Protein AF-A0A2D6LHQ9-F1 (afdb_monomer_lite)

Sequence (1174 aa):
MADHRLTQYIHVNLEKGIPKEHIFQALKRSGYSEREIYKAISSTHTLKVPERSKRDLTLAILIILTALILLVGLTMIIFLFDEPSDTPQITPPKEPEILEETPKVLTKSPSIKIDKPTKSELTNQFMFSATTDKSSNCEFIVVAEQRITRKDMNTQNGLSHNVPFLPAPSTDYDIVISCIDSAGNEGEELIQFSSPPEQVSVSQNPTDTENKENIPTPIEIPNLEKNELTKILDNRPPVDIKLPDESQLSPEQPEQSKRIDILGIGTDAYFEITSDEIVIIWENPAEGQYSLILKEESHKDWNIYYGGHPIGKAPVNFQKYNLDGSEKLIGQLWHYAADRHFLAYLPEFMIDLETKTATPLIEEQEPIEKTIEEPIEKLVETFSITNSGIGAVYEKTSDKIVIKWSNPEEGSYSLSLKLAGDAGWAIYYGRHPREQAPVVFSEKNMIGNETLIGRFTQYAEDLSFVQYFPEFQIALNESIEEPDVPDDKNETKPPPKEIPKEPDPITERWTNPTAPNEYVKFLAGDFTDTDGDGMTDIAELKYDFDPNNAASFPEEPEVILPEQFIIEDSGIGAYFEVGRDSIELKWTNPEDGSYYLSLKKEGDREWDIYYGGHYPESAAVELDKFGLSETDVLKGRFTKYGLDLNFIQYYSEFNIDLSSVDFPDNSEIGKPTNKISYTFSDDFPSEAEKSYRKFLKRVWPILQDRLGPPAESFNVFIKNMGEDTSFFMITNNGRTFLTDTDFIPRLIAHEFVHAWKGQYSITTGDAWQYQPDLSGFEEGMAEGLAFDIIHEYVRSYPNDEATIKLLNWRPYQYWSSRTTYYDSIKNTRWSGAGKFWTDASGQRNRYSIAATTVQMMLLEQPTFTKDFSAAYYSKIREEPEWRTNREDILNMWENIVPEVNDLPLRTYLNSLPVFNGHNLDEGLYVLSTIRPYGTQGNQQFALGYAIRGDICFDNDGMVWWGICDKDLDEIPSWLNTMKTDDNFTYIDTQGSAFTVDVRDAKNNKVLTNDYKTRWDRREDGGPSGFGWVLLPDLAFENFEQGLYKETVTFSEFTEYDSGASESFYFIGLNGFSQDRSNEYVVMIGVDGVAEGTVDFILNGESFTEPIVKGLAIAKSITLPFDTQESFDIKITDKDGVSHTYRRTLLEAGTVRNFFQHQFIIVDTNFNGIEDQFE

Foldseek 3Di:
DVLVVLLVQQVVCVVVVNDPVVSQVVVVVVVDDPVSNVSSVVVNPDDDDDPVVVVVVVVVVVVVVVVVVVVVVVVVVVVVPDDDDDDDDDDDDDDDDDDDDDDDDDDDDDDDDDDDDDDDDDDDADDDDDDDDDDDPWDKGKDKDDDDDDDDDDDDDDDDDDDDDDDDDDDFIKIKIWTQDPVGDIDIDIDGDDDDDDDDDDDDDDDDDDDDDDDDDDDDDDDDDDDDDPDDDDDDDDDDDDDDDDDDDDDDDDDPFDWAFQPDQPWGWTWGDDQFKIKIFTDQDPFFFKWKFKDWPVDPDRPQDTDTDRRRMDIGTCVVRVHPQQTKMKMKIWTAGPVGHTADITFIWIQGRNVRHIDTPPPDPDDPPDDDDDDDPPPFDKAFFPQQQQRWIWTDDQFKIKIFGDADPFWFKWKFKDFVVDPDSPQDTHTDPHRIDMRGQVVRVHNQQTKMKMWMWTAGNVRHTDDITDITIDGRNDDDDDDDDDDDDDDDDDDDDDDPPDPDPPPDFQFDPQQPDDLCRQFDDHQPQPCPLQFRPVVCVVLVFDSNDSVSAFDAPDADDFDWAFQPQQVQRWTWGAAQQKIKIFGDQDPFWFKAKQKDWPPDDHSPQDDDDAPRTIDIRGQVVRVHDLQIKMKMWIWTAGPVRHTDDIGDITIDGSVVDDRDALVQFQDQPADEHEDEDPPQDPVLVVLVSVLCSRLVSLCCQQQPHARHHHYAYEYAPEPPPPDFAQDDQLRYTYDHSDDQQLSVQLSVLSSSHRLNALQADQVSDGHQLQCLVRLLLSNLVSLVSVVVVCSGRVPDPLNVVCSVQPCPRNAQQCLQVLQQQQQAQQLLASHLVLDPQSNSVSNNNSSSLNNQQCQQPVRQNNQLSVVSSVVCNVPVSDHDALVNSLVSNCVRRQDGQPHGVSLVLVLGSSSNSHARDFAKAWDKDQDPPDPQAGIKTFMFGFFADPFPPPSGNRSDFFGAPVCVVRDPPLFDWDQFPVRGIGGDQFQQKKWKFKAFLVRDTDDIDIDTQHCDADPRRDHPDRSMDHDSCNHLQVDDFGKMKMKMASPSCCVPGVNNIDIGIDGRQHVNDDDLSFKAKEKEAERQAQWFWKWKAFPNDIDIFIRHRRMTMDIDRHRRLQGWDWMKIWTAHPVGDIEITIDTDGNGDHSVSHNYHYHYAQDNPPPRDHPSSD

Secondary structure (DSSP, 8-state):
-HHHHHHHHHHHHHHTT--HHHHHHHHHHTT--HHHHHHHHHTT-SS---HHHHHHHHHHHHHHHHHHHHHHHHHHHHHTS---------PPPPPPPP------------PPPPPPPP------PPP------S-----EEEEE---PPP----------------PPPPPP-PEEEEEE-TT--EEEEEE-------------------------PPPP----------S----------PPP------PPPP-----EE-TTSSS-EEEEE-SSEEEEEEPPPTTEEEEEEEEETT-SS--SEEE--TTSEEEEETTTTT--S--EEEEEEEEEETT--EEEEPPPEEEETTTTEEEE---------------------EEE-TT-SS--EEEE-SSEEEEE-PPPSSSEEEEEEEETT-SS--SEEEE-SSSEEEEETGGGT--S-PEEEEEEEEE-TT--EEEEPPPEEEETT---PPPPPPP----PPPPPP----PPPP--S----TT-SSTTTTTS-S----SS-SSS-HHHHHHTT--TT-TTS---PPPP-PPPEEE-TT-SS--EEEE-SSEEEEE-PPPTTEEEEEEEEETT-SS--SEES-S-SSEEEEETGGGT--TT-EEEEEEEEEETT--EEEEEEEEEEEGGGS----GGGTT-TT--EEEEE-TTS-HHHHHHHHHHHHHHHHHHHHHH-S-SS-EEEEEEE--TT---EEEETTTTEEEE-S---HHHHHHHHHHHHTTT--SSB-TTS-B-GGGHHHHHHHHHHHHHHHHHHHHHH-TTSHHHHHHHHSHHHHTS-TTGGGHHHHTT-GGGG-SSGGG-TTTHHHHHHHHHHHHHHHHHH-TTHHHHHHHHHHHHHHH-TT----HHHHHHHHHHH--EETTEEHHHHHHH-GGGS-SPPPSEEEEEEEE-TT-SS-SEEEEEEEEB-SS-TTS-TTB-S--B-GGGGGGS-TTS-EEE-TTS-EEE--TT-EEEEEEEETT--EEEEEEEE----B-TTS-B-SS--EE-GGG-GGGSBSEEEEEEEE-TTTTTT-GGGEEEEEEEE-BT----TTT-EEEEEEEES-SEEEEEEEETTEEEEEEEETTEEEEEESSS-TT--EEEEEEEEETTS-EEEEEEEE-S---TTS-EEEEEEEE-TT-SSS-TT--

pLDDT: mean 78.13, std 23.18, range [22.62, 98.5]

Structure (mmCIF, N/CA/C/O backbone):
data_AF-A0A2D6LHQ9-F1
#
_entry.id   AF-A0A2D6LHQ9-F1
#
loop_
_atom_site.group_PDB
_atom_site.id
_atom_site.type_symbol
_atom_site.label_atom_id
_atom_site.label_alt_id
_atom_site.label_comp_id
_atom_site.label_asym_id
_atom_site.label_entity_id
_atom_site.label_seq_id
_atom_site.pdbx_PDB_ins_code
_atom_site.Cartn_x
_atom_site.Cartn_y
_atom_site.Cartn_z
_atom_site.occupancy
_atom_site.B_iso_or_equiv
_atom_site.auth_seq_id
_atom_site.auth_comp_id
_atom_site.auth_asym_id
_atom_site.auth_atom_id
_atom_site.pdbx_PDB_model_num
ATOM 1 N N . MET A 1 1 ? -14.854 -22.222 -26.441 1.00 36.78 1 MET A N 1
ATOM 2 C CA . MET A 1 1 ? -15.286 -23.597 -26.810 1.00 36.78 1 MET A CA 1
ATOM 3 C C . MET A 1 1 ? -14.680 -24.123 -28.119 1.00 36.78 1 MET A C 1
ATOM 5 O O . MET A 1 1 ? -14.328 -25.297 -28.147 1.00 36.78 1 MET A O 1
ATOM 9 N N . ALA A 1 2 ? -14.533 -23.320 -29.186 1.00 37.12 2 ALA A N 1
ATOM 10 C CA . ALA A 1 2 ? -13.958 -23.783 -30.463 1.00 37.12 2 ALA A CA 1
ATOM 11 C C . ALA A 1 2 ? -12.479 -24.232 -30.364 1.00 37.12 2 ALA A C 1
ATOM 13 O O . ALA A 1 2 ? -12.134 -25.275 -30.913 1.00 37.12 2 ALA A O 1
ATOM 14 N N . ASP A 1 3 ? -11.651 -23.516 -29.587 1.00 60.25 3 ASP A N 1
ATOM 15 C CA . ASP A 1 3 ? -10.221 -23.837 -29.383 1.00 60.25 3 ASP A CA 1
ATOM 16 C C . ASP A 1 3 ? -10.037 -25.211 -28.691 1.00 60.25 3 ASP A C 1
ATOM 18 O O . ASP A 1 3 ? -9.265 -26.050 -29.140 1.00 60.25 3 ASP A O 1
ATOM 22 N N . HIS A 1 4 ? -10.848 -25.525 -27.669 1.00 61.38 4 HIS A N 1
ATOM 23 C CA . HIS A 1 4 ? -10.736 -26.783 -26.913 1.00 61.38 4 HIS A CA 1
ATOM 24 C C . HIS A 1 4 ? -11.119 -28.031 -27.731 1.00 61.38 4 HIS A C 1
ATOM 26 O O . HIS A 1 4 ? -10.448 -29.061 -27.651 1.00 61.38 4 HIS A O 1
ATOM 32 N N . ARG A 1 5 ? -12.167 -27.946 -28.567 1.00 67.38 5 ARG A N 1
ATOM 33 C CA . ARG A 1 5 ? -12.573 -29.056 -29.454 1.00 67.38 5 ARG A CA 1
ATOM 34 C C . ARG A 1 5 ? -11.528 -29.325 -30.540 1.00 67.38 5 ARG A C 1
ATOM 36 O O . ARG A 1 5 ? -11.308 -30.482 -30.897 1.00 67.38 5 ARG A O 1
ATOM 43 N N . LEU A 1 6 ? -10.870 -28.275 -31.038 1.00 82.19 6 LEU A N 1
ATOM 44 C CA . LEU A 1 6 ? -9.795 -28.381 -32.024 1.00 82.19 6 LEU A CA 1
ATOM 45 C C . LEU A 1 6 ? -8.549 -29.043 -31.415 1.00 82.19 6 LEU A C 1
ATOM 47 O O . LEU A 1 6 ? -8.027 -30.003 -31.987 1.00 82.19 6 LEU A O 1
ATOM 51 N N . THR A 1 7 ? -8.140 -28.612 -30.219 1.00 78.19 7 THR A N 1
ATOM 52 C CA . THR A 1 7 ? -7.034 -29.214 -29.457 1.00 78.19 7 THR A CA 1
ATOM 53 C C . THR A 1 7 ? -7.309 -30.686 -29.122 1.00 78.19 7 THR A C 1
ATOM 55 O O . THR A 1 7 ? -6.449 -31.535 -29.365 1.00 78.19 7 THR A O 1
ATOM 58 N N . GLN A 1 8 ? -8.523 -31.040 -28.674 1.00 76.06 8 GLN A N 1
ATOM 59 C CA . GLN A 1 8 ? -8.917 -32.440 -28.440 1.00 76.06 8 GLN A CA 1
ATOM 60 C C . GLN A 1 8 ? -8.899 -33.284 -29.723 1.00 76.06 8 GLN A C 1
ATOM 62 O O . GLN A 1 8 ? -8.423 -34.421 -29.708 1.00 76.06 8 GLN A O 1
ATOM 67 N N . TYR A 1 9 ? -9.383 -32.750 -30.848 1.00 84.12 9 TYR A N 1
ATOM 68 C CA . TYR A 1 9 ? -9.350 -33.461 -32.127 1.00 84.12 9 TYR A CA 1
ATOM 69 C C . TYR A 1 9 ? -7.912 -33.745 -32.579 1.00 84.12 9 TYR A C 1
ATOM 71 O O . TYR A 1 9 ? -7.610 -34.859 -33.015 1.00 84.12 9 TYR A O 1
ATOM 79 N N . ILE A 1 10 ? -7.015 -32.763 -32.460 1.00 88.25 10 ILE A N 1
ATOM 80 C CA . ILE A 1 10 ? -5.591 -32.932 -32.778 1.00 88.25 10 ILE A CA 1
ATOM 81 C C . ILE A 1 10 ? -4.980 -33.999 -31.866 1.00 88.25 10 ILE A C 1
ATOM 83 O O . ILE A 1 10 ? -4.341 -34.927 -32.361 1.00 88.25 10 ILE A O 1
ATOM 87 N N . HIS A 1 11 ? -5.250 -33.928 -30.564 1.00 84.50 11 HIS A N 1
ATOM 88 C CA . HIS A 1 11 ? -4.747 -34.872 -29.571 1.00 84.50 11 HIS A CA 1
ATOM 89 C C . HIS A 1 11 ? -5.174 -36.323 -29.856 1.00 84.50 11 HIS A C 1
ATOM 91 O O . HIS A 1 11 ? -4.322 -37.190 -30.051 1.00 84.50 11 HIS A O 1
ATOM 97 N N . VAL A 1 12 ? -6.479 -36.585 -30.005 1.00 84.25 12 VAL A N 1
ATOM 98 C CA . VAL A 1 12 ? -7.021 -37.939 -30.247 1.00 84.25 12 VAL A CA 1
ATOM 99 C C . VAL A 1 12 ? -6.463 -38.564 -31.530 1.00 84.25 12 VAL A C 1
ATOM 101 O O . VAL A 1 12 ? -6.263 -39.778 -31.610 1.00 84.25 12 VAL A O 1
ATOM 104 N N . ASN A 1 13 ? -6.225 -37.762 -32.570 1.00 86.88 13 ASN A N 1
ATOM 105 C CA . ASN A 1 13 ? -5.679 -38.274 -33.826 1.00 86.88 13 ASN A CA 1
ATOM 106 C C . ASN A 1 13 ? -4.161 -38.508 -33.754 1.00 86.88 13 ASN A C 1
ATOM 108 O O . ASN A 1 13 ? -3.674 -39.461 -34.370 1.00 86.88 13 ASN A O 1
ATOM 112 N N . LEU A 1 14 ? -3.428 -37.716 -32.964 1.00 84.88 14 LEU A N 1
ATOM 113 C CA . LEU A 1 14 ? -2.015 -37.972 -32.674 1.00 84.88 14 LEU A CA 1
ATOM 114 C C . LEU A 1 14 ? -1.828 -39.255 -31.852 1.00 84.88 14 LEU A C 1
ATOM 116 O O . LEU A 1 14 ? -0.960 -40.059 -32.191 1.00 84.88 14 LEU A O 1
ATOM 120 N N . GLU A 1 15 ? -2.682 -39.517 -30.858 1.00 77.94 15 GLU A N 1
ATOM 121 C CA . GLU A 1 15 ? -2.660 -40.774 -30.089 1.00 77.94 15 GLU A CA 1
ATOM 122 C C . GLU A 1 15 ? -2.945 -42.009 -30.957 1.00 77.94 15 GLU A C 1
ATOM 124 O O . GLU A 1 15 ? -2.366 -43.078 -30.757 1.00 77.94 15 GLU A O 1
ATOM 129 N N . LYS A 1 16 ? -3.788 -41.859 -31.986 1.00 79.19 16 LYS A N 1
ATOM 130 C CA . LYS A 1 16 ? -4.054 -42.908 -32.986 1.00 79.19 16 LYS A CA 1
ATOM 131 C C . LYS A 1 16 ? -2.910 -43.103 -33.991 1.00 79.19 16 LYS A C 1
ATOM 133 O O . LYS A 1 16 ? -3.033 -43.934 -34.891 1.00 79.19 16 LYS A O 1
ATOM 138 N N . GLY A 1 17 ? -1.807 -42.361 -33.856 1.00 83.50 17 GLY A N 1
ATOM 139 C CA . GLY A 1 17 ? -0.632 -42.453 -34.722 1.00 83.50 17 GLY A CA 1
ATOM 140 C C . GLY A 1 17 ? -0.837 -41.850 -36.113 1.00 83.50 17 GLY A C 1
ATOM 141 O O . GLY A 1 17 ? -0.107 -42.204 -37.042 1.00 83.50 17 GLY A O 1
ATOM 142 N N . ILE A 1 18 ? -1.830 -40.971 -36.290 1.00 83.94 18 ILE A N 1
ATOM 143 C CA . ILE A 1 18 ? -2.040 -40.279 -37.563 1.00 83.94 18 ILE A CA 1
ATOM 144 C C . ILE A 1 18 ? -0.944 -39.211 -37.721 1.00 83.94 18 ILE A C 1
ATOM 146 O O . ILE A 1 18 ? -0.764 -38.393 -36.817 1.00 83.94 18 ILE A O 1
ATOM 150 N N . PRO A 1 19 ? -0.206 -39.181 -38.849 1.00 85.25 19 PRO A N 1
ATOM 151 C CA . PRO A 1 19 ? 0.834 -38.179 -39.073 1.00 85.25 19 PRO A CA 1
ATOM 152 C C . PRO A 1 19 ? 0.296 -36.747 -38.964 1.00 85.25 19 PRO A C 1
ATOM 154 O O . PRO A 1 19 ? -0.788 -36.459 -39.479 1.00 85.25 19 PRO A O 1
ATOM 157 N N . LYS A 1 20 ? 1.077 -35.842 -38.355 1.00 80.62 20 LYS A N 1
ATOM 158 C CA . LYS A 1 20 ? 0.734 -34.415 -38.179 1.00 80.62 20 LYS A CA 1
ATOM 159 C C . LYS A 1 20 ? 0.263 -33.769 -39.488 1.00 80.62 20 LYS A C 1
ATOM 161 O O . LYS A 1 20 ? -0.802 -33.162 -39.498 1.00 80.62 20 LYS A O 1
ATOM 166 N N . GLU A 1 21 ? 0.954 -34.018 -40.601 1.00 78.62 21 GLU A N 1
ATOM 167 C CA . GLU A 1 21 ? 0.554 -33.579 -41.946 1.00 78.62 21 GLU A CA 1
ATOM 168 C C . GLU A 1 21 ? -0.882 -33.960 -42.327 1.00 78.62 21 GLU A C 1
ATOM 170 O O . GLU A 1 21 ? -1.594 -33.174 -42.945 1.00 78.62 21 GLU A O 1
ATOM 175 N N . HIS A 1 22 ? -1.339 -35.163 -41.974 1.00 82.75 22 HIS A N 1
ATOM 176 C CA . HIS A 1 22 ? -2.682 -35.622 -42.332 1.00 82.75 22 HIS A CA 1
ATOM 177 C C . HIS A 1 22 ? -3.758 -34.962 -41.466 1.00 82.75 22 HIS A C 1
ATOM 179 O O . HIS A 1 22 ? -4.830 -34.640 -41.976 1.00 82.75 22 HIS A O 1
ATOM 185 N N . ILE A 1 23 ? -3.468 -34.725 -40.184 1.00 89.38 23 ILE A N 1
ATOM 186 C CA . ILE A 1 23 ? -4.353 -33.988 -39.271 1.00 89.38 23 ILE A CA 1
ATOM 187 C C . ILE A 1 23 ? -4.455 -32.531 -39.729 1.00 89.38 23 ILE A C 1
ATOM 189 O O . ILE A 1 23 ? -5.557 -32.010 -39.879 1.00 89.38 23 ILE A O 1
ATOM 193 N N . PHE A 1 24 ? -3.316 -31.915 -40.051 1.00 89.19 24 PHE A N 1
ATOM 194 C CA . PHE A 1 24 ? -3.227 -30.550 -40.560 1.00 89.19 24 PHE A CA 1
ATOM 195 C C . PHE A 1 24 ? -4.035 -30.377 -41.855 1.00 89.19 24 PHE A C 1
ATOM 197 O O . PHE A 1 24 ? -4.878 -29.490 -41.960 1.00 89.19 24 PHE A O 1
ATOM 204 N N . GLN A 1 25 ? -3.865 -31.285 -42.824 1.00 81.31 25 GLN A N 1
ATOM 205 C CA . GLN A 1 25 ? -4.625 -31.264 -44.079 1.00 81.31 25 GLN A CA 1
ATOM 206 C C . GLN A 1 25 ? -6.125 -31.529 -43.876 1.00 81.31 25 GLN A C 1
ATOM 208 O O . GLN A 1 25 ? -6.947 -30.957 -44.592 1.00 81.31 25 GLN A O 1
ATOM 213 N N . ALA A 1 26 ? -6.510 -32.375 -42.914 1.00 82.19 26 ALA A N 1
ATOM 214 C CA . ALA A 1 26 ? -7.915 -32.627 -42.591 1.00 82.19 26 ALA A CA 1
ATOM 215 C C . ALA A 1 26 ? -8.594 -31.402 -41.955 1.00 82.19 26 ALA A C 1
ATOM 217 O O . ALA A 1 26 ? -9.727 -31.076 -42.311 1.00 82.19 26 ALA A O 1
ATOM 218 N N . LEU A 1 27 ? -7.893 -30.693 -41.069 1.00 88.94 27 LEU A N 1
ATOM 219 C CA . LEU A 1 27 ? -8.392 -29.476 -40.427 1.00 88.94 27 LEU A CA 1
ATOM 220 C C . LEU A 1 27 ? -8.481 -28.308 -41.409 1.00 88.94 27 LEU A C 1
ATOM 222 O O . LEU A 1 27 ? -9.510 -27.638 -41.461 1.00 88.94 27 LEU A O 1
ATOM 226 N N . LYS A 1 28 ? -7.483 -28.152 -42.286 1.00 86.38 28 LYS A N 1
ATOM 227 C CA . LYS A 1 28 ? -7.514 -27.149 -43.360 1.00 86.38 28 LYS A CA 1
ATOM 228 C C . LYS A 1 28 ? -8.675 -27.386 -44.336 1.00 86.38 28 LYS A C 1
ATOM 230 O O . LYS A 1 28 ? -9.343 -26.446 -44.751 1.00 86.38 28 LYS A O 1
ATOM 235 N N . ARG A 1 29 ? -8.989 -28.652 -44.657 1.00 83.88 29 ARG A N 1
ATOM 236 C CA . ARG A 1 29 ? -10.186 -29.019 -45.448 1.00 83.88 29 ARG A CA 1
ATOM 237 C C . ARG A 1 29 ? -11.507 -28.762 -44.723 1.00 83.88 29 ARG A C 1
ATOM 239 O O . ARG A 1 29 ? -12.531 -28.660 -45.388 1.00 83.88 29 ARG A O 1
ATOM 246 N N . SER A 1 30 ? -11.476 -28.674 -43.396 1.00 79.25 30 SER A N 1
ATOM 247 C CA . SER A 1 30 ? -12.646 -28.415 -42.549 1.00 79.25 30 SER A CA 1
ATOM 248 C C . SER A 1 30 ? -12.846 -26.922 -42.253 1.00 79.25 30 SER A C 1
ATOM 250 O O . SER A 1 30 ? -13.712 -26.580 -41.459 1.00 79.25 30 SER A O 1
ATOM 252 N N . GLY A 1 31 ? -12.070 -26.038 -42.897 1.00 84.69 31 GLY A N 1
ATOM 253 C CA . GLY A 1 31 ? -12.241 -24.585 -42.825 1.00 84.69 31 GLY A CA 1
ATOM 254 C C . GLY A 1 31 ? -11.437 -23.878 -41.732 1.00 84.69 31 GLY A C 1
ATOM 255 O O . GLY A 1 31 ? -11.527 -22.660 -41.640 1.00 84.69 31 GLY A O 1
ATOM 256 N N . TYR A 1 32 ? -10.633 -24.598 -40.942 1.00 81.62 32 TYR A N 1
ATOM 257 C CA . TYR A 1 32 ? -9.767 -23.980 -39.934 1.00 81.62 32 TYR A CA 1
ATOM 258 C C . TYR A 1 32 ? -8.574 -23.275 -40.588 1.00 81.62 32 TYR A C 1
ATOM 260 O O . TYR A 1 32 ? -7.911 -23.838 -41.468 1.00 81.62 32 TYR A O 1
ATOM 268 N N . SER A 1 33 ? -8.287 -22.051 -40.142 1.00 85.25 33 SER A N 1
ATOM 269 C CA . SER A 1 33 ? -7.108 -21.300 -40.570 1.00 85.25 33 SER A CA 1
ATOM 270 C C . SER A 1 33 ? -5.828 -21.928 -40.016 1.00 85.25 33 SER A C 1
ATOM 272 O O . SER A 1 33 ? -5.827 -22.578 -38.969 1.00 85.25 33 SER A O 1
ATOM 274 N N . GLU A 1 34 ? -4.699 -21.720 -40.696 1.00 76.88 34 GLU A N 1
ATOM 275 C CA . GLU A 1 34 ? -3.414 -22.252 -40.223 1.00 76.88 34 GLU A CA 1
ATOM 276 C C . GLU A 1 34 ? -3.048 -21.701 -38.842 1.00 76.88 34 GLU A C 1
ATOM 278 O O . GLU A 1 34 ? -2.552 -22.453 -38.010 1.00 76.88 34 GLU A O 1
ATOM 283 N N . ARG A 1 35 ? -3.386 -20.438 -38.546 1.00 72.00 35 ARG A N 1
ATOM 284 C CA . ARG A 1 35 ? -3.176 -19.822 -37.227 1.00 72.00 35 ARG A CA 1
ATOM 285 C C . ARG A 1 35 ? -3.930 -20.559 -36.117 1.00 72.00 35 ARG A C 1
ATOM 287 O O . ARG A 1 35 ? -3.348 -20.808 -35.066 1.00 72.00 35 ARG A O 1
ATOM 294 N N . GLU A 1 36 ? -5.188 -20.938 -36.344 1.00 80.31 36 GLU A N 1
ATOM 295 C CA . GLU A 1 36 ? -5.985 -21.712 -35.377 1.00 80.31 36 GLU A CA 1
ATOM 296 C C . GLU A 1 36 ? -5.417 -23.120 -35.182 1.00 80.31 36 GLU A C 1
ATOM 298 O O . GLU A 1 36 ? -5.299 -23.592 -34.054 1.00 80.31 36 GLU A O 1
ATOM 303 N N . ILE A 1 37 ? -4.988 -23.771 -36.268 1.00 83.69 37 ILE A N 1
ATOM 304 C CA . ILE A 1 37 ? -4.369 -25.099 -36.202 1.00 83.69 37 ILE A CA 1
ATOM 305 C C . ILE A 1 37 ? -3.035 -25.032 -35.443 1.00 83.69 37 ILE A C 1
ATOM 307 O O . ILE A 1 37 ? -2.789 -25.871 -34.580 1.00 83.69 37 ILE A O 1
ATOM 311 N N . TYR A 1 38 ? -2.184 -24.036 -35.708 1.00 78.56 38 TYR A N 1
ATOM 312 C CA . TYR A 1 38 ? -0.900 -23.877 -35.021 1.00 78.56 38 TYR A CA 1
ATOM 313 C C . TYR A 1 38 ? -1.065 -23.524 -33.544 1.00 78.56 38 TYR A C 1
ATOM 315 O O . TYR A 1 38 ? -0.378 -24.120 -32.719 1.00 78.56 38 TYR A O 1
ATOM 323 N N . LYS A 1 39 ? -2.010 -22.643 -33.199 1.00 73.44 39 LYS A N 1
ATOM 324 C CA . LYS A 1 39 ? -2.354 -22.310 -31.808 1.00 73.44 39 LYS A CA 1
ATOM 325 C C . LYS A 1 39 ? -2.892 -23.532 -31.041 1.00 73.44 39 LYS A C 1
ATOM 327 O O . LYS A 1 39 ? -2.562 -23.752 -29.873 1.00 73.44 39 LYS A O 1
ATOM 332 N N . ALA A 1 40 ? -3.667 -24.382 -31.712 1.00 74.94 40 ALA A N 1
ATOM 333 C CA . ALA A 1 40 ? -4.150 -25.637 -31.143 1.00 74.94 40 ALA A CA 1
ATOM 334 C C . ALA A 1 40 ? -3.046 -26.714 -31.045 1.00 74.94 40 ALA A C 1
ATOM 336 O O . ALA A 1 40 ? -3.034 -27.506 -30.109 1.00 74.94 40 ALA A O 1
ATOM 337 N N . ILE A 1 41 ? -2.072 -26.744 -31.964 1.00 73.69 41 ILE A N 1
ATOM 338 C CA . ILE A 1 41 ? -0.905 -27.644 -31.883 1.00 73.69 41 ILE A CA 1
ATOM 339 C C . ILE A 1 41 ? 0.067 -27.194 -30.783 1.00 73.69 41 ILE A C 1
ATOM 341 O O . ILE A 1 41 ? 0.566 -28.040 -30.037 1.00 73.69 41 ILE A O 1
ATOM 345 N N . SER A 1 42 ? 0.337 -25.894 -30.643 1.00 62.81 42 SER A N 1
ATOM 346 C CA . SER A 1 42 ? 1.244 -25.368 -29.614 1.00 62.81 42 SER A CA 1
ATOM 347 C C . SER A 1 42 ? 0.703 -25.608 -28.204 1.00 62.81 42 SER A C 1
ATOM 349 O O . SER A 1 42 ? 1.471 -25.921 -27.300 1.00 62.81 42 SER A O 1
ATOM 351 N N . SER A 1 43 ? -0.622 -25.596 -28.035 1.00 61.66 43 SER A N 1
ATOM 352 C CA . SER A 1 43 ? -1.286 -25.961 -26.776 1.00 61.66 43 SER A CA 1
ATOM 353 C C . SER A 1 43 ? -1.288 -27.468 -26.463 1.00 61.66 43 SER A C 1
ATOM 355 O O . SER A 1 43 ? -1.644 -27.845 -25.353 1.00 61.66 43 SER A O 1
ATOM 357 N N . THR A 1 44 ? -0.839 -28.346 -27.377 1.00 63.53 44 THR A N 1
ATOM 358 C CA . THR A 1 44 ? -0.673 -29.798 -27.109 1.00 63.53 44 THR A CA 1
ATOM 359 C C . THR A 1 44 ? 0.735 -30.208 -26.647 1.00 63.53 44 THR A C 1
ATOM 361 O O . THR A 1 44 ? 0.982 -31.398 -26.459 1.00 63.53 44 THR A O 1
ATOM 364 N N . HIS A 1 45 ? 1.685 -29.275 -26.484 1.00 48.03 45 HIS A N 1
ATOM 365 C CA . HIS A 1 45 ? 3.107 -29.604 -26.250 1.00 48.03 45 HIS A CA 1
ATOM 366 C C . HIS A 1 45 ? 3.519 -29.910 -24.800 1.00 48.03 45 HIS A C 1
ATOM 368 O O . HIS A 1 45 ? 4.700 -30.125 -24.534 1.00 48.03 45 HIS A O 1
ATOM 374 N N . THR A 1 46 ? 2.575 -30.071 -23.879 1.00 42.50 46 THR A N 1
ATOM 375 C CA . THR A 1 46 ? 2.837 -30.609 -22.539 1.00 42.50 46 THR A CA 1
ATOM 376 C C . THR A 1 46 ? 2.258 -32.023 -22.403 1.00 42.50 46 THR A C 1
ATOM 378 O O . THR A 1 46 ? 1.138 -32.189 -21.943 1.00 42.50 46 THR A O 1
ATOM 381 N N . LEU A 1 47 ? 3.029 -33.053 -22.810 1.00 41.16 47 LEU A N 1
ATOM 382 C CA . LEU A 1 47 ? 3.290 -34.315 -22.066 1.00 41.16 47 LEU A CA 1
ATOM 383 C C . LEU A 1 47 ? 3.593 -35.577 -22.920 1.00 41.16 47 LEU A C 1
ATOM 385 O O . LEU A 1 47 ? 2.930 -35.906 -23.896 1.00 41.16 47 LEU A O 1
ATOM 389 N N . LYS A 1 48 ? 4.596 -36.307 -22.394 1.00 41.09 48 LYS A N 1
ATOM 390 C CA . LYS A 1 48 ? 5.020 -37.728 -22.482 1.00 41.09 48 LYS A CA 1
ATOM 391 C C . LYS A 1 48 ? 5.229 -38.424 -23.842 1.00 41.09 48 LYS A C 1
ATOM 393 O O . LYS A 1 48 ? 4.319 -38.826 -24.556 1.00 41.09 48 LYS A O 1
ATOM 398 N N . VAL A 1 49 ? 6.503 -38.768 -24.059 1.00 40.03 49 VAL A N 1
ATOM 399 C CA . VAL A 1 49 ? 6.994 -39.720 -25.064 1.00 40.03 49 VAL A CA 1
ATOM 400 C C . VAL A 1 49 ? 6.433 -41.136 -24.799 1.00 40.03 49 VAL A C 1
ATOM 402 O O . VAL A 1 49 ? 6.511 -41.608 -23.658 1.00 40.03 49 VAL A O 1
ATOM 405 N N . PRO A 1 50 ? 5.907 -41.856 -25.811 1.00 41.97 50 PRO A N 1
ATOM 406 C CA . PRO A 1 50 ? 5.332 -43.193 -25.633 1.00 41.97 50 PRO A CA 1
ATOM 407 C C . PRO A 1 50 ? 6.358 -44.215 -25.112 1.00 41.97 50 PRO A C 1
ATOM 409 O O . PRO A 1 50 ? 7.515 -44.208 -25.538 1.00 41.97 50 PRO A O 1
ATOM 412 N N . GLU A 1 51 ? 5.930 -45.145 -24.244 1.00 42.56 51 GLU A N 1
ATOM 413 C CA . GLU A 1 51 ? 6.760 -46.175 -23.571 1.00 42.56 51 GLU A CA 1
ATOM 414 C C . GLU A 1 51 ? 7.694 -46.972 -24.497 1.00 42.56 51 GLU A C 1
ATOM 416 O O . GLU A 1 51 ? 8.739 -47.466 -24.069 1.00 42.56 51 GLU A O 1
ATOM 421 N N . ARG A 1 52 ? 7.354 -47.081 -25.785 1.00 41.69 52 ARG A N 1
ATOM 422 C CA . ARG A 1 52 ? 8.181 -47.767 -26.783 1.00 41.69 52 ARG A CA 1
ATOM 423 C C . ARG A 1 52 ? 9.529 -47.066 -27.008 1.00 41.69 52 ARG A C 1
ATOM 425 O O . ARG A 1 52 ? 10.538 -47.744 -27.145 1.00 41.69 52 ARG A O 1
ATOM 432 N N . SER A 1 53 ? 9.555 -45.733 -26.930 1.00 47.78 53 SER A N 1
ATOM 433 C CA . SER A 1 53 ? 10.776 -44.918 -27.042 1.00 47.78 53 SER A CA 1
ATOM 434 C C . SER A 1 53 ? 11.701 -45.046 -25.828 1.00 47.78 53 SER A C 1
ATOM 436 O O . SER A 1 53 ? 12.916 -44.978 -25.979 1.00 47.78 53 SER A O 1
ATOM 438 N N . LYS A 1 54 ? 11.149 -45.290 -24.627 1.00 43.44 54 LYS A N 1
ATOM 439 C CA . LYS A 1 54 ? 11.945 -45.479 -23.407 1.00 43.44 54 LYS A CA 1
ATOM 440 C C . LYS A 1 54 ? 12.771 -46.755 -23.496 1.00 43.44 54 LYS A C 1
ATOM 442 O O . LYS A 1 54 ? 13.935 -46.739 -23.128 1.00 43.44 54 LYS A O 1
ATOM 447 N N . ARG A 1 55 ? 12.219 -47.836 -24.061 1.00 54.94 55 ARG A N 1
ATOM 448 C CA . ARG A 1 55 ? 12.979 -49.076 -24.302 1.00 54.94 55 ARG A CA 1
ATOM 449 C C . ARG A 1 55 ? 14.117 -48.890 -25.304 1.00 54.94 55 ARG A C 1
ATOM 451 O O . ARG A 1 55 ? 15.211 -49.388 -25.050 1.00 54.94 55 ARG A O 1
ATOM 458 N N . ASP A 1 56 ? 13.878 -48.160 -26.389 1.00 59.06 56 ASP A N 1
ATOM 459 C CA . ASP A 1 56 ? 14.898 -47.919 -27.414 1.00 59.06 56 ASP A CA 1
ATOM 460 C C . ASP A 1 56 ? 15.987 -46.949 -26.916 1.00 59.06 56 ASP A C 1
ATOM 462 O O . ASP A 1 56 ? 17.169 -47.164 -27.180 1.00 59.06 56 ASP A O 1
ATOM 466 N N . LEU A 1 57 ? 15.620 -45.950 -26.102 1.00 53.94 57 LEU A N 1
ATOM 467 C CA . LEU A 1 57 ? 16.559 -45.029 -25.458 1.00 53.94 57 LEU A CA 1
ATOM 468 C C . LEU A 1 57 ? 17.381 -45.718 -24.358 1.00 53.94 57 LEU A C 1
ATOM 470 O O . LEU A 1 57 ? 18.593 -45.537 -24.305 1.00 53.94 57 LEU A O 1
ATOM 474 N N . THR A 1 58 ? 16.771 -46.566 -23.522 1.00 62.69 58 THR A N 1
ATOM 475 C CA . THR A 1 58 ? 17.506 -47.373 -22.532 1.00 62.69 58 THR A CA 1
ATOM 476 C C . THR A 1 58 ? 18.474 -48.338 -23.215 1.00 62.69 58 THR A C 1
ATOM 478 O O . THR A 1 58 ? 19.597 -48.505 -22.743 1.00 62.69 58 THR A O 1
ATOM 481 N N . LEU A 1 59 ? 18.092 -48.937 -24.348 1.00 65.56 59 LEU A N 1
ATOM 482 C CA . LEU A 1 59 ? 18.984 -49.800 -25.123 1.00 65.56 59 LEU A CA 1
ATOM 483 C C . LEU A 1 59 ? 20.137 -49.004 -25.760 1.00 65.56 59 LEU A C 1
ATOM 485 O O . LEU A 1 59 ? 21.278 -49.458 -25.715 1.00 65.56 59 LEU A O 1
ATOM 489 N N . ALA A 1 60 ? 19.868 -47.810 -26.297 1.00 67.62 60 ALA A N 1
ATOM 490 C CA . ALA A 1 60 ? 20.896 -46.926 -26.846 1.00 67.62 60 ALA A CA 1
ATOM 491 C C . ALA A 1 60 ? 21.883 -46.450 -25.766 1.00 67.62 60 ALA A C 1
ATOM 493 O O . ALA A 1 60 ? 23.093 -46.526 -25.971 1.00 67.62 60 ALA A O 1
ATOM 494 N N . ILE A 1 61 ? 21.387 -46.055 -24.589 1.00 67.38 61 ILE A N 1
ATOM 495 C CA . ILE A 1 61 ? 22.211 -45.669 -23.434 1.00 67.38 61 ILE A CA 1
ATOM 496 C C . ILE A 1 61 ? 23.065 -46.852 -22.960 1.00 67.38 61 ILE A C 1
ATOM 498 O O . ILE A 1 61 ? 24.254 -46.679 -22.705 1.00 67.38 61 ILE A O 1
ATOM 502 N N . LEU A 1 62 ? 22.509 -48.068 -22.915 1.00 73.31 62 LEU A N 1
ATOM 503 C CA . LEU A 1 62 ? 23.260 -49.269 -22.539 1.00 73.31 62 LEU A CA 1
ATOM 504 C C . LEU A 1 62 ? 24.372 -49.594 -23.553 1.00 73.31 62 LEU A C 1
ATOM 506 O O . LEU A 1 62 ? 25.476 -49.969 -23.157 1.00 73.31 62 LEU A O 1
ATOM 510 N N . ILE A 1 63 ? 24.115 -49.415 -24.854 1.00 79.62 63 ILE A N 1
ATOM 511 C CA . ILE A 1 63 ? 25.117 -49.597 -25.917 1.00 79.62 63 ILE A CA 1
ATOM 512 C C . ILE A 1 63 ? 26.226 -48.542 -25.803 1.00 79.62 63 ILE A C 1
ATOM 514 O O . ILE A 1 63 ? 27.402 -48.896 -25.894 1.00 79.62 63 ILE A O 1
ATOM 518 N N . ILE A 1 64 ? 25.876 -47.277 -25.550 1.00 72.94 64 ILE A N 1
ATOM 519 C CA . ILE A 1 64 ? 26.840 -46.179 -25.382 1.00 72.94 64 ILE A CA 1
ATOM 520 C C . ILE A 1 64 ? 27.696 -46.393 -24.129 1.00 72.94 64 ILE A C 1
ATOM 522 O O . ILE A 1 64 ? 28.917 -46.307 -24.220 1.00 72.94 64 ILE A O 1
ATOM 526 N N . LEU A 1 65 ? 27.100 -46.761 -22.990 1.00 68.31 65 LEU A N 1
ATOM 527 C CA . LEU A 1 65 ? 27.833 -47.093 -21.760 1.00 68.31 65 LEU A CA 1
ATOM 528 C C . LEU A 1 65 ? 28.772 -48.286 -21.959 1.00 68.31 65 LEU A C 1
ATOM 530 O O . LEU A 1 65 ? 29.917 -48.248 -21.518 1.00 68.31 65 LEU A O 1
ATOM 534 N N . THR A 1 66 ? 28.332 -49.321 -22.678 1.00 77.69 66 THR A N 1
ATOM 535 C CA . THR A 1 66 ? 29.183 -50.482 -22.987 1.00 77.69 66 THR A CA 1
ATOM 536 C C . THR A 1 66 ? 30.350 -50.091 -23.900 1.00 77.69 66 THR A C 1
ATOM 538 O O . THR A 1 66 ? 31.477 -50.539 -23.687 1.00 77.69 66 THR A O 1
ATOM 541 N N . ALA A 1 67 ? 30.111 -49.221 -24.887 1.00 74.69 67 ALA A N 1
ATOM 542 C CA . ALA A 1 67 ? 31.155 -48.683 -25.753 1.00 74.69 67 ALA A CA 1
ATOM 543 C C . ALA A 1 67 ? 32.138 -47.786 -24.983 1.00 74.69 67 ALA A C 1
ATOM 545 O O . ALA A 1 67 ? 33.339 -47.889 -25.214 1.00 74.69 67 ALA A O 1
ATOM 546 N N . LEU A 1 68 ? 31.661 -46.976 -24.031 1.00 66.94 68 LEU A N 1
ATOM 547 C CA . LEU A 1 68 ? 32.504 -46.131 -23.181 1.00 66.94 68 LEU A CA 1
ATOM 548 C C . LEU A 1 68 ? 33.376 -46.964 -22.237 1.00 66.94 68 LEU A C 1
ATOM 550 O O . LEU A 1 68 ? 34.565 -46.692 -22.114 1.00 66.94 68 LEU A O 1
ATOM 554 N N . ILE A 1 69 ? 32.825 -48.015 -21.623 1.00 76.00 69 ILE A N 1
ATOM 555 C CA . ILE A 1 69 ? 33.584 -48.934 -20.760 1.00 76.00 69 ILE A CA 1
ATOM 556 C C . ILE A 1 69 ? 34.664 -49.665 -21.570 1.00 76.00 69 ILE A C 1
ATOM 558 O O . ILE A 1 69 ? 35.797 -49.801 -21.108 1.00 76.00 69 ILE A O 1
ATOM 562 N N . LEU A 1 70 ? 34.348 -50.093 -22.797 1.00 72.62 70 LEU A N 1
ATOM 563 C CA . LEU A 1 70 ? 35.334 -50.681 -23.708 1.00 72.62 70 LEU A CA 1
ATOM 564 C C . LEU A 1 70 ? 36.397 -49.667 -24.142 1.00 72.62 70 LEU A C 1
ATOM 566 O O . LEU A 1 70 ? 37.567 -50.033 -24.232 1.00 72.62 70 LEU A O 1
ATOM 570 N N . LEU A 1 71 ? 36.014 -48.408 -24.376 1.00 67.12 71 LEU A N 1
ATOM 571 C CA . LEU A 1 71 ? 36.939 -47.341 -24.743 1.00 67.12 71 LEU A CA 1
ATOM 572 C C . LEU A 1 71 ? 37.898 -47.039 -23.589 1.00 67.12 71 LEU A C 1
ATOM 574 O O . LEU A 1 71 ? 39.098 -47.060 -23.818 1.00 67.12 71 LEU A O 1
ATOM 578 N N . VAL A 1 72 ? 37.388 -46.872 -22.361 1.00 68.19 72 VAL A N 1
ATOM 579 C CA . VAL A 1 72 ? 38.177 -46.642 -21.134 1.00 68.19 72 VAL A CA 1
ATOM 580 C C . VAL A 1 72 ? 39.090 -47.829 -20.822 1.00 68.19 72 VAL A C 1
ATOM 582 O O . VAL A 1 72 ? 40.252 -47.638 -20.465 1.00 68.19 72 VAL A O 1
ATOM 585 N N . GLY A 1 73 ? 38.611 -49.062 -21.018 1.00 73.75 73 GLY A N 1
ATOM 586 C CA . GLY A 1 73 ? 39.443 -50.261 -20.908 1.00 73.75 73 GLY A CA 1
ATOM 587 C C . GLY A 1 73 ? 40.573 -50.290 -21.942 1.00 73.75 73 GLY A C 1
ATOM 588 O O . GLY A 1 73 ? 41.696 -50.675 -21.619 1.00 73.75 73 GLY A O 1
ATOM 589 N N . LEU A 1 74 ? 40.310 -49.830 -23.169 1.00 63.38 74 LEU A N 1
ATOM 590 C CA . LEU A 1 74 ? 41.317 -49.736 -24.225 1.00 63.38 74 LEU A CA 1
ATOM 591 C C . LEU A 1 74 ? 42.328 -48.611 -23.948 1.00 63.38 74 LEU A C 1
ATOM 593 O O . LEU A 1 74 ? 43.523 -48.831 -24.133 1.00 63.38 74 LEU A O 1
ATOM 597 N N . THR A 1 75 ? 41.899 -47.449 -23.438 1.00 58.59 75 THR A N 1
ATOM 598 C CA . THR A 1 75 ? 42.813 -46.369 -23.026 1.00 58.59 75 THR A CA 1
ATOM 599 C C . THR A 1 75 ? 43.665 -46.772 -21.827 1.00 58.59 75 THR A C 1
ATOM 601 O O . THR A 1 75 ? 44.859 -46.490 -21.834 1.00 58.59 75 THR A O 1
ATOM 604 N N . MET A 1 76 ? 43.127 -47.503 -20.844 1.00 55.41 76 MET A N 1
ATOM 605 C CA . MET A 1 76 ? 43.933 -48.027 -19.729 1.00 55.41 76 MET A CA 1
ATOM 606 C C . MET A 1 76 ? 44.977 -49.062 -20.174 1.00 55.41 76 MET A C 1
ATOM 608 O O . MET A 1 76 ? 46.077 -49.087 -19.628 1.00 55.41 76 MET A O 1
ATOM 612 N N . ILE A 1 77 ? 44.682 -49.885 -21.186 1.00 60.22 77 ILE A N 1
ATOM 613 C CA . ILE A 1 77 ? 45.664 -50.820 -21.764 1.00 60.22 77 ILE A CA 1
ATOM 614 C C . ILE A 1 77 ? 46.755 -50.070 -22.544 1.00 60.22 77 ILE A C 1
ATOM 616 O O . ILE A 1 77 ? 47.913 -50.483 -22.520 1.00 60.22 77 ILE A O 1
ATOM 620 N N . ILE A 1 78 ? 46.409 -48.957 -23.196 1.00 59.84 78 ILE A N 1
ATOM 621 C CA . ILE A 1 78 ? 47.364 -48.108 -23.923 1.00 59.84 78 ILE A CA 1
ATOM 622 C C . ILE A 1 78 ? 48.268 -47.325 -22.950 1.00 59.84 78 ILE A C 1
ATOM 624 O O . ILE A 1 78 ? 49.453 -47.176 -23.223 1.00 59.84 78 ILE A O 1
ATOM 628 N N . PHE A 1 79 ? 47.766 -46.922 -21.777 1.00 48.62 79 PHE A N 1
ATOM 629 C CA . PHE A 1 79 ? 48.559 -46.242 -20.739 1.00 48.62 79 PHE A CA 1
ATOM 630 C C . PHE A 1 79 ? 49.475 -47.165 -19.910 1.00 48.62 79 PHE A C 1
ATOM 632 O O . PHE A 1 79 ? 50.335 -46.673 -19.186 1.00 48.62 79 PHE A O 1
ATOM 639 N N . LEU A 1 80 ? 49.351 -48.494 -20.026 1.00 46.69 80 LEU A N 1
ATOM 640 C CA . LEU A 1 80 ? 50.256 -49.453 -19.369 1.00 46.69 80 LEU A CA 1
ATOM 641 C C . LEU A 1 80 ? 51.566 -49.709 -20.142 1.00 46.69 80 LEU A C 1
ATOM 643 O O . LEU A 1 80 ? 52.401 -50.485 -19.681 1.00 46.69 80 LEU A O 1
ATOM 647 N N . PHE A 1 81 ? 51.769 -49.057 -21.290 1.00 45.00 81 PHE A N 1
ATOM 648 C CA . PHE A 1 81 ? 52.982 -49.174 -22.101 1.00 45.00 81 PHE A CA 1
ATOM 649 C C . PHE A 1 81 ? 53.520 -47.802 -22.526 1.00 45.00 81 PHE A C 1
ATOM 651 O O . PHE A 1 81 ? 53.638 -47.536 -23.715 1.00 45.00 81 PHE A O 1
ATOM 658 N N . ASP A 1 82 ? 53.869 -46.941 -21.571 1.00 36.97 82 ASP A N 1
ATOM 659 C CA . ASP A 1 82 ? 54.883 -45.905 -21.812 1.00 36.97 82 ASP A CA 1
ATOM 660 C C . ASP A 1 82 ? 55.454 -45.377 -20.481 1.00 36.97 82 ASP A C 1
ATOM 662 O O . ASP A 1 82 ? 54.760 -44.758 -19.679 1.00 36.97 82 ASP A O 1
ATOM 666 N N . GLU A 1 83 ? 56.738 -45.644 -20.242 1.00 42.34 83 GLU A N 1
ATOM 667 C CA . GLU A 1 83 ? 57.599 -44.921 -19.292 1.00 42.34 83 GLU A CA 1
ATOM 668 C C . GLU A 1 83 ? 58.509 -44.008 -20.136 1.00 42.34 83 GLU A C 1
ATOM 670 O O . GLU A 1 83 ? 58.980 -44.481 -21.178 1.00 42.34 83 GLU A O 1
ATOM 675 N N . PRO A 1 84 ? 58.840 -42.757 -19.725 1.00 45.34 84 PRO A N 1
ATOM 676 C CA . PRO A 1 84 ? 59.717 -42.579 -18.558 1.00 45.34 84 PRO A CA 1
ATOM 677 C C . PRO A 1 84 ? 59.628 -41.261 -17.737 1.00 45.34 84 PRO A C 1
ATOM 679 O O . PRO A 1 84 ? 59.243 -40.200 -18.213 1.00 45.34 84 PRO A O 1
ATOM 682 N N . SER A 1 85 ? 60.121 -41.399 -16.497 1.00 36.50 85 SER A N 1
ATOM 683 C CA . SER A 1 85 ? 60.946 -40.507 -15.647 1.00 36.50 85 SER A CA 1
ATOM 684 C C . SER A 1 85 ? 60.600 -39.026 -15.372 1.00 36.50 85 SER A C 1
ATOM 686 O O . SER A 1 85 ? 60.713 -38.167 -16.241 1.00 36.50 85 SER A O 1
ATOM 688 N N . ASP A 1 86 ? 60.475 -38.781 -14.058 1.00 37.06 86 ASP A N 1
ATOM 689 C CA . ASP A 1 86 ? 60.964 -37.655 -13.235 1.00 37.06 86 ASP A CA 1
ATOM 690 C C . ASP A 1 86 ? 59.990 -36.563 -12.726 1.00 37.06 86 ASP A C 1
ATOM 692 O O . ASP A 1 86 ? 59.493 -35.716 -13.461 1.00 37.06 86 ASP A O 1
ATOM 696 N N . THR A 1 87 ? 59.921 -36.516 -11.377 1.00 32.66 87 THR A N 1
ATOM 697 C CA . THR A 1 87 ? 59.492 -35.456 -10.418 1.00 32.66 87 THR A CA 1
ATOM 698 C C . THR A 1 87 ? 57.991 -35.180 -10.168 1.00 32.66 87 THR A C 1
ATOM 700 O O . THR A 1 87 ? 57.176 -35.363 -11.059 1.00 32.66 87 THR A O 1
ATOM 703 N N . PRO A 1 88 ? 57.602 -34.625 -8.990 1.00 38.31 88 PRO A N 1
ATOM 704 C CA . PRO A 1 88 ? 57.830 -35.066 -7.604 1.00 38.31 88 PRO A CA 1
ATOM 705 C C . PRO A 1 88 ? 56.503 -35.260 -6.810 1.00 38.31 88 PRO A C 1
ATOM 707 O O . PRO A 1 88 ? 55.444 -34.773 -7.189 1.00 38.31 88 PRO A O 1
ATOM 710 N N . GLN A 1 89 ? 56.567 -35.984 -5.686 1.00 35.06 89 GLN A N 1
ATOM 711 C CA . GLN A 1 89 ? 55.414 -36.441 -4.889 1.00 35.06 89 GLN A CA 1
ATOM 712 C C . GLN A 1 89 ? 54.601 -35.324 -4.204 1.00 35.06 89 GLN A C 1
ATOM 714 O O . GLN A 1 89 ? 55.151 -34.535 -3.437 1.00 35.06 89 GLN A O 1
ATOM 719 N N . ILE A 1 90 ? 53.273 -35.380 -4.366 1.00 33.62 90 ILE A N 1
ATOM 720 C CA . ILE A 1 90 ? 52.272 -34.748 -3.492 1.00 33.62 90 ILE A CA 1
ATOM 721 C C . ILE A 1 90 ? 51.349 -35.859 -2.965 1.00 33.62 90 ILE A C 1
ATOM 723 O O . ILE A 1 90 ? 50.783 -36.629 -3.738 1.00 33.62 90 ILE A O 1
ATOM 727 N N . THR A 1 91 ? 51.242 -35.979 -1.642 1.00 38.16 91 THR A N 1
ATOM 728 C CA . THR A 1 91 ? 50.367 -36.936 -0.939 1.00 38.16 91 THR A CA 1
ATOM 729 C C . THR A 1 91 ? 48.906 -36.466 -0.938 1.00 38.16 91 THR A C 1
ATOM 731 O O . THR A 1 91 ? 48.673 -35.310 -0.584 1.00 38.16 91 THR A O 1
ATOM 734 N N . PRO A 1 92 ? 47.920 -37.333 -1.244 1.00 38.00 92 PRO A N 1
ATOM 735 C CA . PRO A 1 92 ? 46.502 -36.983 -1.176 1.00 38.00 92 PRO A CA 1
ATOM 736 C C . PRO A 1 92 ? 45.888 -37.218 0.225 1.00 38.00 92 PRO A C 1
ATOM 738 O O . PRO A 1 92 ? 46.413 -38.022 1.005 1.00 38.00 92 PRO A O 1
ATOM 741 N N . PRO A 1 93 ? 44.778 -36.526 0.554 1.00 34.81 93 PRO A N 1
ATOM 742 C CA . PRO A 1 93 ? 44.066 -36.663 1.822 1.00 34.81 93 PRO A CA 1
ATOM 743 C C . PRO A 1 93 ? 43.218 -37.947 1.892 1.00 34.81 93 PRO A C 1
ATOM 745 O O . PRO A 1 93 ? 42.831 -38.525 0.881 1.00 34.81 93 PRO A O 1
ATOM 748 N N . LYS A 1 94 ? 42.961 -38.389 3.128 1.00 36.62 94 LYS A N 1
ATOM 749 C CA . LYS A 1 94 ? 42.215 -39.601 3.507 1.00 36.62 94 LYS A CA 1
ATOM 750 C C . LYS A 1 94 ? 40.711 -39.486 3.210 1.00 36.62 94 LYS A C 1
ATOM 752 O O . LYS A 1 94 ? 40.094 -38.501 3.603 1.00 36.62 94 LYS A O 1
ATOM 757 N N . GLU A 1 95 ? 40.144 -40.542 2.627 1.00 35.88 95 GLU A N 1
ATOM 758 C CA . GLU A 1 95 ? 38.697 -40.785 2.492 1.00 35.88 95 GLU A CA 1
ATOM 759 C C . GLU A 1 95 ? 38.003 -41.018 3.852 1.00 35.88 95 GLU A C 1
ATOM 761 O O . GLU A 1 95 ? 38.625 -41.583 4.762 1.00 35.88 95 GLU A O 1
ATOM 766 N N . PRO A 1 96 ? 36.714 -40.646 3.995 1.00 38.03 96 PRO A N 1
ATOM 767 C CA . PRO A 1 96 ? 35.889 -41.024 5.136 1.00 38.03 96 PRO A CA 1
ATOM 768 C C . PRO A 1 96 ? 35.198 -42.388 4.935 1.00 38.03 96 PRO A C 1
ATOM 770 O O . PRO A 1 96 ? 34.666 -42.696 3.870 1.00 38.03 96 PRO A O 1
ATOM 773 N N . GLU A 1 97 ? 35.198 -43.194 6.001 1.00 37.06 97 GLU A N 1
ATOM 774 C CA . GLU A 1 97 ? 34.489 -44.473 6.131 1.00 37.06 97 GLU A CA 1
ATOM 775 C C . GLU A 1 97 ? 32.962 -44.286 6.146 1.00 37.06 97 GLU A C 1
ATOM 777 O O . GLU A 1 97 ? 32.429 -43.472 6.900 1.00 37.06 97 GLU A O 1
ATOM 782 N N . ILE A 1 98 ? 32.261 -45.108 5.361 1.00 33.28 98 ILE A N 1
ATOM 783 C CA . ILE A 1 98 ? 30.805 -45.293 5.398 1.00 33.28 98 ILE A CA 1
ATOM 784 C C . ILE A 1 98 ? 30.493 -46.416 6.396 1.00 33.28 98 ILE A C 1
ATOM 786 O O . ILE A 1 98 ? 31.020 -47.521 6.262 1.00 33.28 98 ILE A O 1
ATOM 790 N N . LEU A 1 99 ? 29.608 -46.158 7.363 1.00 30.73 99 LEU A N 1
ATOM 791 C CA . LEU A 1 99 ? 29.011 -47.176 8.232 1.00 30.73 99 LEU A CA 1
ATOM 792 C C . LEU A 1 99 ? 27.486 -47.168 8.066 1.00 30.73 99 LEU A C 1
ATOM 794 O O . LEU A 1 99 ? 26.824 -46.166 8.323 1.00 30.73 99 LEU A O 1
ATOM 798 N N . GLU A 1 100 ? 26.959 -48.307 7.617 1.00 38.03 100 GLU A N 1
ATOM 799 C CA . GLU A 1 100 ? 25.537 -48.653 7.582 1.00 38.03 100 GLU A CA 1
ATOM 800 C C . GLU A 1 100 ? 25.002 -48.906 9.000 1.00 38.03 100 GLU A C 1
ATOM 802 O O . GLU A 1 100 ? 25.607 -49.691 9.727 1.00 38.03 100 GLU A O 1
ATOM 807 N N . GLU A 1 101 ? 23.817 -48.388 9.354 1.00 30.30 101 GLU A N 1
ATOM 808 C CA . GLU A 1 101 ? 22.977 -49.011 10.390 1.00 30.30 101 GLU A CA 1
ATOM 809 C C . GLU A 1 101 ? 21.469 -48.957 10.064 1.00 30.30 101 GLU A C 1
ATOM 811 O O . GLU A 1 101 ? 20.870 -47.914 9.816 1.00 30.30 101 GLU A O 1
ATOM 816 N N . THR A 1 102 ? 20.860 -50.144 10.097 1.00 32.12 102 THR A N 1
ATOM 817 C CA . THR A 1 102 ? 19.417 -50.459 10.078 1.00 32.12 102 THR A CA 1
ATOM 818 C C . THR A 1 102 ? 18.648 -49.959 11.315 1.00 32.12 102 THR A C 1
ATOM 820 O O . THR A 1 102 ? 19.200 -49.988 12.416 1.00 32.12 102 THR A O 1
ATOM 823 N N . PRO A 1 103 ? 17.333 -49.658 11.217 1.00 34.81 103 PRO A N 1
ATOM 824 C CA . PRO A 1 103 ? 16.570 -49.102 12.330 1.00 34.81 103 PRO A CA 1
ATOM 825 C C . PRO A 1 103 ? 15.973 -50.178 13.254 1.00 34.81 103 PRO A C 1
ATOM 827 O O . PRO A 1 103 ? 15.316 -51.127 12.817 1.00 34.81 103 PRO A O 1
ATOM 830 N N . LYS A 1 104 ? 16.137 -49.980 14.569 1.00 28.36 104 LYS A N 1
ATOM 831 C CA . LYS A 1 104 ? 15.349 -50.632 15.626 1.00 28.36 104 LYS A CA 1
ATOM 832 C C . LYS A 1 104 ? 14.686 -49.584 16.518 1.00 28.36 104 LYS A C 1
ATOM 834 O O . LYS A 1 104 ? 15.338 -48.710 17.074 1.00 28.36 104 LYS A O 1
ATOM 839 N N . VAL A 1 105 ? 13.381 -49.756 16.685 1.00 36.19 105 VAL A N 1
ATOM 840 C CA . VAL A 1 105 ? 12.482 -49.026 17.584 1.00 36.19 105 VAL A CA 1
ATOM 841 C C . VAL A 1 105 ? 12.821 -49.311 19.055 1.00 36.19 105 VAL A C 1
ATOM 843 O O . VAL A 1 105 ? 12.853 -50.482 19.432 1.00 36.19 105 VAL A O 1
ATOM 846 N N . LEU A 1 106 ? 12.994 -48.270 19.888 1.00 28.56 106 LEU A N 1
ATOM 847 C CA . LEU A 1 106 ? 12.388 -48.157 21.233 1.00 28.56 106 LEU A CA 1
ATOM 848 C C . LEU A 1 106 ? 12.730 -46.842 21.966 1.00 28.56 106 LEU A C 1
ATOM 850 O O . LEU A 1 106 ? 13.879 -46.456 22.137 1.00 28.56 106 LEU A O 1
ATOM 854 N N . THR A 1 107 ? 11.653 -46.250 22.476 1.00 37.69 107 THR A N 1
ATOM 855 C CA . THR A 1 107 ? 11.473 -45.236 23.525 1.00 37.69 107 THR A CA 1
ATOM 856 C C . THR A 1 107 ? 12.584 -45.093 24.583 1.00 37.69 107 THR A C 1
ATOM 858 O O . THR A 1 107 ? 12.818 -46.033 25.350 1.00 37.69 107 THR A O 1
ATOM 861 N N . LYS A 1 108 ? 13.149 -43.881 24.719 1.00 29.39 108 LYS A N 1
ATOM 862 C CA . LYS A 1 108 ? 13.446 -43.155 25.982 1.00 29.39 108 LYS A CA 1
ATOM 863 C C . LYS A 1 108 ? 14.271 -41.888 25.703 1.00 29.39 108 LYS A C 1
ATOM 865 O O . LYS A 1 108 ? 15.302 -41.961 25.047 1.00 29.39 108 LYS A O 1
ATOM 870 N N . SER A 1 109 ? 13.840 -40.758 26.264 1.00 32.59 109 SER A N 1
ATOM 871 C CA . SER A 1 109 ? 14.545 -39.469 26.243 1.00 32.59 109 SER A CA 1
ATOM 872 C C . SER A 1 109 ? 15.921 -39.541 26.924 1.00 32.59 109 SER A C 1
ATOM 874 O O . SER A 1 109 ? 15.997 -40.062 28.043 1.00 32.59 109 SER A O 1
ATOM 876 N N . PRO A 1 110 ? 16.985 -38.963 26.334 1.00 29.28 110 PRO A N 1
ATOM 877 C CA . PRO A 1 110 ? 18.224 -38.705 27.045 1.00 29.28 110 PRO A CA 1
ATOM 878 C C . PRO A 1 110 ? 18.456 -37.206 27.283 1.00 29.28 110 PRO A C 1
ATOM 880 O O . PRO A 1 110 ? 18.389 -36.369 26.389 1.00 29.28 110 PRO A O 1
ATOM 883 N N . SER A 1 111 ? 18.800 -36.906 28.530 1.00 28.06 111 SER A N 1
ATOM 884 C CA . SER A 1 111 ? 19.514 -35.712 28.973 1.00 28.06 111 SER A CA 1
ATOM 885 C C . SER A 1 111 ? 20.855 -35.563 28.242 1.00 28.06 111 SER A C 1
ATOM 887 O O . SER A 1 111 ? 21.682 -36.479 28.299 1.00 28.06 111 SER A O 1
ATOM 889 N N . ILE A 1 112 ? 21.098 -34.406 27.626 1.00 26.86 112 ILE A N 1
ATOM 890 C CA . ILE A 1 112 ? 22.365 -34.068 26.968 1.00 26.86 112 ILE A CA 1
ATOM 891 C C . ILE A 1 112 ? 23.356 -33.508 28.001 1.00 26.86 112 ILE A C 1
ATOM 893 O O . ILE A 1 112 ? 23.060 -32.562 28.730 1.00 26.86 112 ILE A O 1
ATOM 897 N N . LYS A 1 113 ? 24.549 -34.112 28.057 1.00 27.31 113 LYS A N 1
ATOM 898 C CA . LYS A 1 113 ? 25.765 -33.518 28.626 1.00 27.31 113 LYS A CA 1
ATOM 899 C C . LYS A 1 113 ? 26.466 -32.746 27.511 1.00 27.31 113 LYS A C 1
ATOM 901 O O . LYS A 1 113 ? 26.742 -33.332 26.471 1.00 27.31 113 LYS A O 1
ATOM 906 N N . ILE A 1 114 ? 26.773 -31.476 27.751 1.00 28.28 114 ILE A N 1
ATOM 907 C CA . ILE A 1 114 ? 27.594 -30.657 26.855 1.00 28.28 114 ILE A CA 1
ATOM 908 C C . ILE A 1 114 ? 29.054 -30.775 27.306 1.00 28.28 114 ILE A C 1
ATOM 910 O O . ILE A 1 114 ? 29.381 -30.477 28.459 1.00 28.28 114 ILE A O 1
ATOM 914 N N . ASP A 1 115 ? 29.913 -31.233 26.397 1.00 28.50 115 ASP A N 1
ATOM 915 C CA . ASP A 1 115 ? 31.367 -31.175 26.530 1.00 28.50 115 ASP A CA 1
ATOM 916 C C . ASP A 1 115 ? 31.886 -29.758 26.231 1.00 28.50 115 ASP A C 1
ATOM 918 O O . ASP A 1 115 ? 31.326 -29.009 25.434 1.00 28.50 115 ASP A O 1
ATOM 922 N N . LYS A 1 116 ? 32.965 -29.378 26.922 1.00 28.28 116 LYS A N 1
ATOM 923 C CA . LYS A 1 116 ? 33.581 -28.043 26.877 1.00 28.28 116 LYS A CA 1
ATOM 924 C C . LYS A 1 116 ? 34.206 -27.738 25.503 1.00 28.28 116 LYS A C 1
ATOM 926 O O . LYS A 1 116 ? 35.012 -28.552 25.051 1.00 28.28 116 LYS A O 1
ATOM 931 N N . PRO A 1 117 ? 33.990 -26.544 24.918 1.00 29.56 117 PRO A N 1
ATOM 932 C CA . PRO A 1 117 ? 34.779 -26.075 23.789 1.00 29.56 117 PRO A CA 1
ATOM 933 C C . PRO A 1 117 ? 36.129 -25.494 24.236 1.00 29.56 117 PRO A C 1
ATOM 935 O O . PRO A 1 117 ? 36.275 -24.892 25.305 1.00 29.56 117 PRO A O 1
ATOM 938 N N . THR A 1 118 ? 37.131 -25.716 23.391 1.00 27.77 118 THR A N 1
ATOM 939 C CA . THR A 1 118 ? 38.495 -25.184 23.457 1.00 27.77 118 THR A CA 1
ATOM 940 C C . THR A 1 118 ? 38.547 -23.677 23.199 1.00 27.77 118 THR A C 1
ATOM 942 O O . THR A 1 118 ? 37.765 -23.124 22.436 1.00 27.77 118 THR A O 1
ATOM 945 N N . LYS A 1 119 ? 39.501 -23.030 23.869 1.00 28.28 119 LYS A N 1
ATOM 946 C CA . LYS A 1 119 ? 39.687 -21.583 23.993 1.00 28.28 119 LYS A CA 1
ATOM 947 C C . LYS A 1 119 ? 40.418 -21.006 22.764 1.00 28.28 119 LYS A C 1
ATOM 949 O O . LYS A 1 119 ? 41.622 -21.212 22.645 1.00 28.28 119 LYS A O 1
ATOM 954 N N . SER A 1 120 ? 39.712 -20.269 21.907 1.00 24.92 120 SER A N 1
ATOM 955 C CA . SER A 1 120 ? 40.274 -19.216 21.040 1.00 24.92 120 SER A CA 1
ATOM 956 C C . SER A 1 120 ? 39.230 -18.106 20.838 1.00 24.92 120 SER A C 1
ATOM 958 O O . SER A 1 120 ? 38.409 -18.150 19.932 1.00 24.92 120 SER A O 1
ATOM 960 N N . GLU A 1 121 ? 39.222 -17.215 21.827 1.00 27.19 121 GLU A N 1
ATOM 961 C CA . GLU A 1 121 ? 38.899 -15.777 21.848 1.00 27.19 121 GLU A CA 1
ATOM 962 C C . GLU A 1 121 ? 38.053 -15.167 20.706 1.00 27.19 121 GLU A C 1
ATOM 964 O O . GLU A 1 121 ? 38.565 -14.781 19.661 1.00 27.19 121 GLU A O 1
ATOM 969 N N . LEU A 1 122 ? 36.763 -14.968 21.006 1.00 23.80 122 LEU A N 1
ATOM 970 C CA . LEU A 1 122 ? 35.942 -13.832 20.571 1.00 23.80 122 LEU A CA 1
ATOM 971 C C . LEU A 1 122 ? 35.813 -12.907 21.791 1.00 23.80 122 LEU A C 1
ATOM 973 O O . LEU A 1 122 ? 35.273 -13.322 22.818 1.00 23.80 122 LEU A O 1
ATOM 977 N N . THR A 1 123 ? 36.335 -11.687 21.700 1.00 24.94 123 THR A N 1
ATOM 978 C CA . THR A 1 123 ? 36.121 -10.636 22.703 1.00 24.94 123 THR A CA 1
ATOM 979 C C . THR A 1 123 ? 35.149 -9.634 22.095 1.00 24.94 123 THR A C 1
ATOM 981 O O . THR A 1 123 ? 35.502 -8.955 21.136 1.00 24.94 123 THR A O 1
ATOM 984 N N . ASN A 1 124 ? 33.932 -9.550 22.633 1.00 24.75 124 ASN A N 1
ATOM 985 C CA . ASN A 1 124 ? 32.987 -8.491 22.281 1.00 24.75 124 ASN A CA 1
ATOM 986 C C . ASN A 1 124 ? 33.520 -7.166 22.840 1.00 24.75 124 ASN A C 1
ATOM 988 O O . ASN A 1 124 ? 33.615 -7.002 24.057 1.00 24.75 124 ASN A O 1
ATOM 992 N N . GLN A 1 125 ? 33.898 -6.246 21.955 1.00 25.73 125 GLN A N 1
ATOM 993 C CA . GLN A 1 125 ? 34.237 -4.867 22.296 1.00 25.73 125 GLN A CA 1
ATOM 994 C C . GLN A 1 125 ? 33.020 -3.984 22.016 1.00 25.73 125 GLN A C 1
ATOM 996 O O . GLN A 1 125 ? 32.492 -3.993 20.909 1.00 25.73 125 GLN A O 1
ATOM 1001 N N . PHE A 1 126 ? 32.594 -3.211 23.012 1.00 27.28 126 PHE A N 1
ATOM 1002 C CA . PHE A 1 126 ? 31.685 -2.085 22.815 1.00 27.28 126 PHE A CA 1
ATOM 1003 C C . PHE A 1 126 ? 32.541 -0.826 22.644 1.00 27.28 126 PHE A C 1
ATOM 1005 O O . PHE A 1 126 ? 33.308 -0.484 23.545 1.00 27.28 126 PHE A O 1
ATOM 1012 N N . MET A 1 127 ? 32.446 -0.155 21.495 1.00 24.94 127 MET A N 1
ATOM 1013 C CA . MET A 1 127 ? 33.078 1.149 21.280 1.00 24.94 127 MET A CA 1
ATOM 1014 C C . MET A 1 127 ? 32.069 2.264 21.551 1.00 24.94 127 MET A C 1
ATOM 1016 O O . MET A 1 127 ? 31.013 2.308 20.931 1.00 24.94 127 MET A O 1
ATOM 1020 N N . PHE A 1 128 ? 32.421 3.192 22.438 1.00 27.62 128 PHE A N 1
ATOM 1021 C CA . PHE A 1 128 ? 31.761 4.491 22.552 1.00 27.62 128 PHE A CA 1
ATOM 1022 C C . PHE A 1 128 ? 32.683 5.550 21.942 1.00 27.62 128 PHE A C 1
ATOM 1024 O O . PHE A 1 128 ? 33.847 5.642 22.335 1.00 27.62 128 PHE A O 1
ATOM 1031 N N . SER A 1 129 ? 32.189 6.371 21.011 1.00 25.41 129 SER A N 1
ATOM 1032 C CA . SER A 1 129 ? 32.926 7.554 20.553 1.00 25.41 129 SER A CA 1
ATOM 1033 C C . SER A 1 129 ? 32.578 8.753 21.434 1.00 25.41 129 SER A C 1
ATOM 1035 O O . SER A 1 129 ? 31.420 9.160 21.490 1.00 25.41 129 SER A O 1
ATOM 1037 N N . ALA A 1 130 ? 33.574 9.354 22.080 1.00 27.69 130 ALA A N 1
ATOM 1038 C CA . ALA A 1 130 ? 33.447 10.667 22.702 1.00 27.69 130 ALA A CA 1
ATOM 1039 C C . ALA A 1 130 ? 34.320 11.667 21.931 1.00 27.69 130 ALA A C 1
ATOM 1041 O O . ALA A 1 130 ? 35.540 11.520 21.863 1.00 27.69 130 ALA A O 1
ATOM 1042 N N . THR A 1 131 ? 33.710 12.694 21.342 1.00 26.58 131 THR A N 1
ATOM 1043 C CA . THR A 1 131 ? 34.432 13.810 20.719 1.00 26.58 131 THR A CA 1
ATOM 1044 C C . THR A 1 131 ? 35.055 14.696 21.792 1.00 26.58 131 THR A C 1
ATOM 1046 O O . THR A 1 131 ? 34.339 15.282 22.603 1.00 26.58 131 THR A O 1
ATOM 1049 N N . THR A 1 132 ? 36.381 14.849 21.772 1.00 30.23 132 THR A N 1
ATOM 1050 C CA . THR A 1 132 ? 37.067 15.932 22.490 1.00 30.23 132 THR A CA 1
ATOM 1051 C C . THR A 1 132 ? 38.019 16.687 21.568 1.00 30.23 132 THR A C 1
ATOM 1053 O O . THR A 1 132 ? 38.467 16.185 20.537 1.00 30.23 132 THR A O 1
ATOM 1056 N N . ASP A 1 133 ? 38.222 17.952 21.924 1.00 31.33 133 ASP A N 1
ATOM 1057 C CA . ASP A 1 133 ? 38.796 19.008 21.102 1.00 31.33 133 ASP A CA 1
ATOM 1058 C C . ASP A 1 133 ? 40.265 18.760 20.704 1.00 31.33 133 ASP A C 1
ATOM 1060 O O . ASP A 1 133 ? 41.033 18.071 21.378 1.00 31.33 133 ASP A O 1
ATOM 1064 N N . LYS A 1 134 ? 40.652 19.342 19.568 1.00 41.41 134 LYS A N 1
ATOM 1065 C CA . LYS A 1 134 ? 41.895 19.092 18.826 1.00 41.41 134 LYS A CA 1
ATOM 1066 C C . LYS A 1 134 ? 43.169 19.404 19.632 1.00 41.41 134 LYS A C 1
ATOM 1068 O O . LYS A 1 134 ? 43.709 20.493 19.471 1.00 41.41 134 LYS A O 1
ATOM 1073 N N . SER A 1 135 ? 43.724 18.444 20.386 1.00 36.50 135 SER A N 1
ATOM 1074 C CA . SER A 1 135 ? 45.188 18.294 20.591 1.00 36.50 135 SER A CA 1
ATOM 1075 C C . SER A 1 135 ? 45.598 17.122 21.510 1.00 36.50 135 SER A C 1
ATOM 1077 O O . SER A 1 135 ? 46.114 17.362 22.598 1.00 36.50 135 SER A O 1
ATOM 1079 N N . SER A 1 136 ? 45.467 15.860 21.085 1.00 37.97 136 SER A N 1
ATOM 1080 C CA . SER A 1 136 ? 46.310 14.752 21.592 1.00 37.97 136 SER A CA 1
ATOM 1081 C C . SER A 1 136 ? 46.064 13.458 20.812 1.00 37.97 136 SER A C 1
ATOM 1083 O O . SER A 1 136 ? 44.934 12.988 20.757 1.00 37.97 136 SER A O 1
ATOM 1085 N N . ASN A 1 137 ? 47.119 12.861 20.247 1.00 41.50 137 ASN A N 1
ATOM 1086 C CA . ASN A 1 137 ? 47.073 11.521 19.654 1.00 41.50 137 ASN A CA 1
ATOM 1087 C C . ASN A 1 137 ? 47.198 10.467 20.768 1.00 41.50 137 ASN A C 1
ATOM 1089 O O . ASN A 1 137 ? 48.314 10.051 21.079 1.00 41.50 137 ASN A O 1
ATOM 1093 N N . CYS A 1 138 ? 46.074 10.065 21.360 1.00 35.50 138 CYS A N 1
ATOM 1094 C CA . CYS A 1 138 ? 45.941 8.841 22.155 1.00 35.50 138 CYS A CA 1
ATOM 1095 C C . CYS A 1 138 ? 44.573 8.212 21.853 1.00 35.50 138 CYS A C 1
ATOM 1097 O O . CYS A 1 138 ? 43.559 8.902 21.930 1.00 35.50 138 CYS A O 1
ATOM 1099 N N . GLU A 1 139 ? 44.550 6.919 21.528 1.00 37.56 139 GLU A N 1
ATOM 1100 C CA . GLU A 1 139 ? 43.332 6.101 21.545 1.00 37.56 139 GLU A CA 1
ATOM 1101 C C . GLU A 1 139 ? 43.103 5.595 22.975 1.00 37.56 139 GLU A C 1
ATOM 1103 O O . GLU A 1 139 ? 44.041 5.141 23.633 1.00 37.56 139 GLU A O 1
ATOM 1108 N N . PHE A 1 140 ? 41.868 5.685 23.465 1.00 39.00 140 PHE A N 1
ATOM 1109 C CA . PHE A 1 140 ? 41.481 5.179 24.782 1.00 39.00 140 PHE A CA 1
ATOM 1110 C C . PHE A 1 140 ? 40.650 3.908 24.620 1.00 39.00 140 PHE A C 1
ATOM 1112 O O . PHE A 1 140 ? 39.752 3.860 23.782 1.00 39.00 140 PHE A O 1
ATOM 1119 N N . ILE A 1 141 ? 40.907 2.907 25.463 1.00 41.03 141 ILE A N 1
ATOM 1120 C CA . ILE A 1 141 ? 40.054 1.723 25.604 1.00 41.03 141 ILE A CA 1
ATOM 1121 C C . ILE A 1 141 ? 39.414 1.794 26.992 1.00 41.03 141 ILE A C 1
ATOM 1123 O O . ILE A 1 141 ? 40.116 1.878 28.000 1.00 41.03 141 ILE A O 1
ATOM 1127 N N . VAL A 1 142 ? 38.082 1.779 27.047 1.00 37.41 142 VAL A N 1
ATOM 1128 C CA . VAL A 1 142 ? 37.315 1.786 28.301 1.00 37.41 142 VAL A CA 1
ATOM 1129 C C . VAL A 1 142 ? 36.745 0.391 28.531 1.00 37.41 142 VAL A C 1
ATOM 1131 O O . VAL A 1 142 ? 36.044 -0.137 27.671 1.00 37.41 142 VAL A O 1
ATOM 1134 N N . VAL A 1 143 ? 37.027 -0.207 29.692 1.00 38.16 143 VAL A N 1
ATOM 1135 C CA . VAL A 1 143 ? 36.509 -1.531 30.072 1.00 38.16 143 VAL A CA 1
ATOM 1136 C C . VAL A 1 143 ? 35.728 -1.408 31.380 1.00 38.16 143 VAL A C 1
ATOM 1138 O O . VAL A 1 143 ? 36.268 -0.973 32.396 1.00 38.16 143 VAL A O 1
ATOM 1141 N N . ALA A 1 144 ? 34.452 -1.800 31.362 1.00 35.84 144 ALA A N 1
ATOM 1142 C CA . ALA A 1 144 ? 33.617 -1.901 32.558 1.00 35.84 144 ALA A CA 1
ATOM 1143 C C . ALA A 1 144 ? 33.500 -3.375 32.982 1.00 35.84 144 ALA A C 1
ATOM 1145 O O . ALA A 1 144 ? 33.007 -4.205 32.219 1.00 35.84 144 ALA A O 1
ATOM 1146 N N . GLU A 1 145 ? 33.941 -3.716 34.196 1.00 36.19 145 GLU A N 1
ATOM 1147 C CA . GLU A 1 145 ? 33.808 -5.071 34.749 1.00 36.19 145 GLU A CA 1
ATOM 1148 C C . GLU A 1 145 ? 32.725 -5.129 35.836 1.00 36.19 145 GLU A C 1
ATOM 1150 O O . GLU A 1 145 ? 32.786 -4.422 36.840 1.00 36.19 145 GLU A O 1
ATOM 1155 N N . GLN A 1 146 ? 31.763 -6.047 35.697 1.00 32.50 146 GLN A N 1
ATOM 1156 C CA . GLN A 1 146 ? 30.786 -6.355 36.744 1.00 32.50 146 GLN A CA 1
ATOM 1157 C C . GLN A 1 146 ? 31.246 -7.586 37.547 1.00 32.50 146 GLN A C 1
ATOM 1159 O O . GLN A 1 146 ? 31.336 -8.695 37.017 1.00 32.50 146 GLN A O 1
ATOM 1164 N N . ARG A 1 147 ? 31.521 -7.435 38.850 1.00 30.98 147 ARG A N 1
ATOM 1165 C CA . ARG A 1 147 ? 31.874 -8.566 39.734 1.00 30.98 147 ARG A CA 1
ATOM 1166 C C . ARG A 1 147 ? 30.675 -9.060 40.543 1.00 30.98 147 ARG A C 1
ATOM 1168 O O . ARG A 1 147 ? 30.338 -8.487 41.574 1.00 30.98 147 ARG A O 1
ATOM 1175 N N . ILE A 1 148 ? 30.107 -10.204 40.158 1.00 30.67 148 ILE A N 1
ATOM 1176 C CA . ILE A 1 148 ? 29.122 -10.937 40.973 1.00 30.67 148 ILE A CA 1
ATOM 1177 C C . ILE A 1 148 ? 29.838 -12.041 41.765 1.00 30.67 148 ILE A C 1
ATOM 1179 O O . ILE A 1 148 ? 30.435 -12.952 41.190 1.00 30.67 148 ILE A O 1
ATOM 1183 N N . THR A 1 149 ? 29.765 -12.003 43.099 1.00 29.36 149 THR A N 1
ATOM 1184 C CA . THR A 1 149 ? 30.246 -13.100 43.958 1.00 29.36 149 THR A CA 1
ATOM 1185 C C . THR A 1 149 ? 29.103 -14.045 44.330 1.00 29.36 149 THR A C 1
ATOM 1187 O O . THR A 1 149 ? 28.095 -13.649 44.905 1.00 29.36 149 THR A O 1
ATOM 1190 N N . ARG A 1 150 ? 29.266 -15.331 43.997 1.00 27.16 150 ARG A N 1
ATOM 1191 C CA . ARG A 1 150 ? 28.289 -16.406 44.229 1.00 27.16 150 ARG A CA 1
ATOM 1192 C C . ARG A 1 150 ? 28.515 -17.028 45.612 1.00 27.16 150 ARG A C 1
ATOM 1194 O O . ARG A 1 150 ? 29.606 -17.538 45.869 1.00 27.16 150 ARG A O 1
ATOM 1201 N N . LYS A 1 151 ? 27.499 -17.047 46.482 1.00 27.31 151 LYS A N 1
ATOM 1202 C CA . LYS A 1 151 ? 27.504 -17.866 47.707 1.00 27.31 151 LYS A CA 1
ATOM 1203 C C . LYS A 1 151 ? 26.152 -18.562 47.907 1.00 27.31 151 LYS A C 1
ATOM 1205 O O . LYS A 1 151 ? 25.145 -17.897 48.089 1.00 27.31 151 LYS A O 1
ATOM 1210 N N . ASP A 1 152 ? 26.204 -19.891 47.802 1.00 30.53 152 ASP A N 1
ATOM 1211 C CA . ASP A 1 152 ? 25.311 -20.966 48.272 1.00 30.53 152 ASP A CA 1
ATOM 1212 C C . ASP A 1 152 ? 23.814 -20.688 48.525 1.00 30.53 152 ASP A C 1
ATOM 1214 O O . ASP A 1 152 ? 23.468 -19.948 49.439 1.00 30.53 152 ASP A O 1
ATOM 1218 N N . MET A 1 153 ? 22.927 -21.469 47.882 1.00 25.81 153 MET A N 1
ATOM 1219 C CA . MET A 1 153 ? 22.200 -22.570 48.551 1.00 25.81 153 MET A CA 1
ATOM 1220 C C . MET A 1 153 ? 21.242 -23.337 47.616 1.00 25.81 153 MET A C 1
ATOM 1222 O O . MET A 1 153 ? 20.488 -22.768 46.837 1.00 25.81 153 MET A O 1
ATOM 1226 N N . ASN A 1 154 ? 21.256 -24.662 47.774 1.00 30.97 154 ASN A N 1
ATOM 1227 C CA . ASN A 1 154 ? 20.246 -25.635 47.347 1.00 30.97 154 ASN A CA 1
ATOM 1228 C C . ASN A 1 154 ? 19.340 -25.941 48.561 1.00 30.97 154 ASN A C 1
ATOM 1230 O O . ASN A 1 154 ? 19.909 -26.218 49.616 1.00 30.97 154 ASN A O 1
ATOM 1234 N N . THR A 1 155 ? 18.000 -25.975 48.430 1.00 30.75 155 THR A N 1
ATOM 1235 C CA . THR A 1 155 ? 17.073 -27.048 48.918 1.00 30.75 155 THR A CA 1
ATOM 1236 C C . THR A 1 155 ? 15.565 -26.684 48.868 1.00 30.75 155 THR A C 1
ATOM 1238 O O . THR A 1 155 ? 15.125 -25.728 49.486 1.00 30.75 155 THR A O 1
ATOM 1241 N N . GLN A 1 156 ? 14.808 -27.532 48.149 1.00 29.23 156 GLN A N 1
ATOM 1242 C CA . GLN A 1 156 ? 13.466 -28.136 48.372 1.00 29.23 156 GLN A CA 1
ATOM 1243 C C . GLN A 1 156 ? 12.213 -27.385 48.914 1.00 29.23 156 GLN A C 1
ATOM 1245 O O . GLN A 1 156 ? 12.175 -26.940 50.051 1.00 29.23 156 GLN A O 1
ATOM 1250 N N . ASN A 1 157 ? 11.126 -27.550 48.129 1.00 30.45 157 ASN A N 1
ATOM 1251 C CA . ASN A 1 157 ? 9.719 -27.923 48.430 1.00 30.45 157 ASN A CA 1
ATOM 1252 C C . ASN A 1 157 ? 8.895 -27.235 49.548 1.00 30.45 157 ASN A C 1
ATOM 1254 O O . ASN A 1 157 ? 9.153 -27.449 50.728 1.00 30.45 157 ASN A O 1
ATOM 1258 N N . GLY A 1 158 ? 7.717 -26.701 49.168 1.00 25.92 158 GLY A N 1
ATOM 1259 C CA . GLY A 1 158 ? 6.483 -26.777 49.979 1.00 25.92 158 GLY A CA 1
ATOM 1260 C C . GLY A 1 158 ? 5.626 -25.500 50.105 1.00 25.92 158 GLY A C 1
ATOM 1261 O O . GLY A 1 158 ? 6.105 -24.471 50.550 1.00 25.92 158 GLY A O 1
ATOM 1262 N N . LEU A 1 159 ? 4.341 -25.640 49.753 1.00 31.86 159 LEU A N 1
ATOM 1263 C CA . LEU A 1 159 ? 3.136 -24.808 49.983 1.00 31.86 159 LEU A CA 1
ATOM 1264 C C . LEU A 1 159 ? 3.129 -23.650 51.028 1.00 31.86 159 LEU A C 1
ATOM 1266 O O . LEU A 1 159 ? 3.476 -23.830 52.191 1.00 31.86 159 LEU A O 1
ATOM 1270 N N . SER A 1 160 ? 2.392 -22.593 50.634 1.00 28.12 160 SER A N 1
ATOM 1271 C CA . SER A 1 160 ? 1.517 -21.667 51.407 1.00 28.12 160 SER A CA 1
ATOM 1272 C C . SER A 1 160 ? 2.045 -20.327 51.980 1.00 28.12 160 SER A C 1
ATOM 1274 O O . SER A 1 160 ? 3.079 -20.256 52.625 1.00 28.12 160 SER A O 1
ATOM 1276 N N . HIS A 1 161 ? 1.219 -19.298 51.708 1.00 33.25 161 HIS A N 1
ATOM 1277 C CA . HIS A 1 161 ? 1.028 -17.918 52.204 1.00 33.25 161 HIS A CA 1
ATOM 1278 C C . HIS A 1 161 ? 2.054 -17.148 53.071 1.00 33.25 161 HIS A C 1
ATOM 1280 O O . HIS A 1 161 ? 2.443 -17.585 54.146 1.00 33.25 161 HIS A O 1
ATOM 1286 N N . ASN A 1 162 ? 2.205 -15.872 52.660 1.00 34.62 162 ASN A N 1
ATOM 1287 C CA . ASN A 1 162 ? 2.504 -14.628 53.396 1.00 34.62 162 ASN A CA 1
ATOM 1288 C C . ASN A 1 162 ? 3.799 -14.534 54.222 1.00 34.62 162 ASN A C 1
ATOM 1290 O O . ASN A 1 162 ? 3.929 -15.227 55.223 1.00 34.62 162 ASN A O 1
ATOM 1294 N N . VAL A 1 163 ? 4.656 -13.553 53.874 1.00 27.62 163 VAL A N 1
ATOM 1295 C CA . VAL A 1 163 ? 5.427 -12.600 54.730 1.00 27.62 163 VAL A CA 1
ATOM 1296 C C . VAL A 1 163 ? 6.331 -11.722 53.806 1.00 27.62 163 VAL A C 1
ATOM 1298 O O . VAL A 1 163 ? 6.624 -12.160 52.696 1.00 27.62 163 VAL A O 1
ATOM 1301 N N . PRO A 1 164 ? 6.690 -10.467 54.174 1.00 36.06 164 PRO A N 1
ATOM 1302 C CA . PRO A 1 164 ? 6.824 -9.332 53.249 1.00 36.06 164 PRO A CA 1
ATOM 1303 C C . PRO A 1 164 ? 8.265 -8.911 52.881 1.00 36.06 164 PRO A C 1
ATOM 1305 O O . PRO A 1 164 ? 9.223 -9.306 53.537 1.00 36.06 164 PRO A O 1
ATOM 1308 N N . PHE A 1 165 ? 8.342 -8.054 51.850 1.00 34.28 165 PHE A N 1
ATOM 1309 C CA . PHE A 1 165 ? 9.384 -7.091 51.436 1.00 34.28 165 PHE A CA 1
ATOM 1310 C C . PHE A 1 165 ? 10.830 -7.230 51.963 1.00 34.28 165 PHE A C 1
ATOM 1312 O O . PHE A 1 165 ? 11.106 -7.037 53.147 1.00 34.28 165 PHE A O 1
ATOM 1319 N N . LEU A 1 166 ? 11.773 -7.324 51.014 1.00 26.19 166 LEU A N 1
ATOM 1320 C CA . LEU A 1 166 ? 13.148 -6.817 51.126 1.00 26.19 166 LEU A CA 1
ATOM 1321 C C . LEU A 1 166 ? 13.499 -6.009 49.856 1.00 26.19 166 LEU A C 1
ATOM 1323 O O . LEU A 1 166 ? 13.091 -6.420 48.770 1.00 26.19 166 LEU A O 1
ATOM 1327 N N . PRO A 1 167 ? 14.224 -4.877 49.965 1.00 29.77 167 PRO A N 1
ATOM 1328 C CA . PRO A 1 167 ? 14.612 -4.056 48.819 1.00 29.77 167 PRO A CA 1
ATOM 1329 C C . PRO A 1 167 ? 15.797 -4.672 48.057 1.00 29.77 167 PRO A C 1
ATOM 1331 O O . PRO A 1 167 ? 16.662 -5.318 48.654 1.00 29.77 167 PRO A O 1
ATOM 1334 N N . ALA A 1 168 ? 15.840 -4.450 46.742 1.00 30.91 168 ALA A N 1
ATOM 1335 C CA . ALA A 1 168 ? 16.951 -4.837 45.874 1.00 30.91 168 ALA A CA 1
ATOM 1336 C C . ALA A 1 168 ? 18.251 -4.068 46.225 1.00 30.91 168 ALA A C 1
ATOM 1338 O O . ALA A 1 168 ? 18.176 -2.922 46.676 1.00 30.91 168 ALA A O 1
ATOM 1339 N N . PRO A 1 169 ? 19.442 -4.674 46.047 1.00 30.33 169 PRO A N 1
ATOM 1340 C CA . PRO A 1 169 ? 20.720 -4.024 46.327 1.00 30.33 169 PRO A CA 1
ATOM 1341 C C . PRO A 1 169 ? 21.113 -3.039 45.214 1.00 30.33 169 PRO A C 1
ATOM 1343 O O . PRO A 1 169 ? 20.930 -3.323 44.034 1.00 30.33 169 PRO A O 1
ATOM 1346 N N . SER A 1 170 ? 21.705 -1.904 45.595 1.00 32.25 170 SER A N 1
ATOM 1347 C CA . SER A 1 170 ? 22.378 -0.972 44.684 1.00 32.25 170 SER A CA 1
ATOM 1348 C C . SER A 1 170 ? 23.666 -1.592 44.129 1.00 32.25 170 SER A C 1
ATOM 1350 O O . SER A 1 170 ? 24.472 -2.124 44.896 1.00 32.25 170 SER A O 1
ATOM 1352 N N . THR A 1 171 ? 23.881 -1.505 42.819 1.00 34.12 171 THR A N 1
ATOM 1353 C CA . THR A 1 171 ? 25.138 -1.885 42.155 1.00 34.12 171 THR A CA 1
ATOM 1354 C C . THR A 1 171 ? 25.969 -0.644 41.835 1.00 34.12 171 THR A C 1
ATOM 1356 O O . THR A 1 171 ? 25.502 0.214 41.091 1.00 34.12 171 THR A O 1
ATOM 1359 N N . ASP A 1 172 ? 27.194 -0.585 42.360 1.00 34.44 172 ASP A N 1
ATOM 1360 C CA . ASP A 1 172 ? 28.228 0.381 41.965 1.00 34.44 172 ASP A CA 1
ATOM 1361 C C . ASP A 1 172 ? 29.102 -0.224 40.847 1.00 34.44 172 ASP A C 1
ATOM 1363 O O . ASP A 1 172 ? 29.407 -1.421 40.880 1.00 34.44 172 ASP A O 1
ATOM 1367 N N . TYR A 1 173 ? 29.514 0.592 39.871 1.00 38.34 173 TYR A N 1
ATOM 1368 C CA . TYR A 1 173 ? 30.446 0.216 38.798 1.00 38.34 173 TYR A CA 1
ATOM 1369 C C . TYR A 1 173 ? 31.792 0.928 39.003 1.00 38.34 173 TYR A C 1
ATOM 1371 O O . TYR A 1 173 ? 31.816 2.140 39.214 1.00 38.34 173 TYR A O 1
ATOM 1379 N N . ASP A 1 174 ? 32.903 0.195 38.894 1.00 38.84 174 ASP A N 1
ATOM 1380 C CA . ASP A 1 174 ? 34.244 0.776 38.767 1.00 38.84 174 ASP A CA 1
ATOM 1381 C C . ASP A 1 174 ? 34.607 0.829 37.269 1.00 38.84 174 ASP A C 1
ATOM 1383 O O . ASP A 1 174 ? 34.500 -0.183 36.571 1.00 38.84 174 ASP A O 1
ATOM 1387 N N . ILE A 1 175 ? 35.035 1.992 36.766 1.00 42.72 175 ILE A N 1
ATOM 1388 C CA . ILE A 1 175 ? 35.542 2.146 35.393 1.00 42.72 175 ILE A CA 1
ATOM 1389 C C . ILE A 1 175 ? 37.065 2.248 35.458 1.00 42.72 175 ILE A C 1
ATOM 1391 O O . ILE A 1 175 ? 37.612 3.108 36.156 1.00 42.72 175 ILE A O 1
ATOM 1395 N N . VAL A 1 176 ? 37.748 1.374 34.719 1.00 42.75 176 VAL A N 1
ATOM 1396 C CA . VAL A 1 176 ? 39.204 1.413 34.554 1.00 42.75 176 VAL A CA 1
ATOM 1397 C C . VAL A 1 176 ? 39.509 1.976 33.174 1.00 42.75 176 VAL A C 1
ATOM 1399 O O . VAL A 1 176 ? 38.993 1.479 32.170 1.00 42.75 176 VAL A O 1
ATOM 1402 N N . ILE A 1 177 ? 40.330 3.025 33.128 1.00 44.31 177 ILE A N 1
ATOM 1403 C CA . ILE A 1 177 ? 40.808 3.609 31.875 1.00 44.31 177 ILE A CA 1
ATOM 1404 C C . ILE A 1 177 ? 42.281 3.244 31.731 1.00 44.31 177 ILE A C 1
ATOM 1406 O O . ILE A 1 177 ? 43.101 3.557 32.599 1.00 44.31 177 ILE A O 1
ATOM 1410 N N . SER A 1 178 ? 42.603 2.587 30.622 1.00 42.91 178 SER A N 1
ATOM 1411 C CA . SER A 1 178 ? 43.965 2.192 30.277 1.00 42.91 178 SER A CA 1
ATOM 1412 C C . SER A 1 178 ? 44.436 3.013 29.081 1.00 42.91 178 SER A C 1
ATOM 1414 O O . SER A 1 178 ? 43.730 3.120 28.076 1.00 42.91 178 SER A O 1
ATOM 1416 N N . CYS A 1 179 ? 45.639 3.577 29.176 1.00 45.53 179 CYS A N 1
ATOM 1417 C CA . CYS A 1 179 ? 46.273 4.319 28.087 1.00 45.53 179 CYS A CA 1
ATOM 1418 C C . CYS A 1 179 ? 47.556 3.622 27.646 1.00 45.53 179 CYS A C 1
ATOM 1420 O O . CYS A 1 179 ? 48.365 3.222 28.488 1.00 45.53 179 CYS A O 1
ATOM 1422 N N . ILE A 1 180 ? 47.769 3.559 26.332 1.00 43.03 180 ILE A N 1
ATOM 1423 C CA . ILE A 1 180 ? 49.029 3.124 25.727 1.00 43.03 180 ILE A CA 1
ATOM 1424 C C . ILE A 1 180 ? 49.610 4.311 24.967 1.00 43.03 180 ILE A C 1
ATOM 1426 O O . ILE A 1 180 ? 48.972 4.858 24.068 1.00 43.03 180 ILE A O 1
ATOM 1430 N N . ASP A 1 181 ? 50.816 4.736 25.340 1.00 52.06 181 ASP A N 1
ATOM 1431 C CA . ASP A 1 181 ? 51.507 5.782 24.592 1.00 52.06 181 ASP A CA 1
ATOM 1432 C C . ASP A 1 181 ? 52.127 5.239 23.291 1.00 52.06 181 ASP A C 1
ATOM 1434 O O . ASP A 1 181 ? 52.297 4.037 23.089 1.00 52.06 181 ASP A O 1
ATOM 1438 N N . SER A 1 182 ? 52.528 6.143 22.395 1.00 41.62 182 SER A N 1
ATOM 1439 C CA . SER A 1 182 ? 53.199 5.789 21.129 1.00 41.62 182 SER A CA 1
ATOM 1440 C C . SER A 1 182 ? 54.530 5.021 21.284 1.00 41.62 182 SER A C 1
ATOM 1442 O O . SER A 1 182 ? 55.113 4.610 20.280 1.00 41.62 182 SER A O 1
ATOM 1444 N N . ALA A 1 183 ? 55.019 4.813 22.513 1.00 46.41 183 ALA A N 1
ATOM 1445 C CA . ALA A 1 183 ? 56.189 4.001 22.833 1.00 46.41 183 ALA A CA 1
ATOM 1446 C C . ALA A 1 183 ? 55.834 2.620 23.430 1.00 46.41 183 ALA A C 1
ATOM 1448 O O . ALA A 1 183 ? 56.747 1.844 23.719 1.00 46.41 183 ALA A O 1
ATOM 1449 N N . GLY A 1 184 ? 54.546 2.289 23.569 1.00 43.22 184 GLY A N 1
ATOM 1450 C CA . GLY A 1 184 ? 54.064 0.995 24.054 1.00 43.22 184 GLY A CA 1
ATOM 1451 C C . GLY A 1 184 ? 54.092 0.839 25.575 1.00 43.22 184 GLY A C 1
ATOM 1452 O O . GLY A 1 184 ? 54.136 -0.292 26.057 1.00 43.22 184 GLY A O 1
ATOM 1453 N N . ASN A 1 185 ? 54.107 1.937 26.339 1.00 47.59 185 ASN A N 1
ATOM 1454 C CA . ASN A 1 185 ? 54.018 1.871 27.799 1.00 47.59 185 ASN A CA 1
ATOM 1455 C C . ASN A 1 185 ? 52.556 1.962 28.253 1.00 47.59 185 ASN A C 1
ATOM 1457 O O . ASN A 1 185 ? 51.853 2.903 27.886 1.00 47.59 185 ASN A O 1
ATOM 1461 N N . GLU A 1 186 ? 52.131 1.011 29.084 1.00 44.91 186 GLU A N 1
ATOM 1462 C CA . GLU A 1 186 ? 50.793 0.967 29.682 1.00 44.91 186 GLU A CA 1
ATOM 1463 C C . GLU A 1 186 ? 50.753 1.704 31.029 1.00 44.91 186 GLU A C 1
ATOM 1465 O O . GLU A 1 186 ? 51.616 1.506 31.892 1.00 44.91 186 GLU A O 1
ATOM 1470 N N . GLY A 1 187 ? 49.727 2.536 31.220 1.00 45.75 187 GLY A N 1
ATOM 1471 C CA . GLY A 1 187 ? 49.358 3.116 32.513 1.00 45.75 187 GLY A CA 1
ATOM 1472 C C . GLY A 1 187 ? 47.855 2.982 32.768 1.00 45.75 187 GLY A C 1
ATOM 1473 O O . GLY A 1 187 ? 47.059 3.207 31.858 1.00 45.75 187 GLY A O 1
ATOM 1474 N N . GLU A 1 188 ? 47.480 2.625 34.000 1.00 47.97 188 GLU A N 1
ATOM 1475 C CA . GLU A 1 188 ? 46.086 2.470 34.446 1.00 47.97 188 GLU A CA 1
ATOM 1476 C C . GLU A 1 188 ? 45.723 3.539 35.484 1.00 47.97 188 GLU A C 1
ATOM 1478 O O . GLU A 1 188 ? 46.485 3.784 36.426 1.00 47.97 188 GLU A O 1
ATOM 1483 N N . GLU A 1 189 ? 44.536 4.133 35.348 1.00 42.97 189 GLU A N 1
ATOM 1484 C CA . GLU A 1 189 ? 43.947 5.017 36.356 1.00 42.97 189 GLU A CA 1
ATOM 1485 C C . GLU A 1 189 ? 42.512 4.569 36.686 1.00 42.97 189 GLU A C 1
ATOM 1487 O O . GLU A 1 189 ? 41.733 4.204 35.803 1.00 42.97 189 GLU A O 1
ATOM 1492 N N . LEU A 1 190 ? 42.177 4.557 37.982 1.00 37.81 190 LEU A N 1
ATOM 1493 C CA . LEU A 1 190 ? 40.897 4.074 38.504 1.00 37.81 190 LEU A CA 1
ATOM 1494 C C . LEU A 1 190 ? 40.057 5.263 38.975 1.00 37.81 190 LEU A C 1
ATOM 1496 O O . LEU A 1 190 ? 40.484 5.996 39.872 1.00 37.81 190 LEU A O 1
ATOM 1500 N N . ILE A 1 191 ? 38.867 5.447 38.401 1.00 38.84 191 ILE A N 1
ATOM 1501 C CA . ILE A 1 191 ? 37.969 6.555 38.751 1.00 38.84 191 ILE A CA 1
ATOM 1502 C C . ILE A 1 191 ? 36.681 5.986 39.348 1.00 38.84 191 ILE A C 1
ATOM 1504 O O . ILE A 1 191 ? 35.979 5.206 38.710 1.00 38.84 191 ILE A O 1
ATOM 1508 N N . GLN A 1 192 ? 36.362 6.404 40.576 1.00 34.00 192 GLN A N 1
ATOM 1509 C CA . GLN A 1 192 ? 35.112 6.063 41.259 1.00 34.00 192 GLN A CA 1
ATOM 1510 C C . GLN A 1 192 ? 34.162 7.261 41.252 1.00 34.00 192 GLN A C 1
ATOM 1512 O O . GLN A 1 192 ? 34.557 8.364 41.635 1.00 34.00 192 GLN A O 1
ATOM 1517 N N . PHE A 1 193 ? 32.901 7.044 40.873 1.00 34.31 193 PHE A N 1
ATOM 1518 C CA . PHE A 1 193 ? 31.851 8.060 40.949 1.00 34.31 193 PHE A CA 1
ATOM 1519 C C . PHE A 1 193 ? 30.894 7.772 42.106 1.00 34.31 193 PHE A C 1
ATOM 1521 O O . PHE A 1 193 ? 30.460 6.643 42.304 1.00 34.31 193 PHE A O 1
ATOM 1528 N N . SER A 1 194 ? 30.519 8.816 42.847 1.00 30.55 194 SER A N 1
ATOM 1529 C CA . SER A 1 194 ? 29.497 8.745 43.893 1.00 30.55 194 SER A CA 1
ATOM 1530 C C . SER A 1 194 ? 28.487 9.892 43.753 1.00 30.55 194 SER A C 1
ATOM 1532 O O . SER A 1 194 ? 28.800 11.002 44.170 1.00 30.55 194 SER A O 1
ATOM 1534 N N . SER A 1 195 ? 27.281 9.583 43.249 1.00 31.86 195 SER A N 1
ATOM 1535 C CA . SER A 1 195 ? 25.997 10.323 43.401 1.00 31.86 195 SER A CA 1
ATOM 1536 C C . SER A 1 195 ? 25.918 11.812 42.947 1.00 31.86 195 SER A C 1
ATOM 1538 O O . SER A 1 195 ? 26.937 12.470 42.769 1.00 31.86 195 SER A O 1
ATOM 1540 N N . PRO A 1 196 ? 24.705 12.359 42.684 1.00 37.72 196 PRO A N 1
ATOM 1541 C CA . PRO A 1 196 ? 24.475 13.301 41.579 1.00 37.72 196 PRO A CA 1
ATOM 1542 C C . PRO A 1 196 ? 24.455 14.781 42.000 1.00 37.72 196 PRO A C 1
ATOM 1544 O O . PRO A 1 196 ? 24.233 15.081 43.177 1.00 37.72 196 PRO A O 1
ATOM 1547 N N . PRO A 1 197 ? 24.549 15.714 41.031 1.00 29.36 197 PRO A N 1
ATOM 1548 C CA . PRO A 1 197 ? 23.932 17.024 41.207 1.00 29.36 197 PRO A CA 1
ATOM 1549 C C . PRO A 1 197 ? 23.091 17.515 40.013 1.00 29.36 197 PRO A C 1
ATOM 1551 O O . PRO A 1 197 ? 23.487 17.446 38.856 1.00 29.36 197 PRO A O 1
ATOM 1554 N N . GLU A 1 198 ? 21.915 18.012 40.399 1.00 27.16 198 GLU A N 1
ATOM 1555 C CA . GLU A 1 198 ? 21.177 19.218 39.992 1.00 27.16 198 GLU A CA 1
ATOM 1556 C C . GLU A 1 198 ? 21.348 19.883 38.610 1.00 27.16 198 GLU A C 1
ATOM 1558 O O . GLU A 1 198 ? 22.431 20.156 38.102 1.00 27.16 198 GLU A O 1
ATOM 1563 N N . GLN A 1 199 ? 20.169 20.285 38.118 1.00 32.53 199 GLN A N 1
ATOM 1564 C CA . GLN A 1 199 ? 19.864 21.175 37.001 1.00 32.53 199 GLN A CA 1
ATOM 1565 C C . GLN A 1 199 ? 20.716 22.453 36.947 1.00 32.53 199 GLN A C 1
ATOM 1567 O O . GLN A 1 199 ? 20.792 23.205 37.919 1.00 32.53 199 GLN A O 1
ATOM 1572 N N . VAL A 1 200 ? 21.195 22.792 35.744 1.00 22.64 200 VAL A N 1
ATOM 1573 C CA . VAL A 1 200 ? 21.519 24.171 35.350 1.00 22.64 200 VAL A CA 1
ATOM 1574 C C . VAL A 1 200 ? 21.034 24.415 33.918 1.00 22.64 200 VAL A C 1
ATOM 1576 O O . VAL A 1 200 ? 21.497 23.791 32.971 1.00 22.64 200 VAL A O 1
ATOM 1579 N N . SER A 1 201 ? 20.100 25.354 33.773 1.00 30.92 201 SER A N 1
ATOM 1580 C CA . SER A 1 201 ? 19.645 25.949 32.513 1.00 30.92 201 SER A CA 1
ATOM 1581 C C . SER A 1 201 ? 20.613 27.036 32.034 1.00 30.92 201 SER A C 1
ATOM 1583 O O . SER A 1 201 ? 20.948 27.918 32.830 1.00 30.92 201 SER A O 1
ATOM 1585 N N . VAL A 1 202 ? 20.968 27.068 30.744 1.00 22.62 202 VAL A N 1
ATOM 1586 C CA . VAL A 1 202 ? 21.580 28.248 30.102 1.00 22.62 202 VAL A CA 1
ATOM 1587 C C . VAL A 1 202 ? 21.051 28.422 28.674 1.00 22.62 202 VAL A C 1
ATOM 1589 O O . VAL A 1 202 ? 21.206 27.552 27.827 1.00 22.62 202 VAL A O 1
ATOM 1592 N N . SER A 1 203 ? 20.444 29.587 28.431 1.00 27.55 203 SER A N 1
ATOM 1593 C CA . SER A 1 203 ? 20.176 30.179 27.116 1.00 27.55 203 SER A CA 1
ATOM 1594 C C . SER A 1 203 ? 21.468 30.635 26.434 1.00 27.55 203 SER A C 1
ATOM 1596 O O . SER A 1 203 ? 22.330 31.135 27.156 1.00 27.55 203 SER A O 1
ATOM 1598 N N . GLN A 1 204 ? 21.523 30.685 25.097 1.00 25.25 204 GLN A N 1
ATOM 1599 C CA . GLN A 1 204 ? 21.984 31.872 24.347 1.00 25.25 204 GLN A CA 1
ATOM 1600 C C . GLN A 1 204 ? 21.927 31.677 22.820 1.00 25.25 204 GLN A C 1
ATOM 1602 O O . GLN A 1 204 ? 22.331 30.644 22.302 1.00 25.25 204 GLN A O 1
ATOM 1607 N N . ASN A 1 205 ? 21.475 32.734 22.131 1.00 33.38 205 ASN A N 1
ATOM 1608 C CA . ASN A 1 205 ? 21.738 33.037 20.716 1.00 33.38 205 ASN A CA 1
ATOM 1609 C C . ASN A 1 205 ? 23.240 32.945 20.382 1.00 33.38 205 ASN A C 1
ATOM 1611 O O . ASN A 1 205 ? 24.071 33.155 21.271 1.00 33.38 205 ASN A O 1
ATOM 1615 N N . PRO A 1 206 ? 23.597 32.866 19.087 1.00 33.19 206 PRO A N 1
ATOM 1616 C CA . PRO A 1 206 ? 24.302 34.030 18.550 1.00 33.19 206 PRO A CA 1
ATOM 1617 C C . PRO A 1 206 ? 23.993 34.428 17.094 1.00 33.19 206 PRO A C 1
ATOM 1619 O O . PRO A 1 206 ? 23.712 33.633 16.208 1.00 33.19 206 PRO A O 1
ATOM 1622 N N . THR A 1 207 ? 24.133 35.741 16.948 1.00 27.81 207 THR A N 1
ATOM 1623 C CA . THR A 1 207 ? 24.409 36.645 15.824 1.00 27.81 207 THR A CA 1
ATOM 1624 C C . THR A 1 207 ? 25.247 36.163 14.633 1.00 27.81 207 THR A C 1
ATOM 1626 O O . THR A 1 207 ? 26.288 35.535 14.810 1.00 27.81 207 THR A O 1
ATOM 1629 N N . ASP A 1 208 ? 24.841 36.675 13.465 1.00 33.66 208 ASP A N 1
ATOM 1630 C CA . ASP A 1 208 ? 25.600 37.293 12.361 1.00 33.66 208 ASP A CA 1
ATOM 1631 C C . ASP A 1 208 ? 27.130 37.162 12.323 1.00 33.66 208 ASP A C 1
ATOM 1633 O O . ASP A 1 208 ? 27.850 37.589 13.229 1.00 33.66 208 ASP A O 1
ATOM 1637 N N . THR A 1 209 ? 27.642 36.783 11.147 1.00 28.62 209 THR A N 1
ATOM 1638 C CA . THR A 1 209 ? 28.853 37.403 10.583 1.00 28.62 209 THR A CA 1
ATOM 1639 C C . THR A 1 209 ? 28.865 37.345 9.054 1.00 28.62 209 THR A C 1
ATOM 1641 O O . THR A 1 209 ? 28.729 36.289 8.445 1.00 28.62 209 THR A O 1
ATOM 1644 N N . GLU A 1 210 ? 29.062 38.519 8.449 1.00 32.53 210 GLU A N 1
ATOM 1645 C CA . GLU A 1 210 ? 29.378 38.742 7.037 1.00 32.53 210 GLU A CA 1
ATOM 1646 C C . GLU A 1 210 ? 30.680 38.036 6.619 1.00 32.53 210 GLU A C 1
ATOM 1648 O O . GLU A 1 210 ? 31.664 38.058 7.362 1.00 32.53 210 GLU A O 1
ATOM 1653 N N . ASN A 1 211 ? 30.755 37.565 5.367 1.00 29.80 211 ASN A N 1
ATOM 1654 C CA . ASN A 1 211 ? 31.956 37.773 4.555 1.00 29.80 211 ASN A CA 1
ATOM 1655 C C . ASN A 1 211 ? 31.690 37.709 3.044 1.00 29.80 211 ASN A C 1
ATOM 1657 O O . ASN A 1 211 ? 30.866 36.948 2.550 1.00 29.80 211 ASN A O 1
ATOM 1661 N N . LYS A 1 212 ? 32.416 38.584 2.348 1.00 28.83 212 LYS A N 1
ATOM 1662 C CA . LYS A 1 212 ? 32.288 39.002 0.950 1.00 28.83 212 LYS A CA 1
ATOM 1663 C C . LYS A 1 212 ? 33.037 38.117 -0.053 1.00 28.83 212 LYS A C 1
ATOM 1665 O O . LYS A 1 212 ? 34.108 37.608 0.250 1.00 28.83 212 LYS A O 1
ATOM 1670 N N . GLU A 1 213 ? 32.504 38.156 -1.279 1.00 30.11 213 GLU A N 1
ATOM 1671 C CA . GLU A 1 213 ? 33.170 38.196 -2.597 1.00 30.11 213 GLU A CA 1
ATOM 1672 C C . GLU A 1 213 ? 34.134 37.063 -3.003 1.00 30.11 213 GLU A C 1
ATOM 1674 O O . GLU A 1 213 ? 35.276 36.994 -2.559 1.00 30.11 213 GLU A O 1
ATOM 1679 N N . ASN A 1 214 ? 33.733 36.310 -4.037 1.00 28.95 214 ASN A N 1
ATOM 1680 C CA . ASN A 1 214 ? 34.506 36.217 -5.283 1.00 28.95 214 ASN A CA 1
ATOM 1681 C C . ASN A 1 214 ? 33.619 35.778 -6.461 1.00 28.95 214 ASN A C 1
ATOM 1683 O O . ASN A 1 214 ? 33.032 34.701 -6.459 1.00 28.95 214 ASN A O 1
ATOM 1687 N N . ILE A 1 215 ? 33.553 36.645 -7.471 1.00 32.06 215 ILE A N 1
ATOM 1688 C CA . ILE A 1 215 ? 32.852 36.478 -8.750 1.00 32.06 215 ILE A CA 1
ATOM 1689 C C . ILE A 1 215 ? 33.836 35.900 -9.779 1.00 32.06 215 ILE A C 1
ATOM 1691 O O . ILE A 1 215 ? 34.942 36.437 -9.899 1.00 32.06 215 ILE A O 1
ATOM 1695 N N . PRO A 1 216 ? 33.424 34.934 -10.618 1.00 29.67 216 PRO A N 1
ATOM 1696 C CA . PRO A 1 216 ? 33.951 34.807 -11.970 1.00 29.67 216 PRO A CA 1
ATOM 1697 C C . PRO A 1 216 ? 32.916 35.254 -13.012 1.00 29.67 216 PRO A C 1
ATOM 1699 O O . PRO A 1 216 ? 31.732 34.942 -12.951 1.00 29.67 216 PRO A O 1
ATOM 1702 N N . THR A 1 217 ? 33.422 36.023 -13.966 1.00 30.50 217 THR A N 1
ATOM 1703 C CA . THR A 1 217 ? 32.778 36.641 -15.129 1.00 30.50 217 THR A CA 1
ATOM 1704 C C . THR A 1 217 ? 32.101 35.617 -16.066 1.00 30.50 217 THR A C 1
ATOM 1706 O O . THR A 1 217 ? 32.593 34.492 -16.164 1.00 30.50 217 THR A O 1
ATOM 1709 N N . PRO A 1 218 ? 31.045 35.992 -16.822 1.00 30.23 218 PRO A N 1
ATOM 1710 C CA . PRO A 1 218 ? 30.318 35.072 -17.698 1.00 30.23 218 PRO A CA 1
ATOM 1711 C C . PRO A 1 218 ? 31.092 34.751 -18.982 1.00 30.23 218 PRO A C 1
ATOM 1713 O O . PRO A 1 218 ? 31.717 35.627 -19.583 1.00 30.23 218 PRO A O 1
ATOM 1716 N N . ILE A 1 219 ? 30.990 33.498 -19.423 1.00 28.08 219 ILE A N 1
ATOM 1717 C CA . ILE A 1 219 ? 31.409 33.035 -20.748 1.00 28.08 219 ILE A CA 1
ATOM 1718 C C . ILE A 1 219 ? 30.265 33.328 -21.730 1.00 28.08 219 ILE A C 1
ATOM 1720 O O . ILE A 1 219 ? 29.151 32.844 -21.552 1.00 28.08 219 ILE A O 1
ATOM 1724 N N . GLU A 1 220 ? 30.539 34.132 -22.759 1.00 29.94 220 GLU A N 1
ATOM 1725 C CA . GLU A 1 220 ? 29.649 34.334 -23.908 1.00 29.94 220 GLU A CA 1
ATOM 1726 C C . GLU A 1 220 ? 29.601 33.061 -24.772 1.00 29.94 220 GLU A C 1
ATOM 1728 O O . GLU A 1 220 ? 30.638 32.581 -25.234 1.00 29.94 220 GLU A O 1
ATOM 1733 N N . ILE A 1 221 ? 28.396 32.549 -25.040 1.00 29.47 221 ILE A N 1
ATOM 1734 C CA . ILE A 1 221 ? 28.131 31.515 -26.053 1.00 29.47 221 ILE A CA 1
ATOM 1735 C C . ILE A 1 221 ? 27.255 32.147 -27.153 1.00 29.47 221 ILE A C 1
ATOM 1737 O O . ILE A 1 221 ? 26.318 32.884 -26.834 1.00 29.47 221 ILE A O 1
ATOM 1741 N N . PRO A 1 222 ? 27.566 31.933 -28.446 1.00 30.22 222 PRO A N 1
ATOM 1742 C CA . PRO A 1 222 ? 26.967 32.685 -29.542 1.00 30.22 222 PRO A CA 1
ATOM 1743 C C . PRO A 1 222 ? 25.560 32.205 -29.919 1.00 30.22 222 PRO A C 1
ATOM 1745 O O . PRO A 1 222 ? 25.262 31.013 -29.929 1.00 30.22 222 PRO A O 1
ATOM 1748 N N . ASN A 1 223 ? 24.737 33.177 -30.325 1.00 31.75 223 ASN A N 1
ATOM 1749 C CA . ASN A 1 223 ? 23.460 33.006 -31.015 1.00 31.75 223 ASN A CA 1
ATOM 1750 C C . ASN A 1 223 ? 23.558 32.008 -32.181 1.00 31.75 223 ASN A C 1
ATOM 1752 O O . ASN A 1 223 ? 24.300 32.247 -33.137 1.00 31.75 223 ASN A O 1
ATOM 1756 N N . LEU A 1 224 ? 22.726 30.967 -32.149 1.00 29.67 224 LEU A N 1
ATOM 1757 C CA . LEU A 1 224 ? 22.375 30.163 -33.317 1.00 29.67 224 LEU A CA 1
ATOM 1758 C C . LEU A 1 224 ? 20.923 30.454 -33.702 1.00 29.67 224 LEU A C 1
ATOM 1760 O O . LEU A 1 224 ? 19.992 30.304 -32.913 1.00 29.67 224 LEU A O 1
ATOM 1764 N N . GLU A 1 225 ? 20.770 30.954 -34.925 1.00 30.83 225 GLU A N 1
ATOM 1765 C CA . GLU A 1 225 ? 19.510 31.358 -35.532 1.00 30.83 225 GLU A CA 1
ATOM 1766 C C . GLU A 1 225 ? 18.575 30.160 -35.752 1.00 30.83 225 GLU A C 1
ATOM 1768 O O . GLU A 1 225 ? 18.929 29.151 -36.359 1.00 30.83 225 GLU A O 1
ATOM 1773 N N . LYS A 1 226 ? 17.333 30.329 -35.296 1.00 34.31 226 LYS A N 1
ATOM 1774 C CA . LYS A 1 226 ? 16.168 29.499 -35.607 1.00 34.31 226 LYS A CA 1
ATOM 1775 C C . LYS A 1 226 ? 15.708 29.822 -37.034 1.00 34.31 226 LYS A C 1
ATOM 1777 O O . LYS A 1 226 ? 15.083 30.857 -37.243 1.00 34.31 226 LYS A O 1
ATOM 1782 N N . ASN A 1 227 ? 16.010 28.967 -38.008 1.00 35.62 227 ASN A N 1
ATOM 1783 C CA . ASN A 1 227 ? 15.277 28.876 -39.277 1.00 35.62 227 ASN A CA 1
ATOM 1784 C C . ASN A 1 227 ? 15.720 27.628 -40.045 1.00 35.62 227 ASN A C 1
ATOM 1786 O O . ASN A 1 227 ? 16.842 27.605 -40.529 1.00 35.62 227 ASN A O 1
ATOM 1790 N N . GLU A 1 228 ? 14.829 26.634 -40.138 1.00 34.31 228 GLU A N 1
ATOM 1791 C CA . GLU A 1 228 ? 14.662 25.640 -41.225 1.00 34.31 228 GLU A CA 1
ATOM 1792 C C . GLU A 1 228 ? 13.917 24.415 -40.658 1.00 34.31 228 GLU A C 1
ATOM 1794 O O . GLU A 1 228 ? 14.481 23.345 -40.479 1.00 34.31 228 GLU A O 1
ATOM 1799 N N . LEU A 1 229 ? 12.630 24.571 -40.326 1.00 28.33 229 LEU A N 1
ATOM 1800 C CA . LEU A 1 229 ? 11.732 23.439 -40.045 1.00 28.33 229 LEU A CA 1
ATOM 1801 C C . LEU A 1 229 ? 10.282 23.862 -40.301 1.00 28.33 229 LEU A C 1
ATOM 1803 O O . LEU A 1 229 ? 9.445 23.985 -39.415 1.00 28.33 229 LEU A O 1
ATOM 1807 N N . THR A 1 230 ? 10.001 24.184 -41.561 1.00 31.77 230 THR A N 1
ATOM 1808 C CA . THR A 1 230 ? 8.632 24.314 -42.081 1.00 31.77 230 THR A CA 1
ATOM 1809 C C . THR A 1 230 ? 8.692 24.171 -43.598 1.00 31.77 230 THR A C 1
ATOM 1811 O O . THR A 1 230 ? 8.704 25.168 -44.317 1.00 31.77 230 THR A O 1
ATOM 1814 N N . LYS A 1 231 ? 8.811 22.930 -44.106 1.00 33.12 231 LYS A N 1
ATOM 1815 C CA . LYS A 1 231 ? 8.582 22.646 -45.540 1.00 33.12 231 LYS A CA 1
ATOM 1816 C C . LYS A 1 231 ? 8.394 21.193 -45.979 1.00 33.12 231 LYS A C 1
ATOM 1818 O O . LYS A 1 231 ? 8.441 20.941 -47.180 1.00 33.12 231 LYS A O 1
ATOM 1823 N N . ILE A 1 232 ? 8.124 20.245 -45.086 1.00 35.31 232 ILE A N 1
ATOM 1824 C CA . ILE A 1 232 ? 7.776 18.882 -45.511 1.00 35.31 232 ILE A CA 1
ATOM 1825 C C . ILE A 1 232 ? 6.640 18.373 -44.636 1.00 35.31 232 ILE A C 1
ATOM 1827 O O . ILE A 1 232 ? 6.901 17.790 -43.600 1.00 35.31 232 ILE A O 1
ATOM 1831 N N . LEU A 1 233 ? 5.401 18.655 -45.040 1.00 30.06 233 LEU A N 1
ATOM 1832 C CA . LEU A 1 233 ? 4.184 17.919 -44.671 1.00 30.06 233 LEU A CA 1
ATOM 1833 C C . LEU A 1 233 ? 3.019 18.524 -45.466 1.00 30.06 233 LEU A C 1
ATOM 1835 O O . LEU A 1 233 ? 2.243 19.317 -44.953 1.00 30.06 233 LEU A O 1
ATOM 1839 N N . ASP A 1 234 ? 2.963 18.217 -46.761 1.00 35.44 234 ASP A N 1
ATOM 1840 C CA . ASP A 1 234 ? 1.699 18.205 -47.503 1.00 35.44 234 ASP A CA 1
ATOM 1841 C C . ASP A 1 234 ? 1.929 17.537 -48.858 1.00 35.44 234 ASP A C 1
ATOM 1843 O O . ASP A 1 234 ? 2.640 18.085 -49.700 1.00 35.44 234 ASP A O 1
ATOM 1847 N N . ASN A 1 235 ? 1.412 16.313 -49.019 1.00 30.77 235 ASN A N 1
ATOM 1848 C CA . ASN A 1 235 ? 0.982 15.700 -50.285 1.00 30.77 235 ASN A CA 1
ATOM 1849 C C . ASN A 1 235 ? 0.725 14.195 -50.087 1.00 30.77 235 ASN A C 1
ATOM 1851 O O . ASN A 1 235 ? 1.598 13.364 -50.345 1.00 30.77 235 ASN A O 1
ATOM 1855 N N . ARG A 1 236 ? -0.506 13.823 -49.719 1.00 31.14 236 ARG A N 1
ATOM 1856 C CA . ARG A 1 236 ? -1.081 12.522 -50.103 1.00 31.14 236 ARG A CA 1
ATOM 1857 C C . ARG A 1 236 ? -2.519 12.723 -50.610 1.00 31.14 236 ARG A C 1
ATOM 1859 O O . ARG A 1 236 ? -3.265 13.479 -49.994 1.00 31.14 236 ARG A O 1
ATOM 1866 N N . PRO A 1 237 ? -2.902 12.110 -51.745 1.00 30.92 237 PRO A N 1
ATOM 1867 C CA . PRO A 1 237 ? -4.244 12.227 -52.313 1.00 30.92 237 PRO A CA 1
ATOM 1868 C C . PRO A 1 237 ? -5.247 11.312 -51.583 1.00 30.92 237 PRO A C 1
ATOM 1870 O O . PRO A 1 237 ? -4.834 10.307 -51.001 1.00 30.92 237 PRO A O 1
ATOM 1873 N N . PRO A 1 238 ? -6.560 11.610 -51.636 1.00 30.22 238 PRO A N 1
ATOM 1874 C CA . PRO A 1 238 ? -7.580 10.794 -50.986 1.00 30.22 238 PRO A CA 1
ATOM 1875 C C . PRO A 1 238 ? -7.763 9.470 -51.738 1.00 30.22 238 PRO A C 1
ATOM 1877 O O . PRO A 1 238 ? -7.961 9.459 -52.956 1.00 30.22 238 PRO A O 1
ATOM 1880 N N . VAL A 1 239 ? -7.698 8.353 -51.011 1.00 29.20 239 VAL A N 1
ATOM 1881 C CA . VAL A 1 239 ? -8.013 7.019 -51.535 1.00 29.20 239 VAL A CA 1
ATOM 1882 C C . VAL A 1 239 ? -9.469 6.708 -51.213 1.00 29.20 239 VAL A C 1
ATOM 1884 O O . VAL A 1 239 ? -9.860 6.585 -50.057 1.00 29.20 239 VAL A O 1
ATOM 1887 N N . ASP A 1 240 ? -10.259 6.610 -52.274 1.00 31.77 240 ASP A N 1
ATOM 1888 C CA . ASP A 1 240 ? -11.678 6.277 -52.281 1.00 31.77 240 ASP A CA 1
ATOM 1889 C C . ASP A 1 240 ? -11.812 4.740 -52.276 1.00 31.77 240 ASP A C 1
ATOM 1891 O O . ASP A 1 240 ? -11.498 4.079 -53.272 1.00 31.77 240 ASP A O 1
ATOM 1895 N N . ILE A 1 241 ? -12.200 4.147 -51.141 1.00 30.16 241 ILE A N 1
ATOM 1896 C CA . ILE A 1 241 ? -12.350 2.690 -50.997 1.00 30.16 241 ILE A CA 1
ATOM 1897 C C . ILE A 1 241 ? -13.821 2.317 -51.200 1.00 30.16 241 ILE A C 1
ATOM 1899 O O . ILE A 1 241 ? -14.678 2.592 -50.364 1.00 30.16 241 ILE A O 1
ATOM 1903 N N . LYS A 1 242 ? -14.111 1.641 -52.316 1.00 30.61 242 LYS A N 1
ATOM 1904 C CA . LYS A 1 242 ? -15.377 0.930 -52.531 1.00 30.61 242 LYS A CA 1
ATOM 1905 C C . LYS A 1 242 ? -15.342 -0.418 -51.814 1.00 30.61 242 LYS A C 1
ATOM 1907 O O . LYS A 1 242 ? -14.499 -1.255 -52.130 1.00 30.61 242 LYS A O 1
ATOM 1912 N N . LEU A 1 243 ? -16.295 -0.631 -50.911 1.00 30.73 243 LEU A N 1
ATOM 1913 C CA . LEU A 1 243 ? -16.569 -1.928 -50.290 1.00 30.73 243 LEU A CA 1
ATOM 1914 C C . LEU A 1 243 ? -17.100 -2.933 -51.335 1.00 30.73 243 LEU A C 1
ATOM 1916 O O . LEU A 1 243 ? -17.908 -2.540 -52.185 1.00 30.73 243 LEU A O 1
ATOM 1920 N N . PRO A 1 244 ? -16.665 -4.206 -51.307 1.00 32.66 244 PRO A N 1
ATOM 1921 C CA . PRO A 1 244 ? -17.232 -5.250 -52.145 1.00 32.66 244 PRO A CA 1
ATOM 1922 C C . PRO A 1 244 ? -18.536 -5.819 -51.565 1.00 32.66 244 PRO A C 1
ATOM 1924 O O . PRO A 1 244 ? -18.768 -5.844 -50.363 1.00 32.66 244 PRO A O 1
ATOM 1927 N N . ASP A 1 245 ? -19.366 -6.258 -52.503 1.00 33.81 245 ASP A N 1
ATOM 1928 C CA . ASP A 1 245 ? -20.721 -6.789 -52.392 1.00 33.81 245 ASP A CA 1
ATOM 1929 C C . ASP A 1 245 ? -20.744 -8.147 -51.662 1.00 33.81 245 ASP A C 1
ATOM 1931 O O . ASP A 1 245 ? -20.256 -9.154 -52.184 1.00 33.81 245 ASP A O 1
ATOM 1935 N N . GLU A 1 246 ? -21.305 -8.179 -50.451 1.00 35.31 246 GLU A N 1
ATOM 1936 C CA . GLU A 1 246 ? -21.589 -9.409 -49.711 1.00 35.31 246 GLU A CA 1
ATOM 1937 C C . GLU A 1 246 ? -22.904 -10.024 -50.197 1.00 35.31 246 GLU A C 1
ATOM 1939 O O . GLU A 1 246 ? -23.984 -9.823 -49.641 1.00 35.31 246 GLU A O 1
ATOM 1944 N N . SER A 1 247 ? -22.816 -10.850 -51.234 1.00 32.03 247 SER A N 1
ATOM 1945 C CA . SER A 1 247 ? -23.797 -11.909 -51.419 1.00 32.03 247 SER A CA 1
ATOM 1946 C C . SER A 1 247 ? -23.105 -13.196 -51.845 1.00 32.03 247 SER A C 1
ATOM 1948 O O . SER A 1 247 ? -22.268 -13.202 -52.742 1.00 32.03 247 SER A O 1
ATOM 1950 N N . GLN A 1 248 ? -23.536 -14.286 -51.206 1.00 39.25 248 GLN A N 1
ATOM 1951 C CA . GLN A 1 248 ? -23.193 -15.698 -51.421 1.00 39.25 248 GLN A CA 1
ATOM 1952 C C . GLN A 1 248 ? -22.193 -16.302 -50.432 1.00 39.25 248 GLN A C 1
ATOM 1954 O O . GLN A 1 248 ? -21.002 -16.368 -50.700 1.00 39.25 248 GLN A O 1
ATOM 1959 N N . LEU A 1 249 ? -22.741 -16.861 -49.346 1.00 32.66 249 LEU A N 1
ATOM 1960 C CA . LEU A 1 249 ? -22.490 -18.224 -48.852 1.00 32.66 249 LEU A CA 1
ATOM 1961 C C . LEU A 1 249 ? -23.563 -18.550 -47.791 1.00 32.66 249 LEU A C 1
ATOM 1963 O O . LEU A 1 249 ? -23.741 -17.810 -46.832 1.00 32.66 249 LEU A O 1
ATOM 1967 N N . SER A 1 250 ? -24.321 -19.630 -47.996 1.00 36.91 250 SER A N 1
ATOM 1968 C CA . SER A 1 250 ? -25.353 -20.124 -47.072 1.00 36.91 250 SER A CA 1
ATOM 1969 C C . SER A 1 250 ? -24.829 -21.358 -46.335 1.00 36.91 250 SER A C 1
ATOM 1971 O O . SER A 1 250 ? -24.472 -22.331 -47.005 1.00 36.91 250 SER A O 1
ATOM 1973 N N . PRO A 1 251 ? -24.823 -21.356 -44.990 1.00 37.34 251 PRO A N 1
ATOM 1974 C CA . PRO A 1 251 ? -24.803 -22.562 -44.175 1.00 37.34 251 PRO A CA 1
ATOM 1975 C C . PRO A 1 251 ? -26.210 -22.885 -43.642 1.00 37.34 251 PRO A C 1
ATOM 1977 O O . PRO A 1 251 ? -27.088 -22.022 -43.579 1.00 37.34 251 PRO A O 1
ATOM 1980 N N . GLU A 1 252 ? -26.420 -24.156 -43.301 1.00 39.25 252 GLU A N 1
ATOM 1981 C CA . GLU A 1 252 ? -27.656 -24.713 -42.743 1.00 39.25 252 GLU A CA 1
ATOM 1982 C C . GLU A 1 252 ? -28.159 -23.898 -41.543 1.00 39.25 252 GLU A C 1
ATOM 1984 O O . GLU A 1 252 ? -27.403 -23.599 -40.620 1.00 39.25 252 GLU A O 1
ATOM 1989 N N . GLN A 1 253 ? -29.441 -23.519 -41.579 1.00 31.22 253 GLN A N 1
ATOM 1990 C CA . GLN A 1 253 ? -30.050 -22.685 -40.548 1.00 31.22 253 GLN A CA 1
ATOM 1991 C C . GLN A 1 253 ? -30.178 -23.470 -39.230 1.00 31.22 253 GLN A C 1
ATOM 1993 O O . GLN A 1 253 ? -30.874 -24.490 -39.222 1.00 31.22 253 GLN A O 1
ATOM 1998 N N . PRO A 1 254 ? -29.573 -23.009 -38.118 1.00 43.03 254 PRO A N 1
ATOM 1999 C CA . PRO A 1 254 ? -29.982 -23.457 -36.791 1.00 43.03 254 PRO A CA 1
ATOM 2000 C C . PRO A 1 254 ? -31.466 -23.121 -36.595 1.00 43.03 254 PRO A C 1
ATOM 2002 O O . PRO A 1 254 ? -31.957 -22.147 -37.175 1.00 43.03 254 PRO A O 1
ATOM 2005 N N . GLU A 1 255 ? -32.192 -23.938 -35.821 1.00 48.22 255 GLU A N 1
ATOM 2006 C CA . GLU A 1 255 ? -33.565 -23.615 -35.416 1.00 48.22 255 GLU A CA 1
ATOM 2007 C C . GLU A 1 255 ? -33.590 -22.168 -34.921 1.00 48.22 255 GLU A C 1
ATOM 2009 O O . GLU A 1 255 ? -32.907 -21.832 -33.956 1.00 48.22 255 GLU A O 1
ATOM 2014 N N . GLN A 1 256 ? -34.308 -21.295 -35.636 1.00 51.38 256 GLN A N 1
ATOM 2015 C CA . GLN A 1 256 ? -34.420 -19.891 -35.263 1.00 51.38 256 GLN A CA 1
ATOM 2016 C C . GLN A 1 256 ? -34.982 -19.828 -33.843 1.00 51.38 256 GLN A C 1
ATOM 2018 O O . GLN A 1 256 ? -36.137 -20.204 -33.614 1.00 51.38 256 GLN A O 1
ATOM 2023 N N . SER A 1 257 ? -34.159 -19.365 -32.901 1.00 66.56 257 SER A N 1
ATOM 2024 C CA . SER A 1 257 ? -34.604 -18.993 -31.567 1.00 66.56 257 SER A CA 1
ATOM 2025 C C . SER A 1 257 ? -35.762 -18.011 -31.724 1.00 66.56 257 SER A C 1
ATOM 2027 O O . SER A 1 257 ? -35.706 -17.026 -32.464 1.00 66.56 257 SER A O 1
ATOM 2029 N N . LYS A 1 258 ? -36.892 -18.332 -31.097 1.00 81.00 258 LYS A N 1
ATOM 2030 C CA . LYS A 1 258 ? -38.079 -17.485 -31.169 1.00 81.00 258 LYS A CA 1
ATOM 2031 C C . LYS A 1 258 ? -37.872 -16.308 -30.215 1.00 81.00 258 LYS A C 1
ATOM 2033 O O . LYS A 1 258 ? -37.926 -16.513 -29.007 1.00 81.00 258 LYS A O 1
ATOM 2038 N N . ARG A 1 259 ? -37.669 -15.102 -30.760 1.00 92.00 259 ARG A N 1
ATOM 2039 C CA . ARG A 1 259 ? -37.691 -13.835 -30.007 1.00 92.00 259 ARG A CA 1
ATOM 2040 C C . ARG A 1 259 ? -39.031 -13.676 -29.284 1.00 92.00 259 ARG A C 1
ATOM 2042 O O . ARG A 1 259 ? -40.088 -13.809 -29.908 1.00 92.00 259 ARG A O 1
ATOM 2049 N N . ILE A 1 260 ? -38.980 -13.395 -27.984 1.00 90.75 260 ILE A N 1
ATOM 2050 C CA . ILE A 1 260 ? -40.147 -13.116 -27.140 1.00 90.75 260 ILE A CA 1
ATOM 2051 C C . ILE A 1 260 ? -39.921 -11.772 -26.449 1.00 90.75 260 ILE A C 1
ATOM 2053 O O . ILE A 1 260 ? -39.000 -11.635 -25.647 1.00 90.75 260 ILE A O 1
ATOM 2057 N N . ASP A 1 261 ? -40.743 -10.779 -26.782 1.00 91.19 261 ASP A N 1
ATOM 2058 C CA . ASP A 1 261 ? -40.606 -9.422 -26.249 1.00 91.19 261 ASP A CA 1
ATOM 2059 C C . ASP A 1 261 ? -41.053 -9.343 -24.780 1.00 91.19 261 ASP A C 1
ATOM 2061 O O . ASP A 1 261 ? -42.078 -9.910 -24.390 1.00 91.19 261 ASP A O 1
ATOM 2065 N N . ILE A 1 262 ? -40.301 -8.595 -23.973 1.00 89.88 262 ILE A N 1
ATOM 2066 C CA . ILE A 1 262 ? -40.622 -8.272 -22.582 1.00 89.88 262 ILE A CA 1
ATOM 2067 C C . ILE A 1 262 ? -41.346 -6.926 -22.584 1.00 89.88 262 ILE A C 1
ATOM 2069 O O . ILE A 1 262 ? -40.749 -5.851 -22.553 1.00 89.88 262 ILE A O 1
ATOM 2073 N N . LEU A 1 263 ? -42.670 -6.981 -22.681 1.00 88.38 263 LEU A N 1
ATOM 2074 C CA . LEU A 1 263 ? -43.493 -5.783 -22.806 1.00 88.38 263 LEU A CA 1
ATOM 2075 C C . LEU A 1 263 ? -43.659 -5.066 -21.459 1.00 88.38 263 LEU A C 1
ATOM 2077 O O . LEU A 1 263 ? -43.756 -5.699 -20.413 1.00 88.38 263 LEU A O 1
ATOM 2081 N N . GLY A 1 264 ? -43.785 -3.736 -21.498 1.00 82.62 264 GLY A N 1
ATOM 2082 C CA . GLY A 1 264 ? -44.212 -2.936 -20.342 1.00 82.62 264 GLY A CA 1
ATOM 2083 C C . GLY A 1 264 ? -43.105 -2.463 -19.396 1.00 82.62 264 GLY A C 1
ATOM 2084 O O . GLY A 1 264 ? -43.428 -1.845 -18.388 1.00 82.62 264 GLY A O 1
ATOM 2085 N N . ILE A 1 265 ? -41.827 -2.684 -19.723 1.00 85.88 265 ILE A N 1
ATOM 2086 C CA . ILE A 1 265 ? -40.695 -2.300 -18.857 1.00 85.88 265 ILE A CA 1
ATOM 2087 C C . ILE A 1 265 ? -39.975 -1.008 -19.282 1.00 85.88 265 ILE A C 1
ATOM 2089 O O . ILE A 1 265 ? -39.000 -0.614 -18.656 1.00 85.88 265 ILE A O 1
ATOM 2093 N N . GLY A 1 266 ? -40.446 -0.325 -20.331 1.00 82.75 266 GLY A N 1
ATOM 2094 C CA . GLY A 1 266 ? -39.933 0.992 -20.738 1.00 82.75 266 GLY A CA 1
ATOM 2095 C C . GLY A 1 266 ? -38.655 0.997 -21.591 1.00 82.75 266 GLY A C 1
ATOM 2096 O O . GLY A 1 266 ? -38.157 2.077 -21.887 1.00 82.75 266 GLY A O 1
ATOM 2097 N N . THR A 1 267 ? -38.159 -0.165 -22.023 1.00 86.38 267 THR A N 1
ATOM 2098 C CA . THR A 1 267 ? -37.074 -0.320 -23.013 1.00 86.38 267 THR A CA 1
ATOM 2099 C C . THR A 1 267 ? -37.406 -1.461 -23.989 1.00 86.38 267 THR A C 1
ATOM 2101 O O . THR A 1 267 ? -38.268 -2.288 -23.672 1.00 86.38 267 THR A O 1
ATOM 2104 N N . ASP A 1 268 ? -36.777 -1.504 -25.173 1.00 89.25 268 ASP A N 1
ATOM 2105 C CA . ASP A 1 268 ? -36.880 -2.660 -26.077 1.00 89.25 268 ASP A CA 1
ATOM 2106 C C . ASP A 1 268 ? -36.025 -3.793 -25.505 1.00 89.25 268 ASP A C 1
ATOM 2108 O O . ASP A 1 268 ? -34.807 -3.844 -25.690 1.00 89.25 268 ASP A O 1
ATOM 2112 N N . ALA A 1 269 ? -36.676 -4.665 -24.740 1.00 91.31 269 ALA A N 1
ATOM 2113 C CA . ALA A 1 269 ? -36.082 -5.879 -24.218 1.00 91.31 269 ALA A CA 1
ATOM 2114 C C . ALA A 1 269 ? -36.841 -7.099 -24.725 1.00 91.31 269 ALA A C 1
ATOM 2116 O O . ALA A 1 269 ? -38.068 -7.112 -24.826 1.00 91.31 269 ALA A O 1
ATOM 2117 N N . TYR A 1 270 ? -36.099 -8.156 -25.008 1.00 94.62 270 TYR A N 1
ATOM 2118 C CA . TYR A 1 270 ? -36.629 -9.440 -25.426 1.00 94.62 270 TYR A CA 1
ATOM 2119 C C . TYR A 1 270 ? -35.739 -10.553 -24.899 1.00 94.62 270 TYR A C 1
ATOM 2121 O O . TYR A 1 270 ? -34.624 -10.317 -24.439 1.00 94.62 270 TYR A O 1
ATOM 2129 N N . PHE A 1 271 ? -36.216 -11.786 -24.968 1.00 94.00 271 PHE A N 1
ATOM 2130 C CA . PHE A 1 271 ? -35.374 -12.933 -24.693 1.00 94.00 271 PHE A CA 1
ATOM 2131 C C . PHE A 1 271 ? -35.503 -14.003 -25.769 1.00 94.00 271 PHE A C 1
ATOM 2133 O O . PHE A 1 271 ? -36.498 -14.100 -26.494 1.00 94.00 271 PHE A O 1
ATOM 2140 N N . GLU A 1 272 ? -34.460 -14.812 -25.855 1.00 94.50 272 GLU A N 1
ATOM 2141 C CA . GLU A 1 272 ? -34.365 -15.981 -26.709 1.00 94.50 272 GLU A CA 1
ATOM 2142 C C . GLU A 1 272 ? -34.067 -17.199 -25.835 1.00 94.50 272 GLU A C 1
ATOM 2144 O O . GLU A 1 272 ? -33.152 -17.167 -25.016 1.00 94.50 272 GLU A O 1
ATOM 2149 N N . ILE A 1 273 ? -34.845 -18.272 -25.990 1.00 90.81 273 ILE A N 1
ATOM 2150 C CA . ILE A 1 273 ? -34.627 -19.535 -25.270 1.00 90.81 273 ILE A CA 1
ATOM 2151 C C . ILE A 1 273 ? -34.063 -20.568 -26.239 1.00 90.81 273 ILE A C 1
ATOM 2153 O O . ILE A 1 273 ? -34.655 -20.829 -27.292 1.00 90.81 273 ILE A O 1
ATOM 2157 N N . THR A 1 274 ? -32.962 -21.193 -25.841 1.00 88.31 274 THR A N 1
ATOM 2158 C CA . THR A 1 274 ? -32.408 -22.404 -26.459 1.00 88.31 274 THR A CA 1
ATOM 2159 C C . THR A 1 274 ? -32.667 -23.617 -25.555 1.00 88.31 274 THR A C 1
ATOM 2161 O O . THR A 1 274 ? -33.387 -23.509 -24.564 1.00 88.31 274 THR A O 1
ATOM 2164 N N . SER A 1 275 ? -32.132 -24.795 -25.889 1.00 84.12 275 SER A N 1
ATOM 2165 C CA . SER A 1 275 ? -32.241 -25.963 -25.002 1.00 84.12 275 SER A CA 1
ATOM 2166 C C . SER A 1 275 ? -31.462 -25.805 -23.693 1.00 84.12 275 SER A C 1
ATOM 2168 O O . SER A 1 275 ? -31.824 -26.446 -22.711 1.00 84.12 275 SER A O 1
ATOM 2170 N N . ASP A 1 276 ? -30.427 -24.958 -23.677 1.00 87.81 276 ASP A N 1
ATOM 2171 C CA . ASP A 1 276 ? -29.412 -24.957 -22.615 1.00 87.81 276 ASP A CA 1
ATOM 2172 C C . ASP A 1 276 ? -29.300 -23.594 -21.900 1.00 87.81 276 ASP A C 1
ATOM 2174 O O . ASP A 1 276 ? -28.686 -23.486 -20.835 1.00 87.81 276 ASP A O 1
ATOM 2178 N N . GLU A 1 277 ? -29.878 -22.537 -22.474 1.00 91.56 277 GLU A N 1
ATOM 2179 C CA . GLU A 1 277 ? -29.827 -21.181 -21.925 1.00 91.56 277 GLU A CA 1
ATOM 2180 C C . GLU A 1 277 ? -31.025 -20.320 -22.339 1.00 91.56 277 GLU A C 1
ATOM 2182 O O . GLU A 1 277 ? -31.624 -20.511 -23.404 1.00 91.56 277 GLU A O 1
ATOM 2187 N N . ILE A 1 278 ? -31.301 -19.306 -21.518 1.00 92.31 278 ILE A N 1
ATOM 2188 C CA . ILE A 1 278 ? -32.080 -18.129 -21.893 1.00 92.31 278 ILE A CA 1
ATOM 2189 C C . ILE A 1 278 ? -31.145 -16.931 -22.048 1.00 92.31 278 ILE A C 1
ATOM 2191 O O . ILE A 1 278 ? -30.324 -16.643 -21.183 1.00 92.31 278 ILE A O 1
ATOM 2195 N N . VAL A 1 279 ? -31.281 -16.212 -23.153 1.00 92.38 279 VAL A N 1
ATOM 2196 C CA . VAL A 1 279 ? -30.534 -14.991 -23.430 1.00 92.38 279 VAL A CA 1
ATOM 2197 C C . VAL A 1 279 ? -31.496 -13.819 -23.383 1.00 92.38 279 VAL A C 1
ATOM 2199 O O . VAL A 1 279 ? -32.349 -13.697 -24.256 1.00 92.38 279 VAL A O 1
ATOM 2202 N N . ILE A 1 280 ? -31.349 -12.952 -22.385 1.00 92.81 280 ILE A N 1
ATOM 2203 C CA . ILE A 1 280 ? -32.142 -11.725 -22.258 1.00 92.81 280 ILE A CA 1
ATOM 2204 C C . ILE A 1 280 ? -31.343 -10.586 -22.885 1.00 92.81 280 ILE A C 1
ATOM 2206 O O . ILE A 1 280 ? -30.167 -10.415 -22.575 1.00 92.81 280 ILE A O 1
ATOM 2210 N N . ILE A 1 281 ? -31.959 -9.840 -23.793 1.00 92.88 281 ILE A N 1
ATOM 2211 C CA . ILE A 1 281 ? -31.340 -8.777 -24.586 1.00 92.88 281 ILE A CA 1
ATOM 2212 C C . ILE A 1 281 ? -32.149 -7.501 -24.379 1.00 92.88 281 ILE A C 1
ATOM 2214 O O . ILE A 1 281 ? -33.376 -7.548 -24.361 1.00 92.88 281 ILE A O 1
ATOM 2218 N N . TRP A 1 282 ? -31.471 -6.371 -24.220 1.00 93.56 282 TRP A N 1
ATOM 2219 C CA . TRP A 1 282 ? -32.071 -5.050 -24.089 1.00 93.56 282 TRP A CA 1
ATOM 2220 C C . TRP A 1 282 ? -31.215 -3.999 -24.796 1.00 93.56 282 TRP A C 1
ATOM 2222 O O . TRP A 1 282 ? -30.001 -4.148 -24.930 1.00 93.56 282 TRP A O 1
ATOM 2232 N N . GLU A 1 283 ? -31.836 -2.909 -25.228 1.00 89.44 283 GLU A N 1
ATOM 2233 C CA . GLU A 1 283 ? -31.105 -1.754 -25.743 1.00 89.44 283 GLU A CA 1
ATOM 2234 C C . GLU A 1 283 ? -30.668 -0.843 -24.584 1.00 89.44 283 GLU A C 1
ATOM 2236 O O . GLU A 1 283 ? -31.476 -0.466 -23.728 1.00 89.44 283 GLU A O 1
ATOM 2241 N N . ASN A 1 284 ? -29.373 -0.518 -24.528 1.00 84.25 284 ASN A N 1
ATOM 2242 C CA . ASN A 1 284 ? -28.855 0.470 -23.583 1.00 84.25 284 ASN A CA 1
ATOM 2243 C C . ASN A 1 284 ? -29.236 1.887 -24.055 1.00 84.25 284 ASN A C 1
ATOM 2245 O O . ASN A 1 284 ? -29.188 2.166 -25.255 1.00 84.25 284 ASN A O 1
ATOM 2249 N N . PRO A 1 285 ? -29.607 2.799 -23.143 1.00 81.75 285 PRO A N 1
ATOM 2250 C CA . PRO A 1 285 ? -29.935 4.171 -23.504 1.00 81.75 285 PRO A CA 1
ATOM 2251 C C . PRO A 1 285 ? -28.663 4.952 -23.861 1.00 81.75 285 PRO A C 1
ATOM 2253 O O . PRO A 1 285 ? -27.586 4.661 -23.353 1.00 81.75 285 PRO A O 1
ATOM 2256 N N . ALA A 1 286 ? -28.781 5.996 -24.686 1.00 76.56 286 ALA A N 1
ATOM 2257 C CA . ALA A 1 286 ? -27.628 6.807 -25.106 1.00 76.56 286 ALA A CA 1
ATOM 2258 C C . ALA A 1 286 ? -26.873 7.479 -23.937 1.00 76.56 286 ALA A C 1
ATOM 2260 O O . ALA A 1 286 ? -25.698 7.802 -24.072 1.00 76.56 286 ALA A O 1
ATOM 2261 N N . GLU A 1 287 ? -27.543 7.689 -22.802 1.00 77.62 287 GLU A N 1
ATOM 2262 C CA . GLU A 1 287 ? -27.001 8.360 -21.613 1.00 77.62 287 GLU A CA 1
ATOM 2263 C C . GLU A 1 287 ? -26.473 7.375 -20.547 1.00 77.62 287 GLU A C 1
ATOM 2265 O O . GLU A 1 287 ? -26.081 7.799 -19.457 1.00 77.62 287 GLU A O 1
ATOM 2270 N N . GLY A 1 288 ? -26.450 6.061 -20.821 1.00 85.69 288 GLY A N 1
ATOM 2271 C CA . GLY A 1 288 ? -26.078 5.083 -19.800 1.00 85.69 288 GLY A CA 1
ATOM 2272 C C . GLY A 1 288 ? -26.134 3.609 -20.204 1.00 85.69 288 GLY A C 1
ATOM 2273 O O . GLY A 1 288 ? -25.991 3.242 -21.364 1.00 85.69 288 GLY A O 1
ATOM 2274 N N . GLN A 1 289 ? -26.321 2.737 -19.215 1.00 88.25 289 GLN A N 1
ATOM 2275 C CA . GLN A 1 289 ? -26.441 1.288 -19.392 1.00 88.25 289 GLN A CA 1
ATOM 2276 C C . GLN A 1 289 ? -27.496 0.706 -18.449 1.00 88.25 289 GLN A C 1
ATOM 2278 O O . GLN A 1 289 ? -27.688 1.208 -17.342 1.00 88.25 289 GLN A O 1
ATOM 2283 N N . TYR A 1 290 ? -28.163 -0.377 -18.849 1.00 88.25 290 TYR A N 1
ATOM 2284 C CA . TYR A 1 290 ? -28.952 -1.179 -17.915 1.00 88.25 290 TYR A CA 1
ATOM 2285 C C . TYR A 1 290 ? -28.143 -2.372 -17.384 1.00 88.25 290 TYR A C 1
ATOM 2287 O O . TYR A 1 290 ? -27.327 -2.962 -18.091 1.00 88.25 290 TYR A O 1
ATOM 2295 N N . SER A 1 291 ? -28.397 -2.745 -16.132 1.00 87.44 291 SER A N 1
ATOM 2296 C CA . SER A 1 291 ? -27.947 -3.990 -15.505 1.00 87.44 291 SER A CA 1
ATOM 2297 C C . SER A 1 291 ? -29.147 -4.877 -15.224 1.00 87.44 291 SER A C 1
ATOM 2299 O O . SER A 1 291 ? -30.197 -4.372 -14.832 1.00 87.44 291 SER A O 1
ATOM 2301 N N . LEU A 1 292 ? -29.006 -6.186 -15.403 1.00 92.38 292 LEU A N 1
ATOM 2302 C CA . LEU A 1 292 ? -30.079 -7.135 -15.143 1.00 92.38 292 LEU A CA 1
ATOM 2303 C C . LEU A 1 292 ? -29.855 -7.836 -13.805 1.00 92.38 292 LEU A C 1
ATOM 2305 O O . LEU A 1 292 ? -28.759 -8.332 -13.526 1.00 92.38 292 LEU A O 1
ATOM 2309 N N . ILE A 1 293 ? -30.929 -7.946 -13.027 1.00 90.62 293 ILE A N 1
ATOM 2310 C CA . ILE A 1 293 ? -31.015 -8.874 -11.903 1.00 90.62 293 ILE A CA 1
ATOM 2311 C C . ILE A 1 293 ? -32.128 -9.897 -12.134 1.00 90.62 293 ILE A C 1
ATOM 2313 O O . ILE A 1 293 ? -33.170 -9.566 -12.703 1.00 90.62 293 ILE A O 1
ATOM 2317 N N . LEU A 1 294 ? -31.901 -11.145 -11.712 1.00 93.69 294 LEU A N 1
ATOM 2318 C CA . LEU A 1 294 ? -32.857 -12.251 -11.844 1.00 93.69 294 LEU A CA 1
ATOM 2319 C C . LEU A 1 294 ? -32.950 -13.086 -10.566 1.00 93.69 294 LEU A C 1
ATOM 2321 O O . LEU A 1 294 ? -31.941 -13.353 -9.906 1.00 93.69 294 LEU A O 1
ATOM 2325 N N . LYS A 1 295 ? -34.161 -13.563 -10.276 1.00 93.25 295 LYS A N 1
ATOM 2326 C CA . LYS A 1 295 ? -34.460 -14.573 -9.254 1.00 93.25 295 LYS A CA 1
ATOM 2327 C C . LYS A 1 295 ? -35.514 -15.555 -9.736 1.00 93.25 295 LYS A C 1
ATOM 2329 O O . LYS A 1 295 ? -36.255 -15.264 -10.669 1.00 93.25 295 LYS A O 1
ATOM 2334 N N . GLU A 1 296 ? -35.613 -16.691 -9.067 1.00 93.81 296 GLU A N 1
ATOM 2335 C CA . GLU A 1 296 ? -36.759 -17.588 -9.220 1.00 93.81 296 GLU A CA 1
ATOM 2336 C C . GLU A 1 296 ? -37.974 -17.008 -8.477 1.00 93.81 296 GLU A C 1
ATOM 2338 O O . GLU A 1 296 ? -37.810 -16.433 -7.402 1.00 93.81 296 GLU A O 1
ATOM 2343 N N . GLU A 1 297 ? -39.193 -17.176 -8.997 1.00 93.62 297 GLU A N 1
ATOM 2344 C CA . GLU A 1 297 ? -40.434 -16.733 -8.329 1.00 93.62 297 GLU A CA 1
ATOM 2345 C C . GLU A 1 297 ? -40.561 -17.307 -6.906 1.00 93.62 297 GLU A C 1
ATOM 2347 O O . GLU A 1 297 ? -41.042 -16.634 -5.993 1.00 93.62 297 GLU A O 1
ATOM 2352 N N . SER A 1 298 ? -40.098 -18.544 -6.702 1.00 87.19 298 SER A N 1
ATOM 2353 C CA . SER A 1 298 ? -40.135 -19.240 -5.413 1.00 87.19 298 SER A CA 1
ATOM 2354 C C . SER A 1 298 ? -39.102 -18.714 -4.399 1.00 87.19 298 SER A C 1
ATOM 2356 O O . SER A 1 298 ? -39.234 -18.960 -3.193 1.00 87.19 298 SER A O 1
ATOM 2358 N N . HIS A 1 299 ? -38.091 -17.970 -4.858 1.00 81.19 299 HIS A N 1
ATOM 2359 C CA . HIS A 1 299 ? -36.983 -17.474 -4.051 1.00 81.19 299 HIS A CA 1
ATOM 2360 C C . HIS A 1 299 ? -37.186 -16.012 -3.636 1.00 81.19 299 HIS A C 1
ATOM 2362 O O . HIS A 1 299 ? -37.660 -15.160 -4.388 1.00 81.19 299 HIS A O 1
ATOM 2368 N N . LYS A 1 300 ? -36.802 -15.699 -2.394 1.00 77.62 300 LYS A N 1
ATOM 2369 C CA . LYS A 1 300 ? -36.859 -14.323 -1.877 1.00 77.62 300 LYS A CA 1
ATOM 2370 C C . LYS A 1 300 ? -35.689 -13.463 -2.361 1.00 77.62 300 LYS A C 1
ATOM 2372 O O . LYS A 1 300 ? -35.867 -12.257 -2.512 1.00 77.62 300 LYS A O 1
ATOM 2377 N N . ASP A 1 301 ? -34.546 -14.087 -2.640 1.00 74.75 301 ASP A N 1
ATOM 2378 C CA . ASP A 1 301 ? -33.279 -13.415 -2.931 1.00 74.75 301 ASP A CA 1
ATOM 2379 C C . ASP A 1 301 ? -32.956 -13.392 -4.435 1.00 74.75 301 ASP A C 1
ATOM 2381 O O . ASP A 1 301 ? -33.306 -14.310 -5.174 1.00 74.75 301 ASP A O 1
ATOM 2385 N N . TRP A 1 302 ? -32.246 -12.350 -4.881 1.00 80.69 302 TRP A N 1
ATOM 2386 C CA . TRP A 1 302 ? -31.777 -12.162 -6.263 1.00 80.69 302 TRP A CA 1
ATOM 2387 C C . TRP A 1 302 ? -30.529 -12.997 -6.562 1.00 80.69 302 TRP A C 1
ATOM 2389 O O . TRP A 1 302 ? -29.414 -12.484 -6.603 1.00 80.69 302 TRP A O 1
ATOM 2399 N N . ASN A 1 303 ? -30.723 -14.310 -6.697 1.00 74.44 303 ASN A N 1
ATOM 2400 C CA . ASN A 1 303 ? -29.652 -15.309 -6.693 1.00 74.44 303 ASN A CA 1
ATOM 2401 C C . ASN A 1 303 ? -29.305 -15.922 -8.063 1.00 74.44 303 ASN A C 1
ATOM 2403 O O . ASN A 1 303 ? -28.307 -16.635 -8.151 1.00 74.44 303 ASN A O 1
ATOM 2407 N N . ILE A 1 304 ? -30.084 -15.666 -9.121 1.00 77.62 304 ILE A N 1
ATOM 2408 C CA . ILE A 1 304 ? -29.845 -16.275 -10.442 1.00 77.62 304 ILE A CA 1
ATOM 2409 C C . ILE A 1 304 ? -28.888 -15.427 -11.274 1.00 77.62 304 ILE A C 1
ATOM 2411 O O . ILE A 1 304 ? -27.978 -15.950 -11.905 1.00 77.62 304 ILE A O 1
ATOM 2415 N N . TYR A 1 305 ? -29.044 -14.108 -11.297 1.00 77.94 305 TYR A N 1
ATOM 2416 C CA . TYR A 1 305 ? -28.146 -13.264 -12.082 1.00 77.94 305 TYR A CA 1
ATOM 2417 C C . TYR A 1 305 ? -28.032 -11.879 -11.467 1.00 77.94 305 TYR A C 1
ATOM 2419 O O . TYR A 1 305 ? -29.036 -11.305 -11.051 1.00 77.94 305 TYR A O 1
ATOM 2427 N N . TYR A 1 306 ? -26.807 -11.358 -11.429 1.00 52.44 306 TYR A N 1
ATOM 2428 C CA . TYR A 1 306 ? -26.491 -9.991 -11.033 1.00 52.44 306 TYR A CA 1
ATOM 2429 C C . TYR A 1 306 ? -25.314 -9.523 -11.891 1.00 52.44 306 TYR A C 1
ATOM 2431 O O . TYR A 1 306 ? -24.176 -9.938 -11.664 1.00 52.44 306 TYR A O 1
ATOM 2439 N N . GLY A 1 307 ? -25.579 -8.721 -12.921 1.00 59.66 307 GLY A N 1
ATOM 2440 C CA . GLY A 1 307 ? -24.522 -8.296 -13.835 1.00 59.66 307 GLY A CA 1
ATOM 2441 C C . GLY A 1 307 ? -24.945 -7.186 -14.789 1.00 59.66 307 GLY A C 1
ATOM 2442 O O . GLY A 1 307 ? -25.911 -7.326 -15.539 1.00 59.66 307 GLY A O 1
ATOM 2443 N N . GLY A 1 308 ? -24.177 -6.094 -14.779 1.00 54.56 308 GLY A N 1
ATOM 2444 C CA . GLY A 1 308 ? -24.235 -5.053 -15.798 1.00 54.56 308 GLY A CA 1
ATOM 2445 C C . GLY A 1 308 ? -23.338 -5.459 -16.952 1.00 54.56 308 GLY A C 1
ATOM 2446 O O . GLY A 1 308 ? -22.123 -5.526 -16.783 1.00 54.56 308 GLY A O 1
ATOM 2447 N N . HIS A 1 309 ? -23.922 -5.763 -18.108 1.00 54.94 309 HIS A N 1
ATOM 2448 C CA . HIS A 1 309 ? -23.143 -5.988 -19.318 1.00 54.94 309 HIS A CA 1
ATOM 2449 C C . HIS A 1 309 ? -23.259 -4.735 -20.198 1.00 54.94 309 HIS A C 1
ATOM 2451 O O . HIS A 1 309 ? -24.376 -4.401 -20.603 1.00 54.94 309 HIS A O 1
ATOM 2457 N N . PRO A 1 310 ? -22.146 -4.071 -20.573 1.00 56.81 310 PRO A N 1
ATOM 2458 C CA . PRO A 1 310 ? -22.188 -2.886 -21.445 1.00 56.81 310 PRO A CA 1
ATOM 2459 C C . PRO A 1 310 ? -22.806 -3.159 -22.829 1.00 56.81 310 PRO A C 1
ATOM 2461 O O . PRO A 1 310 ? -23.121 -2.234 -23.570 1.00 56.81 310 PRO A O 1
ATOM 2464 N N . ILE A 1 311 ? -23.023 -4.432 -23.170 1.00 67.50 311 ILE A N 1
ATOM 2465 C CA . ILE A 1 311 ? -23.466 -4.911 -24.482 1.00 67.50 311 ILE A CA 1
ATOM 2466 C C . ILE A 1 311 ? -24.978 -5.196 -24.552 1.00 67.50 311 ILE A C 1
ATOM 2468 O O . ILE A 1 311 ? -25.444 -5.706 -25.567 1.00 67.50 311 ILE A O 1
ATOM 2472 N N . GLY A 1 312 ? -25.748 -4.919 -23.491 1.00 81.19 312 GLY A N 1
ATOM 2473 C CA . GLY A 1 312 ? -27.207 -5.066 -23.537 1.00 81.19 312 GLY A CA 1
ATOM 2474 C C . GLY A 1 312 ? -27.697 -6.516 -23.624 1.00 81.19 312 GLY A C 1
ATOM 2475 O O . GLY A 1 312 ? -28.695 -6.802 -24.277 1.00 81.19 312 GLY A O 1
ATOM 2476 N N . LYS A 1 313 ? -26.960 -7.472 -23.046 1.00 89.94 313 LYS A N 1
ATOM 2477 C CA . LYS A 1 313 ? -27.277 -8.904 -23.137 1.00 89.94 313 LYS A CA 1
ATOM 2478 C C . LYS A 1 313 ? -26.807 -9.672 -21.902 1.00 89.94 313 LYS A C 1
ATOM 2480 O O . LYS A 1 313 ? -25.676 -9.499 -21.459 1.00 89.94 313 LYS A O 1
ATOM 2485 N N . ALA A 1 314 ? -27.649 -10.578 -21.409 1.00 88.69 314 ALA A N 1
ATOM 2486 C CA . ALA A 1 314 ? -27.383 -11.477 -20.291 1.00 88.69 314 ALA A CA 1
ATOM 2487 C C . ALA A 1 314 ? -27.747 -12.930 -20.659 1.00 88.69 314 ALA A C 1
ATOM 2489 O O . ALA A 1 314 ? -28.933 -13.272 -20.708 1.00 88.69 314 ALA A O 1
ATOM 2490 N N . PRO A 1 315 ? -26.756 -13.797 -20.933 1.00 89.81 315 PRO A N 1
ATOM 2491 C CA . PRO A 1 315 ? -26.982 -15.231 -21.051 1.00 89.81 315 PRO A CA 1
ATOM 2492 C C . PRO A 1 315 ? -27.101 -15.875 -19.661 1.00 89.81 315 PRO A C 1
ATOM 2494 O O . PRO A 1 315 ? -26.243 -15.689 -18.795 1.00 89.81 315 PRO A O 1
ATOM 2497 N N . VAL A 1 316 ? -28.155 -16.660 -19.458 1.00 87.81 316 VAL A N 1
ATOM 2498 C CA . VAL A 1 316 ? -28.447 -17.407 -18.231 1.00 87.81 316 VAL A CA 1
ATOM 2499 C C . VAL A 1 316 ? -28.509 -18.885 -18.594 1.00 87.81 316 VAL A C 1
ATOM 2501 O O . VAL A 1 316 ? -29.455 -19.358 -19.223 1.00 87.81 316 VAL A O 1
ATOM 2504 N N . ASN A 1 317 ? -27.463 -19.612 -18.217 1.00 89.25 317 ASN A N 1
ATOM 2505 C CA . ASN A 1 317 ? -27.336 -21.036 -18.497 1.00 89.25 317 ASN A CA 1
ATOM 2506 C C . ASN A 1 317 ? -28.172 -21.858 -17.505 1.00 89.25 317 ASN A C 1
ATOM 2508 O O . ASN A 1 317 ? -28.011 -21.710 -16.294 1.00 89.25 317 ASN A O 1
ATOM 2512 N N . PHE A 1 318 ? -29.034 -22.738 -18.011 1.00 88.19 318 PHE A N 1
ATOM 2513 C CA . PHE A 1 318 ? -29.950 -23.510 -17.172 1.00 88.19 318 PHE A CA 1
ATOM 2514 C C . PHE A 1 318 ? -29.212 -24.448 -16.212 1.00 88.19 318 PHE A C 1
ATOM 2516 O O . PHE A 1 318 ? -29.502 -24.459 -15.019 1.00 88.19 318 PHE A O 1
ATOM 2523 N N . GLN A 1 319 ? -28.181 -25.149 -16.689 1.00 79.12 319 GLN A N 1
ATOM 2524 C CA . GLN A 1 319 ? -27.395 -26.070 -15.868 1.00 79.12 319 GLN A CA 1
ATOM 2525 C C . GLN A 1 319 ? -26.661 -25.347 -14.731 1.00 79.12 319 GLN A C 1
ATOM 2527 O O . GLN A 1 319 ? -26.678 -25.815 -13.594 1.00 79.12 319 GLN A O 1
ATOM 2532 N N . LYS A 1 320 ? -26.067 -24.182 -15.015 1.00 78.31 320 LYS A N 1
ATOM 2533 C CA . LYS A 1 320 ? -25.333 -23.378 -14.025 1.00 78.31 320 LYS A CA 1
ATOM 2534 C C . LYS A 1 320 ? -26.210 -22.952 -12.845 1.00 78.31 320 LYS A C 1
ATOM 2536 O O . LYS A 1 320 ? -25.727 -22.882 -11.718 1.00 78.31 320 LYS A O 1
ATOM 2541 N N . TYR A 1 321 ? -27.481 -22.655 -13.107 1.00 80.94 321 TYR A N 1
ATOM 2542 C CA . TYR A 1 321 ? -28.427 -22.166 -12.101 1.00 80.94 321 TYR A CA 1
ATOM 2543 C C . TYR A 1 321 ? -29.430 -23.227 -11.641 1.00 80.94 321 TYR A C 1
ATOM 2545 O O . TYR A 1 321 ? -30.365 -22.898 -10.919 1.00 80.94 321 TYR A O 1
ATOM 2553 N N . ASN A 1 322 ? -29.209 -24.493 -12.020 1.00 85.31 322 ASN A N 1
ATOM 2554 C CA . ASN A 1 322 ? -30.087 -25.622 -11.714 1.00 85.31 322 ASN A CA 1
ATOM 2555 C C . ASN A 1 322 ? -31.555 -25.366 -12.113 1.00 85.31 322 ASN A C 1
ATOM 2557 O O . ASN A 1 322 ? -32.470 -25.697 -11.364 1.00 85.31 322 ASN A O 1
ATOM 2561 N N . LEU A 1 323 ? -31.744 -24.760 -13.288 1.00 87.06 323 LEU A N 1
ATOM 2562 C CA . LEU A 1 323 ? -33.039 -24.559 -13.928 1.00 87.06 323 LEU A CA 1
ATOM 2563 C C . LEU A 1 323 ? -33.329 -25.760 -14.839 1.00 87.06 323 LEU A C 1
ATOM 2565 O O . LEU A 1 323 ? -32.458 -26.190 -15.597 1.00 87.06 323 LEU A O 1
ATOM 2569 N N . ASP A 1 324 ? -34.534 -26.309 -14.781 1.00 87.38 324 ASP A N 1
ATOM 2570 C CA . ASP A 1 324 ? -35.002 -27.405 -15.630 1.00 87.38 324 ASP A CA 1
ATOM 2571 C C . ASP A 1 324 ? -35.847 -26.927 -16.824 1.00 87.38 324 ASP A C 1
ATOM 2573 O O . ASP A 1 324 ? -36.232 -27.727 -17.684 1.00 87.38 324 ASP A O 1
ATOM 2577 N N . GLY A 1 325 ? -36.078 -25.613 -16.913 1.00 85.38 325 GLY A N 1
ATOM 2578 C CA . GLY A 1 325 ? -36.835 -24.969 -17.980 1.00 85.38 325 GLY A CA 1
ATOM 2579 C C . GLY A 1 325 ? -38.335 -24.889 -17.702 1.00 85.38 325 GLY A C 1
ATOM 2580 O O . GLY A 1 325 ? -39.077 -24.458 -18.586 1.00 85.38 325 GLY A O 1
ATOM 2581 N N . SER A 1 326 ? -38.791 -25.287 -16.509 1.00 89.75 326 SER A N 1
ATOM 2582 C CA . SER A 1 326 ? -40.170 -25.097 -16.043 1.00 89.75 326 SER A CA 1
ATOM 2583 C C . SER A 1 326 ? -40.341 -23.911 -15.086 1.00 89.75 326 SER A C 1
ATOM 2585 O O . SER A 1 326 ? -41.464 -23.565 -14.719 1.00 89.75 326 SER A O 1
ATOM 2587 N N . GLU A 1 327 ? -39.246 -23.256 -14.695 1.00 93.44 327 GLU A N 1
ATOM 2588 C CA . GLU A 1 327 ? -39.267 -22.177 -13.715 1.00 93.44 327 GLU A CA 1
ATOM 2589 C C . GLU A 1 327 ? -39.901 -20.889 -14.250 1.00 93.44 327 GLU A C 1
ATOM 2591 O O . GLU A 1 327 ? -39.909 -20.580 -15.448 1.00 93.44 327 GLU A O 1
ATOM 2596 N N . LYS A 1 328 ? -40.367 -20.074 -13.303 1.00 96.19 328 LYS A N 1
ATOM 2597 C CA . LYS A 1 328 ? -40.710 -18.674 -13.529 1.00 96.19 328 LYS A CA 1
ATOM 2598 C C . LYS A 1 328 ? -39.622 -17.799 -12.941 1.00 96.19 328 LYS A C 1
ATOM 2600 O O . LYS A 1 328 ? -39.342 -17.865 -11.745 1.00 96.19 328 LYS A O 1
ATOM 2605 N N . LEU A 1 329 ? -39.017 -16.974 -13.781 1.00 95.31 329 LEU A N 1
ATOM 2606 C CA . LEU A 1 329 ? -37.976 -16.037 -13.393 1.00 95.31 329 LEU A CA 1
ATOM 2607 C C . LEU A 1 329 ? -38.585 -14.651 -13.220 1.00 95.31 329 LEU A C 1
ATOM 2609 O O . LEU A 1 329 ? -39.291 -14.176 -14.105 1.00 95.31 329 LEU A O 1
ATOM 2613 N N . ILE A 1 330 ? -38.289 -13.987 -12.109 1.00 95.50 330 ILE A N 1
ATOM 2614 C CA . ILE A 1 330 ? -38.583 -12.567 -11.918 1.00 95.50 330 ILE A CA 1
ATOM 2615 C C . ILE A 1 330 ? -37.314 -11.791 -12.250 1.00 95.50 330 ILE A C 1
ATOM 2617 O O . ILE A 1 330 ? -36.247 -12.074 -11.701 1.00 95.50 330 ILE A O 1
ATOM 2621 N N . GLY A 1 331 ? -37.433 -10.833 -13.164 1.00 94.75 331 GLY A N 1
ATOM 2622 C CA . GLY A 1 331 ? -36.350 -9.971 -13.604 1.00 94.75 331 GLY A CA 1
ATOM 2623 C C . GLY A 1 331 ? -36.633 -8.498 -13.387 1.00 94.75 331 GLY A C 1
ATOM 2624 O O . GLY A 1 331 ? -37.781 -8.054 -13.409 1.00 94.75 331 GLY A O 1
ATOM 2625 N N . GLN A 1 332 ? -35.559 -7.739 -13.190 1.00 94.62 332 GLN A N 1
ATOM 2626 C CA . GLN A 1 332 ? -35.606 -6.287 -13.117 1.00 94.62 332 GLN A CA 1
ATOM 2627 C C . GLN A 1 332 ? -34.360 -5.686 -13.765 1.00 94.62 332 GLN A C 1
ATOM 2629 O O . GLN A 1 332 ? -33.243 -6.147 -13.529 1.00 94.62 332 GLN A O 1
ATOM 2634 N N . LEU A 1 333 ? -34.554 -4.644 -14.575 1.00 92.25 333 LEU A N 1
ATOM 2635 C CA . LEU A 1 333 ? -33.457 -3.860 -15.135 1.00 92.25 333 LEU A CA 1
ATOM 2636 C C . LEU A 1 333 ? -33.187 -2.630 -14.263 1.00 92.25 333 LEU A C 1
ATOM 2638 O O . LEU A 1 333 ? -34.105 -1.931 -13.834 1.00 92.25 333 LEU A O 1
ATOM 2642 N N . TRP A 1 334 ? -31.915 -2.370 -14.001 1.00 90.12 334 TRP A N 1
ATOM 2643 C CA . TRP A 1 334 ? -31.409 -1.244 -13.225 1.00 90.12 334 TRP A CA 1
ATOM 2644 C C . TRP A 1 334 ? -30.712 -0.282 -14.174 1.00 90.12 334 TRP A C 1
ATOM 2646 O O . TRP A 1 334 ? -29.765 -0.668 -14.849 1.00 90.12 334 TRP A O 1
ATOM 2656 N N . HIS A 1 335 ? -31.177 0.956 -14.253 1.00 86.25 335 HIS A N 1
ATOM 2657 C CA . HIS A 1 335 ? -30.591 1.987 -15.099 1.00 86.25 335 HIS A CA 1
ATOM 2658 C C . HIS A 1 335 ? -29.405 2.633 -14.389 1.00 86.25 335 HIS A C 1
ATOM 2660 O O . HIS A 1 335 ? -29.545 3.079 -13.253 1.00 86.25 335 HIS A O 1
ATOM 2666 N N . TYR A 1 336 ? -28.271 2.720 -15.070 1.00 76.94 336 TYR A N 1
ATOM 2667 C CA . TYR A 1 336 ? -27.074 3.437 -14.653 1.00 76.94 336 TYR A CA 1
ATOM 2668 C C . TYR A 1 336 ? -26.700 4.477 -15.704 1.00 76.94 336 TYR A C 1
ATOM 2670 O O . TYR A 1 336 ? -26.913 4.233 -16.887 1.00 76.94 336 TYR A O 1
ATOM 2678 N N . ALA A 1 337 ? -26.110 5.596 -15.298 1.00 72.31 337 ALA A N 1
ATOM 2679 C CA . ALA A 1 337 ? -25.516 6.561 -16.220 1.00 72.31 337 ALA A CA 1
ATOM 2680 C C . ALA A 1 337 ? -24.178 6.058 -16.800 1.00 72.31 337 ALA A C 1
ATOM 2682 O O . ALA A 1 337 ? -23.655 5.018 -16.386 1.00 72.31 337 ALA A O 1
ATOM 2683 N N . ALA A 1 338 ? -23.615 6.801 -17.759 1.00 67.50 338 ALA A N 1
ATOM 2684 C CA . ALA A 1 338 ? -22.353 6.465 -18.432 1.00 67.50 338 ALA A CA 1
ATOM 2685 C C . ALA A 1 338 ? -21.146 6.318 -17.477 1.00 67.50 338 ALA A C 1
ATOM 2687 O O . ALA A 1 338 ? -20.270 5.489 -17.705 1.00 67.50 338 ALA A O 1
ATOM 2688 N N . ASP A 1 339 ? -21.129 7.058 -16.371 1.00 64.12 339 ASP A N 1
ATOM 2689 C CA . ASP A 1 339 ? -20.125 6.990 -15.294 1.00 64.12 339 ASP A CA 1
ATOM 2690 C C . ASP A 1 339 ? -20.436 5.907 -14.230 1.00 64.12 339 ASP A C 1
ATOM 2692 O O . ASP A 1 339 ? -19.806 5.855 -13.174 1.00 64.12 339 ASP A O 1
ATOM 2696 N N . ARG A 1 340 ? -21.411 5.029 -14.505 1.00 62.84 340 ARG A N 1
ATOM 2697 C CA . ARG A 1 340 ? -21.855 3.910 -13.657 1.00 62.84 340 ARG A CA 1
ATOM 2698 C C . ARG A 1 340 ? -22.566 4.308 -12.349 1.00 62.84 340 ARG A C 1
ATOM 2700 O O . ARG A 1 340 ? -22.721 3.444 -11.482 1.00 62.84 340 ARG A O 1
ATOM 2707 N N . HIS A 1 341 ? -23.081 5.535 -12.193 1.00 62.84 341 HIS A N 1
ATOM 2708 C CA . HIS A 1 341 ? -23.985 5.846 -11.069 1.00 62.84 341 HIS A CA 1
ATOM 2709 C C . HIS A 1 341 ? -25.415 5.331 -11.312 1.00 62.84 341 HIS A C 1
ATOM 2711 O O . HIS A 1 341 ? -25.931 5.396 -12.424 1.00 62.84 341 HIS A O 1
ATOM 2717 N N . PHE A 1 342 ? -26.071 4.802 -10.273 1.00 77.06 342 PHE A N 1
ATOM 2718 C CA . PHE A 1 342 ? -27.432 4.252 -10.366 1.00 77.06 342 PHE A CA 1
ATOM 2719 C C . PHE A 1 342 ? -28.483 5.363 -10.542 1.00 77.06 342 PHE A C 1
ATOM 2721 O O . PHE A 1 342 ? -28.510 6.322 -9.770 1.00 77.06 342 PHE A O 1
ATOM 2728 N N . LEU A 1 343 ? -29.367 5.213 -11.531 1.00 68.88 343 LEU A N 1
ATOM 2729 C CA . LEU A 1 343 ? -30.413 6.173 -11.895 1.00 68.88 343 LEU A CA 1
ATOM 2730 C C . LEU A 1 343 ? -31.811 5.733 -11.439 1.00 68.88 343 LEU A C 1
ATOM 2732 O O . LEU A 1 343 ? -32.513 6.512 -10.795 1.00 68.88 343 LEU A O 1
ATOM 2736 N N . ALA A 1 344 ? -32.249 4.522 -11.796 1.00 85.44 344 ALA A N 1
ATOM 2737 C CA . ALA A 1 344 ? -33.614 4.062 -11.522 1.00 85.44 344 ALA A CA 1
ATOM 2738 C C . ALA A 1 344 ? -33.783 2.542 -11.657 1.00 85.44 344 ALA A C 1
ATOM 2740 O O . ALA A 1 344 ? -33.042 1.881 -12.382 1.00 85.44 344 ALA A O 1
ATOM 2741 N N . TYR A 1 345 ? -34.834 2.011 -11.030 1.00 87.81 345 TYR A N 1
ATOM 2742 C CA . TYR A 1 345 ? -35.353 0.668 -11.299 1.00 87.81 345 TYR A CA 1
ATOM 2743 C C . TYR A 1 345 ? -36.403 0.723 -12.416 1.00 87.81 345 TYR A C 1
ATOM 2745 O O . TYR A 1 345 ? -37.285 1.585 -12.389 1.00 87.81 345 TYR A O 1
ATOM 2753 N N . LEU A 1 346 ? -36.344 -0.202 -13.374 1.00 90.38 346 LEU A N 1
ATOM 2754 C CA . LEU A 1 346 ? -37.442 -0.450 -14.313 1.00 90.38 346 LEU A CA 1
ATOM 2755 C C . LEU A 1 346 ? -38.487 -1.403 -13.689 1.00 90.38 346 LEU A C 1
ATOM 2757 O O . LEU A 1 346 ? -38.169 -2.092 -12.712 1.00 90.38 346 LEU A O 1
ATOM 2761 N N . PRO A 1 347 ? -39.739 -1.438 -14.199 1.00 93.06 347 PRO A N 1
ATOM 2762 C CA . PRO A 1 347 ? -40.761 -2.367 -13.719 1.00 93.06 347 PRO A CA 1
ATOM 2763 C C . PRO A 1 347 ? -40.277 -3.818 -13.729 1.00 93.06 347 PRO A C 1
ATOM 2765 O O . PRO A 1 347 ? -39.585 -4.239 -14.660 1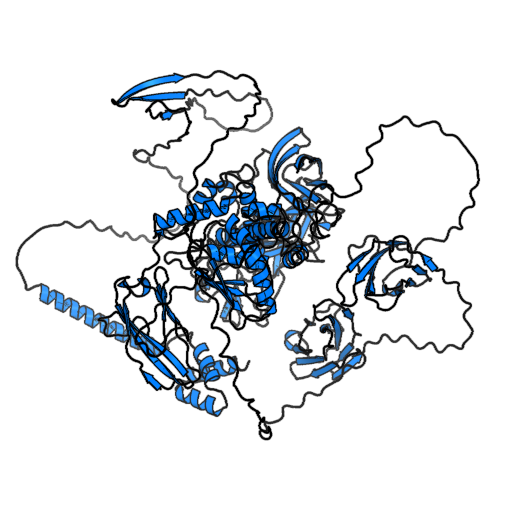.00 93.06 347 PRO A O 1
ATOM 2768 N N . GLU A 1 348 ? -40.655 -4.581 -12.703 1.00 94.94 348 GLU A N 1
ATOM 2769 C CA . GLU A 1 348 ? -40.382 -6.016 -12.676 1.00 94.94 348 GLU A CA 1
ATOM 2770 C C . GLU A 1 348 ? -41.158 -6.729 -13.788 1.00 94.94 348 GLU A C 1
ATOM 2772 O O . GLU A 1 348 ? -42.270 -6.349 -14.174 1.00 94.94 348 GLU A O 1
ATOM 2777 N N . PHE A 1 349 ? -40.573 -7.802 -14.296 1.00 95.62 349 PHE A N 1
ATOM 2778 C CA . PHE A 1 349 ? -41.195 -8.669 -15.280 1.00 95.62 349 PHE A CA 1
ATOM 2779 C C . PHE A 1 349 ? -40.988 -10.124 -14.895 1.00 95.62 349 PHE A C 1
ATOM 2781 O O . PHE A 1 349 ? -40.001 -10.488 -14.260 1.00 95.62 349 PHE A O 1
ATOM 2788 N N . MET A 1 350 ? -41.931 -10.964 -15.295 1.00 96.12 350 MET A N 1
ATOM 2789 C CA . MET A 1 350 ? -41.859 -12.403 -15.118 1.00 96.12 350 MET A CA 1
ATOM 2790 C C . MET A 1 350 ? -41.611 -13.058 -16.469 1.00 96.12 350 MET A C 1
ATOM 2792 O O . MET A 1 350 ? -42.335 -12.774 -17.422 1.00 96.12 350 MET A O 1
ATOM 2796 N N . ILE A 1 351 ? -40.613 -13.932 -16.543 1.00 95.88 351 ILE A N 1
ATOM 2797 C CA . ILE A 1 351 ? -40.374 -14.841 -17.661 1.00 95.88 351 ILE A CA 1
ATOM 2798 C C . ILE A 1 351 ? -40.810 -16.233 -17.221 1.00 95.88 351 ILE A C 1
ATOM 2800 O O . ILE A 1 351 ? -40.251 -16.793 -16.284 1.00 95.88 351 ILE A O 1
ATOM 2804 N N . ASP A 1 352 ? -41.786 -16.800 -17.911 1.00 95.12 352 ASP A N 1
ATOM 2805 C CA . ASP A 1 352 ? -42.237 -18.171 -17.705 1.00 95.12 352 ASP A CA 1
ATOM 2806 C C . ASP A 1 352 ? -41.553 -19.064 -18.754 1.00 95.12 352 ASP A C 1
ATOM 2808 O O . ASP A 1 352 ? -41.845 -18.967 -19.955 1.00 95.12 352 ASP A O 1
ATOM 2812 N N . LEU A 1 353 ? -40.581 -19.875 -18.311 1.00 92.12 353 LEU A N 1
ATOM 2813 C CA . LEU A 1 353 ? -39.751 -20.699 -19.197 1.00 92.12 353 LEU A CA 1
ATOM 2814 C C . LEU A 1 353 ? -40.557 -21.838 -19.843 1.00 92.12 353 LEU A C 1
ATOM 2816 O O . LEU A 1 353 ? -40.324 -22.158 -21.014 1.00 92.12 353 LEU A O 1
ATOM 2820 N N . GLU A 1 354 ? -41.556 -22.378 -19.134 1.00 91.38 354 GLU A N 1
ATOM 2821 C CA . GLU A 1 354 ? -42.409 -23.472 -19.613 1.00 91.38 354 GLU A CA 1
ATOM 2822 C C . GLU A 1 354 ? -43.292 -23.011 -20.783 1.00 91.38 354 GLU A C 1
ATOM 2824 O O . GLU A 1 354 ? -43.350 -23.635 -21.848 1.00 91.38 354 GLU A O 1
ATOM 2829 N N . THR A 1 355 ? -43.974 -21.881 -20.602 1.00 92.62 355 THR A N 1
ATOM 2830 C CA . THR A 1 355 ? -44.891 -21.312 -21.600 1.00 92.62 355 THR A CA 1
ATOM 2831 C C . THR A 1 355 ? -44.179 -20.449 -22.637 1.00 92.62 355 THR A C 1
ATOM 2833 O O . THR A 1 355 ? -44.766 -20.136 -23.679 1.00 92.62 355 THR A O 1
ATOM 2836 N N . LYS A 1 356 ? -42.915 -20.090 -22.381 1.00 93.06 356 LYS A N 1
ATOM 2837 C CA . LYS A 1 356 ? -42.105 -19.173 -23.189 1.00 93.06 356 LYS A CA 1
ATOM 2838 C C . LYS A 1 356 ? -42.811 -17.831 -23.377 1.00 93.06 356 LYS A C 1
ATOM 2840 O O . LYS A 1 356 ? -42.989 -17.354 -24.502 1.00 93.06 356 LYS A O 1
ATOM 2845 N N . THR A 1 357 ? -43.255 -17.248 -22.268 1.00 93.56 357 THR A N 1
ATOM 2846 C CA . THR A 1 357 ? -43.917 -15.939 -22.240 1.00 93.56 357 THR A CA 1
ATOM 2847 C C . THR A 1 357 ? -43.212 -14.995 -21.274 1.00 93.56 357 THR A C 1
ATOM 2849 O O . THR A 1 357 ? -42.577 -15.439 -20.321 1.00 93.56 357 THR A O 1
ATOM 2852 N N . ALA A 1 358 ? -43.306 -13.689 -21.535 1.00 93.19 358 ALA A N 1
ATOM 2853 C CA . ALA A 1 358 ? -42.985 -12.662 -20.553 1.00 93.19 358 ALA A CA 1
ATOM 2854 C C . ALA A 1 358 ? -44.217 -11.813 -20.267 1.00 93.19 358 ALA A C 1
ATOM 2856 O O . ALA A 1 358 ? -44.933 -11.407 -21.187 1.00 93.19 358 ALA A O 1
ATOM 2857 N N . THR A 1 359 ? -44.441 -11.521 -18.992 1.00 92.75 359 THR A N 1
ATOM 2858 C CA . THR A 1 359 ? -45.506 -10.628 -18.538 1.00 92.75 359 THR A CA 1
ATOM 2859 C C . THR A 1 359 ? -44.935 -9.602 -17.570 1.00 92.75 359 THR A C 1
ATOM 2861 O O . THR A 1 359 ? -44.231 -9.994 -16.637 1.00 92.75 359 THR A O 1
ATOM 2864 N N . PRO A 1 360 ? -45.231 -8.305 -17.739 1.00 89.25 360 PRO A N 1
ATOM 2865 C CA . PRO A 1 360 ? -44.853 -7.320 -16.741 1.00 89.25 360 PRO A CA 1
ATOM 2866 C C . PRO A 1 360 ? -45.601 -7.619 -15.439 1.00 89.25 360 PRO A C 1
ATOM 2868 O O . PRO A 1 360 ? -46.800 -7.909 -15.455 1.00 89.25 360 PRO A O 1
ATOM 2871 N N . LEU A 1 361 ? -44.900 -7.538 -14.312 1.00 89.62 361 LEU A N 1
ATOM 2872 C CA . LEU A 1 361 ? -45.506 -7.609 -12.987 1.00 89.62 361 LEU A CA 1
ATOM 2873 C C . LEU A 1 361 ? -46.016 -6.211 -12.642 1.00 89.62 361 LEU A C 1
ATOM 2875 O O . LEU A 1 361 ? -45.450 -5.489 -11.827 1.00 89.62 361 LEU A O 1
ATOM 2879 N N . ILE A 1 362 ? -47.064 -5.788 -13.350 1.00 71.75 362 ILE A N 1
ATOM 2880 C CA . ILE A 1 362 ? -47.781 -4.564 -13.010 1.00 71.75 362 ILE A CA 1
ATOM 2881 C C . ILE A 1 362 ? -48.663 -4.914 -11.821 1.00 71.75 362 ILE A C 1
ATOM 2883 O O . ILE A 1 362 ? -49.564 -5.743 -11.936 1.00 71.75 362 ILE A O 1
ATOM 2887 N N . GLU A 1 363 ? -48.401 -4.291 -10.681 1.00 55.78 363 GLU A N 1
ATOM 2888 C CA . GLU A 1 363 ? -49.317 -4.328 -9.551 1.00 55.78 363 GLU A CA 1
ATOM 2889 C C . GLU A 1 363 ? -50.636 -3.678 -10.014 1.00 55.78 363 GLU A C 1
ATOM 2891 O O . GLU A 1 363 ? -50.697 -2.469 -10.248 1.00 55.78 363 GLU A O 1
ATOM 2896 N N . GLU A 1 364 ? -51.673 -4.487 -10.272 1.00 42.50 364 GLU A N 1
ATOM 2897 C CA . GLU A 1 364 ? -52.999 -3.996 -10.661 1.00 42.50 364 GLU A CA 1
ATOM 2898 C C . GLU A 1 364 ? -53.555 -3.111 -9.535 1.00 42.50 364 GLU A C 1
ATOM 2900 O O . GLU A 1 364 ? -54.172 -3.585 -8.583 1.00 42.50 364 GLU A O 1
ATOM 2905 N N . GLN A 1 365 ? -53.376 -1.795 -9.648 1.00 42.09 365 GLN A N 1
ATOM 2906 C CA . GLN A 1 365 ? -54.254 -0.854 -8.965 1.00 42.09 365 GLN A CA 1
ATOM 2907 C C . GLN A 1 365 ? -55.614 -0.911 -9.670 1.00 42.09 365 GLN A C 1
ATOM 2909 O O . GLN A 1 365 ? -55.746 -0.461 -10.810 1.00 42.09 365 GLN A O 1
ATOM 2914 N N . GLU A 1 366 ? -56.618 -1.510 -9.017 1.00 34.03 366 GLU A N 1
ATOM 2915 C CA . GLU A 1 366 ? -57.973 -1.625 -9.570 1.00 34.03 366 GLU A CA 1
ATOM 2916 C C . GLU A 1 366 ? -58.516 -0.260 -10.051 1.00 34.03 366 GLU A C 1
ATOM 2918 O O . GLU A 1 366 ? -58.381 0.755 -9.355 1.00 34.03 366 GLU A O 1
ATOM 2923 N N . PRO A 1 367 ? -59.191 -0.208 -11.216 1.00 36.41 367 PRO A N 1
ATOM 2924 C CA . PRO A 1 367 ? -59.784 1.017 -11.721 1.00 36.41 367 PRO A CA 1
ATOM 2925 C C . PRO A 1 367 ? -61.010 1.382 -10.879 1.00 36.41 367 PRO A C 1
ATOM 2927 O O . PRO A 1 367 ? -62.048 0.722 -10.920 1.00 36.41 367 PRO A O 1
ATOM 2930 N N . ILE A 1 368 ? -60.912 2.480 -10.131 1.00 37.75 368 ILE A N 1
ATOM 2931 C CA . ILE A 1 368 ? -62.045 3.069 -9.415 1.00 37.75 368 ILE A CA 1
ATOM 2932 C C . ILE A 1 368 ? -63.002 3.699 -10.443 1.00 37.75 368 ILE A C 1
ATOM 2934 O O . ILE A 1 368 ? -62.935 4.890 -10.739 1.00 37.75 368 ILE A O 1
ATOM 2938 N N . GLU A 1 369 ? -63.944 2.914 -10.973 1.00 43.50 369 GLU A N 1
ATOM 2939 C CA . GLU A 1 369 ? -65.213 3.454 -11.467 1.00 43.50 369 GLU A CA 1
ATOM 2940 C C . GLU A 1 369 ? -66.077 3.821 -10.254 1.00 43.50 369 GLU A C 1
ATOM 2942 O O . GLU A 1 369 ? -66.799 2.997 -9.686 1.00 43.50 369 GLU A O 1
ATOM 2947 N N . LYS A 1 370 ? -66.014 5.088 -9.833 1.00 35.09 370 LYS A N 1
ATOM 2948 C CA . LYS A 1 370 ? -67.016 5.657 -8.931 1.00 35.09 370 LYS A CA 1
ATOM 2949 C C . LYS A 1 370 ? -67.415 7.051 -9.385 1.00 35.09 370 LYS A C 1
ATOM 2951 O O . LYS A 1 370 ? -66.601 7.958 -9.512 1.00 35.09 370 LYS A O 1
ATOM 2956 N N . THR A 1 371 ? -68.711 7.154 -9.641 1.00 35.78 371 THR A N 1
ATOM 2957 C CA . THR A 1 371 ? -69.522 8.342 -9.871 1.00 35.78 371 THR A CA 1
ATOM 2958 C C . THR A 1 371 ? -69.007 9.559 -9.109 1.00 35.78 371 THR A C 1
ATOM 2960 O O . THR A 1 371 ? -68.821 9.502 -7.895 1.00 35.78 371 THR A O 1
ATOM 2963 N N . ILE A 1 372 ? -68.826 10.656 -9.845 1.00 43.28 372 ILE A N 1
ATOM 2964 C CA . ILE A 1 372 ? -68.509 11.989 -9.335 1.00 43.28 372 ILE A CA 1
ATOM 2965 C C . ILE A 1 372 ? -69.612 12.417 -8.355 1.00 43.28 372 ILE A C 1
ATOM 2967 O O . ILE A 1 372 ? -70.681 12.865 -8.763 1.00 43.28 372 ILE A O 1
ATOM 2971 N N . GLU A 1 373 ? -69.335 12.282 -7.065 1.00 36.84 373 GLU A N 1
ATOM 2972 C CA . GLU A 1 373 ? -69.744 13.250 -6.053 1.00 36.84 373 GLU A CA 1
ATOM 2973 C C . GLU A 1 373 ? -68.443 13.837 -5.505 1.00 36.84 373 GLU A C 1
ATOM 2975 O O . GLU A 1 373 ? -67.570 13.094 -5.056 1.00 36.84 373 GLU A O 1
ATOM 2980 N N . GLU A 1 374 ? -68.279 15.154 -5.641 1.00 41.78 374 GLU A N 1
ATOM 2981 C CA . GLU A 1 374 ? -67.099 15.898 -5.196 1.00 41.78 374 GLU A CA 1
ATOM 2982 C C . GLU A 1 374 ? -66.736 15.515 -3.749 1.00 41.78 374 GLU A C 1
ATOM 2984 O O . GLU A 1 374 ? -67.537 15.755 -2.837 1.00 41.78 374 GLU A O 1
ATOM 2989 N N . PRO A 1 375 ? -65.551 14.927 -3.489 1.00 38.75 375 PRO A N 1
ATOM 2990 C CA . PRO A 1 375 ? -65.075 14.813 -2.130 1.00 38.75 375 PRO A CA 1
ATOM 2991 C C . PRO A 1 375 ? -64.701 16.223 -1.684 1.00 38.75 375 PRO A C 1
ATOM 2993 O O . PRO A 1 375 ? -63.813 16.859 -2.246 1.00 38.75 375 PRO A O 1
ATOM 2996 N N . ILE A 1 376 ? -65.434 16.695 -0.680 1.00 42.44 376 ILE A N 1
ATOM 2997 C CA . ILE A 1 376 ? -65.118 17.851 0.156 1.00 42.44 376 ILE A CA 1
ATOM 2998 C C . ILE A 1 376 ? -63.595 17.931 0.317 1.00 42.44 376 ILE A C 1
ATOM 3000 O O . ILE A 1 376 ? -63.005 16.988 0.851 1.00 42.44 376 ILE A O 1
ATOM 3004 N N . GLU A 1 377 ? -62.982 19.021 -0.161 1.00 41.41 377 GLU A N 1
ATOM 3005 C CA . GLU A 1 377 ? -61.570 19.347 0.058 1.00 41.41 377 GLU A CA 1
ATOM 3006 C C . GLU A 1 377 ? -61.260 19.174 1.547 1.00 41.41 377 GLU A C 1
ATOM 3008 O O . GLU A 1 377 ? -61.598 20.009 2.390 1.00 41.41 377 GLU A O 1
ATOM 3013 N N . LYS A 1 378 ? -60.649 18.043 1.898 1.00 53.97 378 LYS A N 1
ATOM 3014 C CA . LYS A 1 378 ? -60.006 17.889 3.194 1.00 53.97 378 LYS A CA 1
ATOM 3015 C C . LYS A 1 378 ? -58.800 18.814 3.116 1.00 53.97 378 LYS A C 1
ATOM 3017 O O . LYS A 1 378 ? -57.923 18.561 2.296 1.00 53.97 378 LYS A O 1
ATOM 3022 N N . LEU A 1 379 ? -58.812 19.897 3.895 1.00 50.50 379 LEU A N 1
ATOM 3023 C CA . LEU A 1 379 ? -57.685 20.817 4.056 1.00 50.50 379 LEU A CA 1
ATOM 3024 C C . LEU A 1 379 ? -56.401 19.995 4.234 1.00 50.50 379 LEU A C 1
ATOM 3026 O O . LEU A 1 379 ? -56.210 19.357 5.268 1.00 50.50 379 LEU A O 1
ATOM 3030 N N . VAL A 1 380 ? -55.576 19.946 3.189 1.00 70.69 380 VAL A N 1
ATOM 3031 C CA . VAL A 1 380 ? -54.230 19.388 3.260 1.00 70.69 380 VAL A CA 1
ATOM 3032 C C . VAL A 1 380 ? -53.379 20.497 3.847 1.00 70.69 380 VAL A C 1
ATOM 3034 O O . VAL A 1 380 ? -53.173 21.528 3.212 1.00 70.69 380 VAL A O 1
ATOM 3037 N N . GLU A 1 381 ? -52.962 20.326 5.092 1.00 79.50 381 GLU A N 1
ATOM 3038 C CA . GLU A 1 381 ? -52.072 21.284 5.731 1.00 79.50 381 GLU A CA 1
ATOM 3039 C C . GLU A 1 381 ? -50.662 21.130 5.150 1.00 79.50 381 GLU A C 1
ATOM 3041 O O . GLU A 1 381 ? -50.119 20.024 5.053 1.00 79.50 381 GLU A O 1
ATOM 3046 N N . THR A 1 382 ? -50.099 22.258 4.716 1.00 90.69 382 THR A N 1
ATOM 3047 C CA . THR A 1 382 ? -48.726 22.370 4.225 1.00 90.69 382 THR A CA 1
ATOM 3048 C C . THR A 1 382 ? -47.844 22.881 5.357 1.00 90.69 382 THR A C 1
ATOM 3050 O O . THR A 1 382 ? -48.108 23.938 5.928 1.00 90.69 382 THR A O 1
ATOM 3053 N N . PHE A 1 383 ? -46.773 22.155 5.651 1.00 92.75 383 PHE A N 1
ATOM 3054 C CA . PHE A 1 383 ? -45.832 22.451 6.724 1.00 92.75 383 PHE A CA 1
ATOM 3055 C C . PHE A 1 383 ? -44.457 22.776 6.143 1.00 92.75 383 PHE A C 1
ATOM 3057 O O . PHE A 1 383 ? -43.979 22.085 5.245 1.00 92.75 383 PHE A O 1
ATOM 3064 N N . SER A 1 384 ? -43.789 23.802 6.663 1.00 92.00 384 SER A N 1
ATOM 3065 C CA . SER A 1 384 ? -42.405 24.098 6.278 1.00 92.00 384 SER A CA 1
ATOM 3066 C C . SER A 1 384 ? -41.440 23.078 6.878 1.00 92.00 384 SER A C 1
ATOM 3068 O O . SER A 1 384 ? -41.552 22.729 8.051 1.00 92.00 384 SER A O 1
ATOM 3070 N N . ILE A 1 385 ? -40.451 22.643 6.096 1.00 94.12 385 ILE A N 1
ATOM 3071 C CA . ILE A 1 385 ? -39.338 21.829 6.589 1.00 94.12 385 ILE A CA 1
ATOM 3072 C C . ILE A 1 385 ? -38.220 22.770 7.031 1.00 94.12 385 ILE A C 1
ATOM 3074 O O . ILE A 1 385 ? -37.399 23.230 6.224 1.00 94.12 385 ILE A O 1
ATOM 3078 N N . THR A 1 386 ? -38.194 23.064 8.329 1.00 86.69 386 THR A N 1
ATOM 3079 C CA . THR A 1 386 ? -37.119 23.836 8.959 1.00 86.69 386 THR A CA 1
ATOM 3080 C C . THR A 1 386 ? -35.774 23.145 8.710 1.00 86.69 386 THR A C 1
ATOM 3082 O O . THR A 1 386 ? -35.680 21.923 8.781 1.00 86.69 386 THR A O 1
ATOM 3085 N N . ASN A 1 387 ? -34.738 23.928 8.400 1.00 86.25 387 ASN A N 1
ATOM 3086 C CA . ASN A 1 387 ? -33.377 23.467 8.079 1.00 86.25 387 ASN A CA 1
ATOM 3087 C C . ASN A 1 387 ? -33.202 22.685 6.767 1.00 86.25 387 ASN A C 1
ATOM 3089 O O . ASN A 1 387 ? -32.097 22.237 6.490 1.00 86.25 387 ASN A O 1
ATOM 3093 N N . SER A 1 388 ? -34.219 22.600 5.899 1.00 88.81 388 SER A N 1
ATOM 3094 C CA . SER A 1 388 ? -34.038 22.014 4.556 1.00 88.81 388 SER A CA 1
ATOM 3095 C C . SER A 1 388 ? -33.004 22.749 3.692 1.00 88.81 388 SER A C 1
ATOM 3097 O O . SER A 1 388 ? -32.514 22.192 2.715 1.00 88.81 388 SER A O 1
ATOM 3099 N N . GLY A 1 389 ? -32.723 24.020 4.001 1.00 86.50 389 GLY A N 1
ATOM 3100 C CA . GLY A 1 389 ? -31.790 24.883 3.270 1.00 86.50 389 GLY A CA 1
ATOM 3101 C C . GLY A 1 389 ? -32.248 25.299 1.864 1.00 86.50 389 GLY A C 1
ATOM 3102 O O . GLY A 1 389 ? -31.646 26.195 1.283 1.00 86.50 389 GLY A O 1
ATOM 3103 N N . ILE A 1 390 ? -33.342 24.718 1.357 1.00 90.44 390 ILE A N 1
ATOM 3104 C CA . ILE A 1 390 ? -33.904 24.987 0.020 1.00 90.44 390 ILE A CA 1
ATOM 3105 C C . ILE A 1 390 ? -35.373 25.440 0.054 1.00 90.44 390 ILE A C 1
ATOM 3107 O O . ILE A 1 390 ? -36.033 25.513 -0.977 1.00 90.44 390 ILE A O 1
ATOM 3111 N N . GLY A 1 391 ? -35.917 25.713 1.245 1.00 92.00 391 GLY A N 1
ATOM 3112 C CA . GLY A 1 391 ? -37.316 26.123 1.403 1.00 92.00 391 GLY A CA 1
ATOM 3113 C C . GLY A 1 391 ? -38.323 25.005 1.118 1.00 92.00 391 GLY A C 1
ATOM 3114 O O . GLY A 1 391 ? -39.438 25.285 0.681 1.00 92.00 391 GLY A O 1
ATOM 3115 N N . ALA A 1 392 ? -37.942 23.746 1.352 1.00 94.75 392 ALA A N 1
ATOM 3116 C CA . ALA A 1 392 ? -38.834 22.613 1.155 1.00 94.75 392 ALA A CA 1
ATOM 3117 C C . ALA A 1 392 ? -40.011 22.642 2.146 1.00 94.75 392 ALA A C 1
ATOM 3119 O O . ALA A 1 392 ? -39.889 23.086 3.293 1.00 94.75 392 ALA A O 1
ATOM 3120 N N . VAL A 1 393 ? -41.154 22.129 1.706 1.00 96.38 393 VAL A N 1
ATOM 3121 C CA . VAL A 1 393 ? -42.379 21.965 2.497 1.00 96.38 393 VAL A CA 1
ATOM 3122 C C . VAL A 1 393 ? -42.824 20.508 2.450 1.00 96.38 393 VAL A C 1
ATOM 3124 O O . VAL A 1 393 ? -42.367 19.744 1.605 1.00 96.38 393 VAL A O 1
ATOM 3127 N N . TYR A 1 394 ? -43.727 20.091 3.328 1.00 95.88 394 TYR A N 1
ATOM 3128 C CA . TYR A 1 394 ? -44.404 18.809 3.192 1.00 95.88 394 TYR A CA 1
ATOM 3129 C C . TYR A 1 394 ? -45.901 18.931 3.441 1.00 95.88 394 TYR A C 1
ATOM 3131 O O . TYR A 1 394 ? -46.368 19.751 4.226 1.00 95.88 394 TYR A O 1
ATOM 3139 N N . GLU A 1 395 ? -46.656 18.090 2.754 1.00 94.81 395 GLU A N 1
ATOM 3140 C CA . GLU A 1 395 ? -48.086 17.900 2.946 1.00 94.81 395 GLU A CA 1
ATOM 3141 C C . GLU A 1 395 ? -48.310 16.535 3.579 1.00 94.81 395 GLU A C 1
ATOM 3143 O O . GLU A 1 395 ? -47.761 15.536 3.111 1.00 94.81 395 GLU A O 1
ATOM 3148 N N . LYS A 1 396 ? -49.111 16.473 4.640 1.00 90.31 396 LYS A N 1
ATOM 3149 C CA . LYS A 1 396 ? -49.364 15.228 5.368 1.00 90.31 396 LYS A CA 1
ATOM 3150 C C . LYS A 1 396 ? -50.825 14.817 5.264 1.00 90.31 396 LYS A C 1
ATOM 3152 O O . LYS A 1 396 ? -51.738 15.622 5.415 1.00 90.31 396 LYS A O 1
ATOM 3157 N N . THR A 1 397 ? -51.034 13.526 5.053 1.00 88.88 397 THR A N 1
ATOM 3158 C CA . THR A 1 397 ? -52.340 12.862 5.108 1.00 88.88 397 THR A CA 1
ATOM 3159 C C . THR A 1 397 ? -52.260 11.662 6.054 1.00 88.88 397 THR A C 1
ATOM 3161 O O . THR A 1 397 ? -51.216 11.411 6.655 1.00 88.88 397 THR A O 1
ATOM 3164 N N . SER A 1 398 ? -53.363 10.934 6.242 1.00 84.56 398 SER A N 1
ATOM 3165 C CA . SER A 1 398 ? -53.406 9.784 7.159 1.00 84.56 398 SER A CA 1
ATOM 3166 C C . SER A 1 398 ? -52.512 8.613 6.739 1.00 84.56 398 SER A C 1
ATOM 3168 O O . SER A 1 398 ? -52.166 7.791 7.577 1.00 84.56 398 SER A O 1
ATOM 3170 N N . ASP A 1 399 ? -52.179 8.519 5.457 1.00 89.25 399 ASP A N 1
ATOM 3171 C CA . ASP A 1 399 ? -51.551 7.359 4.824 1.00 89.25 399 ASP A CA 1
ATOM 3172 C C . ASP A 1 399 ? -50.257 7.701 4.068 1.00 89.25 399 ASP A C 1
ATOM 3174 O O . ASP A 1 399 ? -49.546 6.796 3.634 1.00 89.25 399 ASP A O 1
ATOM 3178 N N . LYS A 1 400 ? -49.921 8.989 3.923 1.00 92.69 400 LYS A N 1
ATOM 3179 C CA . LYS A 1 400 ? -48.682 9.438 3.274 1.00 92.69 400 LYS A CA 1
ATOM 3180 C C . LYS A 1 400 ? -48.253 10.842 3.689 1.00 92.69 400 LYS A C 1
ATOM 3182 O O . LYS A 1 400 ? -49.085 11.661 4.098 1.00 92.69 400 LYS A O 1
ATOM 3187 N N . ILE A 1 401 ? -46.982 11.151 3.444 1.00 94.00 401 ILE A N 1
ATOM 3188 C CA . ILE A 1 401 ? -46.489 12.527 3.293 1.00 94.00 401 ILE A CA 1
ATOM 3189 C C . ILE A 1 401 ? -46.071 12.803 1.848 1.00 94.00 401 ILE A C 1
ATOM 3191 O O . ILE A 1 401 ? -45.693 11.892 1.118 1.00 94.00 401 ILE A O 1
ATOM 3195 N N . VAL A 1 402 ? -46.114 14.064 1.433 1.00 94.31 402 VAL A N 1
ATOM 3196 C CA . VAL A 1 402 ? -45.574 14.536 0.156 1.00 94.31 402 VAL A CA 1
ATOM 3197 C C . VAL A 1 402 ? -44.639 15.697 0.444 1.00 94.31 402 VAL A C 1
ATOM 3199 O O . VAL A 1 402 ? -45.100 16.785 0.773 1.00 94.31 402 VAL A O 1
ATOM 3202 N N . ILE A 1 403 ? -43.334 15.467 0.339 1.00 94.88 403 ILE A N 1
ATOM 3203 C CA . ILE A 1 403 ? -42.318 16.517 0.481 1.00 94.88 403 ILE A CA 1
ATOM 3204 C C . ILE A 1 403 ? -42.211 17.243 -0.857 1.00 94.88 403 ILE A C 1
ATOM 3206 O O . ILE A 1 403 ? -42.120 16.578 -1.879 1.00 94.88 403 ILE A O 1
ATOM 3210 N N . LYS A 1 404 ? -42.237 18.574 -0.872 1.00 95.19 404 LYS A N 1
ATOM 3211 C CA . LYS A 1 404 ? -42.168 19.424 -2.068 1.00 95.19 404 LYS A CA 1
ATOM 3212 C C . LYS A 1 404 ? -41.037 20.440 -1.932 1.00 95.19 404 LYS A C 1
ATOM 3214 O O . LYS A 1 404 ? -40.799 20.949 -0.840 1.00 95.19 404 LYS A O 1
ATOM 3219 N N . TRP A 1 405 ? -40.351 20.750 -3.022 1.00 95.06 405 TRP A N 1
ATOM 3220 C CA . TRP A 1 405 ? -39.255 21.726 -3.080 1.00 95.06 405 TRP A CA 1
ATOM 3221 C C . TRP A 1 405 ? -39.183 22.325 -4.481 1.00 95.06 405 TRP A C 1
ATOM 3223 O O . TRP A 1 405 ? -39.650 21.683 -5.406 1.00 95.06 405 TRP A O 1
ATOM 3233 N N . SER A 1 406 ? -38.562 23.487 -4.673 1.00 92.56 406 SER A N 1
ATOM 3234 C CA . SER A 1 406 ? -38.296 24.002 -6.025 1.00 92.56 406 SER A CA 1
ATOM 3235 C C . SER A 1 406 ? -36.851 23.747 -6.431 1.00 92.56 406 SER A C 1
ATOM 3237 O O . SER A 1 406 ? -35.947 23.939 -5.620 1.00 92.56 406 SER A O 1
ATOM 3239 N N . ASN A 1 407 ? -36.626 23.276 -7.656 1.00 88.56 407 ASN A N 1
ATOM 3240 C CA . ASN A 1 407 ? -35.281 23.084 -8.194 1.00 88.56 407 ASN A CA 1
ATOM 3241 C C . ASN A 1 407 ? -34.646 24.451 -8.536 1.00 88.56 407 ASN A C 1
ATOM 3243 O O . ASN A 1 407 ? -35.369 25.417 -8.795 1.00 88.56 407 ASN A O 1
ATOM 3247 N N . PRO A 1 408 ? -33.304 24.565 -8.516 1.00 85.69 408 PRO A N 1
ATOM 3248 C CA . PRO A 1 408 ? -32.618 25.779 -8.960 1.00 85.69 408 PRO A CA 1
ATOM 3249 C C . PRO A 1 408 ? -32.770 25.976 -10.481 1.00 85.69 408 PRO A C 1
ATOM 3251 O O . PRO A 1 408 ? -33.123 25.036 -11.190 1.00 85.69 408 PRO A O 1
ATOM 3254 N N . GLU A 1 409 ? -32.487 27.186 -10.991 1.00 83.19 409 GLU A N 1
ATOM 3255 C CA . GLU A 1 409 ? -32.526 27.467 -12.443 1.00 83.19 409 GLU A CA 1
ATOM 3256 C C . GLU A 1 409 ? -31.543 26.589 -13.236 1.00 83.19 409 GLU A C 1
ATOM 3258 O O . GLU A 1 409 ? -31.878 26.152 -14.332 1.00 83.19 409 GLU A O 1
ATOM 3263 N N . GLU A 1 410 ? -30.375 26.288 -12.658 1.00 81.44 410 GLU A N 1
ATOM 3264 C CA . GLU A 1 410 ? -29.369 25.380 -13.216 1.00 81.44 410 GLU A CA 1
ATOM 3265 C C . GLU A 1 410 ? -29.172 24.195 -12.256 1.00 81.44 410 GLU A C 1
ATOM 3267 O O . GLU A 1 410 ? -28.667 24.351 -11.137 1.00 81.44 410 GLU A O 1
ATOM 3272 N N . GLY A 1 411 ? -29.594 23.001 -12.683 1.00 87.38 411 GLY A N 1
ATOM 3273 C CA . GLY A 1 411 ? -29.413 21.755 -11.935 1.00 87.38 411 GLY A CA 1
ATOM 3274 C C . GLY A 1 411 ? -30.678 21.167 -11.297 1.00 87.38 411 GLY A C 1
ATOM 3275 O O . GLY A 1 411 ? -31.805 21.398 -11.727 1.00 87.38 411 GLY A O 1
ATOM 3276 N N . SER A 1 412 ? -30.496 20.318 -10.283 1.00 91.19 412 SER A N 1
ATOM 3277 C CA . SER A 1 412 ? -31.593 19.590 -9.622 1.00 91.19 412 SER A CA 1
ATOM 3278 C C . SER A 1 412 ? -31.258 19.239 -8.177 1.00 91.19 412 SER A C 1
ATOM 3280 O O . SER A 1 412 ? -30.088 19.005 -7.864 1.00 91.19 412 SER A O 1
ATOM 3282 N N . TYR A 1 413 ? -32.275 19.112 -7.321 1.00 91.31 413 TYR A N 1
ATOM 3283 C CA . TYR A 1 413 ? -32.115 18.503 -6.002 1.00 91.31 413 TYR A CA 1
ATOM 3284 C C . TYR A 1 413 ? -32.483 17.008 -6.010 1.00 91.31 413 TYR A C 1
ATOM 3286 O O . TYR A 1 413 ? -33.405 16.562 -6.694 1.00 91.31 413 TYR A O 1
ATOM 3294 N N . SER A 1 414 ? -31.761 16.227 -5.210 1.00 91.44 414 SER A N 1
ATOM 3295 C CA . SER A 1 414 ? -32.096 14.853 -4.828 1.00 91.44 414 SER A CA 1
ATOM 3296 C C . SER A 1 414 ? -32.463 14.816 -3.350 1.00 91.44 414 SER A C 1
ATOM 3298 O O . SER A 1 414 ? -31.844 15.521 -2.553 1.00 91.44 414 SER A O 1
ATOM 3300 N N . LEU A 1 415 ? -33.448 13.995 -2.980 1.00 94.50 415 LEU A N 1
ATOM 3301 C CA . LEU A 1 415 ? -33.886 13.818 -1.597 1.00 94.50 415 LEU A CA 1
ATOM 3302 C C . LEU A 1 415 ? -33.505 12.421 -1.093 1.00 94.50 415 LEU A C 1
ATOM 3304 O O . LEU A 1 415 ? -33.843 11.413 -1.715 1.00 94.50 415 LEU A O 1
ATOM 3308 N N . SER A 1 416 ? -32.851 12.368 0.068 1.00 93.12 416 SER A N 1
ATOM 3309 C CA . SER A 1 416 ? -32.621 11.134 0.831 1.00 93.12 416 SER A CA 1
ATOM 3310 C C . SER A 1 416 ? -33.411 11.175 2.141 1.00 93.12 416 SER A C 1
ATOM 3312 O O . SER A 1 416 ? -33.353 12.190 2.831 1.00 93.12 416 SER A O 1
ATOM 3314 N N . LEU A 1 417 ? -34.110 10.093 2.504 1.00 94.75 417 LEU A N 1
ATOM 3315 C CA . LEU A 1 417 ? -34.864 9.941 3.759 1.00 94.75 417 LEU A CA 1
ATOM 3316 C C . LEU A 1 417 ? -34.512 8.634 4.490 1.00 94.75 417 LEU A C 1
ATOM 3318 O O . LEU A 1 417 ? -34.333 7.586 3.861 1.00 94.75 417 LEU A O 1
ATOM 3322 N N . LYS A 1 418 ? -34.488 8.687 5.824 1.00 92.94 418 LYS A N 1
ATOM 3323 C CA . LYS A 1 418 ? -34.349 7.540 6.740 1.00 92.94 418 LYS A CA 1
ATOM 3324 C C . LYS A 1 418 ? -35.217 7.702 7.990 1.00 92.94 418 LYS A C 1
ATOM 3326 O O . LYS A 1 418 ? -35.667 8.815 8.268 1.00 92.94 418 LYS A O 1
ATOM 3331 N N . LEU A 1 419 ? -35.441 6.627 8.754 1.00 93.44 419 LEU A N 1
ATOM 3332 C CA . LEU A 1 419 ? -36.068 6.746 10.074 1.00 93.44 419 LEU A CA 1
ATOM 3333 C C . LEU A 1 419 ? -35.025 7.277 11.060 1.00 93.44 419 LEU A C 1
ATOM 3335 O O . LEU A 1 419 ? -33.829 6.991 10.947 1.00 93.44 419 LEU A O 1
ATOM 3339 N N . ALA A 1 420 ? -35.466 8.042 12.052 1.00 87.31 420 ALA A N 1
ATOM 3340 C CA . ALA A 1 420 ? -34.620 8.376 13.186 1.00 87.31 420 ALA A CA 1
ATOM 3341 C C . ALA A 1 420 ? -34.190 7.085 13.906 1.00 87.31 420 ALA A C 1
ATO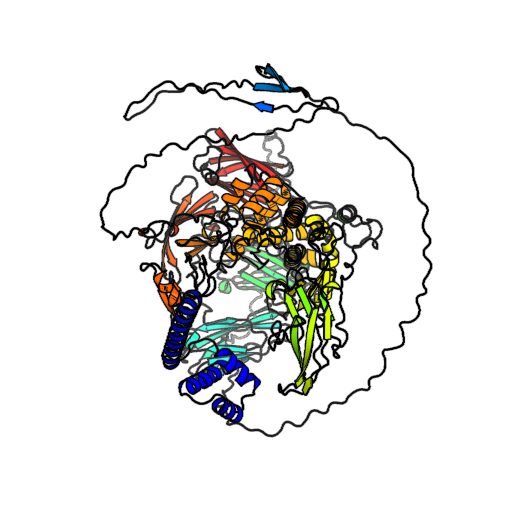M 3343 O O . ALA A 1 420 ? -35.032 6.329 14.383 1.00 87.31 420 ALA A O 1
ATOM 3344 N N . GLY A 1 421 ? -32.878 6.842 13.968 1.00 81.88 421 GLY A N 1
ATOM 3345 C CA . GLY A 1 421 ? -32.286 5.613 14.513 1.00 81.88 421 GLY A CA 1
ATOM 3346 C C . GLY A 1 421 ? -31.749 4.644 13.456 1.00 81.88 421 GLY A C 1
ATOM 3347 O O . GLY A 1 421 ? -30.923 3.799 13.792 1.00 81.88 421 GLY A O 1
ATOM 3348 N N . ASP A 1 422 ? -32.119 4.806 12.182 1.00 81.31 422 ASP A N 1
ATOM 3349 C CA . ASP A 1 422 ? -31.579 3.975 11.106 1.00 81.31 422 ASP A CA 1
ATOM 3350 C C . ASP A 1 422 ? -30.190 4.458 10.658 1.00 81.31 422 ASP A C 1
ATOM 3352 O O . ASP A 1 422 ? -29.920 5.657 10.491 1.00 81.31 422 ASP A O 1
ATOM 3356 N N . ALA A 1 423 ? -29.300 3.497 10.399 1.00 66.00 423 ALA A N 1
ATOM 3357 C CA . ALA A 1 423 ? -27.961 3.756 9.872 1.00 66.00 423 ALA A CA 1
ATOM 3358 C C . ALA A 1 423 ? -27.951 4.038 8.353 1.00 66.00 423 ALA A C 1
ATOM 3360 O O . ALA A 1 423 ? -26.997 4.632 7.848 1.00 66.00 423 ALA A O 1
ATOM 3361 N N . GLY A 1 424 ? -28.998 3.633 7.620 1.00 75.81 424 GLY A N 1
ATOM 3362 C CA . GLY A 1 424 ? -29.081 3.721 6.156 1.00 75.81 424 GLY A CA 1
ATOM 3363 C C . GLY A 1 424 ? -30.210 4.619 5.638 1.00 75.81 424 GLY A C 1
ATOM 3364 O O . GLY A 1 424 ? -31.256 4.749 6.265 1.00 75.81 424 GLY A O 1
ATOM 3365 N N . TRP A 1 425 ? -30.019 5.209 4.453 1.00 78.50 425 TRP A N 1
ATOM 3366 C CA . TRP A 1 425 ? -30.999 6.051 3.742 1.00 78.50 425 TRP A CA 1
ATOM 3367 C C . TRP A 1 425 ? -32.022 5.213 2.957 1.00 78.50 425 TRP A C 1
ATOM 3369 O O . TRP A 1 425 ? -32.106 5.299 1.735 1.00 78.50 425 TRP A O 1
ATOM 3379 N N . ALA A 1 426 ? -32.741 4.331 3.657 1.00 73.06 426 ALA A N 1
ATOM 3380 C CA . ALA A 1 426 ? -33.520 3.255 3.037 1.00 73.06 426 ALA A CA 1
ATOM 3381 C C . ALA A 1 426 ? -34.995 3.595 2.746 1.00 73.06 426 ALA A C 1
ATOM 3383 O O . ALA A 1 426 ? -35.640 2.885 1.973 1.00 73.06 426 ALA A O 1
ATOM 3384 N N . ILE A 1 427 ? -35.556 4.662 3.332 1.00 75.75 427 ILE A N 1
ATOM 3385 C CA . ILE A 1 427 ? -36.980 4.989 3.124 1.00 75.75 427 ILE A CA 1
ATOM 3386 C C . ILE A 1 427 ? -37.191 5.536 1.719 1.00 75.75 427 ILE A C 1
ATOM 3388 O O . ILE A 1 427 ? -38.102 5.109 1.003 1.00 75.75 427 ILE A O 1
ATOM 3392 N N . TYR A 1 428 ? -36.351 6.488 1.324 1.00 75.69 428 TYR A N 1
ATOM 3393 C CA . TYR A 1 428 ? -36.459 7.144 0.034 1.00 75.69 428 TYR A CA 1
ATOM 3394 C C . TYR A 1 428 ? -35.090 7.645 -0.407 1.00 75.69 428 TYR A C 1
ATOM 3396 O O . TYR A 1 428 ? -34.439 8.393 0.318 1.00 75.69 428 TYR A O 1
ATOM 3404 N N . TYR A 1 429 ? -34.673 7.247 -1.602 1.00 57.19 429 TYR A N 1
ATOM 3405 C CA . TYR A 1 429 ? -33.480 7.754 -2.262 1.00 57.19 429 TYR A CA 1
ATOM 3406 C C . TYR A 1 429 ? -33.820 7.900 -3.739 1.00 57.19 429 TYR A C 1
ATOM 3408 O O . TYR A 1 429 ? -34.033 6.905 -4.429 1.00 57.19 429 TYR A O 1
ATOM 3416 N N . GLY A 1 430 ? -33.963 9.134 -4.208 1.00 61.38 430 GLY A N 1
ATOM 3417 C CA . GLY A 1 430 ? -34.376 9.376 -5.582 1.00 61.38 430 GLY A CA 1
ATOM 3418 C C . GLY A 1 430 ? -34.057 10.789 -6.032 1.00 61.38 430 GLY A C 1
ATOM 3419 O O . GLY A 1 430 ? -34.467 11.764 -5.398 1.00 61.38 430 GLY A O 1
ATOM 3420 N N . ARG A 1 431 ? -33.351 10.889 -7.159 1.00 62.00 431 ARG A N 1
ATOM 3421 C CA . ARG A 1 431 ? -33.174 12.139 -7.895 1.00 62.00 431 ARG A CA 1
ATOM 3422 C C . ARG A 1 431 ? -34.458 12.429 -8.655 1.00 62.00 431 ARG A C 1
ATOM 3424 O O . ARG A 1 431 ? -34.979 11.537 -9.323 1.00 62.00 431 ARG A O 1
ATOM 3431 N N . HIS A 1 432 ? -34.983 13.649 -8.566 1.00 56.59 432 HIS A N 1
ATOM 3432 C CA . HIS A 1 432 ? -36.273 13.928 -9.178 1.00 56.59 432 HIS A CA 1
ATOM 3433 C C . HIS A 1 432 ? -36.265 15.244 -9.969 1.00 56.59 432 HIS A C 1
ATOM 3435 O O . HIS A 1 432 ? -36.090 16.312 -9.387 1.00 56.59 432 HIS A O 1
ATOM 3441 N N . PRO A 1 433 ? -36.550 15.212 -11.290 1.00 56.34 433 PRO A N 1
ATOM 3442 C CA . PRO A 1 433 ? -36.964 16.421 -12.005 1.00 56.34 433 PRO A CA 1
ATOM 3443 C C . PRO A 1 433 ? -38.335 16.919 -11.522 1.00 56.34 433 PRO A C 1
ATOM 3445 O O . PRO A 1 433 ? -38.756 18.019 -11.864 1.00 56.34 433 PRO A O 1
ATOM 3448 N N . ARG A 1 434 ? -39.059 16.104 -10.742 1.00 59.91 434 ARG A N 1
ATOM 3449 C CA . ARG A 1 434 ? -40.317 16.493 -10.116 1.00 59.91 434 ARG A CA 1
ATOM 3450 C C . ARG A 1 434 ? -39.997 17.066 -8.745 1.00 59.91 434 ARG A C 1
ATOM 3452 O O . ARG A 1 434 ? -39.439 16.382 -7.905 1.00 59.91 434 ARG A O 1
ATOM 3459 N N . GLU A 1 435 ? -40.405 18.304 -8.544 1.00 85.25 435 GLU A N 1
ATOM 3460 C CA . GLU A 1 435 ? -40.323 19.129 -7.333 1.00 85.25 435 GLU A CA 1
ATOM 3461 C C . GLU A 1 435 ? -41.105 18.569 -6.116 1.00 85.25 435 GLU A C 1
ATOM 3463 O O . GLU A 1 435 ? -41.609 19.312 -5.274 1.00 85.25 435 GLU A O 1
ATOM 3468 N N . GLN A 1 436 ? -41.271 17.241 -6.038 1.00 92.31 436 GLN A N 1
ATOM 3469 C CA . GLN A 1 436 ? -41.969 16.544 -4.966 1.00 92.31 436 GLN A CA 1
ATOM 3470 C C . GLN A 1 436 ? -41.600 15.051 -4.849 1.00 92.31 436 GLN A C 1
ATOM 3472 O O . GLN A 1 436 ? -41.346 14.380 -5.848 1.00 92.31 436 GLN A O 1
ATOM 3477 N N . ALA A 1 437 ? -41.675 14.510 -3.630 1.00 91.06 437 ALA A N 1
ATOM 3478 C CA . ALA A 1 437 ? -41.449 13.111 -3.274 1.00 91.06 437 ALA A CA 1
ATOM 3479 C C . ALA A 1 437 ? -42.568 12.604 -2.339 1.00 91.06 437 ALA A C 1
ATOM 3481 O O . ALA A 1 437 ? -42.621 13.001 -1.168 1.00 91.06 437 ALA A O 1
ATOM 3482 N N . PRO A 1 438 ? -43.488 11.751 -2.827 1.00 92.31 438 PRO A N 1
ATOM 3483 C CA . PRO A 1 438 ? -44.472 11.095 -1.977 1.00 92.31 438 PRO A CA 1
ATOM 3484 C C . PRO A 1 438 ? -43.841 9.923 -1.208 1.00 92.31 438 PRO A C 1
ATOM 3486 O O . PRO A 1 438 ? -43.144 9.094 -1.785 1.00 92.31 438 PRO A O 1
ATOM 3489 N N . VAL A 1 439 ? -44.134 9.826 0.087 1.00 90.75 439 VAL A N 1
ATOM 3490 C CA . VAL A 1 439 ? -43.786 8.692 0.952 1.00 90.75 439 VAL A CA 1
ATOM 3491 C C . VAL A 1 439 ? -45.082 8.113 1.499 1.00 90.75 439 VAL A C 1
ATOM 3493 O O . VAL A 1 439 ? -45.701 8.692 2.395 1.00 90.75 439 VAL A O 1
ATOM 3496 N N . VAL A 1 440 ? -45.514 6.990 0.928 1.00 91.31 440 VAL A N 1
ATOM 3497 C CA . VAL A 1 440 ? -46.706 6.258 1.367 1.00 91.31 440 VAL A CA 1
ATOM 3498 C C . VAL A 1 440 ? -46.323 5.348 2.527 1.00 91.31 440 VAL A C 1
ATOM 3500 O O . VAL A 1 440 ? -45.421 4.520 2.408 1.00 91.31 440 VAL A O 1
ATOM 3503 N N . PHE A 1 441 ? -46.991 5.506 3.669 1.00 91.56 441 PHE A N 1
ATOM 3504 C CA . PHE A 1 441 ? -46.590 4.851 4.913 1.00 91.56 441 PHE A CA 1
ATOM 3505 C C . PHE A 1 441 ? -46.662 3.324 4.813 1.00 91.56 441 PHE A C 1
ATOM 3507 O O . PHE A 1 441 ? -45.727 2.638 5.223 1.00 91.56 441 PHE A O 1
ATOM 3514 N N . SER A 1 442 ? -47.715 2.786 4.189 1.00 83.75 442 SER A N 1
ATOM 3515 C CA . SER A 1 442 ? -47.887 1.339 4.012 1.00 83.75 442 SER A CA 1
ATOM 3516 C C . SER A 1 442 ? -46.800 0.699 3.147 1.00 83.75 442 SER A C 1
ATOM 3518 O O . SER A 1 442 ? -46.389 -0.419 3.431 1.00 83.75 442 SER A O 1
ATOM 3520 N N . GLU A 1 443 ? -46.297 1.403 2.130 1.00 86.94 443 GLU A N 1
ATOM 3521 C CA . GLU A 1 443 ? -45.231 0.903 1.245 1.00 86.94 443 GLU A CA 1
ATOM 3522 C C . GLU A 1 443 ? -43.869 0.843 1.948 1.00 86.94 443 GLU A C 1
ATOM 3524 O O . GLU A 1 443 ? -42.966 0.123 1.523 1.00 86.94 443 GLU A O 1
ATOM 3529 N N . LYS A 1 444 ? -43.708 1.614 3.028 1.00 86.06 444 LYS A N 1
ATOM 3530 C CA . LYS A 1 444 ? -42.455 1.748 3.780 1.00 86.06 444 LYS A CA 1
ATOM 3531 C C . LYS A 1 444 ? -42.528 1.140 5.178 1.00 86.06 444 LYS A C 1
ATOM 3533 O O . LYS A 1 444 ? -41.631 1.376 5.979 1.00 86.06 444 LYS A O 1
ATOM 3538 N N . ASN A 1 445 ? -43.568 0.348 5.464 1.00 87.12 445 ASN A N 1
ATOM 3539 C CA . ASN A 1 445 ? -43.841 -0.234 6.784 1.00 87.12 445 ASN A CA 1
ATOM 3540 C C . ASN A 1 445 ? -43.853 0.803 7.922 1.00 87.12 445 ASN A C 1
ATOM 3542 O O . ASN A 1 445 ? -43.473 0.498 9.051 1.00 87.12 445 ASN A O 1
ATOM 3546 N N . MET A 1 446 ? -44.300 2.023 7.627 1.00 88.25 446 MET A N 1
ATOM 3547 C CA . MET A 1 446 ? -44.461 3.088 8.608 1.00 88.25 446 MET A CA 1
ATOM 3548 C C . MET A 1 446 ? -45.890 3.081 9.159 1.00 88.25 446 MET A C 1
ATOM 3550 O O . MET A 1 446 ? -46.860 2.856 8.433 1.00 88.25 446 MET A O 1
ATOM 3554 N N . ILE A 1 447 ? -46.030 3.352 10.450 1.00 86.00 447 ILE A N 1
ATOM 3555 C CA . ILE A 1 447 ? -47.299 3.451 11.174 1.00 86.00 447 ILE A CA 1
ATOM 3556 C C . ILE A 1 447 ? -47.751 4.908 11.376 1.00 86.00 447 ILE A C 1
ATOM 3558 O O . ILE A 1 447 ? -48.821 5.142 11.941 1.00 86.00 447 ILE A O 1
ATOM 3562 N N . GLY A 1 448 ? -46.982 5.883 10.881 1.00 83.19 448 GLY A N 1
ATOM 3563 C CA . GLY A 1 448 ? -47.359 7.296 10.802 1.00 83.19 448 GLY A CA 1
ATOM 3564 C C . GLY A 1 448 ? -47.106 8.090 12.085 1.00 83.19 448 GLY A C 1
ATOM 3565 O O . GLY A 1 448 ? -47.692 9.158 12.258 1.00 83.19 448 GLY A O 1
ATOM 3566 N N . ASN A 1 449 ? -46.264 7.583 12.986 1.00 89.31 449 ASN A N 1
ATOM 3567 C CA . ASN A 1 449 ? -45.863 8.248 14.231 1.00 89.31 449 ASN A CA 1
ATOM 3568 C C . ASN A 1 449 ? -44.334 8.365 14.394 1.00 89.31 449 ASN A C 1
ATOM 3570 O O . ASN A 1 449 ? -43.852 8.768 15.454 1.00 89.31 449 ASN A O 1
ATOM 3574 N N . GLU A 1 450 ? -43.585 8.003 13.359 1.00 93.31 450 GLU A N 1
ATOM 3575 C CA . GLU A 1 450 ? -42.131 8.018 13.332 1.00 93.31 450 GLU A CA 1
ATOM 3576 C C . GLU A 1 450 ? -41.569 9.422 13.093 1.00 93.31 450 GLU A C 1
ATOM 3578 O O . GLU A 1 450 ? -42.265 10.329 12.635 1.00 93.31 450 GLU A O 1
ATOM 3583 N N . THR A 1 451 ? -40.274 9.590 13.349 1.00 94.31 451 THR A N 1
ATOM 3584 C CA . THR A 1 451 ? -39.521 10.766 12.905 1.00 94.31 451 THR A CA 1
ATOM 3585 C C . THR A 1 451 ? -38.706 10.396 11.677 1.00 94.31 451 THR A C 1
ATOM 3587 O O . THR A 1 451 ? -37.912 9.456 11.714 1.00 94.31 451 THR A O 1
ATOM 3590 N N . LEU A 1 452 ? -38.888 11.143 10.593 1.00 94.94 452 LEU A N 1
ATOM 3591 C CA . LEU A 1 452 ? -38.054 11.048 9.401 1.00 94.94 452 LEU A CA 1
ATOM 3592 C C . LEU A 1 452 ? -36.866 11.991 9.522 1.00 94.94 452 LEU A C 1
ATOM 3594 O O . LEU A 1 452 ? -37.045 13.147 9.895 1.00 94.94 452 LEU A O 1
ATOM 3598 N N . ILE A 1 453 ? -35.681 11.519 9.148 1.00 94.75 453 ILE A N 1
ATOM 3599 C CA . ILE A 1 453 ? -34.501 12.353 8.916 1.00 94.75 453 ILE A CA 1
ATOM 3600 C C . ILE A 1 453 ? -34.296 12.434 7.406 1.00 94.75 453 ILE A C 1
ATOM 3602 O O . ILE A 1 453 ? -34.244 11.403 6.732 1.00 94.75 453 ILE A O 1
ATOM 3606 N N . GLY A 1 454 ? -34.209 13.649 6.874 1.00 95.19 454 GLY A N 1
ATOM 3607 C CA . GLY A 1 454 ? -34.026 13.914 5.454 1.00 95.19 454 GLY A CA 1
ATOM 3608 C C . GLY A 1 454 ? -32.820 14.792 5.164 1.00 95.19 454 GLY A C 1
ATOM 3609 O O . GLY A 1 454 ? -32.391 15.552 6.022 1.00 95.19 454 GLY A O 1
ATOM 3610 N N . ARG A 1 455 ? -32.281 14.711 3.947 1.00 95.06 455 ARG A N 1
ATOM 3611 C CA . ARG A 1 455 ? -31.293 15.670 3.426 1.00 95.06 455 ARG A CA 1
ATOM 3612 C C . ARG A 1 455 ? -31.467 15.873 1.928 1.00 95.06 455 ARG A C 1
ATOM 3614 O O . ARG A 1 455 ? -31.836 14.931 1.220 1.00 95.06 455 ARG A O 1
ATOM 3621 N N . PHE A 1 456 ? -31.161 17.080 1.459 1.00 94.81 456 PHE A N 1
ATOM 3622 C CA . PHE A 1 456 ? -31.101 17.387 0.032 1.00 94.81 456 PHE A CA 1
ATOM 3623 C C . PHE A 1 456 ? -29.658 17.377 -0.483 1.00 94.81 456 PHE A C 1
ATOM 3625 O O . PHE A 1 456 ? -28.725 17.743 0.230 1.00 94.81 456 PHE A O 1
ATOM 3632 N N . THR A 1 457 ? -29.483 16.988 -1.741 1.00 92.06 457 THR A N 1
ATOM 3633 C CA . THR A 1 457 ? -28.212 17.068 -2.472 1.00 92.06 457 THR A CA 1
ATOM 3634 C C . THR A 1 457 ? -28.435 17.823 -3.773 1.00 92.06 457 THR A C 1
ATOM 3636 O O . THR A 1 457 ? -29.355 17.479 -4.511 1.00 92.06 457 THR A O 1
ATOM 3639 N N . GLN A 1 458 ? -27.618 18.834 -4.064 1.00 91.44 458 GLN A N 1
ATOM 3640 C CA . GLN A 1 458 ? -27.668 19.568 -5.330 1.00 91.44 458 GLN A CA 1
ATOM 3641 C C . GLN A 1 458 ? -26.706 18.979 -6.346 1.00 91.44 458 GLN A C 1
ATOM 3643 O O . GLN A 1 458 ? -25.566 18.649 -6.022 1.00 91.44 458 GLN A O 1
ATOM 3648 N N . TYR A 1 459 ? -27.178 18.930 -7.583 1.00 82.81 459 TYR A N 1
ATOM 3649 C CA . TYR A 1 459 ? -26.411 18.550 -8.758 1.00 82.81 459 TYR A CA 1
ATOM 3650 C C . TYR A 1 459 ? -26.522 19.644 -9.812 1.00 82.81 459 TYR A C 1
ATOM 3652 O O . TYR A 1 459 ? -27.590 20.250 -9.926 1.00 82.81 459 TYR A O 1
ATOM 3660 N N . ALA A 1 460 ? -25.459 19.867 -10.581 1.00 82.25 460 ALA A N 1
ATOM 3661 C CA . ALA A 1 460 ? -25.467 20.748 -11.745 1.00 82.25 460 ALA A CA 1
ATOM 3662 C C . ALA A 1 460 ? -26.201 20.091 -12.936 1.00 82.25 460 ALA A C 1
ATOM 3664 O O . ALA A 1 460 ? -26.678 18.952 -12.837 1.00 82.25 460 ALA A O 1
ATOM 3665 N N . GLU A 1 461 ? -26.334 20.810 -14.058 1.00 77.75 461 GLU A N 1
ATOM 3666 C CA . GLU A 1 461 ? -26.986 20.290 -15.276 1.00 77.75 461 GLU A CA 1
ATOM 3667 C C . GLU A 1 461 ? -26.281 19.051 -15.842 1.00 77.75 461 GLU A C 1
ATOM 3669 O O . GLU A 1 461 ? -26.946 18.112 -16.274 1.00 77.75 461 GLU A O 1
ATOM 3674 N N . ASP A 1 462 ? -24.950 19.010 -15.765 1.00 72.00 462 ASP A N 1
ATOM 3675 C CA . ASP A 1 462 ? -24.112 17.877 -16.181 1.00 72.00 462 ASP A CA 1
ATOM 3676 C C . ASP A 1 462 ? -24.088 16.727 -15.162 1.00 72.00 462 ASP A C 1
ATOM 3678 O O . ASP A 1 462 ? -23.321 15.777 -15.296 1.00 72.00 462 ASP A O 1
ATOM 3682 N N . LEU A 1 463 ? -24.956 16.800 -14.149 1.00 66.19 463 LEU A N 1
ATOM 3683 C CA . LEU A 1 463 ? -25.104 15.819 -13.080 1.00 66.19 463 LEU A CA 1
ATOM 3684 C C . LEU A 1 463 ? -23.910 15.748 -12.119 1.00 66.19 463 LEU A C 1
ATOM 3686 O O . LEU A 1 463 ? -23.917 14.890 -11.235 1.00 66.19 463 LEU A O 1
ATOM 3690 N N . SER A 1 464 ? -22.937 16.655 -12.220 1.00 64.69 464 SER A N 1
ATOM 3691 C CA . SER A 1 464 ? -21.875 16.754 -11.225 1.00 64.69 464 SER A CA 1
ATOM 3692 C C . SER A 1 464 ? -22.455 17.152 -9.865 1.00 64.69 464 SER A C 1
ATOM 3694 O O . SER A 1 464 ? -23.386 17.959 -9.751 1.00 64.69 464 SER A O 1
ATOM 3696 N N . PHE A 1 465 ? -21.946 16.519 -8.808 1.00 84.56 465 PHE A N 1
ATOM 3697 C CA . PHE A 1 465 ? -22.302 16.862 -7.436 1.00 84.56 465 PHE A CA 1
ATOM 3698 C C . PHE A 1 465 ? -21.860 18.297 -7.136 1.00 84.56 465 PHE A C 1
ATOM 3700 O O . PHE A 1 465 ? -20.702 18.643 -7.357 1.00 84.56 465 PHE A O 1
ATOM 3707 N N . VAL A 1 466 ? -22.770 19.109 -6.594 1.00 87.31 466 VAL A N 1
ATOM 3708 C CA . VAL A 1 466 ? -22.465 20.484 -6.177 1.00 87.31 466 VAL A CA 1
ATOM 3709 C C . VAL A 1 466 ? -22.271 20.543 -4.666 1.00 87.31 466 VAL A C 1
ATOM 3711 O O . VAL A 1 466 ? -21.205 20.926 -4.198 1.00 87.31 466 VAL A O 1
ATOM 3714 N N . GLN A 1 467 ? -23.292 20.169 -3.886 1.00 86.31 467 GLN A N 1
ATOM 3715 C CA . GLN A 1 467 ? -23.240 20.252 -2.421 1.00 86.31 467 GLN A CA 1
ATOM 3716 C C . GLN A 1 467 ? -24.316 19.408 -1.723 1.00 86.31 467 GLN A C 1
ATOM 3718 O O . GLN A 1 467 ? -25.350 19.065 -2.307 1.00 86.31 467 GLN A O 1
ATOM 3723 N N . TYR A 1 468 ? -24.098 19.132 -0.433 1.00 89.19 468 TYR A N 1
ATOM 3724 C CA . TYR A 1 468 ? -25.117 18.627 0.492 1.00 89.19 468 TYR A CA 1
ATOM 3725 C C . TYR A 1 468 ? -25.764 19.777 1.270 1.00 89.19 468 TYR A C 1
ATOM 3727 O O . TYR A 1 468 ? -25.081 20.708 1.688 1.00 89.19 468 TYR A O 1
ATOM 3735 N N . PHE A 1 469 ? -27.067 19.670 1.521 1.00 92.56 469 PHE A N 1
ATOM 3736 C CA . PHE A 1 469 ? -27.796 20.550 2.435 1.00 92.56 469 PHE A CA 1
ATOM 3737 C C . PHE A 1 469 ? -27.889 19.926 3.833 1.00 92.56 469 PHE A C 1
ATOM 3739 O O . PHE A 1 469 ? -27.794 18.697 3.950 1.00 92.56 469 PHE A O 1
ATOM 3746 N N . PRO A 1 470 ? -28.087 20.744 4.889 1.00 89.06 470 PRO A N 1
ATOM 3747 C CA . PRO A 1 470 ? -28.244 20.246 6.250 1.00 89.06 470 PRO A CA 1
ATOM 3748 C C . PRO A 1 470 ? -29.342 19.185 6.368 1.00 89.06 470 PRO A C 1
ATOM 3750 O O . PRO A 1 470 ? -30.350 19.220 5.655 1.00 89.06 470 PRO A O 1
ATOM 3753 N N . GLU A 1 471 ? -29.151 18.243 7.292 1.00 94.25 471 GLU A N 1
ATOM 3754 C CA . GLU A 1 471 ? -30.201 17.286 7.624 1.00 94.25 471 GLU A CA 1
ATOM 3755 C C . GLU A 1 471 ? -31.382 18.003 8.295 1.00 94.25 471 GLU A C 1
ATOM 3757 O O . GLU A 1 471 ? -31.214 18.914 9.110 1.00 94.25 471 GLU A O 1
ATOM 3762 N N . PHE A 1 472 ? -32.592 17.566 7.971 1.00 95.06 472 PHE A N 1
ATOM 3763 C CA . PHE A 1 472 ? -33.832 18.047 8.563 1.00 95.06 472 PHE A CA 1
ATOM 3764 C C . PHE A 1 472 ? -34.627 16.890 9.157 1.00 95.06 472 PHE A C 1
ATOM 3766 O O . PHE A 1 472 ? -34.448 15.732 8.779 1.00 95.06 472 PHE A O 1
ATOM 3773 N N . GLN A 1 473 ? -35.534 17.207 10.079 1.00 95.56 473 GLN A N 1
ATOM 3774 C CA . GLN A 1 473 ? -36.396 16.218 10.717 1.00 95.56 473 GLN A CA 1
ATOM 3775 C C . GLN A 1 473 ? -37.868 16.525 10.448 1.00 95.56 473 GLN A C 1
ATOM 3777 O O . GLN A 1 473 ? -38.281 17.683 10.479 1.00 95.56 473 GLN A O 1
ATOM 3782 N N . ILE A 1 474 ? -38.660 15.482 10.200 1.00 95.25 474 ILE A N 1
ATOM 3783 C CA . ILE A 1 474 ? -40.121 15.554 10.108 1.00 95.25 474 ILE A CA 1
ATOM 3784 C C . ILE A 1 474 ? -40.696 14.579 11.136 1.00 95.25 474 ILE A C 1
ATOM 3786 O O . ILE A 1 474 ? -40.659 13.366 10.931 1.00 95.25 474 ILE A O 1
ATOM 3790 N N . ALA A 1 475 ? -41.224 15.105 12.240 1.00 93.19 475 ALA A N 1
ATOM 3791 C CA . ALA A 1 475 ? -41.943 14.312 13.230 1.00 93.19 475 ALA A CA 1
ATOM 3792 C C . ALA A 1 475 ? -43.372 14.036 12.735 1.00 93.19 475 ALA A C 1
ATOM 3794 O O . ALA A 1 475 ? -44.177 14.949 12.555 1.00 93.19 475 ALA A O 1
ATOM 3795 N N . LEU A 1 476 ? -43.718 12.767 12.509 1.00 90.06 476 LEU A N 1
ATOM 3796 C CA . LEU A 1 476 ? -45.054 12.387 12.041 1.00 90.06 476 LEU A CA 1
ATOM 3797 C C . LEU A 1 476 ? -46.071 12.270 13.185 1.00 90.06 476 LEU A C 1
ATOM 3799 O O . LEU A 1 476 ? -47.253 12.079 12.921 1.00 90.06 476 LEU A O 1
ATOM 3803 N N . ASN A 1 477 ? -45.666 12.414 14.444 1.00 83.06 477 ASN A N 1
ATOM 3804 C CA . ASN A 1 477 ? -46.540 12.225 15.606 1.00 83.06 477 ASN A CA 1
ATOM 3805 C C . ASN A 1 477 ? -47.083 13.514 16.240 1.00 83.06 477 ASN A C 1
ATOM 3807 O O . ASN A 1 477 ? -47.909 13.408 17.146 1.00 83.06 477 ASN A O 1
ATOM 3811 N N . GLU A 1 478 ? -46.677 14.703 15.790 1.00 67.00 478 GLU A N 1
ATOM 3812 C CA . GLU A 1 478 ? -47.155 15.944 16.402 1.00 67.00 478 GLU A CA 1
ATOM 3813 C C . GLU A 1 478 ? -48.652 16.142 16.113 1.00 67.00 478 GLU A C 1
ATOM 3815 O O . GLU A 1 478 ? -49.079 16.412 14.987 1.00 67.00 478 GLU A O 1
ATOM 3820 N N . SER A 1 479 ? -49.476 15.961 17.149 1.00 55.78 479 SER A N 1
ATOM 3821 C CA . SER A 1 479 ? -50.812 16.539 17.195 1.00 55.78 479 SER A CA 1
ATOM 3822 C C . SER A 1 479 ? -50.648 18.043 17.357 1.00 55.78 479 SER A C 1
ATOM 3824 O O . SER A 1 479 ? -49.992 18.477 18.299 1.00 55.78 479 SER A O 1
ATOM 3826 N N . ILE A 1 480 ? -51.240 18.812 16.449 1.00 46.81 480 ILE A N 1
ATOM 3827 C CA . ILE A 1 480 ? -51.201 20.276 16.445 1.00 46.81 480 ILE A CA 1
ATOM 3828 C C . ILE A 1 480 ? -51.787 20.777 17.771 1.00 46.81 480 ILE A C 1
ATOM 3830 O O . ILE A 1 480 ? -53.005 20.779 17.951 1.00 46.81 480 ILE A O 1
ATOM 3834 N N . GLU A 1 481 ? -50.936 21.163 18.718 1.00 43.66 481 GLU A N 1
ATOM 3835 C CA . GLU A 1 481 ? -51.365 22.005 19.829 1.00 43.66 481 GLU A CA 1
ATOM 3836 C C . GLU A 1 481 ? -51.531 23.425 19.274 1.00 43.66 481 GLU A C 1
ATOM 3838 O O . GLU A 1 481 ? -50.605 23.993 18.689 1.00 43.66 481 GLU A O 1
ATOM 3843 N N . GLU A 1 482 ? -52.748 23.973 19.377 1.00 40.66 482 GLU A N 1
ATOM 3844 C CA . GLU A 1 482 ? -53.013 25.366 19.012 1.00 40.66 482 GLU A CA 1
ATOM 3845 C C . GLU A 1 482 ? -52.066 26.290 19.798 1.00 40.66 482 GLU A C 1
ATOM 3847 O O . GLU A 1 482 ? -51.850 26.066 20.991 1.00 40.66 482 GLU A O 1
ATOM 3852 N N . PRO A 1 483 ? -51.496 27.331 19.167 1.00 38.28 483 PRO A N 1
ATOM 3853 C CA . PRO A 1 483 ? -50.513 28.186 19.816 1.00 38.28 483 PRO A CA 1
ATOM 3854 C C . PRO A 1 483 ? -51.116 28.895 21.036 1.00 38.28 483 PRO A C 1
ATOM 3856 O O . PRO A 1 483 ? -52.030 29.716 20.908 1.00 38.28 483 PRO A O 1
ATOM 3859 N N . ASP A 1 484 ? -50.564 28.592 22.212 1.00 37.34 484 ASP A N 1
ATOM 3860 C CA . ASP A 1 484 ? -50.922 29.213 23.483 1.00 37.34 484 ASP A CA 1
ATOM 3861 C C . ASP A 1 484 ? -50.687 30.732 23.445 1.00 37.34 484 ASP A C 1
ATOM 3863 O O . ASP A 1 484 ? -49.596 31.239 23.164 1.00 37.34 484 ASP A O 1
ATOM 3867 N N . VAL A 1 485 ? -51.748 31.475 23.760 1.00 39.03 485 VAL A N 1
ATOM 3868 C CA . VAL A 1 485 ? -51.722 32.923 23.987 1.00 39.03 485 VAL A CA 1
ATOM 3869 C C . VAL A 1 485 ? -50.932 33.196 25.276 1.00 39.03 485 VAL A C 1
ATOM 3871 O O . VAL A 1 485 ? -51.244 32.594 26.304 1.00 39.03 485 VAL A O 1
ATOM 3874 N N . PRO A 1 486 ? -49.946 34.114 25.284 1.00 41.56 486 PRO A N 1
ATOM 3875 C CA . PRO A 1 486 ? -49.102 34.318 26.456 1.00 41.56 486 PRO A CA 1
ATOM 3876 C C . PRO A 1 486 ? -49.892 34.995 27.587 1.00 41.56 486 PRO A C 1
ATOM 3878 O O . PRO A 1 486 ? -50.330 36.139 27.444 1.00 41.56 486 PRO A O 1
ATOM 3881 N N . ASP A 1 487 ? -50.056 34.296 28.716 1.00 35.47 487 ASP A N 1
ATOM 3882 C CA . ASP A 1 487 ? -50.551 34.879 29.968 1.00 35.47 487 ASP A CA 1
ATOM 3883 C C . ASP A 1 487 ? -49.373 35.413 30.796 1.00 35.47 487 ASP A C 1
ATOM 3885 O O . ASP A 1 487 ? -48.402 34.723 31.115 1.00 35.47 487 ASP A O 1
ATOM 3889 N N . ASP A 1 488 ? -49.474 36.696 31.109 1.00 46.72 488 ASP A N 1
ATOM 3890 C CA . ASP A 1 488 ? -48.467 37.530 31.740 1.00 46.72 488 ASP A CA 1
ATOM 3891 C C . ASP A 1 488 ? -48.612 37.405 33.265 1.00 46.72 488 ASP A C 1
ATOM 3893 O O . ASP A 1 488 ? -49.560 37.939 33.857 1.00 46.72 488 ASP A O 1
ATOM 3897 N N . LYS A 1 489 ? -47.706 36.672 33.934 1.00 39.88 489 LYS A N 1
ATOM 3898 C CA . LYS A 1 489 ? -47.589 36.741 35.400 1.00 39.88 489 LYS A CA 1
ATOM 3899 C C . LYS A 1 489 ? -46.238 36.277 35.962 1.00 39.88 489 LYS A C 1
ATOM 3901 O O . LYS A 1 489 ? -45.938 35.096 36.084 1.00 39.88 489 LYS A O 1
ATOM 3906 N N . ASN A 1 490 ? -45.473 37.289 36.372 1.00 44.38 490 ASN A N 1
ATOM 3907 C CA . ASN A 1 490 ? -44.324 37.269 37.279 1.00 44.38 490 ASN A CA 1
ATOM 3908 C C . ASN A 1 490 ? -44.519 36.383 38.523 1.00 44.38 490 ASN A C 1
ATOM 3910 O O . ASN A 1 490 ? -45.383 36.695 39.340 1.00 44.38 490 ASN A O 1
ATOM 3914 N N . GLU A 1 491 ? -43.584 35.461 38.778 1.00 36.66 491 GLU A N 1
ATOM 3915 C CA . GLU A 1 491 ? -43.141 35.138 40.142 1.00 36.66 491 GLU A CA 1
ATOM 3916 C C . GLU A 1 491 ? -41.619 34.930 40.199 1.00 36.66 491 GLU A C 1
ATOM 3918 O O . GLU A 1 491 ? -41.014 34.181 39.434 1.00 36.66 491 GLU A O 1
ATOM 3923 N N . THR A 1 492 ? -40.994 35.647 41.128 1.00 43.03 492 THR A N 1
ATOM 3924 C CA . THR A 1 492 ? -39.556 35.734 41.377 1.00 43.03 492 THR A CA 1
ATOM 3925 C C . THR A 1 492 ? -39.045 34.539 42.189 1.00 43.03 492 THR A C 1
ATOM 3927 O O . THR A 1 492 ? -39.444 34.335 43.336 1.00 43.03 492 THR A O 1
ATOM 3930 N N . LYS A 1 493 ? -38.083 33.786 41.637 1.00 37.25 493 LYS A N 1
ATOM 3931 C CA . LYS A 1 493 ? -37.245 32.826 42.384 1.00 37.25 493 LYS A CA 1
ATOM 3932 C C . LYS A 1 493 ? -35.874 33.438 42.734 1.00 37.25 493 LYS A C 1
ATOM 3934 O O . LYS A 1 493 ? -35.388 34.290 41.993 1.00 37.25 493 LYS A O 1
ATOM 3939 N N . PRO A 1 494 ? -35.261 33.040 43.867 1.00 41.53 494 PRO A N 1
ATOM 3940 C CA . PRO A 1 494 ? -34.015 33.625 44.364 1.00 41.53 494 PRO A CA 1
ATOM 3941 C C . PRO A 1 494 ? -32.808 33.224 43.494 1.00 41.53 494 PRO A C 1
ATOM 3943 O O . PRO A 1 494 ? -32.849 32.168 42.859 1.00 41.53 494 PRO A O 1
ATOM 3946 N N . PRO A 1 495 ? -31.734 34.037 43.471 1.00 36.97 495 PRO A N 1
ATOM 3947 C CA . PRO A 1 495 ? -30.620 33.841 42.551 1.00 36.97 495 PRO A CA 1
ATOM 3948 C C . PRO A 1 495 ? -29.850 32.551 42.880 1.00 36.97 495 PRO A C 1
ATOM 3950 O O . PRO A 1 495 ? -29.543 32.314 44.057 1.00 36.97 495 PRO A O 1
ATOM 3953 N N . PRO A 1 496 ? -29.506 31.720 41.878 1.00 42.78 496 PRO A N 1
ATOM 3954 C CA . PRO A 1 496 ? -28.562 30.630 42.063 1.00 42.78 496 PRO A CA 1
ATOM 3955 C C . PRO A 1 496 ? -27.177 31.209 42.355 1.00 42.78 496 PRO A C 1
ATOM 3957 O O . PRO A 1 496 ? -26.796 32.246 41.813 1.00 42.78 496 PRO A O 1
ATOM 3960 N N . LYS A 1 497 ? -26.421 30.531 43.220 1.00 41.06 497 LYS A N 1
ATOM 3961 C CA . LYS A 1 497 ? -24.995 30.809 43.416 1.00 41.06 497 LYS A CA 1
ATOM 3962 C C . LYS A 1 497 ? -24.276 30.702 42.070 1.00 41.06 497 LYS A C 1
ATOM 3964 O O . LYS A 1 497 ? -24.458 29.702 41.382 1.00 41.06 497 LYS A O 1
ATOM 3969 N N . GLU A 1 498 ? -23.467 31.708 41.744 1.00 37.81 498 GLU A N 1
ATOM 3970 C CA . GLU A 1 498 ? -22.566 31.702 40.589 1.00 37.81 498 GLU A CA 1
ATOM 3971 C C . GLU A 1 498 ? -21.637 30.484 40.671 1.00 37.81 498 GLU A C 1
ATOM 3973 O O . GLU A 1 498 ? -20.724 30.420 41.496 1.00 37.81 498 GLU A O 1
ATOM 3978 N N . ILE A 1 499 ? -21.931 29.492 39.835 1.00 43.12 499 ILE A N 1
ATOM 3979 C CA . ILE A 1 499 ? -20.984 28.466 39.414 1.00 43.12 499 ILE A CA 1
ATOM 3980 C C . ILE A 1 499 ? -20.109 29.144 38.347 1.00 43.12 499 ILE A C 1
ATOM 3982 O O . ILE A 1 499 ? -20.662 29.890 37.531 1.00 43.12 499 ILE A O 1
ATOM 3986 N N . PRO A 1 500 ? -18.774 28.961 38.356 1.00 37.94 500 PRO A N 1
ATOM 3987 C CA . PRO A 1 500 ? -17.910 29.483 37.304 1.00 37.94 500 PRO A CA 1
ATOM 3988 C C . PRO A 1 500 ? -18.482 29.074 35.949 1.00 37.94 500 PRO A C 1
ATOM 3990 O O . PRO A 1 500 ? -18.778 27.901 35.742 1.00 37.94 500 PRO A O 1
ATOM 3993 N N . LYS A 1 501 ? -18.702 30.053 35.070 1.00 36.91 501 LYS A N 1
ATOM 3994 C CA . LYS A 1 501 ? -19.183 29.813 33.712 1.00 36.91 501 LYS A CA 1
ATOM 3995 C C . LYS A 1 501 ? -18.177 28.870 33.045 1.00 36.91 501 LYS A C 1
ATOM 3997 O O . LYS A 1 501 ? -17.023 29.263 32.874 1.00 36.91 501 LYS A O 1
ATOM 4002 N N . GLU A 1 502 ? -18.594 27.641 32.748 1.00 41.88 502 GLU A N 1
ATOM 4003 C CA . GLU A 1 502 ? -17.832 26.774 31.852 1.00 41.88 502 GLU A CA 1
ATOM 4004 C C . GLU A 1 502 ? -17.613 27.546 30.542 1.00 41.88 502 GLU A C 1
ATOM 4006 O O . GLU A 1 502 ? -18.524 28.268 30.111 1.00 41.88 502 GLU A O 1
ATOM 4011 N N . PRO A 1 503 ? -16.399 27.503 29.965 1.00 42.41 503 PRO A N 1
ATOM 4012 C CA . PRO A 1 503 ? -16.158 28.099 28.660 1.00 42.41 503 PRO A CA 1
ATOM 4013 C C . PRO A 1 503 ? -17.179 27.536 27.667 1.00 42.41 503 PRO A C 1
ATOM 4015 O O . PRO A 1 503 ? -17.495 26.347 27.717 1.00 42.41 503 PRO A O 1
ATOM 4018 N N . ASP A 1 504 ? -17.729 28.403 26.812 1.00 45.00 504 ASP A N 1
ATOM 4019 C CA . ASP A 1 504 ? -18.666 27.976 25.774 1.00 45.00 504 ASP A CA 1
ATOM 4020 C C . ASP A 1 504 ? -18.002 26.834 24.976 1.00 45.00 504 ASP A C 1
ATOM 4022 O O . ASP A 1 504 ? -16.833 26.979 24.598 1.00 45.00 504 ASP A O 1
ATOM 4026 N N . PRO A 1 505 ? -18.677 25.685 24.769 1.00 51.94 505 PRO A N 1
ATOM 4027 C CA . PRO A 1 505 ? -18.085 24.574 24.041 1.00 51.94 505 PRO A CA 1
ATOM 4028 C C . PRO A 1 505 ? -17.638 25.078 22.671 1.00 51.94 505 PRO A C 1
ATOM 4030 O O . PRO A 1 505 ? -18.399 25.750 21.967 1.00 51.94 505 PRO A O 1
ATOM 4033 N N . ILE A 1 506 ? -16.389 24.782 22.313 1.00 51.19 506 ILE A N 1
ATOM 4034 C CA . ILE A 1 506 ? -15.885 25.005 20.960 1.00 51.19 506 ILE A CA 1
ATOM 4035 C C . ILE A 1 506 ? -16.831 24.221 20.045 1.00 51.19 506 ILE A C 1
ATOM 4037 O O . ILE A 1 506 ? -16.931 23.003 20.143 1.00 51.19 506 ILE A O 1
ATOM 4041 N N . THR A 1 507 ? -17.625 24.937 19.254 1.00 65.06 507 THR A N 1
ATOM 4042 C CA . THR A 1 507 ? -18.687 24.361 18.411 1.00 65.06 507 THR A CA 1
ATOM 4043 C C . THR A 1 507 ? -18.291 24.321 16.942 1.00 65.06 507 THR A C 1
ATOM 4045 O O . THR A 1 507 ? -18.967 23.671 16.150 1.00 65.06 507 THR A O 1
ATOM 4048 N N . GLU A 1 508 ? -17.191 24.979 16.577 1.00 73.56 508 GLU A N 1
ATOM 4049 C CA . GLU A 1 508 ? -16.695 25.042 15.209 1.00 73.56 508 GLU A CA 1
ATOM 4050 C C . GLU A 1 508 ? -15.360 24.313 15.102 1.00 73.56 508 GLU A C 1
ATOM 4052 O O . GLU A 1 508 ? -14.430 24.536 15.879 1.00 73.56 508 GLU A O 1
ATOM 4057 N N . ARG A 1 509 ? -15.301 23.408 14.128 1.00 82.62 509 ARG A N 1
ATOM 4058 C CA . ARG A 1 509 ? -14.107 22.656 13.779 1.00 82.62 509 ARG A CA 1
ATOM 4059 C C . ARG A 1 509 ? -13.016 23.585 13.251 1.00 82.62 509 ARG A C 1
ATOM 4061 O O . ARG A 1 509 ? -13.301 24.533 12.521 1.00 82.62 509 ARG A O 1
ATOM 4068 N N . TRP A 1 510 ? -11.763 23.252 13.554 1.00 85.69 510 TRP A N 1
ATOM 4069 C CA . TRP A 1 510 ? -10.615 23.925 12.958 1.00 85.69 510 TRP A CA 1
ATOM 4070 C C . TRP A 1 510 ? -10.622 23.793 11.425 1.00 85.69 510 TRP A C 1
ATOM 4072 O O . TRP A 1 510 ? -10.725 22.691 10.882 1.00 85.69 510 TRP A O 1
ATOM 4082 N N . THR A 1 511 ? -10.504 24.926 10.732 1.00 89.81 511 THR A N 1
ATOM 4083 C CA . THR A 1 511 ? -10.328 25.007 9.277 1.00 89.81 511 THR A CA 1
ATOM 4084 C C . THR A 1 511 ? -9.032 25.730 8.952 1.00 89.81 511 THR A C 1
ATOM 4086 O O . THR A 1 511 ? -8.738 26.771 9.543 1.00 89.81 511 THR A O 1
ATOM 4089 N N . ASN A 1 512 ? -8.303 25.227 7.967 1.00 90.38 512 ASN A N 1
ATOM 4090 C CA . ASN A 1 512 ? -7.106 25.856 7.448 1.00 90.38 512 ASN A CA 1
ATOM 4091 C C . ASN A 1 512 ? -7.465 27.143 6.674 1.00 90.38 512 ASN A C 1
ATOM 4093 O O . ASN A 1 512 ? -8.206 27.068 5.691 1.00 90.38 512 ASN A O 1
ATOM 4097 N N . PRO A 1 513 ? -6.964 28.322 7.089 1.00 92.38 513 PRO A N 1
ATOM 4098 C CA . PRO A 1 513 ? -7.322 29.595 6.470 1.00 92.38 513 PRO A CA 1
ATOM 4099 C C . PRO A 1 513 ? -6.717 29.811 5.078 1.00 92.38 513 PRO A C 1
ATOM 4101 O O . PRO A 1 513 ? -7.204 30.687 4.365 1.00 92.38 513 PRO A O 1
ATOM 4104 N N . THR A 1 514 ? -5.674 29.067 4.692 1.00 94.56 514 THR A N 1
ATOM 4105 C CA . THR A 1 514 ? -5.050 29.185 3.363 1.00 94.56 514 THR A CA 1
ATOM 4106 C C . THR A 1 514 ? -5.491 28.087 2.402 1.00 94.56 514 THR A C 1
ATOM 4108 O O . THR A 1 514 ? -5.133 28.127 1.231 1.00 94.56 514 THR A O 1
ATOM 4111 N N . ALA A 1 515 ? -6.331 27.146 2.850 1.00 93.62 515 ALA A N 1
ATOM 4112 C CA . ALA A 1 515 ? -6.867 26.097 1.996 1.00 93.62 515 ALA A CA 1
ATOM 4113 C C . ALA A 1 515 ? -7.647 26.673 0.797 1.00 93.62 515 ALA A C 1
ATOM 4115 O O . ALA A 1 515 ? -8.642 27.378 0.988 1.00 93.62 515 ALA A O 1
ATOM 4116 N N . PRO A 1 516 ? -7.267 26.328 -0.444 1.00 94.00 516 PRO A N 1
ATOM 4117 C CA . PRO A 1 516 ? -7.905 26.884 -1.633 1.00 94.00 516 PRO A CA 1
ATOM 4118 C C . PRO A 1 516 ? -9.231 26.201 -1.993 1.00 94.00 516 PRO A C 1
ATOM 4120 O O . PRO A 1 516 ? -9.947 26.676 -2.875 1.00 94.00 516 PRO A O 1
ATOM 4123 N N . ASN A 1 517 ? -9.571 25.081 -1.345 1.00 93.25 517 ASN A N 1
ATOM 4124 C CA . ASN A 1 517 ? -10.803 24.338 -1.595 1.00 93.25 517 ASN A CA 1
ATOM 4125 C C . ASN A 1 517 ? -11.249 23.488 -0.387 1.00 93.25 517 ASN A C 1
ATOM 4127 O O . ASN A 1 517 ? -10.519 23.282 0.583 1.00 93.25 517 ASN A O 1
ATOM 4131 N N . GLU A 1 518 ? -12.468 22.951 -0.478 1.00 90.75 518 GLU A N 1
ATOM 4132 C CA . GLU A 1 518 ? -13.124 22.178 0.585 1.00 90.75 518 GLU A CA 1
ATOM 4133 C C . GLU A 1 518 ? -12.468 20.819 0.887 1.00 90.75 518 GLU A C 1
ATOM 4135 O O . GLU A 1 518 ? -12.715 20.252 1.953 1.00 90.75 518 GLU A O 1
ATOM 4140 N N . TYR A 1 519 ? -11.651 20.273 -0.020 1.00 89.12 519 TYR A N 1
ATOM 4141 C CA . TYR A 1 519 ? -11.027 18.961 0.171 1.00 89.12 519 TYR A CA 1
ATOM 4142 C C . TYR A 1 519 ? -9.834 19.021 1.127 1.00 89.12 519 TYR A C 1
ATOM 4144 O O . TYR A 1 519 ? -9.622 18.068 1.877 1.00 89.12 519 TYR A O 1
ATOM 4152 N N . VAL A 1 520 ? -9.102 20.141 1.127 1.00 93.00 520 VAL A N 1
ATOM 4153 C CA . VAL A 1 520 ? -7.885 20.340 1.934 1.00 93.00 520 VAL A CA 1
ATOM 4154 C C . VAL A 1 520 ? -8.086 21.262 3.140 1.00 93.00 520 VAL A C 1
ATOM 4156 O O . VAL A 1 520 ? -7.188 21.398 3.962 1.00 93.00 520 VAL A O 1
ATOM 4159 N N . LYS A 1 521 ? -9.280 21.847 3.327 1.00 92.81 521 LYS A N 1
ATOM 4160 C CA . LYS A 1 521 ? -9.579 22.776 4.441 1.00 92.81 521 LYS A CA 1
ATOM 4161 C C . LYS A 1 521 ? -9.381 22.215 5.847 1.00 92.81 521 LYS A C 1
ATOM 4163 O O . LYS A 1 521 ? -9.419 22.967 6.812 1.00 92.81 521 LYS A O 1
ATOM 4168 N N . PHE A 1 522 ? -9.241 20.904 5.981 1.00 91.75 522 PHE A N 1
ATOM 4169 C CA . PHE A 1 522 ? -9.032 20.229 7.258 1.00 91.75 522 PHE A CA 1
ATOM 4170 C C . PHE A 1 522 ? -7.644 19.599 7.383 1.00 91.75 522 PHE A C 1
ATOM 4172 O O . PHE A 1 522 ? -7.397 18.899 8.364 1.00 91.75 522 PHE A O 1
ATOM 4179 N N . LEU A 1 523 ? -6.773 19.832 6.403 1.00 93.25 523 LEU A N 1
ATOM 4180 C CA . LEU A 1 523 ? -5.370 19.448 6.438 1.00 93.25 523 LEU A CA 1
ATOM 4181 C C . LEU A 1 523 ? -4.540 20.615 6.988 1.00 93.25 523 LEU A C 1
ATOM 4183 O O . LEU A 1 523 ? -4.865 21.786 6.763 1.00 93.25 523 LEU A O 1
ATOM 4187 N N . ALA A 1 524 ? -3.487 20.299 7.725 1.00 92.94 524 ALA A N 1
ATOM 4188 C CA . ALA A 1 524 ? -2.485 21.231 8.208 1.00 92.94 524 ALA A CA 1
ATOM 4189 C C . ALA A 1 524 ? -1.589 21.739 7.066 1.00 92.94 524 ALA A C 1
ATOM 4191 O O . ALA A 1 524 ? -1.594 21.213 5.955 1.00 92.94 524 ALA A O 1
ATOM 4192 N N . GLY A 1 525 ? -0.813 22.786 7.353 1.00 91.88 525 GLY A N 1
ATOM 4193 C CA . GLY A 1 525 ? 0.135 23.389 6.411 1.00 91.88 525 GLY A CA 1
ATOM 4194 C C . GLY A 1 525 ? -0.303 24.752 5.880 1.00 91.88 525 GLY A C 1
ATOM 4195 O O . GLY A 1 525 ? -1.358 25.268 6.248 1.00 91.88 525 GLY A O 1
ATOM 4196 N N . ASP A 1 526 ? 0.536 25.346 5.036 1.00 96.00 526 ASP A N 1
ATOM 4197 C CA . ASP A 1 526 ? 0.220 26.571 4.305 1.00 96.00 526 ASP A CA 1
ATOM 4198 C C . ASP A 1 526 ? 0.031 26.237 2.824 1.00 96.00 526 ASP A C 1
ATOM 4200 O O . ASP A 1 526 ? 0.949 25.740 2.174 1.00 96.00 526 ASP A O 1
ATOM 4204 N N . PHE A 1 527 ? -1.169 26.496 2.311 1.00 97.19 527 PHE A N 1
ATOM 4205 C CA . PHE A 1 527 ? -1.548 26.268 0.921 1.00 97.19 527 PHE A CA 1
ATOM 4206 C C . PHE A 1 527 ? -1.547 27.551 0.075 1.00 97.19 527 PHE A C 1
ATOM 4208 O O . PHE A 1 527 ? -2.199 27.597 -0.969 1.00 97.19 527 PHE A O 1
ATOM 4215 N N . THR A 1 528 ? -0.860 28.602 0.531 1.00 97.69 528 THR A N 1
ATOM 4216 C CA . THR A 1 528 ? -0.641 29.812 -0.270 1.00 97.69 528 THR A CA 1
ATOM 4217 C C . THR A 1 528 ? 0.108 29.461 -1.561 1.00 97.69 528 THR A C 1
ATOM 4219 O O . THR A 1 528 ? 1.065 28.695 -1.520 1.00 97.69 528 THR A O 1
ATOM 4222 N N . ASP A 1 529 ? -0.368 30.006 -2.679 1.00 97.19 529 ASP A N 1
ATOM 4223 C CA . ASP A 1 529 ? 0.181 29.903 -4.038 1.00 97.19 529 ASP A CA 1
ATOM 4224 C C . ASP A 1 529 ? 0.174 31.334 -4.600 1.00 97.19 529 ASP A C 1
ATOM 4226 O O . ASP A 1 529 ? -0.876 31.873 -4.980 1.00 97.19 529 ASP A O 1
ATOM 4230 N N . THR A 1 530 ? 1.310 32.018 -4.472 1.00 97.88 530 THR A N 1
ATOM 4231 C CA . THR A 1 530 ? 1.426 33.466 -4.666 1.00 97.88 530 THR A CA 1
ATOM 4232 C C . THR A 1 530 ? 1.333 33.862 -6.141 1.00 97.88 530 THR A C 1
ATOM 4234 O O . THR A 1 530 ? 0.779 34.928 -6.451 1.00 97.88 530 THR A O 1
ATOM 4237 N N . ASP A 1 531 ? 1.834 33.038 -7.060 1.00 96.56 531 ASP A N 1
ATOM 4238 C CA . ASP A 1 531 ? 1.844 33.332 -8.495 1.00 96.56 531 ASP A CA 1
ATOM 4239 C C . ASP A 1 531 ? 0.739 32.627 -9.306 1.00 96.56 531 ASP A C 1
ATOM 4241 O O . ASP A 1 531 ? 0.451 33.039 -10.440 1.00 96.56 531 ASP A O 1
ATOM 4245 N N . GLY A 1 532 ? 0.038 31.671 -8.691 1.00 96.19 532 GLY A N 1
ATOM 4246 C CA . GLY A 1 532 ? -1.143 31.005 -9.220 1.00 96.19 532 GLY A CA 1
ATOM 4247 C C . GLY A 1 532 ? -0.845 29.882 -10.211 1.00 96.19 532 GLY A C 1
ATOM 4248 O O . GLY A 1 532 ? -1.717 29.569 -11.034 1.00 96.19 532 GLY A O 1
ATOM 4249 N N . ASP A 1 533 ? 0.357 29.304 -10.202 1.00 94.75 533 ASP A N 1
ATOM 4250 C CA . ASP A 1 533 ? 0.716 28.186 -11.079 1.00 94.75 533 ASP A CA 1
ATOM 4251 C C . ASP A 1 533 ? 0.176 26.816 -10.608 1.00 94.75 533 ASP A C 1
ATOM 4253 O O . ASP A 1 533 ? 0.157 25.829 -11.367 1.00 94.75 533 ASP A O 1
ATOM 4257 N N . GLY A 1 534 ? -0.386 26.786 -9.396 1.00 95.31 534 GLY A N 1
ATOM 4258 C CA . GLY A 1 534 ? -1.007 25.638 -8.757 1.00 95.31 534 GLY A CA 1
ATOM 4259 C C . GLY A 1 534 ? -0.096 24.881 -7.791 1.00 95.31 534 GLY A C 1
ATOM 4260 O O . GLY A 1 534 ? -0.572 23.888 -7.228 1.00 95.31 534 GLY A O 1
ATOM 4261 N N . MET A 1 535 ? 1.166 25.289 -7.631 1.00 98.06 535 MET A N 1
ATOM 4262 C CA . MET A 1 535 ? 2.095 24.814 -6.607 1.00 98.06 535 MET A CA 1
ATOM 4263 C C . MET A 1 535 ? 2.066 25.747 -5.392 1.00 98.06 535 MET A C 1
ATOM 4265 O O . MET A 1 535 ? 1.833 26.939 -5.523 1.00 98.06 535 MET A O 1
ATOM 4269 N N . THR A 1 536 ? 2.242 25.217 -4.184 1.00 98.44 536 THR A N 1
ATOM 4270 C CA . THR A 1 536 ? 2.267 26.061 -2.979 1.00 98.44 536 THR A CA 1
ATOM 4271 C C . THR A 1 536 ? 3.639 26.694 -2.762 1.00 98.44 536 THR A C 1
ATOM 4273 O O . THR A 1 536 ? 4.653 26.028 -2.970 1.00 98.44 536 THR A O 1
ATOM 4276 N N . ASP A 1 537 ? 3.682 27.910 -2.208 1.00 98.31 537 ASP A N 1
ATOM 4277 C CA . ASP A 1 537 ? 4.920 28.646 -1.914 1.00 98.31 537 ASP A CA 1
ATOM 4278 C C . ASP A 1 537 ? 5.898 27.807 -1.066 1.00 98.31 537 ASP A C 1
ATOM 4280 O O . ASP A 1 537 ? 7.117 27.857 -1.239 1.00 98.31 537 ASP A O 1
ATOM 4284 N N . ILE A 1 538 ? 5.368 27.008 -0.125 1.00 98.00 538 ILE A N 1
ATOM 4285 C CA . ILE A 1 538 ? 6.170 26.085 0.693 1.00 98.00 538 ILE A CA 1
ATOM 4286 C C . ILE A 1 538 ? 6.841 25.028 -0.182 1.00 98.00 538 ILE A C 1
ATOM 4288 O O . ILE A 1 538 ? 8.024 24.738 0.011 1.00 98.00 538 ILE A O 1
ATOM 4292 N N . ALA A 1 539 ? 6.093 24.426 -1.106 1.00 97.94 539 ALA A N 1
ATOM 4293 C CA . ALA A 1 539 ? 6.629 23.412 -1.996 1.00 97.94 539 ALA A CA 1
ATOM 4294 C C . ALA A 1 539 ? 7.646 24.025 -2.961 1.00 97.94 539 ALA A C 1
ATOM 4296 O O . ALA A 1 539 ? 8.702 23.437 -3.179 1.00 97.94 539 ALA A O 1
ATOM 4297 N N . GLU A 1 540 ? 7.378 25.211 -3.500 1.00 98.44 540 GLU A N 1
ATOM 4298 C CA . GLU A 1 540 ? 8.307 25.889 -4.401 1.00 98.44 540 GLU A CA 1
ATOM 4299 C C . GLU A 1 540 ? 9.649 26.146 -3.722 1.00 98.44 540 GLU A C 1
ATOM 4301 O O . GLU A 1 540 ? 10.685 25.717 -4.222 1.00 98.44 540 GLU A O 1
ATOM 4306 N N . LEU A 1 541 ? 9.636 26.714 -2.514 1.00 98.06 541 LEU A N 1
ATOM 4307 C CA . LEU A 1 541 ? 10.854 26.916 -1.729 1.00 98.06 541 LEU A CA 1
ATOM 4308 C C . LEU A 1 541 ? 11.561 25.599 -1.382 1.00 98.06 541 LEU A C 1
ATOM 4310 O O . LEU A 1 541 ? 12.789 25.558 -1.347 1.00 98.06 541 LEU A O 1
ATOM 4314 N N . LYS A 1 542 ? 10.806 24.528 -1.108 1.00 97.56 542 LYS A N 1
ATOM 4315 C CA . LYS A 1 542 ? 11.361 23.202 -0.801 1.00 97.56 542 LYS A CA 1
ATOM 4316 C C . LYS A 1 542 ? 12.074 22.579 -2.004 1.00 97.56 542 LYS A C 1
ATOM 4318 O O . LYS A 1 542 ? 13.070 21.887 -1.814 1.00 97.56 542 LYS A O 1
ATOM 4323 N N . TYR A 1 543 ? 11.568 22.810 -3.214 1.00 97.25 543 TYR A N 1
ATOM 4324 C CA . TYR A 1 543 ? 12.066 22.205 -4.451 1.00 97.25 543 TYR A CA 1
ATOM 4325 C C . TYR A 1 543 ? 12.858 23.186 -5.335 1.00 97.25 543 TYR A C 1
ATOM 4327 O O . TYR A 1 543 ? 13.033 22.930 -6.525 1.00 97.25 543 TYR A O 1
ATOM 4335 N N . ASP A 1 544 ? 13.370 24.271 -4.743 1.00 97.44 544 ASP A N 1
ATOM 4336 C CA . ASP A 1 544 ? 14.206 25.294 -5.388 1.00 97.44 544 ASP A CA 1
ATOM 4337 C C . ASP A 1 544 ? 13.535 26.032 -6.575 1.00 97.44 544 ASP A C 1
ATOM 4339 O O . ASP A 1 544 ? 14.190 26.398 -7.556 1.00 97.44 544 ASP A O 1
ATOM 4343 N N . PHE A 1 545 ? 12.232 26.300 -6.467 1.00 98.00 545 PHE A N 1
ATOM 4344 C CA . PHE A 1 545 ? 11.439 27.141 -7.371 1.00 98.00 545 PHE A CA 1
ATOM 4345 C C . PHE A 1 545 ? 11.160 28.538 -6.763 1.00 98.00 545 PHE A C 1
ATOM 4347 O O . PHE A 1 545 ? 11.258 28.738 -5.551 1.00 98.00 545 PHE A O 1
ATOM 4354 N N . ASP A 1 546 ? 10.876 29.539 -7.607 1.00 98.00 546 ASP A N 1
ATOM 4355 C CA . ASP A 1 546 ? 10.590 30.924 -7.197 1.00 98.00 546 ASP A CA 1
ATOM 4356 C C . ASP A 1 546 ? 9.077 31.178 -7.068 1.00 98.00 546 ASP A C 1
ATOM 4358 O O . ASP A 1 546 ? 8.443 31.349 -8.109 1.00 98.00 546 ASP A O 1
ATOM 4362 N N . PRO A 1 547 ? 8.541 31.366 -5.840 1.00 98.12 547 PRO A N 1
ATOM 4363 C CA . PRO A 1 547 ? 7.103 31.524 -5.578 1.00 98.12 547 PRO A CA 1
ATOM 4364 C C . PRO A 1 547 ? 6.468 32.813 -6.108 1.00 98.12 547 PRO A C 1
ATOM 4366 O O . PRO A 1 547 ? 5.315 33.139 -5.835 1.00 98.12 547 PRO A O 1
ATOM 4369 N N . ASN A 1 548 ? 7.241 33.638 -6.811 1.00 97.94 548 ASN A N 1
ATOM 4370 C CA . ASN A 1 548 ? 6.757 34.865 -7.438 1.00 97.94 548 ASN A CA 1
ATOM 4371 C C . ASN A 1 548 ? 6.817 34.788 -8.969 1.00 97.94 548 ASN A C 1
ATOM 4373 O O . ASN A 1 548 ? 6.700 35.823 -9.641 1.00 97.94 548 ASN A O 1
ATOM 4377 N N . ASN A 1 549 ? 7.067 33.607 -9.531 1.00 97.94 549 ASN A N 1
ATOM 4378 C CA . ASN A 1 549 ? 7.307 33.413 -10.946 1.00 97.94 549 ASN A CA 1
ATOM 4379 C C . ASN A 1 549 ? 6.724 32.082 -11.433 1.00 97.94 549 ASN A C 1
ATOM 4381 O O . ASN A 1 549 ? 7.452 31.105 -11.537 1.00 97.94 549 ASN A O 1
ATOM 4385 N N . ALA A 1 550 ? 5.498 32.128 -11.957 1.00 96.31 550 ALA A N 1
ATOM 4386 C CA . ALA A 1 550 ? 4.765 30.964 -12.471 1.00 96.31 550 ALA A CA 1
ATOM 4387 C C . ALA A 1 550 ? 5.456 30.195 -13.624 1.00 96.31 550 ALA A C 1
ATOM 4389 O O . ALA A 1 550 ? 4.961 29.178 -14.111 1.00 96.31 550 ALA A O 1
ATOM 4390 N N . ALA A 1 551 ? 6.560 30.723 -14.170 1.00 96.38 551 ALA A N 1
ATOM 4391 C CA . ALA A 1 551 ? 7.406 30.011 -15.130 1.00 96.38 551 ALA A CA 1
ATOM 4392 C C . ALA A 1 551 ? 8.501 29.164 -14.456 1.00 96.38 551 ALA A C 1
ATOM 4394 O O . ALA A 1 551 ? 9.100 28.319 -15.118 1.00 96.38 551 ALA A O 1
ATOM 4395 N N . SER A 1 552 ? 8.768 29.390 -13.171 1.00 95.50 552 SER A N 1
ATOM 4396 C CA . SER A 1 552 ? 9.632 28.597 -12.300 1.00 95.50 552 SER A CA 1
ATOM 4397 C C . SER A 1 552 ? 8.897 27.343 -11.821 1.00 95.50 552 SER A C 1
ATOM 4399 O O . SER A 1 552 ? 8.867 27.043 -10.640 1.00 95.50 552 SER A O 1
ATOM 4401 N N . PHE A 1 553 ? 8.322 26.594 -12.751 1.00 94.50 553 PHE A N 1
ATOM 4402 C CA . PHE A 1 553 ? 7.563 25.385 -12.465 1.00 94.50 553 PHE A CA 1
ATOM 4403 C C . PHE A 1 553 ? 8.405 24.149 -12.809 1.00 94.50 553 PHE A C 1
ATOM 4405 O O . PHE A 1 553 ? 9.263 24.247 -13.696 1.00 94.50 553 PHE A O 1
ATOM 4412 N N . PRO A 1 554 ? 8.148 22.964 -12.216 1.00 96.06 554 PRO A N 1
ATOM 4413 C CA . PRO A 1 554 ? 8.768 21.722 -12.669 1.00 96.06 554 PRO A CA 1
ATOM 4414 C C . PRO A 1 554 ? 8.678 21.569 -14.191 1.00 96.06 554 PRO A C 1
ATOM 4416 O O . PRO A 1 554 ? 7.670 21.942 -14.790 1.00 96.06 554 PRO A O 1
ATOM 4419 N N . GLU A 1 555 ? 9.700 21.010 -14.834 1.00 95.44 555 GLU A N 1
ATOM 4420 C CA . GLU A 1 555 ? 9.687 20.655 -16.260 1.00 95.44 555 GLU A CA 1
ATOM 4421 C C . GLU A 1 555 ? 9.557 19.134 -16.430 1.00 95.44 555 GLU A C 1
ATOM 4423 O O . GLU A 1 555 ? 9.780 18.373 -15.489 1.00 95.44 555 GLU A O 1
ATOM 4428 N N . GLU A 1 556 ? 9.154 18.669 -17.619 1.00 95.00 556 GLU A N 1
ATOM 4429 C CA . GLU A 1 556 ? 9.261 17.231 -17.899 1.00 95.00 556 GLU A CA 1
ATOM 4430 C C . GLU A 1 556 ? 10.743 16.825 -17.890 1.00 95.00 556 GLU A C 1
ATOM 4432 O O . GLU A 1 556 ? 11.578 17.580 -18.399 1.00 95.00 556 GLU A O 1
ATOM 4437 N N . PRO A 1 557 ? 11.094 15.655 -17.327 1.00 94.44 557 PRO A N 1
ATOM 4438 C CA . PRO A 1 557 ? 12.471 15.191 -17.356 1.00 94.44 557 PRO A CA 1
ATOM 4439 C C . PRO A 1 557 ? 12.938 15.027 -18.806 1.00 94.44 557 PRO A C 1
ATOM 4441 O O . PRO A 1 557 ? 12.219 14.486 -19.647 1.00 94.44 557 PRO A O 1
ATOM 4444 N N . GLU A 1 558 ? 14.159 15.483 -19.091 1.00 94.50 558 GLU A N 1
ATOM 4445 C CA . GLU A 1 558 ? 14.787 15.288 -20.397 1.00 94.50 558 GLU A CA 1
ATOM 4446 C C . GLU A 1 558 ? 14.832 13.794 -20.732 1.00 94.50 558 GLU A C 1
ATOM 4448 O O . GLU A 1 558 ? 15.282 12.986 -19.919 1.00 94.50 558 GLU A O 1
ATOM 4453 N N . VAL A 1 559 ? 14.346 13.430 -21.923 1.00 93.31 559 VAL A N 1
ATOM 4454 C CA . VAL A 1 559 ? 14.284 12.032 -22.358 1.00 93.31 559 VAL A CA 1
ATOM 4455 C C . VAL A 1 559 ? 15.695 11.469 -22.477 1.00 93.31 559 VAL A C 1
ATOM 4457 O O . VAL A 1 559 ? 16.508 11.934 -23.276 1.00 93.31 559 VAL A O 1
ATOM 4460 N N . ILE A 1 560 ? 15.959 10.421 -21.708 1.00 88.25 560 ILE A N 1
ATOM 4461 C CA . ILE A 1 560 ? 17.217 9.685 -21.715 1.00 88.25 560 ILE A CA 1
ATOM 4462 C C . ILE A 1 560 ? 17.082 8.585 -22.752 1.00 88.25 560 ILE A C 1
ATOM 4464 O O . ILE A 1 560 ? 16.546 7.510 -22.485 1.00 88.25 560 ILE A O 1
ATOM 4468 N N . LEU A 1 561 ? 17.536 8.862 -23.967 1.00 81.31 561 LEU A N 1
ATOM 4469 C CA . LEU A 1 561 ? 17.583 7.827 -24.987 1.00 81.31 561 LEU A CA 1
ATOM 4470 C C . LEU A 1 561 ? 18.722 6.858 -24.648 1.00 81.31 561 LEU A C 1
ATOM 4472 O O . LEU A 1 561 ? 19.837 7.324 -24.395 1.00 81.31 561 LEU A O 1
ATOM 4476 N N . PRO A 1 562 ? 18.468 5.536 -24.633 1.00 76.00 562 PRO A N 1
ATOM 4477 C CA . PRO A 1 562 ? 19.555 4.576 -24.532 1.00 76.00 562 PRO A CA 1
ATOM 4478 C C . PRO A 1 562 ? 20.515 4.808 -25.700 1.00 76.00 562 PRO A C 1
ATOM 4480 O O . PRO A 1 562 ? 20.088 5.155 -26.806 1.00 76.00 562 PRO A O 1
ATOM 4483 N N . GLU A 1 563 ? 21.812 4.645 -25.459 1.00 81.31 563 GLU A N 1
ATOM 4484 C CA . GLU A 1 563 ? 22.788 4.762 -26.533 1.00 81.31 563 GLU A CA 1
ATOM 4485 C C . GLU A 1 563 ? 22.521 3.660 -27.566 1.00 81.31 563 GLU A C 1
ATOM 4487 O O . GLU A 1 563 ? 22.522 2.468 -27.252 1.00 81.31 563 GLU A O 1
ATOM 4492 N N . GLN A 1 564 ? 22.212 4.077 -28.796 1.00 88.56 564 GLN A N 1
ATOM 4493 C CA . GLN A 1 564 ? 21.894 3.173 -29.893 1.00 88.56 564 GLN A CA 1
ATOM 4494 C C . GLN A 1 564 ? 23.129 2.967 -30.757 1.00 88.56 564 GLN A C 1
ATOM 4496 O O . GLN A 1 564 ? 23.598 3.882 -31.438 1.00 88.56 564 GLN A O 1
ATOM 4501 N N . PHE A 1 565 ? 23.611 1.733 -30.786 1.00 90.75 565 PHE A N 1
ATOM 4502 C CA . PHE A 1 565 ? 24.729 1.329 -31.620 1.00 90.75 565 PHE A CA 1
ATOM 4503 C C . PHE A 1 565 ? 24.186 0.702 -32.897 1.00 90.75 565 PHE A C 1
ATOM 4505 O O . PHE A 1 565 ? 23.614 -0.391 -32.887 1.00 90.75 565 PHE A O 1
ATOM 4512 N N . ILE A 1 566 ? 24.331 1.411 -34.015 1.00 93.12 566 ILE A N 1
ATOM 4513 C CA . ILE A 1 566 ? 23.898 0.902 -35.316 1.00 93.12 566 ILE A CA 1
ATOM 4514 C C . ILE A 1 566 ? 24.707 -0.349 -35.659 1.00 93.12 566 ILE A C 1
ATOM 4516 O O . ILE A 1 566 ? 25.938 -0.341 -35.643 1.00 93.12 566 ILE A O 1
ATOM 4520 N N . ILE A 1 567 ? 24.006 -1.427 -36.012 1.00 93.75 567 ILE A N 1
ATOM 4521 C CA . ILE A 1 567 ? 24.635 -2.640 -36.523 1.00 93.75 567 ILE A CA 1
ATOM 4522 C C . ILE A 1 567 ? 24.916 -2.407 -38.003 1.00 93.75 567 ILE A C 1
ATOM 4524 O O . ILE A 1 567 ? 24.079 -2.677 -38.880 1.00 93.75 567 ILE A O 1
ATOM 4528 N N . GLU A 1 568 ? 26.106 -1.871 -38.259 1.00 89.38 568 GLU A N 1
ATOM 4529 C CA . GLU A 1 568 ? 26.634 -1.681 -39.603 1.00 89.38 568 GLU A CA 1
ATOM 4530 C C . GLU A 1 568 ? 26.565 -3.002 -40.388 1.00 89.38 568 GLU A C 1
ATOM 4532 O O . GLU A 1 568 ? 26.709 -4.096 -39.840 1.00 89.38 568 GLU A O 1
ATOM 4537 N N . ASP A 1 569 ? 26.266 -2.909 -41.682 1.00 92.62 569 ASP A N 1
ATOM 4538 C CA . ASP A 1 569 ? 26.080 -4.049 -42.592 1.00 92.62 569 ASP A CA 1
ATOM 4539 C C . ASP A 1 569 ? 24.882 -4.983 -42.312 1.00 92.62 569 ASP A C 1
ATOM 4541 O O . ASP A 1 569 ? 24.642 -5.905 -43.098 1.00 92.62 569 ASP A O 1
ATOM 4545 N N . SER A 1 570 ? 24.044 -4.721 -41.295 1.00 92.44 570 SER A N 1
ATOM 4546 C CA . SER A 1 570 ? 22.812 -5.506 -41.055 1.00 92.44 570 SER A CA 1
ATOM 4547 C C . SER A 1 570 ? 21.844 -5.499 -42.247 1.00 92.44 570 SER A C 1
ATOM 4549 O O . SER A 1 570 ? 21.076 -6.442 -42.449 1.00 92.44 570 SER A O 1
ATOM 4551 N N . GLY A 1 571 ? 21.858 -4.422 -43.040 1.00 90.31 571 GLY A N 1
ATOM 4552 C CA . GLY A 1 571 ? 21.014 -4.244 -44.224 1.00 90.31 571 GLY A CA 1
ATOM 4553 C C . GLY A 1 571 ? 19.524 -4.027 -43.932 1.00 90.31 571 GLY A C 1
ATOM 4554 O O . GLY A 1 571 ? 18.744 -3.908 -44.877 1.00 90.31 571 GLY A O 1
ATOM 4555 N N . ILE A 1 572 ? 19.135 -3.962 -42.653 1.00 91.75 572 ILE A N 1
ATOM 4556 C CA . ILE A 1 572 ? 17.748 -3.747 -42.203 1.00 91.75 572 ILE A CA 1
ATOM 4557 C C . ILE A 1 572 ? 17.603 -2.570 -41.229 1.00 91.75 572 ILE A C 1
ATOM 4559 O O . ILE A 1 572 ? 16.510 -2.337 -40.728 1.00 91.75 572 ILE A O 1
ATOM 4563 N N . GLY A 1 573 ? 18.689 -1.836 -40.962 1.00 91.69 573 GLY A N 1
ATOM 4564 C CA . GLY A 1 573 ? 18.691 -0.759 -39.969 1.00 91.69 573 GLY A CA 1
ATOM 4565 C C . GLY A 1 573 ? 18.576 -1.274 -38.535 1.00 91.69 573 GLY A C 1
ATOM 4566 O O . GLY A 1 573 ? 17.988 -0.599 -37.698 1.00 91.69 573 GLY A O 1
ATOM 4567 N N . ALA A 1 574 ? 19.091 -2.478 -38.263 1.00 94.12 574 ALA A N 1
ATOM 4568 C CA . ALA A 1 574 ? 19.141 -2.998 -36.905 1.00 94.12 574 ALA A CA 1
ATOM 4569 C C . ALA A 1 574 ? 20.150 -2.202 -36.069 1.00 94.12 574 ALA A C 1
ATOM 4571 O O . ALA A 1 574 ? 21.162 -1.717 -36.584 1.00 94.12 574 ALA A O 1
ATOM 4572 N N . TYR A 1 575 ? 19.883 -2.111 -34.776 1.00 94.12 575 TYR A N 1
ATOM 4573 C CA . TYR A 1 575 ? 20.756 -1.484 -33.793 1.00 94.12 575 TYR A CA 1
ATOM 4574 C C . TYR A 1 575 ? 20.764 -2.328 -32.519 1.00 94.12 575 TYR A C 1
ATOM 4576 O O . TYR A 1 575 ? 20.004 -3.291 -32.406 1.00 94.12 575 TYR A O 1
ATOM 4584 N N . PHE A 1 576 ? 21.630 -2.007 -31.569 1.00 92.00 576 PHE A N 1
ATOM 4585 C CA . PHE A 1 576 ? 21.547 -2.565 -30.227 1.00 92.00 576 PHE A CA 1
ATOM 4586 C C . PHE A 1 576 ? 21.673 -1.477 -29.168 1.00 92.00 576 PHE A C 1
ATOM 4588 O O . PHE A 1 576 ? 22.274 -0.429 -29.404 1.00 92.00 576 PHE A O 1
ATOM 4595 N N . GLU A 1 577 ? 21.067 -1.742 -28.020 1.00 89.69 577 GLU A N 1
ATOM 4596 C CA . GLU A 1 577 ? 21.181 -0.944 -26.804 1.00 89.69 577 GLU A CA 1
ATOM 4597 C C . GLU A 1 577 ? 22.010 -1.724 -25.784 1.00 89.69 577 GLU A C 1
ATOM 4599 O O . GLU A 1 577 ? 21.990 -2.958 -25.764 1.00 89.69 577 GLU A O 1
ATOM 4604 N N . VAL A 1 578 ? 22.755 -1.005 -24.953 1.00 84.50 578 VAL A N 1
ATOM 4605 C CA . VAL A 1 578 ? 23.701 -1.594 -24.002 1.00 84.50 578 VAL A CA 1
ATOM 4606 C C . VAL A 1 578 ? 23.071 -1.597 -22.617 1.00 84.50 578 VAL A C 1
ATOM 4608 O O . VAL A 1 578 ? 22.674 -0.555 -22.098 1.00 84.50 578 VAL A O 1
ATOM 4611 N N . GLY A 1 579 ? 22.944 -2.786 -22.038 1.00 80.00 579 GLY A N 1
ATOM 4612 C CA . GLY A 1 579 ? 22.696 -2.982 -20.614 1.00 80.00 579 GLY A CA 1
ATOM 4613 C C . GLY A 1 579 ? 24.012 -3.235 -19.879 1.00 80.00 579 GLY A C 1
ATOM 4614 O O . GLY A 1 579 ? 25.069 -3.278 -20.494 1.00 80.00 579 GLY A O 1
ATOM 4615 N N . ARG A 1 580 ? 23.956 -3.437 -18.560 1.00 75.81 580 ARG A N 1
ATOM 4616 C CA . ARG A 1 580 ? 25.153 -3.709 -17.747 1.00 75.81 580 ARG A CA 1
ATOM 4617 C C . ARG A 1 580 ? 25.902 -4.966 -18.200 1.00 75.81 580 ARG A C 1
ATOM 4619 O O . ARG A 1 580 ? 27.053 -4.877 -18.589 1.00 75.81 580 ARG A O 1
ATOM 4626 N N . ASP A 1 581 ? 25.212 -6.104 -18.207 1.00 78.19 581 ASP A N 1
ATOM 4627 C CA . ASP A 1 581 ? 25.791 -7.409 -18.561 1.00 78.19 581 ASP A CA 1
ATOM 4628 C C . ASP A 1 581 ? 25.097 -7.998 -19.801 1.00 78.19 581 ASP A C 1
ATOM 4630 O O . ASP A 1 581 ? 25.011 -9.212 -19.998 1.00 78.19 581 ASP A O 1
ATOM 4634 N N . SER A 1 582 ? 24.512 -7.134 -20.636 1.00 86.44 582 SER A N 1
ATOM 4635 C CA . SER A 1 582 ? 23.784 -7.556 -21.830 1.00 86.44 582 SER A CA 1
ATOM 4636 C C . SER A 1 582 ? 23.786 -6.500 -22.926 1.00 86.44 582 SER A C 1
ATOM 4638 O O . SER A 1 582 ? 23.993 -5.318 -22.673 1.00 86.44 582 SER A O 1
ATOM 4640 N N . ILE A 1 583 ? 23.495 -6.927 -24.151 1.00 90.19 583 ILE A N 1
ATOM 4641 C CA . ILE A 1 583 ? 23.041 -6.030 -25.216 1.00 90.19 583 ILE A CA 1
ATOM 4642 C C . ILE A 1 583 ? 21.646 -6.455 -25.676 1.00 90.19 583 ILE A C 1
ATOM 4644 O O . ILE A 1 583 ? 21.370 -7.648 -25.802 1.00 90.19 583 ILE A O 1
ATOM 4648 N N . GLU A 1 584 ? 20.761 -5.507 -25.962 1.00 89.69 584 GLU A N 1
ATOM 4649 C CA . GLU A 1 584 ? 19.463 -5.785 -26.581 1.00 89.69 584 GLU A CA 1
ATOM 4650 C C . GLU A 1 584 ? 19.503 -5.370 -28.052 1.00 89.69 584 GLU A C 1
ATOM 4652 O O . GLU A 1 584 ? 19.489 -4.185 -28.376 1.00 89.69 584 GLU A O 1
ATOM 4657 N N . LEU A 1 585 ? 19.554 -6.348 -28.960 1.00 92.00 585 LEU A N 1
ATOM 4658 C CA . LEU A 1 585 ? 19.469 -6.096 -30.397 1.00 92.00 585 LEU A CA 1
ATOM 4659 C C . LEU A 1 585 ? 18.016 -5.796 -30.763 1.00 92.00 585 LEU A C 1
ATOM 4661 O O . LEU A 1 585 ? 17.131 -6.558 -30.383 1.00 92.00 585 LEU A O 1
ATOM 4665 N N . LYS A 1 586 ? 17.781 -4.743 -31.548 1.00 91.94 586 LYS A N 1
ATOM 4666 C CA . LYS A 1 586 ? 16.456 -4.281 -31.982 1.00 91.94 586 LYS A CA 1
ATOM 4667 C C . LYS A 1 586 ? 16.402 -4.065 -33.492 1.00 91.94 586 LYS A C 1
ATOM 4669 O O . LYS A 1 586 ? 17.387 -3.678 -34.127 1.00 91.94 586 LYS A O 1
ATOM 4674 N N . TRP A 1 587 ? 15.242 -4.340 -34.082 1.00 93.31 587 TRP A N 1
ATOM 4675 C CA . TRP A 1 587 ? 14.962 -4.118 -35.502 1.00 93.31 587 TRP A CA 1
ATOM 4676 C C . TRP A 1 587 ? 13.462 -3.932 -35.740 1.00 93.31 587 TRP A C 1
ATOM 4678 O O . TRP A 1 587 ? 12.640 -4.370 -34.948 1.00 93.31 587 TRP A O 1
ATOM 4688 N N . THR A 1 588 ? 13.089 -3.344 -36.875 1.00 91.69 588 THR A N 1
ATOM 4689 C CA . THR A 1 588 ? 11.681 -3.212 -37.281 1.00 91.69 588 THR A CA 1
ATOM 4690 C C . THR A 1 588 ? 11.344 -4.248 -38.345 1.00 91.69 588 THR A C 1
ATOM 4692 O O . THR A 1 588 ? 12.051 -4.358 -39.353 1.00 91.69 588 THR A O 1
ATOM 4695 N N . ASN A 1 589 ? 10.267 -5.012 -38.156 1.00 89.19 589 ASN A N 1
ATOM 4696 C CA . ASN A 1 589 ? 9.806 -5.938 -39.186 1.00 89.19 589 ASN A CA 1
ATOM 4697 C C . ASN A 1 589 ? 9.172 -5.196 -40.374 1.00 89.19 589 ASN A C 1
ATOM 4699 O O . ASN A 1 589 ? 8.525 -4.164 -40.200 1.00 89.19 589 ASN A O 1
ATOM 4703 N N . PRO A 1 590 ? 9.319 -5.710 -41.606 1.00 91.06 590 PRO A N 1
ATOM 4704 C CA . PRO A 1 590 ? 8.654 -5.134 -42.763 1.00 91.06 590 PRO A CA 1
ATOM 4705 C C . PRO A 1 590 ? 7.176 -5.560 -42.808 1.00 91.06 590 PRO A C 1
ATOM 4707 O O . PRO A 1 590 ? 6.826 -6.642 -42.351 1.00 91.06 590 PRO A O 1
ATOM 4710 N N . GLU A 1 591 ? 6.311 -4.765 -43.444 1.00 91.12 591 GLU A N 1
ATOM 4711 C CA . GLU A 1 591 ? 4.867 -5.067 -43.554 1.00 91.12 591 GLU A CA 1
ATOM 4712 C C . GLU A 1 591 ? 4.557 -6.430 -44.214 1.00 91.12 591 GLU A C 1
ATOM 4714 O O . GLU A 1 591 ? 3.502 -7.020 -43.984 1.00 91.12 591 GLU A O 1
ATOM 4719 N N . ASP A 1 592 ? 5.463 -6.938 -45.054 1.00 92.75 592 ASP A N 1
ATOM 4720 C CA . ASP A 1 592 ? 5.302 -8.163 -45.842 1.00 92.75 592 ASP A CA 1
ATOM 4721 C C . ASP A 1 592 ? 6.009 -9.395 -45.243 1.00 92.75 592 ASP A C 1
ATOM 4723 O O . ASP A 1 592 ? 6.100 -10.434 -45.907 1.00 92.75 592 ASP A O 1
ATOM 4727 N N . GLY A 1 593 ? 6.527 -9.315 -44.013 1.00 91.44 593 GLY A N 1
ATOM 4728 C CA . GLY A 1 593 ? 7.257 -10.432 -43.424 1.00 91.44 593 GLY A CA 1
ATOM 4729 C C . GLY A 1 593 ? 7.808 -10.198 -42.023 1.00 91.44 593 GLY A C 1
ATOM 4730 O O . GLY A 1 593 ? 7.393 -9.303 -41.298 1.00 91.44 593 GLY A O 1
ATOM 4731 N N . SER A 1 594 ? 8.765 -11.032 -41.626 1.00 91.81 594 SER A N 1
ATOM 4732 C CA . SER A 1 594 ? 9.464 -10.901 -40.344 1.00 91.81 594 SER A CA 1
ATOM 4733 C C . SER A 1 594 ? 10.939 -11.247 -40.492 1.00 91.81 594 SER A C 1
ATOM 4735 O O . SER A 1 594 ? 11.316 -12.098 -41.309 1.00 91.81 594 SER A O 1
ATOM 4737 N N . TYR A 1 595 ? 11.775 -10.581 -39.704 1.00 92.31 595 TYR A N 1
ATOM 4738 C CA . TYR A 1 595 ? 13.196 -10.871 -39.612 1.00 92.31 595 TYR A CA 1
ATOM 4739 C C . TYR A 1 595 ? 13.480 -11.855 -38.483 1.00 92.31 595 TYR A C 1
ATOM 4741 O O . TYR A 1 595 ? 12.900 -11.791 -37.404 1.00 92.31 595 TYR A O 1
ATOM 4749 N N . TYR A 1 596 ? 14.404 -12.769 -38.757 1.00 91.75 596 TYR A N 1
ATOM 4750 C CA . TYR A 1 596 ? 14.939 -13.711 -37.792 1.00 91.75 596 TYR A CA 1
ATOM 4751 C C . TYR A 1 596 ? 16.441 -13.511 -37.662 1.00 91.75 596 TYR A C 1
ATOM 4753 O O . TYR A 1 596 ? 17.159 -13.502 -38.667 1.00 91.75 596 TYR A O 1
ATOM 4761 N N . LEU A 1 597 ? 16.909 -13.383 -36.428 1.00 93.75 597 LEU A N 1
ATOM 4762 C CA . LEU A 1 597 ? 18.311 -13.243 -36.080 1.00 93.75 597 LEU A CA 1
ATOM 4763 C C . LEU A 1 597 ? 18.969 -14.624 -35.961 1.00 93.75 597 LEU A C 1
ATOM 4765 O O . LEU A 1 597 ? 18.441 -15.547 -35.337 1.00 93.75 597 LEU A O 1
ATOM 4769 N N . SER A 1 598 ? 20.149 -14.762 -36.559 1.00 94.25 598 SER A N 1
ATOM 4770 C CA . SER A 1 598 ? 21.122 -15.787 -36.181 1.00 94.25 598 SER A CA 1
ATOM 4771 C C . SER A 1 598 ? 22.356 -15.100 -35.612 1.00 94.25 598 SER A C 1
ATOM 4773 O O . SER A 1 598 ? 22.879 -14.195 -36.262 1.00 94.25 598 SER A O 1
ATOM 4775 N N . LEU A 1 599 ? 22.824 -15.525 -34.438 1.00 95.25 599 LEU A N 1
ATOM 4776 C CA . LEU A 1 599 ? 23.967 -14.922 -33.746 1.00 95.25 599 LEU A CA 1
ATOM 4777 C C . LEU A 1 599 ? 24.927 -15.995 -33.215 1.00 95.25 599 LEU A C 1
ATOM 4779 O O . LEU A 1 599 ? 24.490 -17.055 -32.763 1.00 95.25 599 LEU A O 1
ATOM 4783 N N . LYS A 1 600 ? 26.232 -15.727 -33.295 1.00 95.06 600 LYS A N 1
ATOM 4784 C CA . LYS A 1 600 ? 27.306 -16.573 -32.756 1.00 95.06 600 LYS A CA 1
ATOM 4785 C C . LYS A 1 600 ? 28.517 -15.750 -32.349 1.00 95.06 600 LYS A C 1
ATOM 4787 O O . LYS A 1 600 ? 28.670 -14.626 -32.814 1.00 95.06 600 LYS A O 1
ATOM 4792 N N . LYS A 1 601 ? 29.416 -16.332 -31.564 1.00 95.50 601 LYS A N 1
ATOM 4793 C CA . LYS A 1 601 ? 30.726 -15.743 -31.288 1.00 95.50 601 LYS A CA 1
ATOM 4794 C C . LYS A 1 601 ? 31.644 -15.880 -32.508 1.00 95.50 601 LYS A C 1
ATOM 4796 O O . LYS A 1 601 ? 31.586 -16.862 -33.256 1.00 95.50 601 LYS A O 1
ATOM 4801 N N . GLU A 1 602 ? 32.469 -14.874 -32.770 1.00 94.06 602 GLU A N 1
ATOM 4802 C CA . GLU A 1 602 ? 33.423 -14.913 -33.872 1.00 94.06 602 GLU A CA 1
ATOM 4803 C C . GLU A 1 602 ? 34.433 -16.054 -33.666 1.00 94.06 602 GLU A C 1
ATOM 4805 O O . GLU A 1 602 ? 34.993 -16.241 -32.591 1.00 94.06 602 GLU A O 1
ATOM 4810 N N . GLY A 1 603 ? 34.650 -16.847 -34.718 1.00 91.12 603 GLY A N 1
ATOM 4811 C CA . GLY A 1 603 ? 35.454 -18.072 -34.664 1.00 91.12 603 GLY A CA 1
ATOM 4812 C C . GLY A 1 603 ? 34.629 -19.350 -34.488 1.00 91.12 603 GLY A C 1
ATOM 4813 O O . GLY A 1 603 ? 35.071 -20.411 -34.947 1.00 91.12 603 GLY A O 1
ATOM 4814 N N . ASP A 1 604 ? 33.406 -19.252 -33.962 1.00 93.19 604 ASP A N 1
ATOM 4815 C CA . ASP A 1 604 ? 32.532 -20.410 -33.799 1.00 93.19 604 ASP A CA 1
ATOM 4816 C C . ASP A 1 604 ? 31.898 -20.844 -35.123 1.00 93.19 604 ASP A C 1
ATOM 4818 O O . ASP A 1 604 ? 31.657 -20.067 -36.064 1.00 93.19 604 ASP A O 1
ATOM 4822 N N . ARG A 1 605 ? 31.655 -22.152 -35.229 1.00 88.88 605 ARG A N 1
ATOM 4823 C CA . ARG A 1 605 ? 31.080 -22.756 -36.436 1.00 88.88 605 ARG A CA 1
ATOM 4824 C C . ARG A 1 605 ? 29.561 -22.676 -36.448 1.00 88.88 605 ARG A C 1
ATOM 4826 O O . ARG A 1 605 ? 29.003 -22.429 -37.519 1.00 88.88 605 ARG A O 1
ATOM 4833 N N . GLU A 1 606 ? 28.931 -22.874 -35.300 1.00 90.00 606 GLU A N 1
ATOM 4834 C CA . GLU A 1 606 ? 27.482 -23.003 -35.151 1.00 90.00 606 GLU A CA 1
ATOM 4835 C C . GLU A 1 606 ? 26.848 -21.686 -34.656 1.00 90.00 606 GLU A C 1
ATOM 4837 O O . GLU A 1 606 ? 27.554 -20.753 -34.270 1.00 90.00 606 GLU A O 1
ATOM 4842 N N . TRP A 1 607 ? 25.527 -21.552 -34.819 1.00 88.06 607 TRP A N 1
ATOM 4843 C CA . TRP A 1 607 ? 24.759 -20.338 -34.496 1.00 88.06 607 TRP A CA 1
ATOM 4844 C C . TRP A 1 607 ? 24.127 -20.479 -33.108 1.00 88.06 607 TRP A C 1
ATOM 4846 O O . TRP A 1 607 ? 22.909 -20.586 -32.985 1.00 88.06 607 TRP A O 1
ATOM 4856 N N . ASP A 1 608 ? 24.981 -20.551 -32.088 1.00 82.50 608 ASP A N 1
ATOM 4857 C CA . ASP A 1 608 ? 24.614 -21.109 -30.778 1.00 82.50 608 ASP A CA 1
ATOM 4858 C C . ASP A 1 608 ? 24.112 -20.067 -29.772 1.00 82.50 608 ASP A C 1
ATOM 4860 O O . ASP A 1 608 ? 23.567 -20.437 -28.735 1.00 82.50 608 ASP A O 1
ATOM 4864 N N . ILE A 1 609 ? 24.257 -18.771 -30.077 1.00 80.44 609 ILE A N 1
ATOM 4865 C CA . ILE A 1 609 ? 23.733 -17.692 -29.225 1.00 80.44 609 ILE A CA 1
ATOM 4866 C C . ILE A 1 609 ? 22.247 -17.4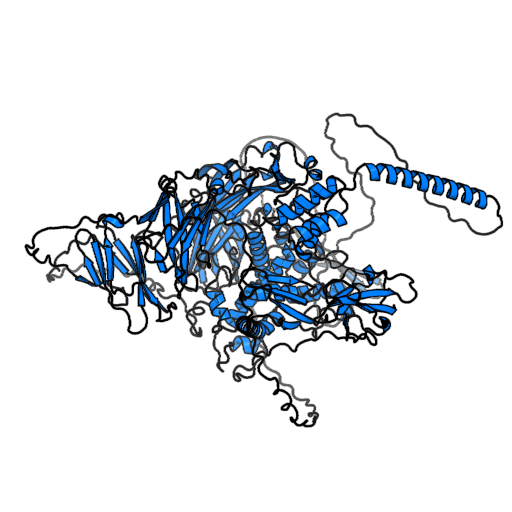84 -29.530 1.00 80.44 609 ILE A C 1
ATOM 4868 O O . ILE A 1 609 ? 21.406 -17.530 -28.640 1.00 80.44 609 ILE A O 1
ATOM 4872 N N . TYR A 1 610 ? 21.903 -17.324 -30.810 1.00 79.25 610 TYR A N 1
ATOM 4873 C CA . TYR A 1 610 ? 20.512 -17.272 -31.258 1.00 79.25 610 TYR A CA 1
ATOM 4874 C C . TYR A 1 610 ? 20.335 -17.978 -32.599 1.00 79.25 610 TYR A C 1
ATOM 4876 O O . TYR A 1 610 ? 21.055 -17.696 -33.559 1.00 79.25 610 TYR A O 1
ATOM 4884 N N . TYR A 1 611 ? 19.311 -18.834 -32.681 1.00 67.81 611 TYR A N 1
ATOM 4885 C CA . TYR A 1 611 ? 18.790 -19.400 -33.926 1.00 67.81 611 TYR A CA 1
ATOM 4886 C C . TYR A 1 611 ? 17.289 -19.711 -33.788 1.00 67.81 611 TYR A C 1
ATOM 4888 O O . TYR A 1 611 ? 16.901 -20.735 -33.231 1.00 67.81 611 TYR A O 1
ATOM 4896 N N . GLY A 1 612 ? 16.424 -18.833 -34.305 1.00 57.41 612 GLY A N 1
ATOM 4897 C CA . GLY A 1 612 ? 14.993 -19.138 -34.460 1.00 57.41 612 GLY A CA 1
ATOM 4898 C C . GLY A 1 612 ? 14.110 -19.046 -33.203 1.00 57.41 612 GLY A C 1
ATOM 4899 O O . GLY A 1 612 ? 13.016 -19.606 -33.219 1.00 57.41 612 GLY A O 1
ATOM 4900 N N . GLY A 1 613 ? 14.536 -18.347 -32.143 1.00 52.94 613 GLY A N 1
ATOM 4901 C CA . GLY A 1 613 ? 13.749 -18.155 -30.915 1.00 52.94 613 GLY A CA 1
ATOM 4902 C C . GLY A 1 613 ? 14.056 -16.832 -30.211 1.00 52.94 613 GLY A C 1
ATOM 4903 O O . GLY A 1 613 ? 14.830 -16.810 -29.264 1.00 52.94 613 GLY A O 1
ATOM 4904 N N . HIS A 1 614 ? 13.463 -15.741 -30.691 1.00 67.44 614 HIS A N 1
ATOM 4905 C CA . HIS A 1 614 ? 13.564 -14.391 -30.121 1.00 67.44 614 HIS A CA 1
ATOM 4906 C C . HIS A 1 614 ? 12.211 -13.669 -30.253 1.00 67.44 614 HIS A C 1
ATOM 4908 O O . HIS A 1 614 ? 11.302 -14.175 -30.924 1.00 67.44 614 HIS A O 1
ATOM 4914 N N . TYR A 1 615 ? 12.063 -12.496 -29.628 1.00 69.31 615 TYR A N 1
ATOM 4915 C CA . TYR A 1 615 ? 10.872 -11.667 -29.820 1.00 69.31 615 TYR A CA 1
ATOM 4916 C C . TYR A 1 615 ? 10.798 -11.177 -31.274 1.00 69.31 615 TYR A C 1
ATOM 4918 O O . TYR A 1 615 ? 11.828 -11.120 -31.948 1.00 69.31 615 TYR A O 1
ATOM 4926 N N . PRO A 1 616 ? 9.605 -10.837 -31.797 1.00 75.06 616 PRO A N 1
ATOM 4927 C CA . PRO A 1 616 ? 9.452 -10.446 -33.197 1.00 75.06 616 PRO A CA 1
ATOM 4928 C C . PRO A 1 616 ? 10.410 -9.332 -33.650 1.00 75.06 616 PRO A C 1
ATOM 4930 O O . PRO A 1 616 ? 10.754 -9.289 -34.827 1.00 75.06 616 PRO A O 1
ATOM 4933 N N . GLU A 1 617 ? 10.866 -8.471 -32.738 1.00 85.06 617 GLU A N 1
ATOM 4934 C CA . GLU A 1 617 ? 11.616 -7.244 -33.050 1.00 85.06 617 GLU A CA 1
ATOM 4935 C C . GLU A 1 617 ? 12.803 -6.974 -32.116 1.00 85.06 617 GLU A C 1
ATOM 4937 O O . GLU A 1 617 ? 13.455 -5.935 -32.228 1.00 85.06 617 GLU A O 1
ATOM 4942 N N . SER A 1 618 ? 13.117 -7.905 -31.210 1.00 88.69 618 SER A N 1
ATOM 4943 C CA . SER A 1 618 ? 14.302 -7.787 -30.364 1.00 88.69 618 SER A CA 1
ATOM 4944 C C . SER A 1 618 ? 14.888 -9.130 -29.926 1.00 88.69 618 SER A C 1
ATOM 4946 O O . SER A 1 618 ? 14.220 -10.171 -29.944 1.00 88.69 618 SER A O 1
ATOM 4948 N N . ALA A 1 619 ? 16.164 -9.105 -29.539 1.00 88.94 619 ALA A N 1
ATOM 4949 C CA . ALA A 1 619 ? 16.882 -10.225 -28.943 1.00 88.94 619 ALA A CA 1
ATOM 4950 C C . ALA A 1 619 ? 17.872 -9.727 -27.878 1.00 88.94 619 ALA A C 1
ATOM 4952 O O . ALA A 1 619 ? 18.832 -9.030 -28.203 1.00 88.94 619 ALA A O 1
ATOM 4953 N N . ALA A 1 620 ? 17.660 -10.120 -26.620 1.00 87.50 620 ALA A N 1
ATOM 4954 C CA . ALA A 1 620 ? 18.569 -9.816 -25.516 1.00 87.50 620 ALA A CA 1
ATOM 4955 C C . ALA A 1 620 ? 19.720 -10.831 -25.454 1.00 87.50 620 ALA A C 1
ATOM 4957 O O . ALA A 1 620 ? 19.490 -12.040 -25.408 1.00 87.50 620 ALA A O 1
ATOM 4958 N N . VAL A 1 621 ? 20.961 -10.362 -25.452 1.00 88.88 621 VAL A N 1
ATOM 4959 C CA . VAL A 1 621 ? 22.173 -11.178 -25.341 1.00 88.88 621 VAL A CA 1
ATOM 4960 C C . VAL A 1 621 ? 22.810 -10.891 -23.991 1.00 88.88 621 VAL A C 1
ATOM 4962 O O . VAL A 1 621 ? 23.525 -9.909 -23.847 1.00 88.88 621 VAL A O 1
ATOM 4965 N N . GLU A 1 622 ? 22.534 -11.744 -23.008 1.00 86.25 622 GLU A N 1
ATOM 4966 C CA . GLU A 1 622 ? 23.178 -11.717 -21.689 1.00 86.25 622 GLU A CA 1
ATOM 4967 C C . GLU A 1 622 ? 24.577 -12.333 -21.790 1.00 86.25 622 GLU A C 1
ATOM 4969 O O . GLU A 1 622 ? 24.717 -13.495 -22.186 1.00 86.25 622 GLU A O 1
ATOM 4974 N N . LEU A 1 623 ? 25.612 -11.563 -21.456 1.00 88.75 623 LEU A N 1
ATOM 4975 C CA . LEU A 1 623 ? 27.003 -11.953 -21.669 1.00 88.75 623 LEU A CA 1
ATOM 4976 C C . LEU A 1 623 ? 27.325 -13.260 -20.929 1.00 88.75 623 LEU A C 1
ATOM 4978 O O . LEU A 1 623 ? 27.736 -14.237 -21.559 1.00 88.75 623 LEU A O 1
ATOM 4982 N N . ASP A 1 624 ? 27.019 -13.327 -19.634 1.00 82.25 624 ASP A N 1
ATOM 4983 C CA . ASP A 1 624 ? 27.299 -14.495 -18.791 1.00 82.25 624 ASP A CA 1
ATOM 4984 C C . ASP A 1 624 ? 26.574 -15.760 -19.255 1.00 82.25 624 ASP A C 1
ATOM 4986 O O . ASP A 1 624 ? 27.170 -16.838 -19.351 1.00 82.25 624 ASP A O 1
ATOM 4990 N N . LYS A 1 625 ? 25.293 -15.631 -19.616 1.00 84.50 625 LYS A N 1
ATOM 4991 C CA . LYS A 1 625 ? 24.457 -16.745 -20.088 1.00 84.50 625 LYS A CA 1
ATOM 4992 C C . LYS A 1 625 ? 25.047 -17.436 -21.313 1.00 84.50 625 LYS A C 1
ATOM 4994 O O . LYS A 1 625 ? 24.901 -18.649 -21.472 1.00 84.50 625 LYS A O 1
ATOM 4999 N N . PHE A 1 626 ? 25.699 -16.665 -22.180 1.00 87.31 626 PHE A N 1
ATOM 5000 C CA . PHE A 1 626 ? 26.316 -17.156 -23.406 1.00 87.31 626 PHE A CA 1
ATOM 5001 C C . PHE A 1 626 ? 27.835 -17.354 -23.284 1.00 87.31 626 PHE A C 1
ATOM 5003 O O . PHE A 1 626 ? 28.482 -17.683 -24.280 1.00 87.31 626 PHE A O 1
ATOM 5010 N N . GLY A 1 627 ? 28.413 -17.193 -22.086 1.00 89.06 627 GLY A N 1
ATOM 5011 C CA . GLY A 1 627 ? 29.857 -17.302 -21.862 1.00 89.06 627 GLY A CA 1
ATOM 5012 C C . GLY A 1 627 ? 30.661 -16.283 -22.676 1.00 89.06 627 GLY A C 1
ATOM 5013 O O . GLY A 1 627 ? 31.748 -16.598 -23.176 1.00 89.06 627 GLY A O 1
ATOM 5014 N N . LEU A 1 628 ? 30.087 -15.096 -22.870 1.00 91.31 628 LEU A N 1
ATOM 5015 C CA . LEU A 1 628 ? 30.696 -13.972 -23.565 1.00 91.31 628 LEU A CA 1
ATOM 5016 C C . LEU A 1 628 ? 31.448 -13.079 -22.578 1.00 91.31 628 LEU A C 1
ATOM 5018 O O . LEU A 1 628 ? 31.114 -12.992 -21.404 1.00 91.31 628 LEU A O 1
ATOM 5022 N N . SER A 1 629 ? 32.460 -12.393 -23.087 1.00 90.06 629 SER A N 1
ATOM 5023 C CA . SER A 1 629 ? 33.155 -11.307 -22.407 1.00 90.06 629 SER A CA 1
ATOM 5024 C C . SER A 1 629 ? 32.918 -9.996 -23.143 1.00 90.06 629 SER A C 1
ATOM 5026 O O . SER A 1 629 ? 32.670 -9.996 -24.350 1.00 90.06 629 SER A O 1
ATOM 5028 N N . GLU A 1 630 ? 33.122 -8.878 -22.453 1.00 86.31 630 GLU A N 1
ATOM 5029 C CA . GLU A 1 630 ? 33.102 -7.529 -23.037 1.00 86.31 630 GLU A CA 1
ATOM 5030 C C . GLU A 1 630 ? 34.133 -7.340 -24.162 1.00 86.31 630 GLU A C 1
ATOM 5032 O O . GLU A 1 630 ? 34.141 -6.321 -24.827 1.00 86.31 630 GLU A O 1
ATOM 5037 N N . THR A 1 631 ? 35.022 -8.308 -24.410 1.00 91.75 631 THR A N 1
ATOM 5038 C CA . THR A 1 631 ? 36.007 -8.246 -25.503 1.00 91.75 631 THR A CA 1
ATOM 5039 C C . THR A 1 631 ? 35.688 -9.146 -26.690 1.00 91.75 631 THR A C 1
ATOM 5041 O O . THR A 1 631 ? 36.464 -9.209 -27.645 1.00 91.75 631 THR A O 1
ATOM 5044 N N . ASP A 1 632 ? 34.578 -9.879 -26.635 1.00 95.44 632 ASP A N 1
ATOM 5045 C CA . ASP A 1 632 ? 34.202 -10.785 -27.709 1.00 95.44 632 ASP A CA 1
ATOM 5046 C C . ASP A 1 632 ? 33.594 -10.044 -28.900 1.00 95.44 632 ASP A C 1
ATOM 5048 O O . ASP A 1 632 ? 32.949 -9.007 -28.772 1.00 95.44 632 ASP A O 1
ATOM 5052 N N . VAL A 1 633 ? 33.759 -10.627 -30.086 1.00 96.12 633 VAL A N 1
ATOM 5053 C CA . VAL A 1 633 ? 33.079 -10.170 -31.298 1.00 96.12 633 VAL A CA 1
ATOM 5054 C C . VAL A 1 633 ? 31.948 -11.140 -31.598 1.00 96.12 633 VAL A C 1
ATOM 5056 O O . VAL A 1 633 ? 32.164 -12.349 -31.703 1.00 96.12 633 VAL A O 1
ATOM 5059 N N . LEU A 1 634 ? 30.733 -10.627 -31.747 1.00 95.88 634 LEU A N 1
ATOM 5060 C CA . LEU A 1 634 ? 29.578 -11.404 -32.174 1.00 95.88 634 LEU A CA 1
ATOM 5061 C C . LEU A 1 634 ? 29.420 -11.278 -33.678 1.00 95.88 634 LEU A C 1
ATOM 5063 O O . LEU A 1 634 ? 29.425 -10.182 -34.225 1.00 95.88 634 LEU A O 1
ATOM 5067 N N . LYS A 1 635 ? 29.225 -12.405 -34.349 1.00 96.88 635 LYS A N 1
ATOM 5068 C CA . LYS A 1 635 ? 28.890 -12.457 -35.762 1.00 96.88 635 LYS A CA 1
ATOM 5069 C C . LYS A 1 635 ? 27.414 -12.776 -35.910 1.00 96.88 635 LYS A C 1
ATOM 5071 O O . LYS A 1 635 ? 26.953 -13.804 -35.413 1.00 96.88 635 LYS A O 1
ATOM 5076 N N . GLY A 1 636 ? 26.682 -11.911 -36.599 1.00 95.56 636 GLY A N 1
ATOM 5077 C CA . GLY A 1 636 ? 25.240 -12.013 -36.784 1.00 95.56 636 GLY A CA 1
ATOM 5078 C C . GLY A 1 636 ? 24.825 -12.037 -38.250 1.00 95.56 636 GLY A C 1
ATOM 5079 O O . GLY A 1 636 ? 25.598 -11.690 -39.141 1.00 95.56 636 GLY A O 1
ATOM 5080 N N . ARG A 1 637 ? 23.593 -12.471 -38.517 1.00 95.25 637 ARG A N 1
ATOM 5081 C CA . ARG A 1 637 ? 22.905 -12.259 -39.801 1.00 95.25 637 ARG A CA 1
ATOM 5082 C C . ARG A 1 637 ? 21.396 -12.268 -39.611 1.00 95.25 637 ARG A C 1
ATOM 5084 O O . ARG A 1 637 ? 20.880 -13.034 -38.795 1.00 95.25 637 ARG A O 1
ATOM 5091 N N . PHE A 1 638 ? 20.692 -11.497 -40.432 1.00 94.88 638 PHE A N 1
ATOM 5092 C CA . PHE A 1 638 ? 19.233 -11.536 -40.495 1.00 94.88 638 PHE A CA 1
ATOM 5093 C C . PHE A 1 638 ? 18.733 -12.409 -41.647 1.00 94.88 638 PHE A C 1
ATOM 5095 O O . PHE A 1 638 ? 19.325 -12.478 -42.728 1.00 94.88 638 PHE A O 1
ATOM 5102 N N . THR A 1 639 ? 17.607 -13.074 -41.415 1.00 94.38 639 THR A N 1
ATOM 5103 C CA . THR A 1 639 ? 16.874 -13.857 -42.411 1.00 94.38 639 THR A CA 1
ATOM 5104 C C . THR A 1 639 ? 15.453 -13.327 -42.509 1.00 94.38 639 THR A C 1
ATOM 5106 O O . THR A 1 639 ? 14.768 -13.260 -41.494 1.00 94.38 639 THR A O 1
ATOM 5109 N N . LYS A 1 640 ? 14.988 -12.971 -43.710 1.00 94.44 640 LYS A N 1
ATOM 5110 C CA . LYS A 1 640 ? 13.596 -12.553 -43.920 1.00 94.44 640 LYS A CA 1
ATOM 5111 C C . LYS A 1 640 ? 12.733 -13.740 -44.311 1.00 94.44 640 LYS A C 1
ATOM 5113 O O . LYS A 1 640 ? 13.066 -14.469 -45.250 1.00 94.44 640 LYS A O 1
ATOM 5118 N N . TYR A 1 641 ? 11.597 -13.857 -43.642 1.00 92.38 641 TYR A N 1
ATOM 5119 C CA . TYR A 1 641 ? 10.509 -14.758 -43.994 1.00 92.38 641 TYR A CA 1
ATOM 5120 C C . TYR A 1 641 ? 9.276 -13.944 -44.384 1.00 92.38 641 TYR A C 1
ATOM 5122 O O . TYR A 1 641 ? 9.091 -12.835 -43.887 1.00 92.38 641 TYR A O 1
ATOM 5130 N N . GLY A 1 642 ? 8.459 -14.468 -45.294 1.00 92.38 642 GLY A N 1
ATOM 5131 C CA . GLY A 1 642 ? 7.154 -13.891 -45.611 1.00 92.38 642 GLY A CA 1
ATOM 5132 C C . GLY A 1 642 ? 6.144 -14.124 -44.490 1.00 92.38 642 GLY A C 1
ATOM 5133 O O . GLY A 1 642 ? 6.398 -14.892 -43.562 1.00 92.38 642 GLY A O 1
ATOM 5134 N N . LEU A 1 643 ? 4.965 -13.505 -44.600 1.00 88.88 643 LEU A N 1
ATOM 5135 C CA . LEU A 1 643 ? 3.843 -13.729 -43.668 1.00 88.88 643 LEU A CA 1
ATOM 5136 C C . LEU A 1 643 ? 3.391 -15.202 -43.598 1.00 88.88 643 LEU A C 1
ATOM 5138 O O . LEU A 1 643 ? 2.779 -15.624 -42.621 1.00 88.88 643 LEU A O 1
ATOM 5142 N N . ASP A 1 644 ? 3.693 -15.987 -44.631 1.00 91.00 644 ASP A N 1
ATOM 5143 C CA . ASP A 1 644 ? 3.450 -17.429 -44.728 1.00 91.00 644 ASP A CA 1
ATOM 5144 C C . ASP A 1 644 ? 4.607 -18.282 -44.172 1.00 91.00 644 ASP A C 1
ATOM 5146 O O . ASP A 1 644 ? 4.626 -19.498 -44.359 1.00 91.00 644 ASP A O 1
ATOM 5150 N N . LEU A 1 645 ? 5.581 -17.644 -43.512 1.00 87.44 645 LEU A N 1
ATOM 5151 C CA . LEU A 1 645 ? 6.811 -18.243 -42.991 1.00 87.44 645 LEU A CA 1
ATOM 5152 C C . LEU A 1 645 ? 7.687 -18.905 -44.065 1.00 87.44 645 LEU A C 1
ATOM 5154 O O . LEU A 1 645 ? 8.594 -19.674 -43.739 1.00 87.44 645 LEU A O 1
ATOM 5158 N N . ASN A 1 646 ? 7.472 -18.598 -45.349 1.00 92.25 646 ASN A N 1
ATOM 5159 C CA . ASN A 1 646 ? 8.394 -19.023 -46.391 1.00 92.25 646 ASN A CA 1
ATOM 5160 C C . ASN A 1 646 ? 9.633 -18.134 -46.384 1.00 92.25 646 ASN A C 1
ATOM 5162 O O . ASN A 1 646 ? 9.555 -16.907 -46.317 1.00 92.25 646 ASN A O 1
ATOM 5166 N N . PHE A 1 647 ? 10.797 -18.770 -46.474 1.00 94.56 647 PHE A N 1
ATOM 5167 C CA . PHE A 1 647 ? 12.069 -18.073 -46.603 1.00 94.56 647 PHE A CA 1
ATOM 5168 C C . PHE A 1 647 ? 12.063 -17.168 -47.843 1.00 94.56 647 PHE A C 1
ATOM 5170 O O . PHE A 1 647 ? 11.737 -17.621 -48.943 1.00 94.56 647 PHE A O 1
ATOM 5177 N N . ILE A 1 648 ? 12.473 -15.911 -47.666 1.00 95.75 648 ILE A N 1
ATOM 5178 C CA . ILE A 1 648 ? 12.615 -14.936 -48.752 1.00 95.75 648 ILE A CA 1
ATOM 5179 C C . ILE A 1 648 ? 14.093 -14.744 -49.093 1.00 95.75 648 ILE A C 1
ATOM 5181 O O . ILE A 1 648 ? 14.496 -14.990 -50.230 1.00 95.75 648 ILE A O 1
ATOM 5185 N N . GLN A 1 649 ? 14.906 -14.295 -48.131 1.00 96.00 649 GLN A N 1
ATOM 5186 C CA . GLN A 1 649 ? 16.328 -14.024 -48.361 1.00 96.00 649 GLN A CA 1
ATOM 5187 C C . GLN A 1 649 ? 17.157 -13.994 -47.072 1.00 96.00 649 GLN A C 1
ATOM 5189 O O . GLN A 1 649 ? 16.636 -13.747 -45.983 1.00 96.00 649 GLN A O 1
ATOM 5194 N N . TYR A 1 650 ? 18.470 -14.180 -47.232 1.00 95.00 650 TYR A N 1
ATOM 5195 C CA . TYR A 1 650 ? 19.473 -13.843 -46.221 1.00 95.00 650 TYR A CA 1
ATOM 5196 C C . TYR A 1 650 ? 19.998 -12.429 -46.454 1.00 95.00 650 TYR A C 1
ATOM 5198 O O . TYR A 1 650 ? 20.210 -12.030 -47.600 1.00 95.00 650 TYR A O 1
ATOM 5206 N N . TYR A 1 651 ? 20.254 -11.716 -45.364 1.00 95.56 651 TYR A N 1
ATOM 5207 C CA . TYR A 1 651 ? 20.995 -10.460 -45.368 1.00 95.56 651 TYR A CA 1
ATOM 5208 C C . TYR A 1 651 ? 22.485 -10.730 -45.147 1.00 95.56 651 TYR A C 1
ATOM 5210 O O . TYR A 1 651 ? 22.881 -11.852 -44.808 1.00 95.56 651 TYR A O 1
ATOM 5218 N N . SER A 1 652 ? 23.311 -9.713 -45.398 1.00 93.88 652 SER A N 1
ATOM 5219 C CA . SER A 1 652 ? 24.749 -9.780 -45.144 1.00 93.88 652 SER A CA 1
ATOM 5220 C C . SER A 1 652 ? 25.030 -10.153 -43.687 1.00 93.88 652 SER A C 1
ATOM 5222 O O . SER A 1 652 ? 24.257 -9.832 -42.783 1.00 93.88 652 SER A O 1
ATOM 5224 N N . GLU A 1 653 ? 26.135 -10.866 -43.473 1.00 96.06 653 GLU A N 1
ATOM 5225 C CA . GLU A 1 653 ? 26.649 -11.069 -42.121 1.00 96.06 653 GLU A CA 1
ATOM 5226 C C . GLU A 1 653 ? 27.217 -9.745 -41.600 1.00 96.06 653 GLU A C 1
ATOM 5228 O O . GLU A 1 653 ? 27.848 -9.010 -42.359 1.00 96.06 653 GLU A O 1
ATOM 5233 N N . PHE A 1 654 ? 27.016 -9.483 -40.316 1.00 96.31 654 PHE A N 1
ATOM 5234 C CA . PHE A 1 654 ? 27.521 -8.314 -39.604 1.00 96.31 654 PHE A CA 1
ATOM 5235 C C . PHE A 1 654 ? 28.319 -8.750 -38.375 1.00 96.31 654 PHE A C 1
ATOM 5237 O O . PHE A 1 654 ? 28.191 -9.891 -37.920 1.00 96.31 654 PHE A O 1
ATOM 5244 N N . ASN A 1 655 ? 29.114 -7.831 -37.832 1.00 96.25 655 ASN A N 1
ATOM 5245 C CA . ASN A 1 655 ? 29.857 -8.033 -36.595 1.00 96.25 655 ASN A CA 1
ATOM 5246 C C . ASN A 1 655 ? 29.440 -6.986 -35.552 1.00 96.25 655 ASN A C 1
ATOM 5248 O O . ASN A 1 655 ? 29.230 -5.827 -35.896 1.00 96.25 655 ASN A O 1
ATOM 5252 N N . ILE A 1 656 ? 29.363 -7.396 -34.290 1.00 95.38 656 ILE A N 1
ATOM 5253 C CA . ILE A 1 656 ? 29.241 -6.520 -33.124 1.00 95.38 656 ILE A CA 1
ATOM 5254 C C . ILE A 1 656 ? 30.495 -6.748 -32.285 1.00 95.38 656 ILE A C 1
ATOM 5256 O O . ILE A 1 656 ? 30.683 -7.840 -31.754 1.00 95.38 656 ILE A O 1
ATOM 5260 N N . ASP A 1 657 ? 31.372 -5.752 -32.214 1.00 94.56 657 ASP A N 1
ATOM 5261 C CA . ASP A 1 657 ? 32.584 -5.804 -31.395 1.00 94.56 657 ASP A CA 1
ATOM 5262 C C . ASP A 1 657 ? 32.267 -5.271 -29.996 1.00 94.56 657 ASP A C 1
ATOM 5264 O O . ASP A 1 657 ? 32.147 -4.058 -29.811 1.00 94.56 657 ASP A O 1
ATOM 5268 N N . LEU A 1 658 ? 32.109 -6.168 -29.018 1.00 92.00 658 LEU A N 1
ATOM 5269 C CA . LEU A 1 658 ? 31.756 -5.773 -27.653 1.00 92.00 658 LEU A CA 1
ATOM 5270 C C . LEU A 1 658 ? 32.866 -4.933 -27.005 1.00 92.00 658 LEU A C 1
ATOM 5272 O O . LEU A 1 658 ? 32.566 -4.121 -26.144 1.00 92.00 658 LEU A O 1
ATOM 5276 N N . SER A 1 659 ? 34.119 -5.016 -27.480 1.00 90.88 659 SER A N 1
ATOM 5277 C CA . SER A 1 659 ? 35.223 -4.213 -26.924 1.00 90.88 659 SER A CA 1
ATOM 5278 C C . SER A 1 659 ? 35.125 -2.723 -27.259 1.00 90.88 659 SER A C 1
ATOM 5280 O O . SER A 1 659 ? 35.844 -1.901 -26.690 1.00 90.88 659 SER A O 1
ATOM 5282 N N . SER A 1 660 ? 34.259 -2.378 -28.215 1.00 86.25 660 SER A N 1
ATOM 5283 C CA . SER A 1 660 ? 33.953 -0.998 -28.594 1.00 86.25 660 SER A CA 1
ATOM 5284 C C . SER A 1 660 ? 32.769 -0.405 -27.826 1.00 86.25 660 SER A C 1
ATOM 5286 O O . SER A 1 660 ? 32.454 0.769 -28.015 1.00 86.25 660 SER A O 1
ATOM 5288 N N . VAL A 1 661 ? 32.129 -1.216 -26.982 1.00 86.31 661 VAL A N 1
ATOM 5289 C CA . VAL A 1 661 ? 30.967 -0.858 -26.178 1.00 86.31 661 VAL A CA 1
ATOM 5290 C C . VAL A 1 661 ? 31.425 -0.512 -24.764 1.00 86.31 661 VAL A C 1
ATOM 5292 O O . VAL A 1 661 ? 32.179 -1.268 -24.158 1.00 86.31 661 VAL A O 1
ATOM 5295 N N . ASP A 1 662 ? 30.969 0.625 -24.241 1.00 82.31 662 ASP A N 1
ATOM 5296 C CA . ASP A 1 662 ? 31.186 0.993 -22.841 1.00 82.31 662 ASP A CA 1
ATOM 5297 C C . ASP A 1 662 ? 30.047 0.402 -22.003 1.00 82.31 662 ASP A C 1
ATOM 5299 O O . ASP A 1 662 ? 28.925 0.915 -21.998 1.00 82.31 662 ASP A O 1
ATOM 5303 N N . PHE A 1 663 ? 30.304 -0.740 -21.366 1.00 81.56 663 PHE A N 1
ATOM 5304 C CA . PHE A 1 663 ? 29.332 -1.354 -20.468 1.00 81.56 663 PHE A CA 1
ATOM 5305 C C . PHE A 1 663 ? 29.255 -0.535 -19.170 1.00 81.56 663 PHE A C 1
ATOM 5307 O O . PHE A 1 663 ? 30.296 -0.179 -18.614 1.00 81.56 663 PHE A O 1
ATOM 5314 N N . PRO A 1 664 ? 28.046 -0.218 -18.666 1.00 75.56 664 PRO A N 1
ATOM 5315 C CA . PRO A 1 664 ? 27.886 0.520 -17.419 1.00 75.56 664 PRO A CA 1
ATOM 5316 C C . PRO A 1 664 ? 28.669 -0.116 -16.260 1.00 75.56 664 PRO A C 1
ATOM 5318 O O . PRO A 1 664 ? 28.344 -1.214 -15.809 1.00 75.56 664 PRO A O 1
ATOM 5321 N N . ASP A 1 665 ? 29.675 0.594 -15.745 1.00 79.62 665 ASP A N 1
ATOM 5322 C CA . ASP A 1 665 ? 30.447 0.162 -14.577 1.00 79.62 665 ASP A CA 1
ATOM 5323 C C . ASP A 1 665 ? 29.597 0.270 -13.299 1.00 79.62 665 ASP A C 1
ATOM 5325 O O . ASP A 1 665 ? 28.803 1.196 -13.114 1.00 79.62 665 ASP A O 1
ATOM 5329 N N . ASN A 1 666 ? 29.828 -0.640 -12.353 1.00 81.00 666 ASN A N 1
ATOM 5330 C CA . ASN A 1 666 ? 29.290 -0.556 -11.000 1.00 81.00 666 ASN A CA 1
ATOM 5331 C C . ASN A 1 666 ? 29.576 0.797 -10.346 1.00 81.00 666 ASN A C 1
ATOM 5333 O O . ASN A 1 666 ? 28.749 1.292 -9.585 1.00 81.00 666 ASN A O 1
ATOM 5337 N N . SER A 1 667 ? 30.705 1.441 -10.655 1.00 84.19 667 SER A N 1
ATOM 5338 C CA . SER A 1 667 ? 31.007 2.773 -10.121 1.00 84.19 667 SER A CA 1
ATOM 5339 C C . SER A 1 667 ? 29.967 3.851 -10.485 1.00 84.19 667 SER A C 1
ATOM 5341 O O . SER A 1 667 ? 29.887 4.864 -9.784 1.00 84.19 667 SER A O 1
ATOM 5343 N N . GLU A 1 668 ? 29.129 3.626 -11.506 1.00 87.12 668 GLU A N 1
ATOM 5344 C CA . GLU A 1 668 ? 28.026 4.503 -11.928 1.00 87.12 668 GLU A CA 1
ATOM 5345 C C . GLU A 1 668 ? 26.736 4.336 -11.101 1.00 87.12 668 GLU A C 1
ATOM 5347 O O . GLU A 1 668 ? 25.847 5.193 -11.163 1.00 87.12 668 GLU A O 1
ATOM 5352 N N . ILE A 1 669 ? 26.620 3.275 -10.291 1.00 91.31 669 ILE A N 1
ATOM 5353 C CA . ILE A 1 669 ? 25.391 2.981 -9.543 1.00 91.31 669 ILE A CA 1
ATOM 5354 C C . ILE A 1 669 ? 25.119 4.080 -8.513 1.00 91.31 669 ILE A C 1
ATOM 5356 O O . ILE A 1 669 ? 25.980 4.396 -7.690 1.00 91.31 669 ILE A O 1
ATOM 5360 N N . GLY A 1 670 ? 23.904 4.632 -8.513 1.00 93.25 670 GLY A N 1
ATOM 5361 C CA . GLY A 1 670 ? 23.440 5.602 -7.517 1.00 93.25 670 GLY A CA 1
ATOM 5362 C C . GLY A 1 670 ? 24.180 6.942 -7.543 1.00 93.25 670 GLY A C 1
ATOM 5363 O O . GLY A 1 670 ? 24.218 7.643 -6.529 1.00 93.25 670 GLY A O 1
ATOM 5364 N N . LYS A 1 671 ? 24.823 7.302 -8.661 1.00 93.62 671 LYS A N 1
ATOM 5365 C CA . LYS A 1 671 ? 25.494 8.599 -8.788 1.00 93.62 671 LYS A CA 1
ATOM 5366 C C . LYS A 1 671 ? 24.484 9.748 -8.704 1.00 93.62 671 LYS A C 1
ATOM 5368 O O . LYS A 1 671 ? 23.412 9.643 -9.289 1.00 93.62 671 LYS A O 1
ATOM 5373 N N . PRO A 1 672 ? 24.845 10.902 -8.109 1.00 93.69 672 PRO A N 1
ATOM 5374 C CA . PRO A 1 672 ? 23.968 12.079 -8.065 1.00 93.69 672 PRO A CA 1
ATOM 5375 C C . PRO A 1 672 ? 23.523 12.607 -9.435 1.00 93.69 672 PRO A C 1
ATOM 5377 O O . PRO A 1 672 ? 22.548 13.342 -9.524 1.00 93.69 672 PRO A O 1
ATOM 5380 N N . THR A 1 673 ? 24.254 12.266 -10.499 1.00 93.25 673 THR A N 1
ATOM 5381 C CA . THR A 1 673 ? 23.918 12.618 -11.883 1.00 93.25 673 THR A CA 1
ATOM 5382 C C . THR A 1 673 ? 22.902 11.678 -12.518 1.00 93.25 673 THR A C 1
ATOM 5384 O O . THR A 1 673 ? 22.443 11.983 -13.618 1.00 93.25 673 THR A O 1
ATOM 5387 N N . ASN A 1 674 ? 22.574 10.554 -11.872 1.00 94.31 674 ASN A N 1
ATOM 5388 C CA . ASN A 1 674 ? 21.629 9.599 -12.421 1.00 94.31 674 ASN A CA 1
ATOM 5389 C C . ASN A 1 674 ? 20.223 10.186 -12.468 1.00 94.31 674 ASN A C 1
ATOM 5391 O O . ASN A 1 674 ? 19.806 10.917 -11.568 1.00 94.31 674 ASN A O 1
ATOM 5395 N N . LYS A 1 675 ? 19.497 9.880 -13.541 1.00 93.94 675 LYS A N 1
ATOM 5396 C CA . LYS A 1 675 ? 18.163 10.425 -13.796 1.00 93.94 675 LYS A CA 1
ATOM 5397 C C . LYS A 1 675 ? 17.268 9.375 -14.429 1.00 93.94 675 LYS A C 1
ATOM 5399 O O . LYS A 1 675 ? 17.721 8.568 -15.227 1.00 93.94 675 LYS A O 1
ATOM 5404 N N . ILE A 1 676 ? 15.978 9.443 -14.142 1.00 95.19 676 ILE A N 1
ATOM 5405 C CA . ILE A 1 676 ? 14.975 8.692 -14.893 1.00 95.19 676 ILE A CA 1
ATOM 5406 C C . ILE A 1 676 ? 14.219 9.672 -15.797 1.00 95.19 676 ILE A C 1
ATOM 5408 O O . ILE A 1 676 ? 14.105 10.862 -15.496 1.00 95.19 676 ILE A O 1
ATOM 5412 N N . SER A 1 677 ? 13.727 9.170 -16.919 1.00 95.88 677 SER A N 1
ATOM 5413 C CA . SER A 1 677 ? 12.774 9.851 -17.799 1.00 95.88 677 SER A CA 1
ATOM 5414 C C . SER A 1 677 ? 11.673 8.874 -18.213 1.00 95.88 677 SER A C 1
ATOM 5416 O O . SER A 1 677 ? 11.706 7.710 -17.806 1.00 95.88 677 SER A O 1
ATOM 5418 N N . TYR A 1 678 ? 10.679 9.326 -18.975 1.00 97.19 678 TYR A N 1
ATOM 5419 C CA . TYR A 1 678 ? 9.606 8.455 -19.445 1.00 97.19 678 TYR A CA 1
ATOM 5420 C C . TYR A 1 678 ? 9.111 8.818 -20.848 1.00 97.19 678 TYR A C 1
ATOM 5422 O O . TYR A 1 678 ? 9.146 9.970 -21.283 1.00 97.19 678 TYR A O 1
ATOM 5430 N N . THR A 1 679 ? 8.583 7.810 -21.537 1.00 95.88 679 THR A N 1
ATOM 5431 C CA . THR A 1 679 ? 7.939 7.906 -22.860 1.00 95.88 679 THR A CA 1
ATOM 5432 C C . THR A 1 679 ? 6.705 7.015 -22.891 1.00 95.88 679 THR A C 1
ATOM 5434 O O . THR A 1 679 ? 6.628 6.076 -22.105 1.00 95.88 679 THR A O 1
ATOM 5437 N N . PHE A 1 680 ? 5.768 7.274 -23.799 1.00 96.19 680 PHE A N 1
ATOM 5438 C CA . PHE A 1 680 ? 4.540 6.488 -23.949 1.00 96.19 680 PHE A CA 1
ATOM 5439 C C . PHE A 1 680 ? 4.573 5.682 -25.246 1.00 96.19 680 PHE A C 1
ATOM 5441 O O . PHE A 1 680 ? 5.240 6.075 -26.206 1.00 96.19 680 PHE A O 1
ATOM 5448 N N . SER A 1 681 ? 3.863 4.557 -25.271 1.00 93.19 681 SER A N 1
ATOM 5449 C CA . SER A 1 681 ? 3.612 3.807 -26.499 1.00 93.19 681 SER A CA 1
ATOM 5450 C C . SER A 1 681 ? 2.732 4.601 -27.471 1.00 93.19 681 SER A C 1
ATOM 5452 O O . SER A 1 681 ? 1.878 5.380 -27.056 1.00 93.19 681 SER A O 1
ATOM 5454 N N . ASP A 1 682 ? 2.914 4.391 -28.779 1.00 91.44 682 ASP A N 1
ATOM 5455 C CA . ASP A 1 682 ? 2.170 5.122 -29.823 1.00 91.44 682 ASP A CA 1
ATOM 5456 C C . ASP A 1 682 ? 0.643 4.906 -29.761 1.00 91.44 682 ASP A C 1
ATOM 5458 O O . ASP A 1 682 ? -0.131 5.694 -30.303 1.00 91.44 682 ASP A O 1
ATOM 5462 N N . ASP A 1 683 ? 0.204 3.818 -29.128 1.00 92.06 683 ASP A N 1
ATOM 5463 C CA . ASP A 1 683 ? -1.193 3.436 -28.919 1.00 92.06 683 ASP A CA 1
ATOM 5464 C C . ASP A 1 683 ? -1.751 3.871 -27.551 1.00 92.06 683 ASP A C 1
ATOM 5466 O O . ASP A 1 683 ? -2.863 3.476 -27.183 1.00 92.06 683 ASP A O 1
ATOM 5470 N N . PHE A 1 684 ? -1.009 4.673 -26.782 1.00 94.25 684 PHE A N 1
ATOM 5471 C CA . PHE A 1 684 ? -1.497 5.224 -25.524 1.00 94.25 684 PHE A CA 1
ATOM 5472 C C . PHE A 1 684 ? -2.569 6.297 -25.792 1.00 94.25 684 PHE A C 1
ATOM 5474 O O . PHE A 1 684 ? -2.349 7.198 -26.607 1.00 94.25 684 PHE A O 1
ATOM 5481 N N . PRO A 1 685 ? -3.750 6.253 -25.145 1.00 94.31 685 PRO A N 1
ATOM 5482 C CA . PRO A 1 685 ? -4.793 7.237 -25.413 1.00 94.31 685 PRO A CA 1
ATOM 5483 C C . PRO A 1 685 ? -4.357 8.650 -25.023 1.00 94.31 685 PRO A C 1
ATOM 5485 O O . PRO A 1 685 ? -3.910 8.877 -23.900 1.00 94.31 685 PRO A O 1
ATOM 5488 N N . SER A 1 686 ? -4.564 9.621 -25.917 1.00 94.25 686 SER A N 1
ATOM 5489 C CA . SER A 1 686 ? -4.051 10.990 -25.754 1.00 94.25 686 SER A CA 1
ATOM 5490 C C . SER A 1 686 ? -4.526 11.693 -24.479 1.00 94.25 686 SER A C 1
ATOM 5492 O O . SER A 1 686 ? -3.767 12.437 -23.862 1.00 94.25 686 SER A O 1
ATOM 5494 N N . GLU A 1 687 ? -5.778 11.471 -24.068 1.00 92.81 687 GLU A N 1
ATOM 5495 C CA . GLU A 1 687 ? -6.310 12.064 -22.834 1.00 92.81 687 GLU A CA 1
ATOM 5496 C C . GLU A 1 687 ? -5.691 11.425 -21.585 1.00 92.81 687 GLU A C 1
ATOM 5498 O O . GLU A 1 687 ? -5.321 12.142 -20.655 1.00 92.81 687 GLU A O 1
ATOM 5503 N N . ALA A 1 688 ? -5.501 10.101 -21.585 1.00 92.50 688 ALA A N 1
ATOM 5504 C CA . ALA A 1 688 ? -4.824 9.406 -20.494 1.00 92.50 688 ALA A CA 1
ATOM 5505 C C . ALA A 1 688 ? -3.352 9.839 -20.408 1.00 92.50 688 ALA A C 1
ATOM 5507 O O . ALA A 1 688 ? -2.893 10.233 -19.338 1.00 92.50 688 ALA A O 1
ATOM 5508 N N . GLU A 1 689 ? -2.634 9.874 -21.537 1.00 95.56 689 GLU A N 1
ATOM 5509 C CA . GLU A 1 689 ? -1.249 10.361 -21.606 1.00 95.56 689 GLU A CA 1
ATOM 5510 C C . GLU A 1 689 ? -1.125 11.774 -21.021 1.00 95.56 689 GLU A C 1
ATOM 5512 O O . GLU A 1 689 ? -0.236 12.043 -20.212 1.00 95.56 689 GLU A O 1
ATOM 5517 N N . LYS A 1 690 ? -2.045 12.681 -21.370 1.00 96.12 690 LYS A N 1
ATOM 5518 C CA . LYS A 1 690 ? -2.060 14.052 -20.847 1.00 96.12 690 LYS A CA 1
ATOM 5519 C C . LYS A 1 690 ? -2.210 14.091 -19.324 1.00 96.12 690 LYS A C 1
ATOM 5521 O O . LYS A 1 690 ? -1.511 14.873 -18.674 1.00 96.12 690 LYS A O 1
ATOM 5526 N N . SER A 1 691 ? -3.087 13.267 -18.747 1.00 95.62 691 SER A N 1
ATOM 5527 C CA . SER A 1 691 ? -3.227 13.146 -17.289 1.00 95.62 691 SER A CA 1
ATOM 5528 C C . SER A 1 691 ? -1.956 12.591 -16.640 1.00 95.62 691 SER A C 1
ATOM 5530 O O . SER A 1 691 ? -1.490 13.156 -15.649 1.00 95.62 691 SER A O 1
ATOM 5532 N N . TYR A 1 692 ? -1.353 11.552 -17.226 1.00 96.69 692 TYR A N 1
ATOM 5533 C CA . TYR A 1 692 ? -0.099 10.970 -16.743 1.00 96.69 692 TYR A CA 1
ATOM 5534 C C . TYR A 1 692 ? 1.044 11.985 -16.772 1.00 96.69 692 TYR A C 1
ATOM 5536 O O . TYR A 1 692 ? 1.673 12.206 -15.744 1.00 96.69 692 TYR A O 1
ATOM 5544 N N . ARG A 1 693 ? 1.285 12.654 -17.905 1.00 97.00 693 ARG A N 1
ATOM 5545 C CA . ARG A 1 693 ? 2.333 13.680 -18.043 1.00 97.00 693 ARG A CA 1
ATOM 5546 C C . ARG A 1 693 ? 2.173 14.801 -17.029 1.00 97.00 693 ARG A C 1
ATOM 5548 O O . ARG A 1 693 ? 3.130 15.170 -16.356 1.00 97.00 693 ARG A O 1
ATOM 5555 N N . LYS A 1 694 ? 0.948 15.314 -16.875 1.00 97.06 694 LYS A N 1
ATOM 5556 C CA . LYS A 1 694 ? 0.643 16.385 -15.917 1.00 97.06 694 LYS A CA 1
ATOM 5557 C C . LYS A 1 694 ? 0.984 15.977 -14.479 1.00 97.06 694 LYS A C 1
ATOM 5559 O O . LYS A 1 694 ? 1.561 16.782 -13.752 1.00 97.06 694 LYS A O 1
ATOM 5564 N N . PHE A 1 695 ? 0.641 14.751 -14.086 1.00 98.06 695 PHE A N 1
ATOM 5565 C CA . PHE A 1 695 ? 0.957 14.210 -12.764 1.00 98.06 695 PHE A CA 1
ATOM 5566 C C . PHE A 1 695 ? 2.453 13.924 -12.598 1.00 98.06 695 PHE A C 1
ATOM 5568 O O . PHE A 1 695 ? 3.071 14.442 -11.670 1.00 98.06 695 PHE A O 1
ATOM 5575 N N . LEU A 1 696 ? 3.054 13.175 -13.528 1.00 97.81 696 LEU A N 1
ATOM 5576 C CA . LEU A 1 696 ? 4.459 12.770 -13.485 1.00 97.81 696 LEU A CA 1
ATOM 5577 C C . LEU A 1 696 ? 5.402 13.970 -13.440 1.00 97.81 696 LEU A C 1
ATOM 5579 O O . LEU A 1 696 ? 6.324 13.985 -12.636 1.00 97.81 696 LEU A O 1
ATOM 5583 N N . LYS A 1 697 ? 5.131 15.008 -14.236 1.00 97.25 697 LYS A N 1
ATOM 5584 C CA . LYS A 1 697 ? 5.872 16.276 -14.223 1.00 97.25 697 LYS A CA 1
ATOM 5585 C C . LYS A 1 697 ? 5.936 16.916 -12.828 1.00 97.25 697 LYS A C 1
ATOM 5587 O O . LYS A 1 697 ? 6.961 17.468 -12.451 1.00 97.25 697 LYS A O 1
ATOM 5592 N N . ARG A 1 698 ? 4.846 16.843 -12.065 1.00 98.06 698 ARG A N 1
ATOM 5593 C CA . ARG A 1 698 ? 4.695 17.500 -10.756 1.00 98.06 698 ARG A CA 1
ATOM 5594 C C . ARG A 1 698 ? 5.138 16.646 -9.580 1.00 98.06 698 ARG A C 1
ATOM 5596 O O . ARG A 1 698 ? 5.638 17.182 -8.598 1.00 98.06 698 ARG A O 1
ATOM 5603 N N . VAL A 1 699 ? 4.965 15.330 -9.677 1.00 98.25 699 VAL A N 1
ATOM 5604 C CA . VAL A 1 699 ? 5.431 14.384 -8.656 1.00 98.25 699 VAL A CA 1
ATOM 5605 C C . VAL A 1 699 ? 6.937 14.115 -8.774 1.00 98.25 699 VAL A C 1
ATOM 5607 O O . VAL A 1 699 ? 7.548 13.649 -7.820 1.00 98.25 699 VAL A O 1
ATOM 5610 N N . TRP A 1 700 ? 7.566 14.444 -9.910 1.00 97.19 700 TRP A N 1
ATOM 5611 C CA . TRP A 1 700 ? 8.992 14.194 -10.151 1.00 97.19 700 TRP A CA 1
ATOM 5612 C C . TRP A 1 700 ? 9.934 14.785 -9.090 1.00 97.19 700 TRP A C 1
ATOM 5614 O O . TRP A 1 700 ? 10.778 14.042 -8.586 1.00 97.19 700 TRP A O 1
ATOM 5624 N N . PRO A 1 701 ? 9.809 16.072 -8.699 1.00 97.31 701 PRO A N 1
ATOM 5625 C CA . PRO A 1 701 ? 10.652 16.643 -7.647 1.00 97.31 701 PRO A CA 1
ATOM 5626 C C . PRO A 1 701 ? 10.433 15.960 -6.290 1.00 97.31 701 PRO A C 1
ATOM 5628 O O . PRO A 1 701 ? 11.384 15.760 -5.540 1.00 97.31 701 PRO A O 1
ATOM 5631 N N . ILE A 1 702 ? 9.199 15.526 -6.007 1.00 98.31 702 ILE A N 1
ATOM 5632 C CA . ILE A 1 702 ? 8.847 14.798 -4.781 1.00 98.31 702 ILE A CA 1
ATOM 5633 C C . ILE A 1 702 ? 9.536 13.427 -4.765 1.00 98.31 702 ILE A C 1
ATOM 5635 O O . ILE A 1 702 ? 10.175 13.072 -3.778 1.00 98.31 702 ILE A O 1
ATOM 5639 N N . LEU A 1 703 ? 9.471 12.678 -5.872 1.00 97.38 703 LEU A N 1
ATOM 5640 C CA . LEU A 1 703 ? 10.183 11.403 -6.023 1.00 97.38 703 LEU A CA 1
ATOM 5641 C C . LEU A 1 703 ? 11.691 11.576 -5.794 1.00 97.38 703 LEU A C 1
ATOM 5643 O O . LEU A 1 703 ? 12.285 10.805 -5.047 1.00 97.38 703 LEU A O 1
ATOM 5647 N N . GLN A 1 704 ? 12.305 12.608 -6.380 1.00 95.62 704 GLN A N 1
ATOM 5648 C CA . GLN A 1 704 ? 13.737 12.883 -6.207 1.00 95.62 704 GLN A CA 1
ATOM 5649 C C . GLN A 1 704 ? 14.109 13.238 -4.762 1.00 95.62 704 GLN A C 1
ATOM 5651 O O . GLN A 1 704 ? 15.143 12.783 -4.271 1.00 95.62 704 GLN A O 1
ATOM 5656 N N . ASP A 1 705 ? 13.274 14.020 -4.076 1.00 96.50 705 ASP A N 1
ATOM 5657 C CA . ASP A 1 705 ? 13.463 14.365 -2.663 1.00 96.50 705 ASP A CA 1
ATOM 5658 C C . ASP A 1 705 ? 13.426 13.118 -1.769 1.00 96.50 705 ASP A C 1
ATOM 5660 O O . ASP A 1 705 ? 14.343 12.900 -0.972 1.00 96.50 705 ASP A O 1
ATOM 5664 N N . ARG A 1 706 ? 12.415 12.258 -1.955 1.00 96.00 706 ARG A N 1
ATOM 5665 C CA . ARG A 1 706 ? 12.203 11.063 -1.122 1.00 96.00 706 ARG A CA 1
ATOM 5666 C C . ARG A 1 706 ? 13.160 9.915 -1.422 1.00 96.00 706 ARG A C 1
ATOM 5668 O O . ARG A 1 706 ? 13.602 9.227 -0.504 1.00 96.00 706 ARG A O 1
ATOM 5675 N N . LEU A 1 707 ? 13.469 9.686 -2.696 1.00 96.25 707 LEU A N 1
ATOM 5676 C CA . LEU A 1 707 ? 14.224 8.512 -3.145 1.00 96.25 707 LEU A CA 1
ATOM 5677 C C . LEU A 1 707 ? 15.715 8.807 -3.352 1.00 96.25 707 LEU A C 1
ATOM 5679 O O . LEU A 1 707 ? 16.531 7.887 -3.365 1.00 96.25 707 LEU A O 1
ATOM 5683 N N . GLY A 1 708 ? 16.097 10.078 -3.502 1.00 95.94 708 GLY A N 1
ATOM 5684 C CA . GLY A 1 708 ? 17.455 10.457 -3.880 1.00 95.94 708 GLY A CA 1
ATOM 5685 C C . GLY A 1 708 ? 17.792 10.074 -5.328 1.00 95.94 708 GLY A C 1
ATOM 5686 O O . GLY A 1 708 ? 16.897 9.947 -6.164 1.00 95.94 708 GLY A O 1
ATOM 5687 N N . PRO A 1 709 ? 19.083 9.916 -5.670 1.00 96.19 709 PRO A N 1
ATOM 5688 C CA . PRO A 1 709 ? 19.482 9.529 -7.018 1.00 96.19 709 PRO A CA 1
ATOM 5689 C C . PRO A 1 709 ? 19.036 8.095 -7.358 1.00 96.19 709 PRO A C 1
ATOM 5691 O O . PRO A 1 709 ? 19.224 7.195 -6.533 1.00 96.19 709 PRO A O 1
ATOM 5694 N N . PRO A 1 710 ? 18.486 7.848 -8.560 1.00 96.25 710 PRO A N 1
ATOM 5695 C CA . PRO A 1 710 ? 18.155 6.501 -9.003 1.00 96.25 710 PRO A CA 1
ATOM 5696 C C . PRO A 1 710 ? 19.417 5.657 -9.199 1.00 96.25 710 PRO A C 1
ATOM 5698 O O . PRO A 1 710 ? 20.530 6.174 -9.369 1.00 96.25 710 PRO A O 1
ATOM 5701 N N . ALA A 1 711 ? 19.240 4.335 -9.198 1.00 93.88 711 ALA A N 1
ATOM 5702 C CA . ALA A 1 711 ? 20.356 3.405 -9.335 1.00 93.88 711 ALA A CA 1
ATOM 5703 C C . ALA A 1 711 ? 21.145 3.623 -10.635 1.00 93.88 711 ALA A C 1
ATOM 5705 O O . ALA A 1 711 ? 22.364 3.510 -10.638 1.00 93.88 711 ALA A O 1
ATOM 5706 N N . GLU A 1 712 ? 20.468 3.986 -11.721 1.00 91.31 712 GLU A N 1
ATOM 5707 C CA . GLU A 1 712 ? 21.042 4.186 -13.053 1.00 91.31 712 GLU A CA 1
ATOM 5708 C C . GLU A 1 712 ? 20.265 5.265 -13.821 1.00 91.31 712 GLU A C 1
ATOM 5710 O O . GLU A 1 712 ? 19.176 5.674 -13.407 1.00 91.31 712 GLU A O 1
ATOM 5715 N N . SER A 1 713 ? 20.838 5.738 -14.934 1.00 91.44 713 SER A N 1
ATOM 5716 C CA . SER A 1 713 ? 20.151 6.657 -15.845 1.00 91.44 713 SER A CA 1
ATOM 5717 C C . SER A 1 713 ? 19.441 5.912 -16.963 1.00 91.44 713 SER A C 1
ATOM 5719 O O . SER A 1 713 ? 20.105 5.227 -17.736 1.00 91.44 713 SER A O 1
ATOM 5721 N N . PHE A 1 714 ? 18.121 6.057 -17.092 1.00 91.50 714 PHE A N 1
ATOM 5722 C CA . PHE A 1 714 ? 17.369 5.399 -18.166 1.00 91.50 714 PHE A CA 1
ATOM 5723 C C . PHE A 1 714 ? 15.976 6.006 -18.391 1.00 91.50 714 PHE A C 1
ATOM 5725 O O . PHE A 1 714 ? 15.505 6.871 -17.650 1.00 91.50 714 PHE A O 1
ATOM 5732 N N . ASN A 1 715 ? 15.306 5.544 -19.443 1.00 93.44 715 ASN A N 1
ATOM 5733 C CA . ASN A 1 715 ? 13.939 5.920 -19.779 1.00 93.44 715 ASN A CA 1
ATOM 5734 C C . ASN A 1 715 ? 12.959 4.774 -19.501 1.00 93.44 715 ASN A C 1
ATOM 5736 O O . ASN A 1 715 ? 13.178 3.643 -19.934 1.00 93.44 715 ASN A O 1
ATOM 5740 N N . VAL A 1 716 ? 11.863 5.086 -18.811 1.00 96.12 716 VAL A N 1
ATOM 5741 C CA . VAL A 1 716 ? 10.738 4.179 -18.577 1.00 96.12 716 VAL A CA 1
ATOM 5742 C C . VAL A 1 716 ? 9.783 4.258 -19.766 1.00 96.12 716 VAL A C 1
ATOM 5744 O O . VAL A 1 716 ? 9.204 5.305 -20.062 1.00 96.12 716 VAL A O 1
ATOM 5747 N N . PHE A 1 717 ? 9.581 3.138 -20.451 1.00 94.94 717 PHE A N 1
ATOM 5748 C CA . PHE A 1 717 ? 8.568 3.018 -21.493 1.00 94.94 717 PHE A CA 1
ATOM 5749 C C . PHE A 1 717 ? 7.210 2.660 -20.879 1.00 94.94 717 PHE A C 1
ATOM 5751 O O . PHE A 1 717 ? 7.021 1.552 -20.377 1.00 94.94 717 PHE A O 1
ATOM 5758 N N . ILE A 1 718 ? 6.271 3.603 -20.903 1.00 96.75 718 ILE A N 1
ATOM 5759 C CA . ILE A 1 718 ? 4.903 3.440 -20.413 1.00 96.75 718 ILE A CA 1
ATOM 5760 C C . ILE A 1 718 ? 4.073 2.828 -21.537 1.00 96.75 718 ILE A C 1
ATOM 5762 O O . ILE A 1 718 ? 3.814 3.462 -22.561 1.00 96.75 718 ILE A O 1
ATOM 5766 N N . LYS A 1 719 ? 3.679 1.572 -21.349 1.00 94.38 719 LYS A N 1
ATOM 5767 C CA . LYS A 1 719 ? 3.014 0.766 -22.365 1.00 94.38 719 LYS A CA 1
ATOM 5768 C C . LYS A 1 719 ? 1.550 0.559 -22.013 1.00 94.38 719 LYS A C 1
ATOM 5770 O O . LYS A 1 719 ? 1.243 0.036 -20.943 1.00 94.38 719 LYS A O 1
ATOM 5775 N N . ASN A 1 720 ? 0.680 0.891 -22.964 1.00 93.75 720 ASN A N 1
ATOM 5776 C CA . ASN A 1 720 ? -0.745 0.605 -22.876 1.00 93.75 720 ASN A CA 1
ATOM 5777 C C . ASN A 1 720 ? -1.010 -0.909 -22.970 1.00 93.75 720 ASN A C 1
ATOM 5779 O O . ASN A 1 720 ? -0.600 -1.570 -23.928 1.00 93.75 720 ASN A O 1
ATOM 5783 N N . MET A 1 721 ? -1.715 -1.459 -21.983 1.00 92.75 721 MET A N 1
ATOM 5784 C CA . MET A 1 721 ? -2.161 -2.857 -21.960 1.00 92.75 721 MET A CA 1
ATOM 5785 C C . MET A 1 721 ? -3.612 -3.039 -22.437 1.00 92.75 721 MET A C 1
ATOM 5787 O O . MET A 1 721 ? -4.075 -4.175 -22.557 1.00 92.75 721 MET A O 1
ATOM 5791 N N . GLY A 1 722 ? -4.304 -1.945 -22.765 1.00 84.62 722 GLY A N 1
ATOM 5792 C CA . GLY A 1 722 ? -5.732 -1.905 -23.076 1.00 84.62 722 GLY A CA 1
ATOM 5793 C C . GLY A 1 722 ? -6.587 -1.540 -21.860 1.00 84.62 722 GLY A C 1
ATOM 5794 O O . GLY A 1 722 ? -6.086 -1.439 -20.744 1.00 84.62 722 GLY A O 1
ATOM 5795 N N . GLU A 1 723 ? -7.884 -1.331 -22.082 1.00 79.50 723 GLU A N 1
ATOM 5796 C CA . GLU A 1 723 ? -8.855 -0.959 -21.040 1.00 79.50 723 GLU A CA 1
ATOM 5797 C C . GLU A 1 723 ? -9.191 -2.138 -20.103 1.00 79.50 723 GLU A C 1
ATOM 5799 O O . GLU A 1 723 ? -9.172 -3.298 -20.524 1.00 79.50 723 GLU A O 1
ATOM 5804 N N . ASP A 1 724 ? -9.547 -1.832 -18.846 1.00 71.81 724 ASP A N 1
ATOM 5805 C CA . ASP A 1 724 ? -10.060 -2.778 -17.836 1.00 71.81 724 ASP A CA 1
ATOM 5806 C C . ASP A 1 724 ? -9.140 -3.989 -17.551 1.00 71.81 724 ASP A C 1
ATOM 5808 O O . ASP A 1 724 ? -9.602 -5.071 -17.172 1.00 71.81 724 ASP A O 1
ATOM 5812 N N . THR A 1 725 ? -7.822 -3.840 -17.724 1.00 75.69 725 THR A N 1
ATOM 5813 C CA . THR A 1 725 ? -6.887 -4.947 -17.463 1.00 75.69 725 THR A CA 1
ATOM 5814 C C . THR A 1 725 ? -6.377 -4.993 -16.023 1.00 75.69 725 THR A C 1
ATOM 5816 O O . THR A 1 725 ? -5.922 -6.050 -15.584 1.00 75.69 725 THR A O 1
ATOM 5819 N N . SER A 1 726 ? -6.491 -3.889 -15.269 1.00 78.12 726 SER A N 1
ATOM 5820 C CA . SER A 1 726 ? -5.956 -3.732 -13.909 1.00 78.12 726 SER A CA 1
ATOM 5821 C C . SER A 1 726 ? -4.448 -3.998 -13.810 1.00 78.12 726 SER A C 1
ATOM 5823 O O . SER A 1 726 ? -3.950 -4.350 -12.739 1.00 78.12 726 SER A O 1
ATOM 5825 N N . PHE A 1 727 ? -3.715 -3.867 -14.921 1.00 83.25 727 PHE A N 1
ATOM 5826 C CA . PHE A 1 727 ? -2.261 -3.995 -14.926 1.00 83.25 727 PHE A CA 1
ATOM 5827 C C . PHE A 1 727 ? -1.639 -2.687 -14.452 1.00 83.25 727 PHE A C 1
ATOM 5829 O O . PHE A 1 727 ? -1.829 -1.664 -15.089 1.00 83.25 727 PHE A O 1
ATOM 5836 N N . PHE A 1 728 ? -0.874 -2.753 -13.365 1.00 92.31 728 PHE A N 1
ATOM 5837 C CA . PHE A 1 728 ? 0.086 -1.739 -12.933 1.00 92.31 728 PHE A CA 1
ATOM 5838 C C . PHE A 1 728 ? 1.326 -2.508 -12.499 1.00 92.31 728 PHE A C 1
ATOM 5840 O O . PHE A 1 728 ? 1.260 -3.266 -11.533 1.00 92.31 728 PHE A O 1
ATOM 5847 N N . MET A 1 729 ? 2.387 -2.455 -13.304 1.00 93.50 729 MET A N 1
ATOM 5848 C CA . MET A 1 729 ? 3.589 -3.243 -13.039 1.00 93.50 729 MET A CA 1
ATOM 5849 C C . MET A 1 729 ? 4.811 -2.681 -13.756 1.00 93.50 729 MET A C 1
ATOM 5851 O O . MET A 1 729 ? 4.824 -2.552 -14.986 1.00 93.50 729 MET A O 1
ATOM 5855 N N . ILE A 1 730 ? 5.880 -2.454 -13.004 1.00 92.94 730 ILE A N 1
ATOM 5856 C CA . ILE A 1 730 ? 7.227 -2.331 -13.545 1.00 92.94 730 ILE A CA 1
ATOM 5857 C C . ILE A 1 730 ? 7.771 -3.697 -13.954 1.00 92.94 730 ILE A C 1
ATOM 5859 O O . ILE A 1 730 ? 7.800 -4.660 -13.193 1.00 92.94 730 ILE A O 1
ATOM 5863 N N . THR A 1 731 ? 8.275 -3.760 -15.179 1.00 87.56 731 THR A N 1
ATOM 5864 C CA . THR A 1 731 ? 8.966 -4.916 -15.746 1.00 87.56 731 THR A CA 1
ATOM 5865 C C . THR A 1 731 ? 10.274 -4.473 -16.392 1.00 87.56 731 THR A C 1
ATOM 5867 O O . THR A 1 731 ? 10.589 -3.279 -16.442 1.00 87.56 731 THR A O 1
ATOM 5870 N N . ASN A 1 732 ? 11.046 -5.441 -16.895 1.00 81.94 732 ASN A N 1
ATOM 5871 C CA . ASN A 1 732 ? 12.299 -5.181 -17.599 1.00 81.94 732 ASN A CA 1
ATOM 5872 C C . ASN A 1 732 ? 13.257 -4.309 -16.765 1.00 81.94 732 ASN A C 1
ATOM 5874 O O . ASN A 1 732 ? 13.742 -3.279 -17.232 1.00 81.94 732 ASN A O 1
ATOM 5878 N N . ASN A 1 733 ? 13.473 -4.688 -15.498 1.00 84.12 733 ASN A N 1
ATOM 5879 C CA . ASN A 1 733 ? 14.418 -4.014 -14.605 1.00 84.12 733 ASN A CA 1
ATOM 5880 C C . ASN A 1 733 ? 14.169 -2.497 -14.499 1.00 84.12 733 ASN A C 1
ATOM 5882 O O . ASN A 1 733 ? 15.077 -1.696 -14.718 1.00 84.12 733 ASN A O 1
ATOM 5886 N N . GLY A 1 734 ? 12.919 -2.081 -14.281 1.00 88.00 734 GLY A N 1
ATOM 5887 C CA . GLY A 1 734 ? 12.560 -0.661 -14.206 1.00 88.00 734 GLY A CA 1
ATOM 5888 C C . GLY A 1 734 ? 12.155 -0.021 -15.534 1.00 88.00 734 GLY A C 1
ATOM 5889 O O . GLY A 1 734 ? 11.472 0.997 -15.527 1.00 88.00 734 GLY A O 1
ATOM 5890 N N . ARG A 1 735 ? 12.543 -0.589 -16.682 1.00 89.62 735 ARG A N 1
ATOM 5891 C CA . ARG A 1 735 ? 12.505 0.103 -17.987 1.00 89.62 735 ARG A CA 1
ATOM 5892 C C . ARG A 1 735 ? 11.138 0.097 -18.661 1.00 89.62 735 ARG A C 1
ATOM 5894 O O . ARG A 1 735 ? 10.954 0.777 -19.668 1.00 89.62 735 ARG A O 1
ATOM 5901 N N . THR A 1 736 ? 10.173 -0.674 -18.170 1.00 93.19 736 THR A N 1
ATOM 5902 C CA . THR A 1 736 ? 8.834 -0.722 -18.768 1.00 93.19 736 THR A CA 1
ATOM 5903 C C . THR A 1 736 ? 7.763 -0.697 -17.697 1.00 93.19 736 THR A C 1
ATOM 5905 O O . THR A 1 736 ? 7.701 -1.599 -16.867 1.00 93.19 736 THR A O 1
ATOM 5908 N N . PHE A 1 737 ? 6.888 0.301 -17.764 1.00 96.38 737 PHE A N 1
ATOM 5909 C CA . PHE A 1 737 ? 5.688 0.384 -16.945 1.00 96.38 737 PHE A CA 1
ATOM 5910 C C . PHE A 1 737 ? 4.498 -0.108 -17.768 1.00 96.38 737 PHE A C 1
ATOM 5912 O O . PHE A 1 737 ? 4.071 0.545 -18.720 1.00 96.38 737 PHE A O 1
ATOM 5919 N N . LEU A 1 738 ? 3.989 -1.287 -17.421 1.00 95.38 738 LEU A N 1
ATOM 5920 C CA . LEU A 1 738 ? 2.760 -1.829 -17.985 1.00 95.38 738 LEU A CA 1
ATOM 5921 C C . LEU A 1 738 ? 1.580 -1.222 -17.234 1.00 95.38 738 LEU A C 1
ATOM 5923 O O . LEU A 1 738 ? 1.442 -1.451 -16.031 1.00 95.38 738 LEU A O 1
ATOM 5927 N N . THR A 1 739 ? 0.748 -0.470 -17.949 1.00 94.62 739 THR A N 1
ATOM 5928 C CA . THR A 1 739 ? -0.450 0.148 -17.385 1.00 94.62 739 THR A CA 1
ATOM 5929 C C . THR A 1 739 ? -1.642 0.003 -18.317 1.00 94.62 739 THR A C 1
ATOM 5931 O O . THR A 1 739 ? -1.490 0.004 -19.542 1.00 94.62 739 THR A O 1
ATOM 5934 N N . ASP A 1 740 ? -2.839 -0.116 -17.755 1.00 88.25 740 ASP A N 1
ATOM 5935 C CA . ASP A 1 740 ? -4.053 0.204 -18.502 1.00 88.25 740 ASP A CA 1
ATOM 5936 C C . ASP A 1 740 ? -4.260 1.723 -18.594 1.00 88.25 740 ASP A C 1
ATOM 5938 O O . ASP A 1 740 ? -3.401 2.537 -18.238 1.00 88.25 740 ASP A O 1
ATOM 5942 N N . THR A 1 741 ? -5.409 2.104 -19.138 1.00 84.62 741 THR A N 1
ATOM 5943 C CA . THR A 1 741 ? -5.811 3.495 -19.323 1.00 84.62 741 THR A CA 1
ATOM 5944 C C . THR A 1 741 ? -6.327 4.150 -18.041 1.00 84.62 741 THR A C 1
ATOM 5946 O O . THR A 1 741 ? -6.657 5.339 -18.077 1.00 84.62 741 THR A O 1
ATOM 5949 N N . ASP A 1 742 ? -6.423 3.419 -16.924 1.00 88.88 742 ASP A N 1
ATOM 5950 C CA . ASP A 1 742 ? -6.888 3.989 -15.668 1.00 88.88 742 ASP A CA 1
ATOM 5951 C C . ASP A 1 742 ? -5.833 4.953 -15.114 1.00 88.88 742 ASP A C 1
ATOM 5953 O O . ASP A 1 742 ? -4.626 4.699 -15.080 1.00 88.88 742 ASP A O 1
ATOM 5957 N N . PHE A 1 743 ? -6.294 6.118 -14.665 1.00 91.38 743 PHE A N 1
ATOM 5958 C CA . PHE A 1 743 ? -5.437 7.115 -14.036 1.00 91.38 743 PHE A CA 1
ATOM 5959 C C . PHE A 1 743 ? -5.520 6.977 -12.517 1.00 91.38 743 PHE A C 1
ATOM 5961 O O . PHE A 1 743 ? -6.421 7.529 -11.878 1.00 91.38 743 PHE A O 1
ATOM 5968 N N . ILE A 1 744 ? -4.568 6.228 -11.953 1.00 93.56 744 ILE A N 1
ATOM 5969 C CA . ILE A 1 744 ? -4.482 5.915 -10.524 1.00 93.56 744 ILE A CA 1
ATOM 5970 C C . ILE A 1 744 ? -3.165 6.483 -9.953 1.00 93.56 744 ILE A C 1
ATOM 5972 O O . ILE A 1 744 ? -2.159 5.774 -9.927 1.00 93.56 744 ILE A O 1
ATOM 5976 N N . PRO A 1 745 ? -3.135 7.752 -9.484 1.00 96.00 745 PRO A N 1
ATOM 5977 C CA . PRO A 1 745 ? -1.901 8.441 -9.080 1.00 96.00 745 PRO A CA 1
ATOM 5978 C C . PRO A 1 745 ? -1.044 7.685 -8.061 1.00 96.00 745 PRO A C 1
ATOM 5980 O O . PRO A 1 745 ? 0.176 7.643 -8.201 1.00 96.00 745 PRO A O 1
ATOM 5983 N N . ARG A 1 746 ? -1.677 7.038 -7.071 1.00 95.94 746 ARG A N 1
ATOM 5984 C CA . ARG A 1 746 ? -0.983 6.217 -6.067 1.00 95.94 746 ARG A CA 1
ATOM 5985 C C . ARG A 1 746 ? -0.211 5.062 -6.706 1.00 95.94 746 ARG A C 1
ATOM 5987 O O . ARG A 1 746 ? 0.953 4.868 -6.381 1.00 95.94 746 ARG A O 1
ATOM 5994 N N . LEU A 1 747 ? -0.845 4.309 -7.610 1.00 95.31 747 LEU A N 1
ATOM 5995 C CA . LEU A 1 747 ? -0.197 3.179 -8.284 1.00 95.31 747 LEU A CA 1
ATOM 5996 C C . LEU A 1 747 ? 0.906 3.655 -9.226 1.00 95.31 747 LEU A C 1
ATOM 5998 O O . LEU A 1 747 ? 1.956 3.036 -9.285 1.00 95.31 747 LEU A O 1
ATOM 6002 N N . ILE A 1 748 ? 0.718 4.791 -9.899 1.00 97.12 748 ILE A N 1
ATOM 6003 C CA . ILE A 1 748 ? 1.786 5.391 -10.707 1.00 97.12 748 ILE A CA 1
ATOM 6004 C C . ILE A 1 748 ? 3.000 5.709 -9.818 1.00 97.12 748 ILE A C 1
ATOM 6006 O O . ILE A 1 748 ? 4.116 5.335 -10.163 1.00 97.12 748 ILE A O 1
ATOM 6010 N N . ALA A 1 749 ? 2.804 6.347 -8.657 1.00 97.81 749 ALA A N 1
ATOM 6011 C CA . ALA A 1 749 ? 3.897 6.611 -7.718 1.00 97.81 749 ALA A CA 1
ATOM 6012 C C . ALA A 1 749 ? 4.555 5.312 -7.214 1.00 97.81 749 ALA A C 1
ATOM 6014 O O . ALA A 1 749 ? 5.779 5.218 -7.238 1.00 97.81 749 ALA A O 1
ATOM 6015 N N . HIS A 1 750 ? 3.757 4.306 -6.834 1.00 97.62 750 HIS A N 1
ATOM 6016 C CA . HIS A 1 750 ? 4.219 2.972 -6.415 1.00 97.62 750 HIS A CA 1
ATOM 6017 C C . HIS A 1 750 ? 5.153 2.338 -7.449 1.00 97.62 750 HIS A C 1
ATOM 6019 O O . HIS A 1 750 ? 6.284 1.968 -7.134 1.00 97.62 750 HIS A O 1
ATOM 6025 N N . GLU A 1 751 ? 4.725 2.292 -8.710 1.00 97.38 751 GLU A N 1
ATOM 6026 C CA . GLU A 1 751 ? 5.524 1.722 -9.792 1.00 97.38 751 GLU A CA 1
ATOM 6027 C C . GLU A 1 751 ? 6.806 2.531 -10.040 1.00 97.38 751 GLU A C 1
ATOM 6029 O O . GLU A 1 751 ? 7.883 1.960 -10.203 1.00 97.38 751 GLU A O 1
ATOM 6034 N N . PHE A 1 752 ? 6.764 3.864 -9.984 1.00 97.62 752 PHE A N 1
ATOM 6035 C CA . PHE A 1 752 ? 7.986 4.662 -10.136 1.00 97.62 752 PHE A CA 1
ATOM 6036 C C . PHE A 1 752 ? 8.978 4.498 -8.971 1.00 97.62 752 PHE A C 1
ATOM 6038 O O . PHE A 1 752 ? 10.181 4.642 -9.199 1.00 97.62 752 PHE A O 1
ATOM 6045 N N . VAL A 1 753 ? 8.533 4.117 -7.765 1.00 97.44 753 VAL A N 1
ATOM 6046 C CA . VAL A 1 753 ? 9.441 3.710 -6.674 1.00 97.44 753 VAL A CA 1
ATOM 6047 C C . VAL A 1 753 ? 10.186 2.419 -7.033 1.00 97.44 753 VAL A C 1
ATOM 6049 O O . VAL A 1 753 ? 11.391 2.325 -6.783 1.00 97.44 753 VAL A O 1
ATOM 6052 N N . HIS A 1 754 ? 9.524 1.439 -7.659 1.00 96.00 754 HIS A N 1
ATOM 6053 C CA . HIS A 1 754 ? 10.210 0.254 -8.192 1.00 96.00 754 HIS A CA 1
ATOM 6054 C C . HIS A 1 754 ? 11.180 0.627 -9.315 1.00 96.00 754 HIS A C 1
ATOM 6056 O O . HIS A 1 754 ? 12.338 0.208 -9.289 1.00 96.00 754 HIS A O 1
ATOM 6062 N N . ALA A 1 755 ? 10.749 1.467 -10.263 1.00 95.94 755 ALA A N 1
ATOM 6063 C CA . ALA A 1 755 ? 11.605 1.924 -11.354 1.00 95.94 755 ALA A CA 1
ATOM 6064 C C . ALA A 1 755 ? 12.871 2.622 -10.834 1.00 95.94 755 ALA A C 1
ATOM 6066 O O . ALA A 1 755 ? 13.946 2.426 -11.388 1.00 95.94 755 ALA A O 1
ATOM 6067 N N . TRP A 1 756 ? 12.796 3.360 -9.725 1.00 96.06 756 TRP A N 1
ATOM 6068 C CA . TRP A 1 756 ? 13.940 4.080 -9.155 1.00 96.06 756 TRP A CA 1
ATOM 6069 C C . TRP A 1 756 ? 15.165 3.209 -8.837 1.00 96.06 756 TRP A C 1
ATOM 6071 O O . TRP A 1 756 ? 16.304 3.687 -8.872 1.00 96.06 756 TRP A O 1
ATOM 6081 N N . LYS A 1 757 ? 14.934 1.922 -8.558 1.00 92.56 757 LYS A N 1
ATOM 6082 C CA . LYS A 1 757 ? 15.973 0.920 -8.284 1.00 92.56 757 LYS A CA 1
ATOM 6083 C C . LYS A 1 757 ? 16.557 0.284 -9.551 1.00 92.56 757 LYS A C 1
ATOM 6085 O O . LYS A 1 757 ? 17.600 -0.362 -9.477 1.00 92.56 757 LYS A O 1
ATOM 6090 N N . GLY A 1 758 ? 15.936 0.472 -10.717 1.00 89.62 758 GLY A N 1
ATOM 6091 C CA . GLY A 1 758 ? 16.371 -0.127 -11.982 1.00 89.62 758 GLY A CA 1
ATOM 6092 C C . GLY A 1 758 ? 16.467 -1.653 -11.885 1.00 89.62 758 GLY A C 1
ATOM 6093 O O . GLY A 1 758 ? 15.551 -2.318 -11.404 1.00 89.62 758 GLY A O 1
ATOM 6094 N N . GLN A 1 759 ? 17.600 -2.220 -12.301 1.00 84.56 759 GLN A N 1
ATOM 6095 C CA . GLN A 1 759 ? 17.881 -3.659 -12.147 1.00 84.56 759 GLN A CA 1
ATOM 6096 C C . GLN A 1 759 ? 18.206 -4.114 -10.712 1.00 84.56 759 GLN A C 1
ATOM 6098 O O . GLN A 1 759 ? 18.305 -5.311 -10.457 1.00 84.56 759 GLN A O 1
ATOM 6103 N N . TYR A 1 760 ? 18.351 -3.184 -9.767 1.00 88.69 760 TYR A N 1
ATOM 6104 C CA . TYR A 1 760 ? 18.833 -3.443 -8.409 1.00 88.69 760 TYR A CA 1
ATOM 6105 C C . TYR A 1 760 ? 17.692 -3.554 -7.389 1.00 88.69 760 TYR A C 1
ATOM 6107 O O . TYR A 1 760 ? 17.751 -2.953 -6.317 1.00 88.69 760 TYR A O 1
ATOM 6115 N N . SER A 1 761 ? 16.614 -4.273 -7.725 1.00 88.00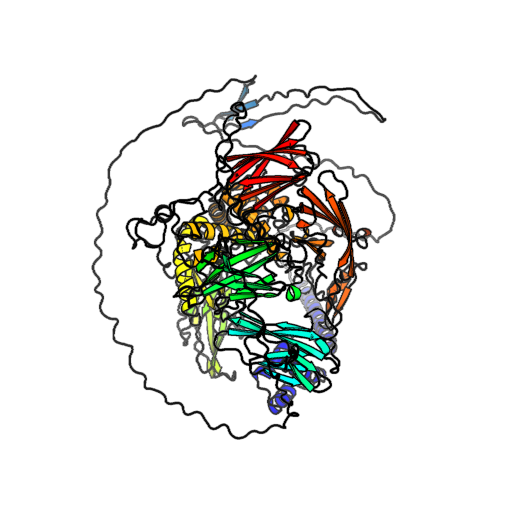 761 SER A N 1
ATOM 6116 C CA . SER A 1 761 ? 15.507 -4.470 -6.774 1.00 88.00 761 SER A CA 1
ATOM 6117 C C . SER A 1 761 ? 15.946 -5.309 -5.566 1.00 88.00 761 SER A C 1
ATOM 6119 O O . SER A 1 761 ? 16.839 -6.153 -5.674 1.00 88.00 761 SER A O 1
ATOM 6121 N N . ILE A 1 762 ? 15.291 -5.122 -4.417 1.00 88.88 762 ILE A N 1
ATOM 6122 C CA . ILE A 1 762 ? 15.591 -5.896 -3.202 1.00 88.88 762 ILE A CA 1
ATOM 6123 C C . ILE A 1 762 ? 15.250 -7.382 -3.406 1.00 88.88 762 ILE A C 1
ATOM 6125 O O . ILE A 1 762 ? 15.931 -8.271 -2.908 1.00 88.88 762 ILE A O 1
ATOM 6129 N N . THR A 1 763 ? 14.199 -7.670 -4.165 1.00 83.62 763 THR A N 1
ATOM 6130 C CA . THR A 1 763 ? 13.726 -9.023 -4.476 1.00 83.62 763 THR A CA 1
ATOM 6131 C C . THR A 1 763 ? 14.566 -9.665 -5.578 1.00 83.62 763 THR A C 1
ATOM 6133 O O . THR A 1 763 ? 14.054 -9.915 -6.666 1.00 83.62 763 THR A O 1
ATOM 6136 N N . THR A 1 764 ? 15.860 -9.896 -5.345 1.00 80.50 764 THR A N 1
ATOM 6137 C CA . THR A 1 764 ? 16.796 -10.397 -6.367 1.00 80.50 764 THR A CA 1
ATOM 6138 C C . THR A 1 764 ? 17.624 -11.590 -5.894 1.00 80.50 764 THR A C 1
ATOM 6140 O O . THR A 1 764 ? 18.179 -11.588 -4.802 1.00 80.50 764 THR A O 1
ATOM 6143 N N . GLY A 1 765 ? 17.714 -12.623 -6.737 1.00 76.38 765 GLY A N 1
ATOM 6144 C CA . GLY A 1 765 ? 18.554 -13.805 -6.525 1.00 76.38 765 GLY A CA 1
ATOM 6145 C C . GLY A 1 765 ? 19.940 -13.698 -7.166 1.00 76.38 765 GLY A C 1
ATOM 6146 O O . GLY A 1 765 ? 20.331 -12.644 -7.663 1.00 76.38 765 GLY A O 1
ATOM 6147 N N . ASP A 1 766 ? 20.658 -14.825 -7.229 1.00 71.25 766 ASP A N 1
ATOM 6148 C CA . ASP A 1 766 ? 22.059 -14.921 -7.690 1.00 71.25 766 ASP A CA 1
ATOM 6149 C C . ASP A 1 766 ? 22.339 -14.215 -9.039 1.00 71.25 766 ASP A C 1
ATOM 6151 O O . ASP A 1 766 ? 23.393 -13.606 -9.220 1.00 71.25 766 ASP A O 1
ATOM 6155 N N . ALA A 1 767 ? 21.361 -14.185 -9.950 1.00 65.62 767 ALA A N 1
ATOM 6156 C CA . ALA A 1 767 ? 21.456 -13.550 -11.272 1.00 65.62 767 ALA A CA 1
ATOM 6157 C C . ALA A 1 767 ? 20.648 -12.239 -11.417 1.00 65.62 767 ALA A C 1
ATOM 6159 O O . ALA A 1 767 ? 20.177 -11.936 -12.508 1.00 65.62 767 ALA A O 1
ATOM 6160 N N . TRP A 1 768 ? 20.380 -11.512 -10.322 1.00 73.06 768 TRP A N 1
ATOM 6161 C CA . TRP A 1 768 ? 19.433 -10.375 -10.298 1.00 73.06 768 TRP A CA 1
ATOM 6162 C C . TRP A 1 768 ? 18.012 -10.741 -10.765 1.00 73.06 768 TRP A C 1
ATOM 6164 O O . TRP A 1 768 ? 17.178 -9.889 -11.061 1.00 73.06 768 TRP A O 1
ATOM 6174 N N . GLN A 1 769 ? 17.713 -12.038 -10.801 1.00 71.50 769 GLN A N 1
ATOM 6175 C CA . GLN A 1 769 ? 16.395 -12.566 -11.113 1.00 71.50 769 GLN A CA 1
ATOM 6176 C C . GLN A 1 769 ? 15.443 -12.312 -9.951 1.00 71.50 769 GLN A C 1
ATOM 6178 O O . GLN A 1 769 ? 15.833 -12.448 -8.792 1.00 71.50 769 GLN A O 1
ATOM 6183 N N . TYR A 1 770 ? 14.193 -11.989 -10.259 1.00 80.19 770 TYR A N 1
ATOM 6184 C CA . TYR A 1 770 ? 13.188 -11.713 -9.244 1.00 80.19 770 TYR A CA 1
ATOM 6185 C C . TYR A 1 770 ? 13.025 -12.887 -8.257 1.00 80.19 770 TYR A C 1
ATOM 6187 O O . TYR A 1 770 ? 12.750 -14.014 -8.672 1.00 80.19 770 TYR A O 1
ATOM 6195 N N . GLN A 1 771 ? 13.177 -12.617 -6.958 1.00 81.62 771 GLN A N 1
ATOM 6196 C CA . GLN A 1 771 ? 12.922 -13.560 -5.866 1.00 81.62 771 GLN A CA 1
ATOM 6197 C C . GLN A 1 771 ? 11.872 -12.987 -4.909 1.00 81.62 771 GLN A C 1
ATOM 6199 O O . GLN A 1 771 ? 12.142 -12.002 -4.219 1.00 81.62 771 GLN A O 1
ATOM 6204 N N . PRO A 1 772 ? 10.676 -13.593 -4.830 1.00 84.94 772 PRO A N 1
ATOM 6205 C CA . PRO A 1 772 ? 9.548 -12.988 -4.132 1.00 84.94 772 PRO A CA 1
ATOM 6206 C C . PRO A 1 772 ? 9.646 -13.048 -2.606 1.00 84.94 772 PRO A C 1
ATOM 6208 O O . PRO A 1 772 ? 8.832 -12.415 -1.940 1.00 84.94 772 PRO A O 1
ATOM 6211 N N . ASP A 1 773 ? 10.594 -13.784 -2.029 1.00 86.00 773 ASP A N 1
ATOM 6212 C CA . ASP A 1 773 ? 10.649 -14.007 -0.579 1.00 86.00 773 ASP A CA 1
ATOM 6213 C C . ASP A 1 773 ? 10.854 -12.706 0.220 1.00 86.00 773 ASP A C 1
ATOM 6215 O O . ASP A 1 773 ? 10.446 -12.613 1.374 1.00 86.00 773 ASP A O 1
ATOM 6219 N N . LEU A 1 774 ? 11.415 -11.668 -0.408 1.00 91.31 774 LEU A N 1
ATOM 6220 C CA . LEU A 1 774 ? 11.644 -10.348 0.188 1.00 91.31 774 LEU A CA 1
ATOM 6221 C C . LEU A 1 774 ? 10.577 -9.309 -0.208 1.00 91.31 774 LEU A C 1
ATOM 6223 O O . LEU A 1 774 ? 10.796 -8.111 -0.019 1.00 91.31 774 LEU A O 1
ATOM 6227 N N . SER A 1 775 ? 9.414 -9.735 -0.726 1.00 91.56 775 SER A N 1
ATOM 6228 C CA . SER A 1 775 ? 8.356 -8.805 -1.173 1.00 91.56 775 SER A CA 1
ATOM 6229 C C . SER A 1 775 ? 7.850 -7.914 -0.040 1.00 91.56 775 SER A C 1
ATOM 6231 O O . SER A 1 775 ? 7.528 -6.760 -0.285 1.00 91.56 775 SER A O 1
ATOM 6233 N N . GLY A 1 776 ? 7.846 -8.399 1.209 1.00 92.38 776 GLY A N 1
ATOM 6234 C CA . GLY A 1 776 ? 7.546 -7.573 2.386 1.00 92.38 776 GLY A CA 1
ATOM 6235 C C . GLY A 1 776 ? 8.356 -6.286 2.460 1.00 92.38 776 GLY A C 1
ATOM 6236 O O . GLY A 1 776 ? 7.801 -5.232 2.762 1.00 92.38 776 GLY A O 1
ATOM 6237 N N . PHE A 1 777 ? 9.638 -6.353 2.108 1.00 94.56 777 PHE A N 1
ATOM 6238 C CA . PHE A 1 777 ? 10.518 -5.191 2.064 1.00 94.56 777 PHE A CA 1
ATOM 6239 C C . PHE A 1 777 ? 10.299 -4.367 0.791 1.00 94.56 777 PHE A C 1
ATOM 6241 O O . PHE A 1 777 ? 10.131 -3.156 0.872 1.00 94.56 777 PHE A O 1
ATOM 6248 N N . GLU A 1 778 ? 10.271 -5.012 -0.376 1.00 94.56 778 GLU A N 1
ATOM 6249 C CA . GLU A 1 778 ? 10.216 -4.331 -1.677 1.00 94.56 778 GLU A CA 1
ATOM 6250 C C . GLU A 1 778 ? 8.860 -3.655 -1.942 1.00 94.56 778 GLU A C 1
ATOM 6252 O O . GLU A 1 778 ? 8.806 -2.451 -2.195 1.00 94.56 778 GLU A O 1
ATOM 6257 N N . GLU A 1 779 ? 7.766 -4.409 -1.827 1.00 94.12 779 GLU A N 1
ATOM 6258 C CA . GLU A 1 779 ? 6.392 -3.932 -2.028 1.00 94.12 779 GLU A CA 1
ATOM 6259 C C . GLU A 1 779 ? 5.926 -3.056 -0.865 1.00 94.12 779 GLU A C 1
ATOM 6261 O O . GLU A 1 779 ? 5.224 -2.069 -1.066 1.00 94.12 779 GLU A O 1
ATOM 6266 N N . GLY A 1 780 ? 6.335 -3.397 0.363 1.00 94.38 780 GLY A N 1
ATOM 6267 C CA . GLY A 1 780 ? 6.050 -2.589 1.546 1.00 94.38 780 GLY A CA 1
ATOM 6268 C C . GLY A 1 780 ? 6.676 -1.202 1.471 1.00 94.38 780 GLY A C 1
ATOM 6269 O O . GLY A 1 780 ? 6.013 -0.211 1.776 1.00 94.38 780 GLY A O 1
ATOM 6270 N N . MET A 1 781 ? 7.933 -1.127 1.018 1.00 95.81 781 MET A N 1
ATOM 6271 C CA . MET A 1 781 ? 8.624 0.139 0.788 1.00 95.81 781 MET A CA 1
ATOM 6272 C C . MET A 1 781 ? 7.971 0.932 -0.344 1.00 95.81 781 MET A C 1
ATOM 6274 O O . MET A 1 781 ? 7.708 2.117 -0.156 1.00 95.81 781 MET A O 1
ATOM 6278 N N . ALA A 1 782 ? 7.663 0.296 -1.479 1.00 97.00 782 ALA A N 1
ATOM 6279 C CA . ALA A 1 782 ? 6.995 0.959 -2.599 1.00 97.00 782 ALA A CA 1
ATOM 6280 C C . ALA A 1 782 ? 5.622 1.531 -2.211 1.00 97.00 782 ALA A C 1
ATOM 6282 O O . ALA A 1 782 ? 5.365 2.710 -2.446 1.00 97.00 782 ALA A O 1
ATOM 6283 N N . GLU A 1 783 ? 4.790 0.748 -1.524 1.00 96.44 783 GLU A N 1
ATOM 6284 C CA . GLU A 1 783 ? 3.444 1.163 -1.118 1.00 96.44 783 GLU A CA 1
ATOM 6285 C C . GLU A 1 783 ? 3.489 2.231 -0.014 1.00 96.44 783 GLU A C 1
ATOM 6287 O O . GLU A 1 783 ? 2.763 3.223 -0.074 1.00 96.44 783 GLU A O 1
ATOM 6292 N N . GLY A 1 784 ? 4.363 2.067 0.987 1.00 96.62 784 GLY A N 1
ATOM 6293 C CA . GLY A 1 784 ? 4.550 3.050 2.058 1.00 96.62 784 GLY A CA 1
ATOM 6294 C C . GLY A 1 784 ? 5.024 4.405 1.531 1.00 96.62 784 GLY A C 1
ATOM 6295 O O . GLY A 1 784 ? 4.484 5.440 1.924 1.00 96.62 784 GLY A O 1
ATOM 6296 N N . LEU A 1 785 ? 5.976 4.400 0.592 1.00 97.50 785 LEU A N 1
ATOM 6297 C CA . LEU A 1 785 ? 6.457 5.615 -0.065 1.00 97.50 785 LEU A CA 1
ATOM 6298 C C . LEU A 1 785 ? 5.433 6.210 -1.017 1.00 97.50 785 LEU A C 1
ATOM 6300 O O . LEU A 1 785 ? 5.334 7.428 -1.083 1.00 97.50 785 LEU A O 1
ATOM 6304 N N . ALA A 1 786 ? 4.657 5.394 -1.732 1.00 97.75 786 ALA A N 1
ATOM 6305 C CA . ALA A 1 786 ? 3.593 5.904 -2.586 1.00 97.75 786 ALA A CA 1
ATOM 6306 C C . ALA A 1 786 ? 2.615 6.771 -1.781 1.00 97.75 786 ALA A C 1
ATOM 6308 O O . ALA A 1 786 ? 2.259 7.852 -2.244 1.00 97.75 786 ALA A O 1
ATOM 6309 N N . PHE A 1 787 ? 2.243 6.348 -0.565 1.00 97.25 787 PHE A N 1
ATOM 6310 C CA . PHE A 1 787 ? 1.419 7.158 0.339 1.00 97.25 787 PHE A CA 1
ATOM 6311 C C . PHE A 1 787 ? 2.126 8.431 0.820 1.00 97.25 787 PHE A C 1
ATOM 6313 O O . PHE A 1 787 ? 1.544 9.508 0.732 1.00 97.25 787 PHE A O 1
ATOM 6320 N N . ASP A 1 788 ? 3.386 8.354 1.252 1.00 97.06 788 ASP A N 1
ATOM 6321 C CA . ASP A 1 788 ? 4.144 9.556 1.637 1.00 97.06 788 ASP A CA 1
ATOM 6322 C C . ASP A 1 788 ? 4.261 10.573 0.478 1.00 97.06 788 ASP A C 1
ATOM 6324 O O . ASP A 1 788 ? 3.988 11.763 0.646 1.00 97.06 788 ASP A O 1
ATOM 6328 N N . ILE A 1 789 ? 4.569 10.097 -0.731 1.00 98.25 789 ILE A N 1
ATOM 6329 C CA . ILE A 1 789 ? 4.716 10.911 -1.944 1.00 98.25 789 ILE A CA 1
ATOM 6330 C C . ILE A 1 789 ? 3.398 11.589 -2.324 1.00 98.25 789 ILE A C 1
ATOM 6332 O O . ILE A 1 789 ? 3.398 12.768 -2.677 1.00 98.25 789 ILE A O 1
ATOM 6336 N N . ILE A 1 790 ? 2.266 10.881 -2.280 1.00 97.94 790 ILE A N 1
ATOM 6337 C CA . ILE A 1 790 ? 0.977 11.493 -2.631 1.00 97.94 790 ILE A CA 1
ATOM 6338 C C . ILE A 1 790 ? 0.436 12.401 -1.524 1.00 97.94 790 ILE A C 1
ATOM 6340 O O . ILE A 1 790 ? -0.250 13.369 -1.847 1.00 97.94 790 ILE A O 1
ATOM 6344 N N . HIS A 1 791 ? 0.747 12.143 -0.248 1.00 97.38 791 HIS A N 1
ATOM 6345 C CA . HIS A 1 791 ? 0.449 13.082 0.835 1.00 97.38 791 HIS A CA 1
ATOM 6346 C C . HIS A 1 791 ? 1.195 14.404 0.604 1.00 97.38 791 HIS A C 1
ATOM 6348 O O . HIS A 1 791 ? 0.600 15.479 0.681 1.00 97.38 791 HIS A O 1
ATOM 6354 N N . GLU A 1 792 ? 2.482 14.338 0.248 1.00 97.75 792 GLU A N 1
ATOM 6355 C CA . GLU A 1 792 ? 3.254 15.516 -0.157 1.00 97.75 792 GLU A CA 1
ATOM 6356 C C . GLU A 1 792 ? 2.659 16.168 -1.415 1.00 97.75 792 GLU A C 1
ATOM 6358 O O . GLU A 1 792 ? 2.439 17.374 -1.421 1.00 97.75 792 GLU A O 1
ATOM 6363 N N . TYR A 1 793 ? 2.292 15.389 -2.439 1.00 98.50 793 TYR A N 1
ATOM 6364 C CA . TYR A 1 793 ? 1.674 15.911 -3.665 1.00 98.50 793 TYR A CA 1
ATOM 6365 C C . TYR A 1 793 ? 0.390 16.696 -3.385 1.00 98.50 793 TYR A C 1
ATOM 6367 O O . TYR A 1 793 ? 0.186 17.762 -3.961 1.00 98.50 793 TYR A O 1
ATOM 6375 N N . VAL A 1 794 ? -0.474 16.197 -2.497 1.00 97.94 794 VAL A N 1
ATOM 6376 C CA . VAL A 1 794 ? -1.711 16.890 -2.109 1.00 97.94 794 VAL A CA 1
ATOM 6377 C C . VAL A 1 794 ? -1.415 18.226 -1.427 1.00 97.94 794 VAL A C 1
ATOM 6379 O O . VAL A 1 794 ? -2.130 19.199 -1.674 1.00 97.94 794 VAL A O 1
ATOM 6382 N N . ARG A 1 795 ? -0.351 18.300 -0.619 1.00 97.88 795 ARG A N 1
ATOM 6383 C CA . ARG A 1 795 ? 0.105 19.551 0.007 1.00 97.88 795 ARG A CA 1
ATOM 6384 C C . ARG A 1 795 ? 0.752 20.510 -0.985 1.00 97.88 795 ARG A C 1
ATOM 6386 O O . ARG A 1 795 ? 0.527 21.712 -0.892 1.00 97.88 795 ARG A O 1
ATOM 6393 N N . SER A 1 796 ? 1.525 19.991 -1.934 1.00 98.44 796 SER A N 1
ATOM 6394 C CA . SER A 1 796 ? 2.200 20.796 -2.951 1.00 98.44 796 SER A CA 1
ATOM 6395 C C . SER A 1 796 ? 1.245 21.308 -4.027 1.00 98.44 796 SER A C 1
ATOM 6397 O O . SER A 1 796 ? 1.439 22.415 -4.503 1.00 98.44 796 SER A O 1
ATOM 6399 N N . TYR A 1 797 ? 0.218 20.537 -4.402 1.00 98.25 797 TYR A N 1
ATOM 6400 C CA . TYR A 1 797 ? -0.693 20.847 -5.511 1.00 98.25 797 TYR A CA 1
ATOM 6401 C C . TYR A 1 797 ? -2.173 20.689 -5.106 1.00 98.25 797 TYR A C 1
ATOM 6403 O O . TYR A 1 797 ? -2.899 19.851 -5.662 1.00 98.25 797 TYR A O 1
ATOM 6411 N N . PRO A 1 798 ? -2.674 21.488 -4.148 1.00 97.50 798 PRO A N 1
ATOM 6412 C CA . PRO A 1 798 ? -3.988 21.298 -3.521 1.00 97.50 798 PRO A CA 1
ATOM 6413 C C . PRO A 1 798 ? -5.183 21.432 -4.475 1.00 97.50 798 PRO A C 1
ATOM 6415 O O . PRO A 1 798 ? -6.254 20.886 -4.207 1.00 97.50 798 PRO A O 1
ATOM 6418 N N . ASN A 1 799 ? -5.019 22.156 -5.586 1.00 96.12 799 ASN A N 1
ATOM 6419 C CA . ASN A 1 799 ? -6.061 22.382 -6.593 1.00 96.12 799 ASN A CA 1
ATOM 6420 C C . ASN A 1 799 ? -5.965 21.438 -7.797 1.00 96.12 799 ASN A C 1
ATOM 6422 O O . ASN A 1 799 ? -6.764 21.552 -8.730 1.00 96.12 799 ASN A O 1
ATOM 6426 N N . ASP A 1 800 ? -4.985 20.532 -7.824 1.00 97.06 800 ASP A N 1
ATOM 6427 C CA . ASP A 1 800 ? -4.831 19.649 -8.966 1.00 97.06 800 ASP A CA 1
ATOM 6428 C C . ASP A 1 800 ? -5.931 18.580 -9.046 1.00 97.06 800 ASP A C 1
ATOM 6430 O O . ASP A 1 800 ? -6.431 18.067 -8.046 1.00 97.06 800 ASP A O 1
ATOM 6434 N N . GLU A 1 801 ? -6.278 18.184 -10.269 1.00 94.44 801 GLU A N 1
ATOM 6435 C CA . GLU A 1 801 ? -7.263 17.132 -10.522 1.00 94.44 801 GLU A CA 1
ATOM 6436 C C . GLU A 1 801 ? -6.862 15.797 -9.873 1.00 94.44 801 GLU A C 1
ATOM 6438 O O . GLU A 1 801 ? -7.723 15.093 -9.341 1.00 94.44 801 GLU A O 1
ATOM 6443 N N . ALA A 1 802 ? -5.566 15.454 -9.865 1.00 95.94 802 ALA A N 1
ATOM 6444 C CA . ALA A 1 802 ? -5.084 14.257 -9.184 1.00 95.94 802 ALA A CA 1
ATOM 6445 C C . ALA A 1 802 ? -5.309 14.355 -7.668 1.00 95.94 802 ALA A C 1
ATOM 6447 O O . ALA A 1 802 ? -5.784 13.391 -7.075 1.00 95.94 802 ALA A O 1
ATOM 6448 N N . THR A 1 803 ? -5.085 15.524 -7.058 1.00 96.69 803 THR A N 1
ATOM 6449 C CA . THR A 1 803 ? -5.382 15.778 -5.636 1.00 96.69 803 THR A CA 1
ATOM 6450 C C . THR A 1 803 ? -6.860 15.570 -5.326 1.00 96.69 803 THR A C 1
ATOM 6452 O O . THR A 1 803 ? -7.210 14.845 -4.395 1.00 96.69 803 THR A O 1
ATOM 6455 N N . ILE A 1 804 ? -7.750 16.128 -6.148 1.00 92.50 804 ILE A N 1
ATOM 6456 C CA . ILE A 1 804 ? -9.198 15.956 -5.977 1.00 92.50 804 ILE A CA 1
ATOM 6457 C C . ILE A 1 804 ? -9.587 14.472 -6.103 1.00 92.50 804 ILE A C 1
ATOM 6459 O O . ILE A 1 804 ? -10.399 13.976 -5.320 1.00 92.50 804 ILE A O 1
ATOM 6463 N N . LYS A 1 805 ? -9.002 13.732 -7.054 1.00 91.06 805 LYS A N 1
ATOM 6464 C CA . LYS A 1 805 ? -9.232 12.283 -7.215 1.00 91.06 805 LYS A CA 1
ATOM 6465 C C . LYS A 1 805 ? -8.749 11.485 -5.998 1.00 91.06 805 LYS A C 1
ATOM 6467 O O . LYS A 1 805 ? -9.521 10.688 -5.462 1.00 91.06 805 LYS A O 1
ATOM 6472 N N . LEU A 1 806 ? -7.525 11.741 -5.531 1.00 94.00 806 LEU A N 1
ATOM 6473 C CA . LEU A 1 806 ? -6.937 11.116 -4.342 1.00 94.00 806 LEU A CA 1
ATOM 6474 C C . LEU A 1 806 ? -7.841 11.316 -3.114 1.00 94.00 806 LEU A C 1
ATOM 6476 O O . LEU A 1 806 ? -8.249 10.350 -2.467 1.00 94.00 806 LEU A O 1
ATOM 6480 N N . LEU A 1 807 ? -8.239 12.564 -2.849 1.00 90.94 807 LEU A N 1
ATOM 6481 C CA . LEU A 1 807 ? -9.041 12.936 -1.680 1.00 90.94 807 LEU A CA 1
ATOM 6482 C C . LEU A 1 807 ? -10.509 12.502 -1.758 1.00 90.94 807 LEU A C 1
ATOM 6484 O O . LEU A 1 807 ? -11.165 12.419 -0.717 1.00 90.94 807 LEU A O 1
ATOM 6488 N N . ASN A 1 808 ? -11.037 12.207 -2.947 1.00 87.25 808 ASN A N 1
ATOM 6489 C CA . ASN A 1 808 ? -12.371 11.623 -3.103 1.00 87.25 808 ASN A CA 1
ATOM 6490 C C . ASN A 1 808 ? -12.384 10.115 -2.810 1.00 87.25 808 ASN A C 1
ATOM 6492 O O . ASN A 1 808 ? -13.374 9.592 -2.298 1.00 87.25 808 ASN A O 1
ATOM 6496 N N . TRP A 1 809 ? -11.288 9.412 -3.098 1.00 81.75 809 TRP A N 1
ATOM 6497 C CA . TRP A 1 809 ? -11.160 7.957 -2.938 1.00 81.75 809 TRP A CA 1
ATOM 6498 C C . TRP A 1 809 ? -10.201 7.593 -1.795 1.00 81.75 809 TRP A C 1
ATOM 6500 O O . TRP A 1 809 ? -9.409 6.650 -1.896 1.00 81.75 809 TRP A O 1
ATOM 6510 N N . ARG A 1 810 ? -10.295 8.341 -0.684 1.00 81.06 810 ARG A N 1
ATOM 6511 C CA . ARG A 1 810 ? -9.296 8.371 0.400 1.00 81.06 810 ARG A CA 1
ATOM 6512 C C . ARG A 1 810 ? -8.734 7.009 0.801 1.00 81.06 810 ARG A C 1
ATOM 6514 O O . ARG A 1 810 ? -7.523 6.854 0.745 1.00 81.06 810 ARG A O 1
ATOM 6521 N N . PRO A 1 811 ? -9.544 5.984 1.117 1.00 76.62 811 PRO A N 1
ATOM 6522 C CA . PRO A 1 811 ? -9.007 4.777 1.723 1.00 76.62 811 PRO A CA 1
ATOM 6523 C C . PRO A 1 811 ? -8.270 3.847 0.778 1.00 76.62 811 PRO A C 1
ATOM 6525 O O . PRO A 1 811 ? -7.749 2.835 1.222 1.00 76.62 811 PRO A O 1
ATOM 6528 N N . TYR A 1 812 ? -8.290 4.127 -0.518 1.00 77.81 812 TYR A N 1
ATOM 6529 C CA . TYR A 1 812 ? -7.615 3.309 -1.521 1.00 77.81 812 TYR A CA 1
ATOM 6530 C C . TYR A 1 812 ? -6.579 4.090 -2.308 1.00 77.81 812 TYR A C 1
ATOM 6532 O O . TYR A 1 812 ? -5.693 3.497 -2.919 1.00 77.81 812 TYR A O 1
ATOM 6540 N N . GLN A 1 813 ? -6.755 5.405 -2.351 1.00 85.69 813 GLN A N 1
ATOM 6541 C CA . GLN A 1 813 ? -5.943 6.301 -3.143 1.00 85.69 813 GLN A CA 1
ATOM 6542 C C . GLN A 1 813 ? -5.098 7.195 -2.258 1.00 85.69 813 GLN A C 1
ATOM 6544 O O . GLN A 1 813 ? -3.950 7.376 -2.599 1.00 85.69 813 GLN A O 1
ATOM 6549 N N . TYR A 1 814 ? -5.623 7.718 -1.148 1.00 90.00 814 TYR A N 1
ATOM 6550 C CA . TYR A 1 814 ? -4.920 8.692 -0.311 1.00 90.00 814 TYR A CA 1
ATOM 6551 C C . TYR A 1 814 ? -4.164 8.061 0.855 1.00 90.00 814 TYR A C 1
ATOM 6553 O O . TYR A 1 814 ? -3.042 8.455 1.092 1.00 90.00 814 TYR A O 1
ATOM 6561 N N . TRP A 1 815 ? -4.728 7.058 1.532 1.00 87.31 815 TRP A N 1
ATOM 6562 C CA . TRP A 1 815 ? -4.053 6.318 2.604 1.00 87.31 815 TRP A CA 1
ATOM 6563 C C . TRP A 1 815 ? -4.274 4.811 2.476 1.00 87.31 815 TRP A C 1
ATOM 6565 O O . TRP A 1 815 ? -5.227 4.353 1.837 1.00 87.31 815 TRP A O 1
ATOM 6575 N N . SER A 1 816 ? -3.423 4.021 3.133 1.00 85.81 816 SER A N 1
ATOM 6576 C CA . SER A 1 816 ? -3.565 2.563 3.175 1.00 85.81 816 SER A CA 1
ATOM 6577 C C . SER A 1 816 ? -4.860 2.166 3.890 1.00 85.81 816 SER A C 1
ATOM 6579 O O . SER A 1 816 ? -5.094 2.498 5.053 1.00 85.81 816 SER A O 1
ATOM 6581 N N . SER A 1 817 ? -5.710 1.410 3.186 1.00 76.62 817 SER A N 1
ATOM 6582 C CA . SER A 1 817 ? -7.070 1.049 3.620 1.00 76.62 817 SER A CA 1
ATOM 6583 C C . SER A 1 817 ? -7.170 0.388 5.001 1.00 76.62 817 SER A C 1
ATOM 6585 O O . SER A 1 817 ? -8.247 0.392 5.603 1.00 76.62 817 SER A O 1
ATOM 6587 N N . ARG A 1 818 ? -6.080 -0.207 5.505 1.00 87.12 818 ARG A N 1
ATOM 6588 C CA . ARG A 1 818 ? -6.061 -0.942 6.777 1.00 87.12 818 ARG A CA 1
ATOM 6589 C C . ARG A 1 818 ? -5.114 -0.363 7.826 1.00 87.12 818 ARG A C 1
ATOM 6591 O O . ARG A 1 818 ? -4.985 -0.994 8.869 1.00 87.12 818 ARG A O 1
ATOM 6598 N N . THR A 1 819 ? -4.528 0.821 7.617 1.00 90.75 819 THR A N 1
ATOM 6599 C CA . THR A 1 819 ? -3.664 1.468 8.627 1.00 90.75 819 THR A CA 1
ATOM 6600 C C . THR A 1 819 ? -4.374 1.609 9.975 1.00 90.75 819 THR A C 1
ATOM 6602 O O . THR A 1 819 ? -3.808 1.259 11.003 1.00 90.75 819 THR A O 1
ATOM 6605 N N . THR A 1 820 ? -5.654 2.006 9.989 1.00 90.19 820 THR A N 1
ATOM 6606 C CA . THR A 1 820 ? -6.442 2.103 11.233 1.00 90.19 820 THR A CA 1
ATOM 6607 C C . THR A 1 820 ? -6.529 0.785 12.006 1.00 90.19 820 THR A C 1
ATOM 6609 O O . THR A 1 820 ? -6.679 0.817 13.220 1.00 90.19 820 THR A O 1
ATOM 6612 N N . TYR A 1 821 ? -6.466 -0.363 11.325 1.00 90.94 821 TYR A N 1
ATOM 6613 C CA . TYR A 1 821 ? -6.571 -1.694 11.932 1.00 90.94 821 TYR A CA 1
ATOM 6614 C C . TYR A 1 821 ? -5.213 -2.388 12.066 1.00 90.94 821 TYR A C 1
ATOM 6616 O O . TYR A 1 821 ? -5.179 -3.593 12.309 1.00 90.94 821 TYR A O 1
ATOM 6624 N N . TYR A 1 822 ? -4.110 -1.662 11.866 1.00 94.00 822 TYR A N 1
ATOM 6625 C CA . TYR A 1 822 ? -2.757 -2.210 11.829 1.00 94.00 822 TYR A CA 1
ATOM 6626 C C . TYR A 1 822 ? -2.468 -3.108 13.039 1.00 94.00 822 TYR A C 1
ATOM 6628 O O . TYR A 1 822 ? -2.146 -4.282 12.857 1.00 94.00 822 TYR A O 1
ATOM 6636 N N . ASP A 1 823 ? -2.715 -2.626 14.260 1.00 94.12 823 ASP A N 1
ATOM 6637 C CA . ASP A 1 823 ? -2.482 -3.401 15.487 1.00 94.12 823 ASP A CA 1
ATOM 6638 C C . ASP A 1 823 ? -3.361 -4.661 15.605 1.00 94.12 823 ASP A C 1
ATOM 6640 O O . ASP A 1 823 ? -2.964 -5.627 16.253 1.00 94.12 823 ASP A O 1
ATOM 6644 N N . SER A 1 824 ? -4.515 -4.711 14.932 1.00 91.75 824 SER A N 1
ATOM 6645 C CA . SER A 1 824 ? -5.382 -5.898 14.901 1.00 91.75 824 SER A CA 1
ATOM 6646 C C . SER A 1 824 ? -4.904 -6.982 13.930 1.00 91.75 824 SER A C 1
ATOM 6648 O O . SER A 1 824 ? -5.315 -8.134 14.064 1.00 91.75 824 SER A O 1
ATOM 6650 N N . ILE A 1 825 ? -4.092 -6.633 12.924 1.00 91.56 825 ILE A N 1
ATOM 6651 C CA . ILE A 1 825 ? -3.735 -7.547 11.822 1.00 91.56 825 ILE A CA 1
ATOM 6652 C C . ILE A 1 825 ? -2.235 -7.839 11.706 1.00 91.56 825 ILE A C 1
ATOM 6654 O O . ILE A 1 825 ? -1.870 -8.872 11.138 1.00 91.56 825 ILE A O 1
ATOM 6658 N N . LYS A 1 826 ? -1.370 -6.962 12.233 1.00 92.81 826 LYS A N 1
ATOM 6659 C CA . LYS A 1 826 ? 0.083 -6.983 11.995 1.00 92.81 826 LYS A CA 1
ATOM 6660 C C . LYS A 1 826 ? 0.786 -8.252 12.480 1.00 92.81 826 LYS A C 1
ATOM 6662 O O . LYS A 1 826 ? 1.770 -8.649 11.876 1.00 92.81 826 LYS A O 1
ATOM 6667 N N . ASN A 1 827 ? 0.236 -8.912 13.502 1.00 90.81 827 ASN A N 1
ATOM 6668 C CA . ASN A 1 827 ? 0.807 -10.120 14.113 1.00 90.81 827 ASN A CA 1
ATOM 6669 C C . ASN A 1 827 ? 0.139 -11.422 13.636 1.00 90.81 827 ASN A C 1
ATOM 6671 O O . ASN A 1 827 ? 0.401 -12.490 14.184 1.00 90.81 827 ASN A O 1
ATOM 6675 N N . THR A 1 828 ? -0.759 -11.361 12.648 1.00 91.06 828 THR A N 1
ATOM 6676 C CA . THR A 1 828 ? -1.458 -12.565 12.172 1.00 91.06 828 THR A CA 1
ATOM 6677 C C . THR A 1 828 ? -0.491 -13.504 11.459 1.00 91.06 828 THR A C 1
ATOM 6679 O O . THR A 1 828 ? 0.234 -13.085 10.553 1.00 91.06 828 THR A O 1
ATOM 6682 N N . ARG A 1 829 ? -0.489 -14.794 11.817 1.00 91.88 829 ARG A N 1
ATOM 6683 C CA . ARG A 1 829 ? 0.505 -15.762 11.312 1.00 91.88 829 ARG A CA 1
ATOM 6684 C C . ARG A 1 829 ? 0.516 -15.873 9.793 1.00 91.88 829 ARG A C 1
ATOM 6686 O O . ARG A 1 829 ? 1.570 -15.961 9.173 1.00 91.88 829 ARG A O 1
ATOM 6693 N N . TRP A 1 830 ? -0.665 -15.865 9.187 1.00 89.94 830 TRP A N 1
ATOM 6694 C CA . TRP A 1 830 ? -0.828 -16.047 7.744 1.00 89.94 830 TRP A CA 1
ATOM 6695 C C . TRP A 1 830 ? -0.381 -14.825 6.920 1.00 89.94 830 TRP A C 1
ATOM 6697 O O . TRP A 1 830 ? -0.209 -14.929 5.704 1.00 89.94 830 TRP A O 1
ATOM 6707 N N . SER A 1 831 ? -0.131 -13.673 7.560 1.00 90.69 831 SER A N 1
ATOM 6708 C CA . SER A 1 831 ? 0.553 -12.544 6.915 1.00 90.69 831 SER A CA 1
ATOM 6709 C C . SER A 1 831 ? 2.046 -12.814 6.687 1.00 90.69 831 SER A C 1
ATOM 6711 O O . SER A 1 831 ? 2.658 -12.116 5.887 1.00 90.69 831 SER A O 1
ATOM 6713 N N . GLY A 1 832 ? 2.595 -13.869 7.309 1.00 87.50 832 GLY A N 1
ATOM 6714 C CA . GLY A 1 832 ? 4.019 -14.203 7.355 1.00 87.50 832 GLY A CA 1
ATOM 6715 C C . GLY A 1 832 ? 4.673 -14.706 6.080 1.00 87.50 832 GLY A C 1
ATOM 6716 O O . GLY A 1 832 ? 5.809 -15.162 6.114 1.00 87.50 832 GLY A O 1
ATOM 6717 N N . ALA A 1 833 ? 3.953 -14.660 4.967 1.00 81.06 833 ALA A N 1
ATOM 6718 C CA . ALA A 1 833 ? 4.501 -15.028 3.683 1.00 81.06 833 ALA A CA 1
ATOM 6719 C C . ALA A 1 833 ? 5.413 -13.919 3.156 1.00 81.06 833 ALA A C 1
ATOM 6721 O O . ALA A 1 833 ? 4.941 -12.816 2.873 1.00 81.06 833 ALA A O 1
ATOM 6722 N N . GLY A 1 834 ? 6.681 -14.249 2.932 1.00 75.56 834 GLY A N 1
ATOM 6723 C CA . GLY A 1 834 ? 7.638 -13.401 2.229 1.00 75.56 834 GLY A CA 1
ATOM 6724 C C . GLY A 1 834 ? 7.125 -12.983 0.850 1.00 75.56 834 GLY A C 1
ATOM 6725 O O . GLY A 1 834 ? 7.174 -11.804 0.505 1.00 75.56 834 GLY A O 1
ATOM 6726 N N . LYS A 1 835 ? 6.506 -13.919 0.114 1.00 84.50 835 LYS A N 1
ATOM 6727 C CA . LYS A 1 835 ? 5.757 -13.654 -1.121 1.00 84.50 835 LYS A CA 1
ATOM 6728 C C . LYS A 1 835 ? 4.356 -13.109 -0.824 1.00 84.50 835 LYS A C 1
ATOM 6730 O O . LYS A 1 835 ? 3.486 -13.805 -0.290 1.00 84.50 835 LYS A O 1
ATOM 6735 N N . PHE A 1 836 ? 4.079 -11.887 -1.282 1.00 85.31 836 PHE A N 1
ATOM 6736 C CA . PHE A 1 836 ? 2.778 -11.230 -1.079 1.00 85.31 836 PHE A CA 1
ATOM 6737 C C . PHE A 1 836 ? 1.604 -11.973 -1.719 1.00 85.31 836 PHE A C 1
ATOM 6739 O O . PHE A 1 836 ? 0.501 -11.989 -1.165 1.00 85.31 836 PHE A O 1
ATOM 6746 N N . TRP A 1 837 ? 1.858 -12.635 -2.846 1.00 83.94 837 TRP A N 1
ATOM 6747 C CA . TRP A 1 837 ? 0.871 -13.372 -3.636 1.00 83.94 837 TRP A CA 1
ATOM 6748 C C . TRP A 1 837 ? 0.748 -14.852 -3.253 1.00 83.94 837 TRP A C 1
ATOM 6750 O O . TRP A 1 837 ? 0.286 -15.649 -4.064 1.00 83.94 837 TRP A O 1
ATOM 6760 N N . THR A 1 838 ? 1.145 -15.244 -2.036 1.00 79.62 838 THR A N 1
ATOM 6761 C CA . THR A 1 838 ? 0.854 -16.590 -1.492 1.00 79.62 838 THR A CA 1
ATOM 6762 C C . THR A 1 838 ? -0.637 -16.906 -1.462 1.00 79.62 838 THR A C 1
ATOM 6764 O O . THR A 1 838 ? -1.011 -18.076 -1.534 1.00 79.62 838 THR A O 1
ATOM 6767 N N . ASP A 1 839 ? -1.482 -15.873 -1.388 1.00 82.69 839 ASP A N 1
ATOM 6768 C CA . ASP A 1 839 ? -2.924 -15.954 -1.571 1.00 82.69 839 ASP A CA 1
ATOM 6769 C C . ASP A 1 839 ? -3.533 -14.578 -1.896 1.00 82.69 839 ASP A C 1
ATOM 6771 O O . ASP A 1 839 ? -3.042 -13.534 -1.459 1.00 82.69 839 ASP A O 1
ATOM 6775 N N . ALA A 1 840 ? -4.644 -14.577 -2.634 1.00 78.25 840 ALA A N 1
ATOM 6776 C CA . ALA A 1 840 ? -5.310 -13.343 -3.055 1.00 78.25 840 ALA A CA 1
ATOM 6777 C C . ALA A 1 840 ? -6.032 -12.597 -1.911 1.00 78.25 840 ALA A C 1
ATOM 6779 O O . ALA A 1 840 ? -6.282 -11.397 -2.017 1.00 78.25 840 ALA A O 1
ATOM 6780 N N . SER A 1 841 ? -6.394 -13.279 -0.819 1.00 80.00 841 SER A N 1
ATOM 6781 C CA . SER A 1 841 ? -7.145 -12.673 0.289 1.00 80.00 841 SER A CA 1
ATOM 6782 C C . SER A 1 841 ? -6.246 -11.896 1.256 1.00 80.00 841 SER A C 1
ATOM 6784 O O . SER A 1 841 ? -6.675 -10.880 1.806 1.00 80.00 841 SER A O 1
ATOM 6786 N N . GLY A 1 842 ? -5.020 -12.371 1.476 1.00 84.56 842 GLY A N 1
ATOM 6787 C CA . GLY A 1 842 ? -4.036 -11.828 2.412 1.00 84.56 842 GLY A CA 1
ATOM 6788 C C . GLY A 1 842 ? -3.162 -10.741 1.827 1.00 84.56 842 GLY A C 1
ATOM 6789 O O . GLY A 1 842 ? -2.654 -9.914 2.581 1.00 84.56 842 GLY A O 1
ATOM 6790 N N . GLN A 1 843 ? -3.063 -10.670 0.499 1.00 87.19 843 GLN A N 1
ATOM 6791 C CA . GLN A 1 843 ? -2.253 -9.683 -0.210 1.00 87.19 843 GLN A CA 1
ATOM 6792 C C . GLN A 1 843 ? -2.480 -8.257 0.326 1.00 87.19 843 GLN A C 1
ATOM 6794 O O . GLN A 1 843 ? -1.539 -7.599 0.753 1.00 87.19 843 GLN A O 1
ATOM 6799 N N . ARG A 1 844 ? -3.739 -7.800 0.415 1.00 86.56 844 ARG A N 1
ATOM 6800 C CA . ARG A 1 844 ? -4.062 -6.445 0.909 1.00 86.56 844 ARG A CA 1
ATOM 6801 C C . ARG 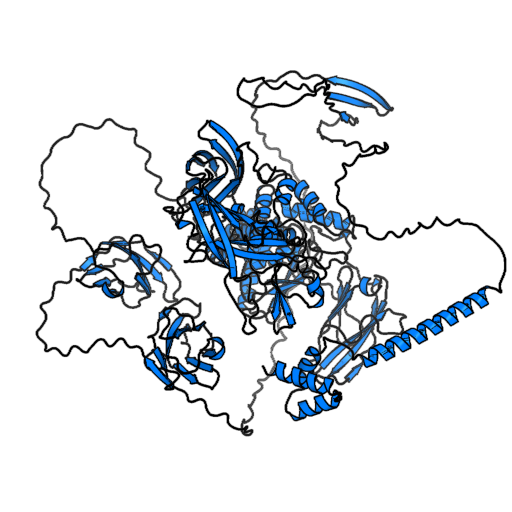A 1 844 ? -3.640 -6.208 2.361 1.00 86.56 844 ARG A C 1
ATOM 6803 O O . ARG A 1 844 ? -3.290 -5.086 2.701 1.00 86.56 844 ARG A O 1
ATOM 6810 N N . ASN A 1 845 ? -3.694 -7.233 3.217 1.00 89.38 845 ASN A N 1
ATOM 6811 C CA . ASN A 1 845 ? -3.189 -7.119 4.588 1.00 89.38 845 ASN A CA 1
ATOM 6812 C C . ASN A 1 845 ? -1.678 -6.924 4.583 1.00 89.38 845 ASN A C 1
ATOM 6814 O O . ASN A 1 845 ? -1.200 -6.030 5.264 1.00 89.38 845 ASN A O 1
ATOM 6818 N N . ARG A 1 846 ? -0.947 -7.726 3.802 1.00 92.31 846 ARG A N 1
ATOM 6819 C CA . ARG A 1 846 ? 0.517 -7.660 3.724 1.00 92.31 846 ARG A CA 1
ATOM 6820 C C . ARG A 1 846 ? 0.994 -6.293 3.228 1.00 92.31 846 ARG A C 1
ATOM 6822 O O . ARG A 1 846 ? 1.805 -5.677 3.910 1.00 92.31 846 ARG A O 1
ATOM 6829 N N . TYR A 1 847 ? 0.399 -5.774 2.146 1.00 92.56 847 TYR A N 1
ATOM 6830 C CA . TYR A 1 847 ? 0.652 -4.404 1.673 1.00 92.56 847 TYR A CA 1
ATOM 6831 C C . TYR A 1 847 ? 0.386 -3.374 2.766 1.00 92.56 847 TYR A C 1
ATOM 6833 O O . TYR A 1 847 ? 1.256 -2.567 3.067 1.00 92.56 847 TYR A O 1
ATOM 6841 N N . SER A 1 848 ? -0.789 -3.415 3.401 1.00 92.31 848 SER A N 1
ATOM 6842 C CA . SER A 1 848 ? -1.124 -2.429 4.427 1.00 92.31 848 SER A CA 1
ATOM 6843 C C . SER A 1 848 ? -0.217 -2.502 5.653 1.00 92.31 848 SER A C 1
ATOM 6845 O O . SER A 1 848 ? 0.187 -1.452 6.134 1.00 92.31 848 SER A O 1
ATOM 6847 N N . ILE A 1 849 ? 0.114 -3.699 6.151 1.00 94.94 849 ILE A N 1
ATOM 6848 C CA . ILE A 1 849 ? 1.018 -3.870 7.298 1.00 94.94 849 ILE A CA 1
ATOM 6849 C C . ILE A 1 849 ? 2.385 -3.289 6.943 1.00 94.94 849 ILE A C 1
ATOM 6851 O O . ILE A 1 849 ? 2.863 -2.399 7.640 1.00 94.94 849 ILE A O 1
ATOM 6855 N N . ALA A 1 850 ? 2.974 -3.728 5.830 1.00 95.69 850 ALA A N 1
ATOM 6856 C CA . ALA A 1 850 ? 4.314 -3.306 5.454 1.00 95.69 850 ALA A CA 1
ATOM 6857 C C . ALA A 1 850 ? 4.386 -1.800 5.128 1.00 95.69 850 ALA A C 1
ATOM 6859 O O . ALA A 1 850 ? 5.289 -1.115 5.603 1.00 95.69 850 ALA A O 1
ATOM 6860 N N . ALA A 1 851 ? 3.392 -1.254 4.418 1.00 95.88 851 ALA A N 1
ATOM 6861 C CA . ALA A 1 851 ? 3.302 0.175 4.114 1.00 95.88 851 ALA A CA 1
ATOM 6862 C C . ALA A 1 851 ? 3.131 1.041 5.369 1.00 95.88 851 ALA A C 1
ATOM 6864 O O . ALA A 1 851 ? 3.705 2.126 5.455 1.00 95.88 851 ALA A O 1
ATOM 6865 N N . THR A 1 852 ? 2.336 0.589 6.345 1.00 96.81 852 THR A N 1
ATOM 6866 C CA . THR A 1 852 ? 2.189 1.275 7.634 1.00 96.81 852 THR A CA 1
ATOM 6867 C C . THR A 1 852 ? 3.507 1.261 8.405 1.00 96.81 852 THR A C 1
ATOM 6869 O O . THR A 1 852 ? 3.913 2.304 8.906 1.00 96.81 852 THR A O 1
ATOM 6872 N N . THR A 1 853 ? 4.217 0.129 8.450 1.00 97.25 853 THR A N 1
ATOM 6873 C CA . THR A 1 853 ? 5.535 0.042 9.096 1.00 97.25 853 THR A CA 1
ATOM 6874 C C . THR A 1 853 ? 6.552 0.994 8.464 1.00 97.25 853 THR A C 1
ATOM 6876 O O . THR A 1 853 ? 7.234 1.717 9.186 1.00 97.25 853 THR A O 1
ATOM 6879 N N . VAL A 1 854 ? 6.623 1.052 7.131 1.00 97.56 854 VAL A N 1
ATOM 6880 C CA . VAL A 1 854 ? 7.543 1.958 6.422 1.00 97.56 854 VAL A CA 1
ATOM 6881 C C . VAL A 1 854 ? 7.195 3.427 6.676 1.00 97.56 854 VAL A C 1
ATOM 6883 O O . VAL A 1 854 ? 8.094 4.224 6.919 1.00 97.56 854 VAL A O 1
ATOM 6886 N N . GLN A 1 855 ? 5.912 3.798 6.697 1.00 97.38 855 GLN A N 1
ATOM 6887 C CA . GLN A 1 855 ? 5.501 5.166 7.043 1.00 97.38 855 GLN A CA 1
ATOM 6888 C C . GLN A 1 855 ? 5.872 5.549 8.483 1.00 97.38 855 GLN A C 1
ATOM 6890 O O . GLN A 1 855 ? 6.287 6.681 8.714 1.00 97.38 855 GLN A O 1
ATOM 6895 N N . MET A 1 856 ? 5.796 4.616 9.442 1.00 97.56 856 MET A N 1
ATOM 6896 C CA . MET A 1 856 ? 6.294 4.866 10.803 1.00 97.56 856 MET A CA 1
ATOM 6897 C C . MET A 1 856 ? 7.800 5.159 10.797 1.00 97.56 856 MET A C 1
ATOM 6899 O O . MET A 1 856 ? 8.240 6.119 11.418 1.00 97.56 856 MET A O 1
ATOM 6903 N N . MET A 1 857 ? 8.582 4.378 10.045 1.00 97.75 857 MET A N 1
ATOM 6904 C CA . MET A 1 857 ? 10.025 4.603 9.906 1.00 97.75 857 MET A CA 1
ATOM 6905 C C . MET A 1 857 ? 10.352 5.936 9.224 1.00 97.75 857 MET A C 1
ATOM 6907 O O . MET A 1 857 ? 11.299 6.601 9.630 1.00 97.75 857 MET A O 1
ATOM 6911 N N . LEU A 1 858 ? 9.573 6.346 8.217 1.00 96.25 858 LEU A N 1
ATOM 6912 C CA . LEU A 1 858 ? 9.728 7.645 7.554 1.00 96.25 858 LEU A CA 1
ATOM 6913 C C . LEU A 1 858 ? 9.435 8.816 8.497 1.00 96.25 858 LEU A C 1
ATOM 6915 O O . LEU A 1 858 ? 10.057 9.866 8.364 1.00 96.25 858 LEU A O 1
ATOM 6919 N N . LEU A 1 859 ? 8.524 8.650 9.460 1.00 95.44 859 LEU A N 1
ATOM 6920 C CA . LEU A 1 859 ? 8.268 9.691 10.453 1.00 95.44 859 LEU A CA 1
ATOM 6921 C C . LEU A 1 859 ? 9.436 9.842 11.439 1.00 95.44 859 LEU A C 1
ATOM 6923 O O . LEU A 1 859 ? 9.792 10.966 11.787 1.00 95.44 859 LEU A O 1
ATOM 6927 N N . GLU A 1 860 ? 10.048 8.729 11.856 1.00 95.19 860 GLU A N 1
ATOM 6928 C CA . GLU A 1 860 ? 11.232 8.744 12.729 1.00 95.19 860 GLU A CA 1
ATOM 6929 C C . GLU A 1 860 ? 12.487 9.234 11.986 1.00 95.19 860 GLU A C 1
ATOM 6931 O O . GLU A 1 860 ? 13.274 10.014 12.522 1.00 95.19 860 GLU A O 1
ATOM 6936 N N . GLN A 1 861 ? 12.655 8.823 10.726 1.00 96.25 861 GLN A N 1
ATOM 6937 C CA . GLN A 1 861 ? 13.779 9.190 9.871 1.00 96.25 861 GLN A CA 1
ATOM 6938 C C . GLN A 1 861 ? 13.283 9.583 8.466 1.00 96.25 861 GLN A C 1
ATOM 6940 O O . GLN A 1 861 ? 13.227 8.741 7.566 1.00 96.25 861 GLN A O 1
ATOM 6945 N N . PRO A 1 862 ? 12.998 10.877 8.215 1.00 94.75 862 PRO A N 1
ATOM 6946 C CA . PRO A 1 862 ? 12.463 11.348 6.928 1.00 94.75 862 PRO A CA 1
ATOM 6947 C C . PRO A 1 862 ? 13.348 11.066 5.707 1.00 94.75 862 PRO A C 1
ATOM 6949 O O . PRO A 1 862 ? 12.866 11.063 4.577 1.00 94.75 862 PRO A O 1
ATOM 6952 N N . THR A 1 863 ? 14.646 10.826 5.913 1.00 95.81 863 THR A N 1
ATOM 6953 C CA . THR A 1 863 ? 15.602 10.466 4.852 1.00 95.81 863 THR A CA 1
ATOM 6954 C C . THR A 1 863 ? 15.799 8.959 4.692 1.00 95.81 863 THR A C 1
ATOM 6956 O O . THR A 1 863 ? 16.625 8.555 3.876 1.00 95.81 863 THR A O 1
ATOM 6959 N N . PHE A 1 864 ? 15.050 8.124 5.423 1.00 96.50 864 PHE A N 1
ATOM 6960 C CA . PHE A 1 864 ? 15.245 6.674 5.504 1.00 96.50 864 PHE A CA 1
ATOM 6961 C C . PHE A 1 864 ? 15.469 6.014 4.138 1.00 96.50 864 PHE A C 1
ATOM 6963 O O . PHE A 1 864 ? 16.479 5.342 3.946 1.00 96.50 864 PHE A O 1
ATOM 6970 N N . THR A 1 865 ? 14.585 6.237 3.162 1.00 95.19 865 THR A N 1
ATOM 6971 C CA . THR A 1 865 ? 14.697 5.586 1.847 1.00 95.19 865 THR A CA 1
ATOM 6972 C C . THR A 1 865 ? 15.912 6.055 1.055 1.00 95.19 865 THR A C 1
ATOM 6974 O O . THR A 1 865 ? 16.570 5.251 0.389 1.00 95.19 865 THR A O 1
ATOM 6977 N N . LYS A 1 866 ? 16.229 7.349 1.123 1.00 95.19 866 LYS A N 1
ATOM 6978 C CA . LYS A 1 866 ? 17.399 7.933 0.462 1.00 95.19 866 LYS A CA 1
ATOM 6979 C C . LYS A 1 866 ? 18.692 7.377 1.055 1.00 95.19 866 LYS A C 1
ATOM 6981 O O . LYS A 1 866 ? 19.589 6.984 0.310 1.00 95.19 866 LYS A O 1
ATOM 6986 N N . ASP A 1 867 ? 18.760 7.297 2.379 1.00 97.25 867 ASP A N 1
ATOM 6987 C CA . ASP A 1 867 ? 19.913 6.760 3.099 1.00 97.25 867 ASP A CA 1
ATOM 6988 C C . ASP A 1 867 ? 20.054 5.251 2.867 1.00 97.25 867 ASP A C 1
ATOM 6990 O O . ASP A 1 867 ? 21.159 4.761 2.622 1.00 97.25 867 ASP A O 1
ATOM 6994 N N . PHE A 1 868 ? 18.934 4.522 2.835 1.00 97.00 868 PHE A N 1
ATOM 6995 C CA . PHE A 1 868 ? 18.903 3.100 2.505 1.00 97.00 868 PHE A CA 1
ATOM 6996 C C . PHE A 1 868 ? 19.392 2.853 1.082 1.00 97.00 868 PHE A C 1
ATOM 6998 O O . PHE A 1 868 ? 20.299 2.050 0.890 1.00 97.00 868 PHE A O 1
ATOM 7005 N N . SER A 1 869 ? 18.865 3.579 0.094 1.00 95.50 869 SER A N 1
ATOM 7006 C CA . SER A 1 869 ? 19.287 3.449 -1.305 1.00 95.50 869 SER A CA 1
ATOM 7007 C C . SER A 1 869 ? 20.778 3.754 -1.460 1.00 95.50 869 SER A C 1
ATOM 7009 O O . SER A 1 869 ? 21.503 3.005 -2.111 1.00 95.50 869 SER A O 1
ATOM 7011 N N . ALA A 1 870 ? 21.280 4.804 -0.801 1.00 95.38 870 ALA A N 1
ATOM 7012 C CA . ALA A 1 870 ? 22.700 5.142 -0.819 1.00 95.38 870 ALA A CA 1
ATOM 7013 C C . ALA A 1 870 ? 23.582 4.031 -0.217 1.00 95.38 870 ALA A C 1
ATOM 7015 O O . ALA A 1 870 ? 24.598 3.668 -0.821 1.00 95.38 870 ALA A O 1
ATOM 7016 N N . ALA A 1 871 ? 23.194 3.474 0.936 1.00 96.38 871 ALA A N 1
ATOM 7017 C CA . ALA A 1 871 ? 23.905 2.375 1.590 1.00 96.38 871 ALA A CA 1
ATOM 7018 C C . ALA A 1 871 ? 23.858 1.084 0.756 1.00 96.38 871 ALA A C 1
ATOM 7020 O O . ALA A 1 871 ? 24.891 0.449 0.535 1.00 96.38 871 ALA A O 1
ATOM 7021 N N . TYR A 1 872 ? 22.679 0.746 0.235 1.00 96.00 872 TYR A N 1
ATOM 7022 C CA . TYR A 1 872 ? 22.431 -0.416 -0.612 1.00 96.00 872 TYR A CA 1
ATOM 7023 C C . TYR A 1 872 ? 23.272 -0.365 -1.893 1.00 96.00 872 TYR A C 1
ATOM 7025 O O . TYR A 1 872 ? 24.012 -1.300 -2.200 1.00 96.00 872 TYR A O 1
ATOM 7033 N N . TYR A 1 873 ? 23.263 0.770 -2.596 1.00 94.94 873 TYR A N 1
ATOM 7034 C CA . TYR A 1 873 ? 24.095 0.965 -3.781 1.00 94.94 873 TYR A CA 1
ATOM 7035 C C . TYR A 1 873 ? 25.587 0.969 -3.448 1.00 94.94 873 TYR A C 1
ATOM 7037 O O . TYR A 1 873 ? 26.369 0.411 -4.212 1.00 94.94 873 TYR A O 1
ATOM 7045 N N . SER A 1 874 ? 26.012 1.537 -2.310 1.00 94.88 874 SER A N 1
ATOM 7046 C CA . SER A 1 874 ? 27.423 1.452 -1.895 1.00 94.88 874 SER A CA 1
ATOM 7047 C C . SER A 1 874 ? 27.876 0.015 -1.710 1.00 94.88 874 SER A C 1
ATOM 7049 O O . SER A 1 874 ? 28.931 -0.355 -2.222 1.00 94.88 874 SER A O 1
ATOM 7051 N N . LYS A 1 875 ? 27.044 -0.813 -1.072 1.00 95.25 875 LYS A N 1
ATOM 7052 C CA . LYS A 1 875 ? 27.340 -2.229 -0.870 1.00 95.25 875 LYS A CA 1
ATOM 7053 C C . LYS A 1 875 ? 27.533 -2.968 -2.198 1.00 95.25 875 LYS A C 1
ATOM 7055 O O . LYS A 1 875 ? 28.496 -3.715 -2.329 1.00 95.25 875 LYS A O 1
ATOM 7060 N N . ILE A 1 876 ? 26.690 -2.706 -3.198 1.00 92.06 876 ILE A N 1
ATOM 7061 C CA . ILE A 1 876 ? 26.818 -3.308 -4.539 1.00 92.06 876 ILE A CA 1
ATOM 7062 C C . ILE A 1 876 ? 28.091 -2.831 -5.252 1.00 92.06 876 ILE A C 1
ATOM 7064 O O . ILE A 1 876 ? 28.756 -3.619 -5.918 1.00 92.06 876 ILE A O 1
ATOM 7068 N N . ARG A 1 877 ? 28.472 -1.555 -5.113 1.00 91.94 877 ARG A N 1
ATOM 7069 C CA . ARG A 1 877 ? 29.724 -1.042 -5.703 1.00 91.94 877 ARG A CA 1
ATOM 7070 C C . ARG A 1 877 ? 30.965 -1.682 -5.093 1.00 91.94 877 ARG A C 1
ATOM 7072 O O . ARG A 1 877 ? 31.939 -1.929 -5.798 1.00 91.94 877 ARG A O 1
ATOM 7079 N N . GLU A 1 878 ? 30.939 -1.903 -3.784 1.00 93.44 878 GLU A N 1
ATOM 7080 C CA . GLU A 1 878 ? 32.033 -2.524 -3.037 1.00 93.44 878 GLU A CA 1
ATOM 7081 C C . GLU A 1 878 ? 32.116 -4.033 -3.304 1.00 93.44 878 GLU A C 1
ATOM 7083 O O . GLU A 1 878 ? 33.213 -4.585 -3.408 1.00 93.44 878 GLU A O 1
ATOM 7088 N N . GLU A 1 879 ? 30.964 -4.688 -3.460 1.00 92.31 879 GLU A N 1
ATOM 7089 C CA . GLU A 1 879 ? 30.827 -6.126 -3.685 1.00 92.31 879 GLU A CA 1
ATOM 7090 C C . GLU A 1 879 ? 29.816 -6.402 -4.822 1.00 92.31 879 GLU A C 1
ATOM 7092 O O . GLU A 1 879 ? 28.659 -6.712 -4.550 1.00 92.31 879 GLU A O 1
ATOM 7097 N N . PRO A 1 880 ? 30.221 -6.340 -6.108 1.00 86.38 880 PRO A N 1
ATOM 7098 C CA . PRO A 1 880 ? 29.308 -6.511 -7.254 1.00 86.38 880 PRO A CA 1
ATOM 7099 C C . PRO A 1 880 ? 28.526 -7.833 -7.309 1.00 86.38 880 PRO A C 1
ATOM 7101 O O . PRO A 1 880 ? 27.432 -7.899 -7.879 1.00 86.38 880 PRO A O 1
ATOM 7104 N N . GLU A 1 881 ? 29.082 -8.883 -6.706 1.00 85.00 881 GLU A N 1
ATOM 7105 C CA . GLU A 1 881 ? 28.460 -10.208 -6.589 1.00 85.00 881 GLU A CA 1
ATOM 7106 C C . GLU A 1 881 ? 27.518 -10.327 -5.387 1.00 85.00 881 GLU A C 1
ATOM 7108 O O . GLU A 1 881 ? 26.838 -11.339 -5.230 1.00 85.00 881 GLU A O 1
ATOM 7113 N N . TRP A 1 882 ? 27.469 -9.317 -4.515 1.00 90.56 882 TRP A N 1
ATOM 7114 C CA . TRP A 1 882 ? 26.576 -9.333 -3.368 1.00 90.56 882 TRP A CA 1
ATOM 7115 C C . TRP A 1 882 ? 25.118 -9.318 -3.834 1.00 90.56 882 TRP A C 1
ATOM 7117 O O . TRP A 1 882 ? 24.727 -8.578 -4.743 1.00 90.56 882 TRP A O 1
ATOM 7127 N N . ARG A 1 883 ? 24.312 -10.159 -3.190 1.00 89.44 883 ARG A N 1
ATOM 7128 C CA . ARG A 1 883 ? 22.858 -10.193 -3.318 1.00 89.44 883 ARG A CA 1
ATOM 7129 C C . ARG A 1 883 ? 22.271 -10.056 -1.936 1.00 89.44 883 ARG A C 1
ATOM 7131 O O . ARG A 1 883 ? 22.778 -10.630 -0.972 1.00 89.44 883 ARG A O 1
ATOM 7138 N N . THR A 1 884 ? 21.219 -9.261 -1.857 1.00 90.38 884 THR A N 1
ATOM 7139 C CA . THR A 1 884 ? 20.612 -8.957 -0.576 1.00 90.38 884 THR A CA 1
ATOM 7140 C C . THR A 1 884 ? 19.853 -10.160 -0.041 1.00 90.38 884 THR A C 1
ATOM 7142 O O . THR A 1 884 ? 19.292 -10.964 -0.780 1.00 90.38 884 THR A O 1
ATOM 7145 N N . ASN A 1 885 ? 19.844 -10.280 1.275 1.00 91.62 885 ASN A N 1
ATOM 7146 C CA . ASN A 1 885 ? 18.984 -11.194 2.000 1.00 91.62 885 ASN A CA 1
ATOM 7147 C C . ASN A 1 885 ? 18.325 -10.419 3.142 1.00 91.62 885 ASN A C 1
ATOM 7149 O O . ASN A 1 885 ? 18.673 -9.272 3.430 1.00 91.62 885 ASN A O 1
ATOM 7153 N N . ARG A 1 886 ? 17.388 -11.070 3.827 1.00 93.06 886 ARG A N 1
ATOM 7154 C CA . ARG A 1 886 ? 16.673 -10.477 4.956 1.00 93.06 886 ARG A CA 1
ATOM 7155 C C . ARG A 1 886 ? 17.599 -9.852 6.003 1.00 93.06 886 ARG A C 1
ATOM 7157 O O . ARG A 1 886 ? 17.343 -8.733 6.434 1.00 93.06 886 ARG A O 1
ATOM 7164 N N . GLU A 1 887 ? 18.646 -10.556 6.429 1.00 95.12 887 GLU A N 1
ATOM 7165 C CA . GLU A 1 887 ? 19.523 -10.068 7.499 1.00 95.12 887 GLU A CA 1
ATOM 7166 C C . GLU A 1 887 ? 20.313 -8.838 7.069 1.00 95.12 887 GLU A C 1
ATOM 7168 O O . GLU A 1 887 ? 20.474 -7.914 7.864 1.00 95.12 887 GLU A O 1
ATOM 7173 N N . ASP A 1 888 ? 20.740 -8.776 5.808 1.00 94.94 888 ASP A N 1
ATOM 7174 C CA . ASP A 1 888 ? 21.381 -7.577 5.278 1.00 94.94 888 ASP A CA 1
ATOM 7175 C C . ASP A 1 888 ? 20.432 -6.374 5.292 1.00 94.94 888 ASP A C 1
ATOM 7177 O O . ASP A 1 888 ? 20.836 -5.288 5.708 1.00 94.94 888 ASP A O 1
ATOM 7181 N N . ILE A 1 889 ? 19.167 -6.564 4.898 1.00 95.44 889 ILE A N 1
ATOM 7182 C CA . ILE A 1 889 ? 18.158 -5.496 4.923 1.00 95.44 889 ILE A CA 1
ATOM 7183 C C . ILE A 1 889 ? 17.905 -5.042 6.358 1.00 95.44 889 ILE A C 1
ATOM 7185 O O . ILE A 1 889 ? 17.941 -3.844 6.621 1.00 95.44 889 ILE A O 1
ATOM 7189 N N . LEU A 1 890 ? 17.718 -5.975 7.298 1.00 96.75 890 LEU A N 1
ATOM 7190 C CA . LEU A 1 890 ? 17.537 -5.638 8.710 1.00 96.75 890 LEU A CA 1
ATOM 7191 C C . LEU A 1 890 ? 18.737 -4.875 9.272 1.00 96.75 890 LEU A C 1
ATOM 7193 O O . LEU A 1 890 ? 18.544 -3.886 9.969 1.00 96.75 890 LEU A O 1
ATOM 7197 N N . ASN A 1 891 ? 19.963 -5.295 8.942 1.00 97.50 891 ASN A N 1
ATOM 7198 C CA . ASN A 1 891 ? 21.178 -4.590 9.349 1.00 97.50 891 ASN A CA 1
ATOM 7199 C C . ASN A 1 891 ? 21.201 -3.159 8.795 1.00 97.50 891 ASN A C 1
ATOM 7201 O O . ASN A 1 891 ? 21.512 -2.223 9.525 1.00 97.50 891 ASN A O 1
ATOM 7205 N N . MET A 1 892 ? 20.879 -2.971 7.512 1.00 97.56 892 MET A N 1
ATOM 7206 C CA . MET A 1 892 ? 20.845 -1.639 6.901 1.00 97.56 892 MET A CA 1
ATOM 7207 C C . MET A 1 892 ? 19.744 -0.768 7.509 1.00 97.56 892 MET A C 1
ATOM 7209 O O . MET A 1 892 ? 20.012 0.372 7.876 1.00 97.56 892 MET A O 1
ATOM 7213 N N . TRP A 1 893 ? 18.529 -1.299 7.646 1.00 97.75 893 TRP A N 1
ATOM 7214 C CA . TRP A 1 893 ? 17.384 -0.562 8.174 1.00 97.75 893 TRP A CA 1
ATOM 7215 C C . TRP A 1 893 ? 17.596 -0.171 9.637 1.00 97.75 893 TRP A C 1
ATOM 7217 O O . TRP A 1 893 ? 17.366 0.981 9.971 1.00 97.75 893 TRP A O 1
ATOM 7227 N N . GLU A 1 894 ? 18.105 -1.071 10.483 1.00 97.88 894 GLU A N 1
ATOM 7228 C CA . GLU A 1 894 ? 18.410 -0.789 11.897 1.00 97.88 894 GLU A CA 1
ATOM 7229 C C . GLU A 1 894 ? 19.526 0.251 12.053 1.00 97.88 894 GLU A C 1
ATOM 7231 O O . GLU A 1 894 ? 19.479 1.086 12.950 1.00 97.88 894 GLU A O 1
ATOM 7236 N N . ASN A 1 895 ? 20.519 0.255 11.162 1.00 98.19 895 ASN A N 1
ATOM 7237 C CA . ASN A 1 895 ? 21.570 1.274 11.191 1.00 98.19 895 ASN A CA 1
ATOM 7238 C C . ASN A 1 895 ? 21.055 2.676 10.823 1.00 98.19 895 ASN A C 1
ATOM 7240 O O . ASN A 1 895 ? 21.665 3.665 11.226 1.00 98.19 895 ASN A O 1
ATOM 7244 N N . ILE A 1 896 ? 19.975 2.766 10.040 1.00 98.31 896 ILE A N 1
ATOM 7245 C CA . ILE A 1 896 ? 19.384 4.035 9.589 1.00 98.31 896 ILE A CA 1
ATOM 7246 C C . ILE A 1 896 ? 18.276 4.491 10.542 1.00 98.31 896 ILE A C 1
ATOM 7248 O O . ILE A 1 896 ? 18.205 5.667 10.884 1.00 98.31 896 ILE A O 1
ATOM 7252 N N . VAL A 1 897 ? 17.434 3.557 10.985 1.00 98.06 897 VAL A N 1
ATOM 7253 C CA . VAL A 1 897 ? 16.328 3.762 11.923 1.00 98.06 897 VAL A CA 1
ATOM 7254 C C . VAL A 1 897 ? 16.521 2.786 13.089 1.00 98.06 897 VAL A C 1
ATOM 7256 O O . VAL A 1 897 ? 16.046 1.654 13.030 1.00 98.06 897 VAL A O 1
ATOM 7259 N N . PRO A 1 898 ? 17.250 3.176 14.149 1.00 97.69 898 PRO A N 1
ATOM 7260 C CA . PRO A 1 898 ? 17.577 2.266 15.249 1.00 97.69 898 PRO A CA 1
ATOM 7261 C C . PRO A 1 898 ? 16.364 1.752 16.025 1.00 97.69 898 PRO A C 1
ATOM 7263 O O . PRO A 1 898 ? 16.381 0.627 16.529 1.00 97.69 898 PRO A O 1
ATOM 7266 N N . GLU A 1 899 ? 15.308 2.556 16.119 1.00 96.94 899 GLU A N 1
ATOM 7267 C CA . GLU A 1 899 ? 14.111 2.243 16.892 1.00 96.94 899 GLU A CA 1
ATOM 7268 C C . GLU A 1 899 ? 12.847 2.831 16.263 1.00 96.94 899 GLU A C 1
ATOM 7270 O O . GLU A 1 899 ? 12.894 3.828 15.548 1.00 96.94 899 GLU A O 1
ATOM 7275 N N . VAL A 1 900 ? 11.711 2.190 16.536 1.00 96.62 900 VAL A N 1
ATOM 7276 C CA . VAL A 1 900 ? 10.360 2.669 16.213 1.00 96.62 900 VAL A CA 1
ATOM 7277 C C . VAL A 1 900 ? 9.484 2.372 17.423 1.00 96.62 900 VAL A C 1
ATOM 7279 O O . VAL A 1 900 ? 9.524 1.258 17.943 1.00 96.62 900 VAL A O 1
ATOM 7282 N N . ASN A 1 901 ? 8.675 3.338 17.868 1.00 94.75 901 ASN A N 1
ATOM 7283 C CA . ASN A 1 901 ? 7.836 3.196 19.069 1.00 94.75 901 ASN A CA 1
ATOM 7284 C C . ASN A 1 901 ? 8.630 2.805 20.340 1.00 94.75 901 ASN A C 1
ATOM 7286 O O . ASN A 1 901 ? 8.153 1.983 21.120 1.00 94.75 901 ASN A O 1
ATOM 7290 N N . ASP A 1 902 ? 9.833 3.362 20.536 1.00 94.00 902 ASP A N 1
ATOM 7291 C CA . ASP A 1 902 ? 10.778 3.020 21.624 1.00 94.00 902 ASP A CA 1
ATOM 7292 C C . ASP A 1 902 ? 11.211 1.539 21.667 1.00 94.00 902 ASP A C 1
ATOM 7294 O O . ASP A 1 902 ? 11.698 1.036 22.683 1.00 94.00 902 ASP A O 1
ATOM 7298 N N . LEU A 1 903 ? 11.045 0.815 20.559 1.00 95.31 903 LEU A N 1
ATOM 7299 C CA . LEU A 1 903 ? 11.499 -0.563 20.415 1.00 95.31 903 LEU A CA 1
ATOM 7300 C C . LEU A 1 903 ? 12.648 -0.616 19.414 1.00 95.31 903 LEU A C 1
ATOM 7302 O O . LEU A 1 903 ? 12.516 -0.041 18.330 1.00 95.31 903 LEU A O 1
ATOM 7306 N N . PRO A 1 904 ? 13.731 -1.365 19.704 1.00 97.50 904 PRO A N 1
ATOM 7307 C CA . PRO A 1 904 ? 14.772 -1.617 18.718 1.00 97.50 904 PRO A CA 1
ATOM 7308 C C . PRO A 1 904 ? 14.151 -2.125 17.416 1.00 97.50 904 PRO A C 1
ATOM 7310 O O . PRO A 1 904 ? 13.356 -3.074 17.441 1.00 97.50 904 PRO A O 1
ATOM 7313 N N . LEU A 1 905 ? 14.508 -1.520 16.279 1.00 97.62 905 LEU A N 1
ATOM 7314 C CA . LEU A 1 905 ? 13.831 -1.783 15.008 1.00 97.62 905 LEU A CA 1
ATOM 7315 C C . LEU A 1 905 ? 13.865 -3.270 14.660 1.00 97.62 905 LEU A C 1
ATOM 7317 O O . LEU A 1 905 ? 12.859 -3.831 14.237 1.00 97.62 905 LEU A O 1
ATOM 7321 N N . ARG A 1 906 ? 14.997 -3.943 14.891 1.00 97.06 906 ARG A N 1
ATOM 7322 C CA . ARG A 1 906 ? 15.117 -5.386 14.662 1.00 97.06 906 ARG A CA 1
ATOM 7323 C C . ARG A 1 906 ? 14.108 -6.194 15.474 1.00 97.06 906 ARG A C 1
ATOM 7325 O O . ARG A 1 906 ? 13.506 -7.117 14.933 1.00 97.06 906 ARG A O 1
ATOM 7332 N N . THR A 1 907 ? 13.922 -5.865 16.751 1.00 96.38 907 THR A N 1
ATOM 7333 C CA . THR A 1 907 ? 12.921 -6.518 17.609 1.00 96.38 907 THR A CA 1
ATOM 7334 C C . THR A 1 907 ? 11.522 -6.293 17.048 1.00 96.38 907 THR A C 1
ATOM 7336 O O . THR A 1 907 ? 10.759 -7.247 16.907 1.00 96.38 907 THR A O 1
ATOM 7339 N N . TYR A 1 908 ? 11.215 -5.058 16.646 1.00 96.44 908 TYR A N 1
ATOM 7340 C CA . TYR A 1 908 ? 9.931 -4.716 16.047 1.00 96.44 908 TYR A CA 1
ATOM 7341 C C . TYR A 1 908 ? 9.684 -5.483 14.739 1.00 96.44 908 TYR A C 1
ATOM 7343 O O . TYR A 1 908 ? 8.689 -6.191 14.626 1.00 96.44 908 TYR A O 1
ATOM 7351 N N . LEU A 1 909 ? 10.610 -5.443 13.779 1.00 95.94 909 LEU A N 1
ATOM 7352 C CA . LEU A 1 909 ? 10.471 -6.130 12.490 1.00 95.94 909 LEU A CA 1
ATOM 7353 C C . LEU A 1 909 ? 10.436 -7.659 12.628 1.00 95.94 909 LEU A C 1
ATOM 7355 O O . LEU A 1 909 ? 9.705 -8.310 11.890 1.00 95.94 909 LEU A O 1
ATOM 7359 N N . ASN A 1 910 ? 11.164 -8.243 13.586 1.00 94.50 910 ASN A N 1
ATOM 7360 C CA . ASN A 1 910 ? 11.090 -9.681 13.872 1.00 94.50 910 ASN A CA 1
ATOM 7361 C C . ASN A 1 910 ? 9.733 -10.114 14.444 1.00 94.50 910 ASN A C 1
ATOM 7363 O O . ASN A 1 910 ? 9.364 -11.276 14.294 1.00 94.50 910 ASN A O 1
ATOM 7367 N N . SER A 1 911 ? 8.995 -9.210 15.092 1.00 94.00 911 SER A N 1
ATOM 7368 C CA . SER A 1 911 ? 7.642 -9.500 15.586 1.00 94.00 911 SER A CA 1
ATOM 7369 C C . SER A 1 911 ? 6.577 -9.471 14.483 1.00 94.00 911 SER A C 1
ATOM 7371 O O . SER A 1 911 ? 5.478 -9.982 14.682 1.00 94.00 911 SER A O 1
ATOM 7373 N N . LEU A 1 912 ? 6.895 -8.891 13.319 1.00 94.94 912 LEU A N 1
ATOM 7374 C CA . LEU A 1 912 ? 5.973 -8.687 12.206 1.00 94.94 912 LEU A CA 1
ATOM 7375 C C . LEU A 1 912 ? 6.173 -9.771 11.140 1.00 94.94 912 LEU A C 1
ATOM 7377 O O . LEU A 1 912 ? 7.129 -9.687 10.362 1.00 94.94 912 LEU A O 1
ATOM 7381 N N . PRO A 1 913 ? 5.255 -10.750 11.010 1.00 93.06 913 PRO A N 1
ATOM 7382 C CA . PRO A 1 913 ? 5.463 -11.876 10.110 1.00 93.06 913 PRO A CA 1
ATOM 7383 C C . PRO A 1 913 ? 5.702 -11.460 8.650 1.00 93.06 913 PRO A C 1
ATOM 7385 O O . PRO A 1 913 ? 6.458 -12.119 7.940 1.00 93.06 913 PRO A O 1
ATOM 7388 N N . VAL A 1 914 ? 5.096 -10.360 8.182 1.00 93.62 914 VAL A N 1
ATOM 7389 C CA . VAL A 1 914 ? 5.239 -9.882 6.792 1.00 93.62 914 VAL A CA 1
ATOM 7390 C C . VAL A 1 914 ? 6.699 -9.615 6.377 1.00 93.62 914 VAL A C 1
ATOM 7392 O O . VAL A 1 914 ? 7.011 -9.651 5.189 1.00 93.62 914 VAL A O 1
ATOM 7395 N N . PHE A 1 915 ? 7.607 -9.401 7.338 1.00 94.38 915 PHE A N 1
ATOM 7396 C CA . PHE A 1 915 ? 9.041 -9.182 7.112 1.00 94.38 915 PHE A CA 1
ATOM 7397 C C . PHE A 1 915 ? 9.902 -10.430 7.392 1.00 94.38 915 PHE A C 1
ATOM 7399 O O . PHE A 1 915 ? 11.122 -10.331 7.541 1.00 94.38 915 PHE A O 1
ATOM 7406 N N . ASN A 1 916 ? 9.307 -11.626 7.456 1.00 90.50 916 ASN A N 1
ATOM 7407 C CA . ASN A 1 916 ? 10.035 -12.876 7.710 1.00 90.50 916 ASN A CA 1
ATOM 7408 C C . ASN A 1 916 ? 10.985 -13.285 6.581 1.00 90.50 916 ASN A C 1
ATOM 7410 O O . ASN A 1 916 ? 11.908 -14.053 6.827 1.00 90.50 916 ASN A O 1
ATOM 7414 N N . GLY A 1 917 ? 10.804 -12.772 5.362 1.00 87.44 917 GLY A N 1
ATOM 7415 C CA . GLY A 1 917 ? 11.734 -13.026 4.260 1.00 87.44 917 GLY A CA 1
ATOM 7416 C C . GLY A 1 917 ? 11.726 -14.468 3.734 1.00 87.44 917 GLY A C 1
ATOM 7417 O O . GLY A 1 917 ? 12.717 -14.890 3.147 1.00 87.44 917 GLY A O 1
ATOM 7418 N N . HIS A 1 918 ? 10.665 -15.240 3.995 1.00 85.75 918 HIS A N 1
ATOM 7419 C CA . HIS A 1 918 ? 10.479 -16.609 3.503 1.00 85.75 918 HIS A CA 1
ATOM 7420 C C . HIS A 1 918 ? 8.987 -16.944 3.373 1.00 85.75 918 HIS A C 1
ATOM 7422 O O . HIS A 1 918 ? 8.147 -16.299 3.998 1.00 85.75 918 HIS A O 1
ATOM 7428 N N . ASN A 1 919 ? 8.633 -17.949 2.571 1.00 86.00 919 ASN A N 1
ATOM 7429 C CA . ASN A 1 919 ? 7.241 -18.397 2.433 1.00 86.00 919 ASN A CA 1
ATOM 7430 C C . ASN A 1 919 ? 6.691 -19.006 3.735 1.00 86.00 919 ASN A C 1
ATOM 7432 O O . ASN A 1 919 ? 7.454 -19.301 4.653 1.00 86.00 919 ASN A O 1
ATOM 7436 N N . LEU A 1 920 ? 5.366 -19.174 3.842 1.00 89.38 920 LEU A N 1
ATOM 7437 C CA . LEU A 1 920 ? 4.759 -19.713 5.065 1.00 89.38 920 LEU A CA 1
ATOM 7438 C C . LEU A 1 920 ? 5.318 -21.102 5.381 1.00 89.38 920 LEU A C 1
ATOM 7440 O O . LEU A 1 920 ? 5.456 -21.941 4.492 1.00 89.38 920 LEU A O 1
ATOM 7444 N N . ASP A 1 921 ? 5.598 -21.343 6.659 1.00 91.12 921 ASP A N 1
ATOM 7445 C CA . ASP A 1 921 ? 5.939 -22.679 7.128 1.00 91.12 921 ASP A CA 1
ATOM 7446 C C . ASP A 1 921 ? 4.788 -23.657 6.864 1.00 91.12 921 ASP A C 1
ATOM 7448 O O . ASP A 1 921 ? 3.614 -23.286 6.844 1.00 91.12 921 ASP A O 1
ATOM 7452 N N . GLU A 1 922 ? 5.124 -24.930 6.675 1.00 90.94 922 GLU A N 1
ATOM 7453 C CA . GLU A 1 922 ? 4.119 -25.977 6.518 1.00 90.94 922 GLU A CA 1
ATOM 7454 C C . GLU A 1 922 ? 3.204 -26.035 7.748 1.00 90.94 922 GLU A C 1
ATOM 7456 O O . GLU A 1 922 ? 3.685 -26.115 8.883 1.00 90.94 922 GLU A O 1
ATOM 7461 N N . GLY A 1 923 ? 1.888 -26.020 7.533 1.00 93.75 923 GLY A N 1
ATOM 7462 C CA . GLY A 1 923 ? 0.930 -26.099 8.631 1.00 93.75 923 GLY A CA 1
ATOM 7463 C C . GLY A 1 923 ? -0.407 -25.424 8.363 1.00 93.75 923 GLY A C 1
ATOM 7464 O O . GLY A 1 923 ? -0.649 -24.829 7.311 1.00 93.75 923 GLY A O 1
ATOM 7465 N N . LEU A 1 924 ? -1.301 -25.528 9.342 1.00 94.50 924 LEU A N 1
ATOM 7466 C CA . LEU A 1 924 ? -2.602 -24.871 9.343 1.00 94.50 924 LEU A CA 1
ATOM 7467 C C . LEU A 1 924 ? -2.502 -23.405 9.760 1.00 94.50 924 LEU A C 1
ATOM 7469 O O . LEU A 1 924 ? -1.768 -23.037 10.679 1.00 94.50 924 LEU A O 1
ATOM 7473 N N . TYR A 1 925 ? -3.313 -22.584 9.099 1.00 95.12 925 TYR A N 1
ATOM 7474 C CA . TYR A 1 925 ? -3.439 -21.158 9.356 1.00 95.12 925 TYR A CA 1
ATOM 7475 C C . TYR A 1 925 ? -4.913 -20.770 9.415 1.00 95.12 925 TYR A C 1
ATOM 7477 O O . TYR A 1 925 ? -5.660 -20.973 8.449 1.00 95.12 925 TYR A O 1
ATOM 7485 N N . VAL A 1 926 ? -5.327 -20.163 10.529 1.00 95.38 926 VAL A N 1
ATOM 7486 C CA . VAL A 1 926 ? -6.624 -19.490 10.601 1.00 95.38 926 VAL A CA 1
ATOM 7487 C C . VAL A 1 926 ? -6.535 -18.216 9.772 1.00 95.38 926 VAL A C 1
ATOM 7489 O O . VAL A 1 926 ? -5.826 -17.267 10.103 1.00 95.38 926 VAL A O 1
ATOM 7492 N N . LEU A 1 927 ? -7.276 -18.187 8.673 1.00 93.25 927 LEU A N 1
ATOM 7493 C CA . LEU A 1 927 ? -7.313 -17.029 7.796 1.00 93.25 927 LEU A CA 1
ATOM 7494 C C . LEU A 1 927 ? -8.341 -16.048 8.356 1.00 93.25 927 LEU A C 1
ATOM 7496 O O . LEU A 1 927 ? -9.506 -16.406 8.524 1.00 93.25 927 LEU A O 1
ATOM 7500 N N . SER A 1 928 ? -7.920 -14.815 8.631 1.00 90.94 928 SER A N 1
ATOM 7501 C CA . SER A 1 928 ? -8.764 -13.770 9.222 1.00 90.94 928 SER A CA 1
ATOM 7502 C C . SER A 1 928 ? -8.715 -12.504 8.385 1.00 90.94 928 SER A C 1
ATOM 7504 O O . SER A 1 928 ? -7.644 -11.955 8.131 1.00 90.94 928 SER A O 1
ATOM 7506 N N . THR A 1 929 ? -9.876 -11.996 7.971 1.00 86.62 929 THR A N 1
ATOM 7507 C CA . THR A 1 929 ? -9.951 -10.673 7.344 1.00 86.62 929 THR A CA 1
ATOM 7508 C C . THR A 1 929 ? -10.979 -9.796 8.030 1.00 86.62 929 THR A C 1
ATOM 7510 O O . THR A 1 929 ? -12.146 -10.161 8.169 1.00 86.62 929 THR A O 1
ATOM 7513 N N . ILE A 1 930 ? -10.558 -8.580 8.379 1.00 83.19 930 ILE A N 1
ATOM 7514 C CA . ILE A 1 930 ? -11.481 -7.501 8.713 1.00 83.19 930 ILE A CA 1
ATOM 7515 C C . ILE A 1 930 ? -12.033 -6.976 7.380 1.00 83.19 930 ILE A C 1
ATOM 7517 O O . ILE A 1 930 ? -11.275 -6.524 6.514 1.00 83.19 930 ILE A O 1
ATOM 7521 N N . ARG A 1 931 ? -13.349 -7.105 7.178 1.00 73.38 931 ARG A N 1
ATOM 7522 C CA . ARG A 1 931 ? -14.103 -6.611 6.017 1.00 73.38 931 ARG A CA 1
ATOM 7523 C C . ARG A 1 931 ? -15.028 -5.473 6.433 1.00 73.38 931 ARG A C 1
ATOM 7525 O O . ARG A 1 931 ? -16.233 -5.656 6.578 1.00 73.38 931 ARG A O 1
ATOM 7532 N N . PRO A 1 932 ? -14.504 -4.255 6.529 1.00 59.12 932 PRO A N 1
ATOM 7533 C CA . PRO A 1 932 ? -15.316 -3.100 6.894 1.00 59.12 932 PRO A CA 1
ATOM 7534 C C . PRO A 1 932 ? -16.300 -2.638 5.783 1.00 59.12 932 PRO A C 1
ATOM 7536 O O . PRO A 1 932 ? -17.059 -1.686 5.981 1.00 59.12 932 PRO A O 1
ATOM 7539 N N . TYR A 1 933 ? -16.337 -3.342 4.641 1.00 47.94 933 TYR A N 1
ATOM 7540 C CA . TYR A 1 933 ? -17.140 -3.052 3.441 1.00 47.94 933 TYR A CA 1
ATOM 7541 C C . TYR A 1 933 ? -18.551 -3.672 3.411 1.00 47.94 933 TYR A C 1
ATOM 7543 O O . TYR A 1 933 ? -19.261 -3.492 2.425 1.00 47.94 933 TYR A O 1
ATOM 7551 N N . GLY A 1 934 ? -18.967 -4.425 4.436 1.00 42.12 934 GLY A N 1
ATOM 7552 C CA . GLY A 1 934 ? -20.239 -5.159 4.424 1.00 42.12 934 GLY A CA 1
ATOM 7553 C C . GLY A 1 934 ? -21.332 -4.569 5.320 1.00 42.12 934 GLY A C 1
ATOM 7554 O O . GLY A 1 934 ? -21.053 -4.048 6.396 1.00 42.12 934 GLY A O 1
ATOM 7555 N N . THR A 1 935 ? -22.590 -4.730 4.905 1.00 39.62 935 THR A N 1
ATOM 7556 C CA . THR A 1 935 ? -23.801 -4.565 5.736 1.00 39.62 935 THR A CA 1
ATOM 7557 C C . THR A 1 935 ? -24.097 -5.793 6.614 1.00 39.62 935 THR A C 1
ATOM 7559 O O . THR A 1 935 ? -25.105 -5.814 7.310 1.00 39.62 935 THR A O 1
ATOM 7562 N N . GLN A 1 936 ? -23.251 -6.832 6.565 1.00 50.28 936 GLN A N 1
ATOM 7563 C CA . GLN A 1 936 ? -23.538 -8.173 7.100 1.00 50.28 936 GLN A CA 1
ATOM 7564 C C . GLN A 1 936 ? -22.441 -8.722 8.041 1.00 50.28 936 GLN A C 1
ATOM 7566 O O . GLN A 1 936 ? -22.348 -9.929 8.229 1.00 50.28 936 GLN A O 1
ATOM 7571 N N . GLY A 1 937 ? -21.600 -7.863 8.628 1.00 56.97 937 GLY A N 1
ATOM 7572 C CA . GLY A 1 937 ? -20.543 -8.246 9.582 1.00 56.97 937 GLY A CA 1
ATOM 7573 C C . GLY A 1 937 ? -19.166 -7.675 9.228 1.00 56.97 937 GLY A C 1
ATOM 7574 O O . GLY A 1 937 ? -18.915 -7.319 8.075 1.00 56.97 937 GLY A O 1
ATOM 7575 N N . ASN A 1 938 ? -18.274 -7.581 10.222 1.00 80.62 938 ASN A N 1
ATOM 7576 C CA . ASN A 1 938 ? -16.950 -6.958 10.074 1.00 80.62 938 ASN A CA 1
ATOM 7577 C C . ASN A 1 938 ? -15.805 -7.967 9.943 1.00 80.62 938 ASN A C 1
ATOM 7579 O O . ASN A 1 938 ? -14.719 -7.573 9.525 1.00 80.62 938 ASN A O 1
ATOM 7583 N N . GLN A 1 939 ? -16.027 -9.243 10.268 1.00 87.25 939 GLN A N 1
ATOM 7584 C CA . GLN A 1 939 ? -14.990 -10.278 10.312 1.00 87.25 939 GLN A CA 1
ATOM 7585 C C . GLN A 1 939 ? -15.365 -11.485 9.453 1.00 87.25 939 GLN A C 1
ATOM 7587 O O . GLN A 1 939 ? -16.523 -11.915 9.418 1.00 87.25 939 GLN A O 1
ATOM 7592 N N . GLN A 1 940 ? -14.367 -12.032 8.757 1.00 90.75 940 GLN A N 1
ATOM 7593 C CA . GLN A 1 940 ? -14.480 -13.290 8.029 1.00 90.75 940 GLN A CA 1
ATOM 7594 C C . GLN A 1 940 ? -13.360 -14.243 8.402 1.00 90.75 940 GLN A C 1
ATOM 7596 O O . GLN A 1 940 ? -12.201 -13.825 8.467 1.00 90.75 940 GLN A O 1
ATOM 7601 N N . PHE A 1 941 ? -13.716 -15.521 8.522 1.00 94.25 941 PHE A N 1
ATOM 7602 C CA . PHE A 1 941 ? -12.763 -16.588 8.794 1.00 94.25 941 PHE A CA 1
ATOM 7603 C C . PHE A 1 941 ? -12.808 -17.689 7.748 1.00 94.25 941 PHE A C 1
ATOM 7605 O O . PHE A 1 941 ? -13.847 -17.962 7.136 1.00 94.25 941 PHE A O 1
ATOM 7612 N N . ALA A 1 942 ? -11.660 -18.326 7.577 1.00 94.69 942 ALA A N 1
ATOM 7613 C CA . ALA A 1 942 ? -11.502 -19.582 6.874 1.00 94.69 942 ALA A CA 1
ATOM 7614 C C . ALA A 1 942 ? -10.288 -20.338 7.438 1.00 94.69 942 ALA A C 1
ATOM 7616 O O . ALA A 1 942 ? -9.612 -19.852 8.345 1.00 94.69 942 ALA A O 1
ATOM 7617 N N . LEU A 1 943 ? -10.008 -21.518 6.891 1.00 94.25 943 LEU A N 1
ATOM 7618 C CA . LEU A 1 943 ? -8.835 -22.309 7.243 1.00 94.25 943 LEU A CA 1
ATOM 7619 C C . LEU A 1 943 ? -8.047 -22.632 5.977 1.00 94.25 943 LEU A C 1
ATOM 7621 O O . LEU A 1 943 ? -8.615 -23.131 5.003 1.00 94.25 943 LEU A O 1
ATOM 7625 N N . GLY A 1 944 ? -6.751 -22.347 6.002 1.00 92.50 944 GLY A N 1
ATOM 7626 C CA . GLY A 1 944 ? -5.807 -22.729 4.960 1.00 92.50 944 GLY A CA 1
ATOM 7627 C C . GLY A 1 944 ? -4.754 -23.680 5.512 1.00 92.50 944 GLY A C 1
ATOM 7628 O O . GLY A 1 944 ? -4.498 -23.701 6.715 1.00 92.50 944 GLY A O 1
ATOM 7629 N N . TYR A 1 945 ? -4.134 -24.444 4.621 1.00 91.94 945 TYR A N 1
ATOM 7630 C CA . TYR A 1 945 ? -2.939 -25.221 4.923 1.00 91.94 945 TYR A CA 1
ATOM 7631 C C . TYR A 1 945 ? -1.845 -24.807 3.946 1.00 91.94 945 TYR A C 1
ATOM 7633 O O . TYR A 1 945 ? -2.075 -24.833 2.736 1.00 91.94 945 TYR A O 1
ATOM 7641 N N . ALA A 1 946 ? -0.697 -24.386 4.467 1.00 91.19 946 ALA A N 1
ATOM 7642 C CA . ALA A 1 946 ? 0.482 -24.116 3.661 1.00 91.19 946 ALA A CA 1
ATOM 7643 C C . ALA A 1 946 ? 1.272 -25.416 3.502 1.00 91.19 946 ALA A C 1
ATOM 7645 O O . ALA A 1 946 ? 1.490 -26.134 4.478 1.00 91.19 946 ALA A O 1
ATOM 7646 N N . ILE A 1 947 ? 1.684 -25.716 2.273 1.00 84.81 947 ILE A N 1
ATOM 7647 C CA . ILE A 1 947 ? 2.478 -26.904 1.947 1.00 84.81 947 ILE A CA 1
ATOM 7648 C C . ILE A 1 947 ? 3.902 -26.450 1.660 1.00 84.81 947 ILE A C 1
ATOM 7650 O O . ILE A 1 947 ? 4.096 -25.451 0.968 1.00 84.81 947 ILE A O 1
ATOM 7654 N N . ARG A 1 948 ? 4.890 -27.196 2.150 1.00 79.25 948 ARG A N 1
ATOM 7655 C CA . ARG A 1 948 ? 6.297 -26.955 1.839 1.00 79.25 948 ARG A CA 1
ATOM 7656 C C . ARG A 1 948 ? 6.795 -27.912 0.754 1.00 79.25 948 ARG A C 1
ATOM 7658 O O . ARG A 1 948 ? 6.458 -29.092 0.783 1.00 79.25 948 ARG A O 1
ATOM 7665 N N . GLY A 1 949 ? 7.621 -27.425 -0.171 1.00 67.56 949 GLY A N 1
ATOM 7666 C CA . GLY A 1 949 ? 8.366 -28.258 -1.126 1.00 67.56 949 GLY A CA 1
ATOM 7667 C C . GLY A 1 949 ? 8.363 -27.775 -2.580 1.00 67.56 949 GLY A C 1
ATOM 7668 O O . GLY A 1 949 ? 7.678 -26.818 -2.938 1.00 67.56 949 GLY A O 1
ATOM 7669 N N . ASP A 1 950 ? 9.112 -28.494 -3.432 1.00 63.94 950 ASP A N 1
ATOM 7670 C CA . ASP A 1 950 ? 9.194 -28.308 -4.897 1.00 63.94 950 ASP A CA 1
ATOM 7671 C C . ASP A 1 950 ? 7.891 -28.751 -5.593 1.00 63.94 950 ASP A C 1
ATOM 7673 O O . ASP A 1 950 ? 7.848 -29.666 -6.431 1.00 63.94 950 ASP A O 1
ATOM 7677 N N . ILE A 1 951 ? 6.786 -28.118 -5.216 1.00 62.66 951 ILE A N 1
ATOM 7678 C CA . ILE A 1 951 ? 5.453 -28.398 -5.735 1.00 62.66 951 ILE A CA 1
ATOM 7679 C C . ILE A 1 951 ? 5.394 -27.912 -7.185 1.00 62.66 951 ILE A C 1
ATOM 7681 O O . ILE A 1 951 ? 6.102 -26.989 -7.591 1.00 62.66 951 ILE A O 1
ATOM 7685 N N . CYS A 1 952 ? 4.569 -28.548 -8.016 1.00 62.91 952 CYS A N 1
ATOM 7686 C CA . CYS A 1 952 ? 4.209 -27.959 -9.307 1.00 62.91 952 CYS A CA 1
ATOM 7687 C C . CYS A 1 952 ? 3.883 -26.460 -9.145 1.00 62.91 952 CYS A C 1
ATOM 7689 O O . CYS A 1 952 ? 2.954 -26.144 -8.411 1.00 62.91 952 CYS A O 1
ATOM 7691 N N . PHE A 1 953 ? 4.615 -25.584 -9.847 1.00 64.50 953 PHE A N 1
ATOM 7692 C CA . PHE A 1 953 ? 4.476 -24.111 -9.884 1.00 64.50 953 PHE A CA 1
ATOM 7693 C C . PHE A 1 953 ? 5.217 -23.266 -8.832 1.00 64.50 953 PHE A C 1
ATOM 7695 O O . PHE A 1 953 ? 4.838 -22.111 -8.656 1.00 64.50 953 PHE A O 1
ATOM 7702 N N . ASP A 1 954 ? 6.274 -23.769 -8.183 1.00 64.88 954 ASP A N 1
ATOM 7703 C CA . ASP A 1 954 ? 7.015 -22.996 -7.162 1.00 64.88 954 ASP A CA 1
ATOM 7704 C C . ASP A 1 954 ? 6.065 -22.497 -6.048 1.00 64.88 954 ASP A C 1
ATOM 7706 O O . ASP A 1 954 ? 6.078 -21.335 -5.634 1.00 64.88 954 ASP A O 1
ATOM 7710 N N . ASN A 1 955 ? 5.175 -23.397 -5.607 1.00 66.44 955 ASN A N 1
ATOM 7711 C CA . ASN A 1 955 ? 4.104 -23.127 -4.640 1.00 66.44 955 ASN A CA 1
ATOM 7712 C C . ASN A 1 955 ? 4.542 -23.314 -3.173 1.00 66.44 955 ASN A C 1
ATOM 7714 O O . ASN A 1 955 ? 3.697 -23.545 -2.306 1.00 66.44 955 ASN A O 1
ATOM 7718 N N . ASP A 1 956 ? 5.842 -23.234 -2.886 1.00 77.88 956 ASP A N 1
ATOM 7719 C CA . ASP A 1 956 ? 6.370 -23.392 -1.530 1.00 77.88 956 ASP A CA 1
ATOM 7720 C C . ASP A 1 956 ? 5.728 -22.371 -0.574 1.00 77.88 956 ASP A C 1
ATOM 7722 O O . ASP A 1 956 ? 5.697 -21.171 -0.854 1.00 77.88 956 ASP A O 1
ATOM 7726 N N . GLY A 1 957 ? 5.145 -22.855 0.524 1.00 81.19 957 GLY A N 1
ATOM 7727 C CA . GLY A 1 957 ? 4.470 -22.045 1.539 1.00 81.19 957 GLY A CA 1
ATOM 7728 C C . GLY A 1 957 ? 3.257 -21.249 1.040 1.00 81.19 957 GLY A C 1
ATOM 7729 O O . GLY A 1 957 ? 2.855 -20.266 1.668 1.00 81.19 957 GLY A O 1
ATOM 7730 N N . MET A 1 958 ? 2.654 -21.634 -0.089 1.00 82.75 958 MET A N 1
ATOM 7731 C CA . MET A 1 958 ? 1.385 -21.059 -0.537 1.00 82.75 958 MET A CA 1
ATOM 7732 C C . MET A 1 958 ? 0.217 -21.751 0.170 1.00 82.75 958 MET A C 1
ATOM 7734 O O . MET A 1 958 ? 0.156 -22.975 0.254 1.00 82.75 958 MET A O 1
ATOM 7738 N N . VAL A 1 959 ? -0.760 -20.963 0.626 1.00 81.00 959 VAL A N 1
ATOM 7739 C CA . VAL A 1 959 ? -2.075 -21.490 1.043 1.00 81.00 959 VAL A CA 1
ATOM 7740 C C . VAL A 1 959 ? -3.029 -21.619 -0.158 1.00 81.00 959 VAL A C 1
ATOM 7742 O O . VAL A 1 959 ? -4.164 -22.059 -0.005 1.00 81.00 959 VAL A O 1
ATOM 7745 N N . TRP A 1 960 ? -2.585 -21.224 -1.359 1.00 67.25 960 TRP A N 1
ATOM 7746 C CA . TRP A 1 960 ? -3.341 -21.249 -2.614 1.00 67.25 960 TRP A CA 1
ATOM 7747 C C . TRP A 1 960 ? -3.149 -22.554 -3.407 1.00 67.25 960 TRP A C 1
ATOM 7749 O O . TRP A 1 960 ? -2.208 -23.310 -3.194 1.00 67.25 960 TRP A O 1
ATOM 7759 N N . TRP A 1 961 ? -4.090 -22.848 -4.304 1.00 67.38 961 TRP A N 1
ATOM 7760 C CA . TRP A 1 961 ? -4.493 -24.221 -4.600 1.00 67.38 961 TRP A CA 1
ATOM 7761 C C . TRP A 1 961 ? -4.241 -24.712 -6.025 1.00 67.38 961 TRP A C 1
ATOM 7763 O O . TRP A 1 961 ? -4.711 -24.141 -7.009 1.00 67.38 961 TRP A O 1
ATOM 7773 N N . GLY A 1 962 ? -3.610 -25.880 -6.081 1.00 69.31 962 GLY A N 1
ATOM 7774 C CA . GLY A 1 962 ? -3.461 -26.699 -7.271 1.00 69.31 962 GLY A CA 1
ATOM 7775 C C . GLY A 1 962 ? -2.328 -27.697 -7.074 1.00 69.31 962 GLY A C 1
ATOM 7776 O O . GLY A 1 962 ? -1.221 -27.479 -7.552 1.00 69.31 962 GLY A O 1
ATOM 7777 N N . ILE A 1 963 ? -2.578 -28.772 -6.331 1.00 80.62 963 ILE A N 1
ATOM 7778 C CA . ILE A 1 963 ? -1.551 -29.760 -5.994 1.00 80.62 963 ILE A CA 1
ATOM 7779 C C . ILE A 1 963 ? -1.508 -30.798 -7.108 1.00 80.62 963 ILE A C 1
ATOM 7781 O O . ILE A 1 963 ? -2.508 -31.446 -7.427 1.00 80.62 963 ILE A O 1
ATOM 7785 N N . CYS A 1 964 ? -0.342 -30.961 -7.717 1.00 83.69 964 CYS A N 1
ATOM 7786 C CA . CYS A 1 964 ? -0.123 -32.021 -8.684 1.00 83.69 964 CYS A CA 1
ATOM 7787 C C . CYS A 1 964 ? -0.091 -33.400 -8.030 1.00 83.69 964 CYS A C 1
ATOM 7789 O O . CYS A 1 964 ? 0.359 -33.563 -6.901 1.00 83.69 964 CYS A O 1
ATOM 7791 N N . ASP A 1 965 ? -0.403 -34.424 -8.826 1.00 83.62 965 ASP A N 1
ATOM 7792 C CA . ASP A 1 965 ? -0.316 -35.830 -8.411 1.00 83.62 965 ASP A CA 1
ATOM 7793 C C . ASP A 1 965 ? 1.049 -36.228 -7.815 1.00 83.62 965 ASP A C 1
ATOM 7795 O O . ASP A 1 965 ? 1.109 -37.145 -7.003 1.00 83.62 965 ASP A O 1
ATOM 7799 N N . LYS A 1 966 ? 2.146 -35.572 -8.226 1.00 81.88 966 LYS A N 1
ATOM 7800 C CA . LYS A 1 966 ? 3.501 -35.872 -7.735 1.00 81.88 966 LYS A CA 1
ATOM 7801 C C . LYS A 1 966 ? 3.766 -35.394 -6.301 1.00 81.88 966 LYS A C 1
ATOM 7803 O O . LYS A 1 966 ? 4.667 -35.934 -5.677 1.00 81.88 966 LYS A O 1
ATOM 7808 N N . ASP A 1 967 ? 2.985 -34.433 -5.809 1.00 81.25 967 ASP A N 1
ATOM 7809 C CA . ASP A 1 967 ? 3.195 -33.780 -4.510 1.00 81.25 967 ASP A CA 1
ATOM 7810 C C . ASP A 1 967 ? 2.147 -34.243 -3.473 1.00 81.25 967 ASP A C 1
ATOM 7812 O O . ASP A 1 967 ? 2.127 -33.784 -2.338 1.00 81.25 967 ASP A O 1
ATOM 7816 N N . LEU A 1 968 ? 1.263 -35.179 -3.848 1.00 83.50 968 LEU A N 1
ATOM 7817 C CA . LEU A 1 968 ? 0.217 -35.713 -2.965 1.00 83.50 968 LEU A CA 1
ATOM 7818 C C . LEU A 1 968 ? 0.768 -36.465 -1.753 1.00 83.50 968 LEU A C 1
ATOM 7820 O O . LEU A 1 968 ? 0.116 -36.480 -0.713 1.00 83.50 968 LEU A O 1
ATOM 7824 N N . ASP A 1 969 ? 1.938 -37.089 -1.895 1.00 85.88 969 ASP A N 1
ATOM 7825 C CA . ASP A 1 969 ? 2.578 -37.845 -0.815 1.00 85.88 969 ASP A CA 1
ATOM 7826 C C . ASP A 1 969 ? 3.101 -36.925 0.306 1.00 85.88 969 ASP A C 1
ATOM 7828 O O . ASP A 1 969 ? 3.295 -37.395 1.427 1.00 85.88 969 ASP A O 1
ATOM 7832 N N . GLU A 1 970 ? 3.272 -35.626 0.025 1.00 83.81 970 GLU A N 1
ATOM 7833 C CA . GLU A 1 970 ? 3.674 -34.606 1.004 1.00 83.81 970 GLU A CA 1
ATOM 7834 C C . GLU A 1 970 ? 2.479 -34.079 1.817 1.00 83.81 970 GLU A C 1
ATOM 7836 O O . GLU A 1 970 ? 2.660 -33.461 2.861 1.00 83.81 970 GLU A O 1
ATOM 7841 N N . ILE A 1 971 ? 1.237 -34.335 1.384 1.00 87.56 971 ILE A N 1
ATOM 7842 C CA . ILE A 1 971 ? 0.054 -33.885 2.123 1.00 87.56 971 ILE A CA 1
ATOM 7843 C C . ILE A 1 971 ? -0.224 -34.853 3.277 1.00 87.56 971 ILE A C 1
ATOM 7845 O O . ILE A 1 971 ? -0.415 -36.057 3.055 1.00 87.56 971 ILE A O 1
ATOM 7849 N N . PRO A 1 972 ? -0.369 -34.355 4.515 1.00 91.31 972 PRO A N 1
ATOM 7850 C CA . PRO A 1 972 ? -0.767 -35.202 5.620 1.00 91.31 972 PRO A CA 1
ATOM 7851 C C . PRO A 1 972 ? -2.098 -35.918 5.367 1.00 91.31 972 PRO A C 1
ATOM 7853 O O . PRO A 1 972 ? -3.117 -35.302 5.073 1.00 91.31 972 PRO A O 1
ATOM 7856 N N . SER A 1 973 ? -2.119 -37.237 5.577 1.00 93.12 973 SER A N 1
ATOM 7857 C CA . SER A 1 973 ? -3.307 -38.081 5.334 1.00 93.12 973 SER A CA 1
ATOM 7858 C C . SER A 1 973 ? -4.561 -37.729 6.154 1.00 93.12 973 SER A C 1
ATOM 7860 O O . SER A 1 973 ? -5.635 -38.262 5.880 1.00 93.12 973 SER A O 1
ATOM 7862 N N . TRP A 1 974 ? -4.425 -36.883 7.180 1.00 93.81 974 TRP A N 1
ATOM 7863 C CA . TRP A 1 974 ? -5.539 -36.370 7.981 1.00 93.81 974 TRP A CA 1
ATOM 7864 C C . TRP A 1 974 ? -6.213 -35.142 7.346 1.00 93.81 974 TRP A C 1
ATOM 7866 O O . TRP A 1 974 ? -7.330 -34.805 7.734 1.00 93.81 974 TRP A O 1
ATOM 7876 N N . LEU A 1 975 ? -5.579 -34.497 6.359 1.00 93.19 975 LEU A N 1
ATOM 7877 C CA . LEU A 1 975 ? -6.199 -33.447 5.559 1.00 93.19 975 LEU A CA 1
ATOM 7878 C C . LEU A 1 975 ? -7.049 -34.049 4.454 1.00 93.19 975 LEU A C 1
ATOM 7880 O O . LEU A 1 975 ? -6.640 -34.958 3.728 1.00 93.19 975 LEU A O 1
ATOM 7884 N N . ASN A 1 976 ? -8.240 -33.487 4.295 1.00 91.75 976 ASN A N 1
ATOM 7885 C CA . ASN A 1 976 ? -9.119 -33.881 3.219 1.00 91.75 976 ASN A CA 1
ATOM 7886 C C . ASN A 1 976 ? -8.628 -33.259 1.909 1.00 91.75 976 ASN A C 1
ATOM 7888 O O . ASN A 1 976 ? -8.322 -32.066 1.850 1.00 91.75 976 ASN A O 1
ATOM 7892 N N . THR A 1 977 ? -8.556 -34.070 0.858 1.00 91.75 977 THR A N 1
ATOM 7893 C CA . THR A 1 977 ? -8.117 -33.629 -0.465 1.00 91.75 977 THR A CA 1
ATOM 7894 C C . THR A 1 977 ? -9.104 -34.069 -1.535 1.00 91.75 977 THR A C 1
ATOM 7896 O O . THR A 1 977 ? -9.726 -35.128 -1.436 1.00 91.75 977 THR A O 1
ATOM 7899 N N . MET A 1 978 ? -9.261 -33.247 -2.571 1.00 91.62 978 MET A N 1
ATOM 7900 C CA . MET A 1 978 ? -10.172 -33.517 -3.676 1.00 91.62 978 MET A CA 1
ATOM 7901 C C . MET A 1 978 ? -9.499 -33.257 -5.016 1.00 91.62 978 MET A C 1
ATOM 7903 O O . MET A 1 978 ? -9.095 -32.134 -5.312 1.00 91.62 978 MET A O 1
ATOM 7907 N N . LYS A 1 979 ? -9.414 -34.300 -5.842 1.00 91.56 979 LYS A N 1
ATOM 7908 C CA . LYS A 1 979 ? -8.986 -34.189 -7.236 1.00 91.56 979 LYS A CA 1
ATOM 7909 C C . LYS A 1 979 ? -10.133 -33.667 -8.094 1.00 91.56 979 LYS A C 1
ATOM 7911 O O . LYS A 1 979 ? -11.249 -34.170 -7.973 1.00 91.56 979 LYS A O 1
ATOM 7916 N N . THR A 1 980 ? -9.849 -32.694 -8.950 1.00 89.75 980 THR A N 1
ATOM 7917 C CA . THR A 1 980 ? -10.845 -32.053 -9.820 1.00 89.75 980 THR A CA 1
ATOM 7918 C C . THR A 1 980 ? -10.533 -32.280 -11.299 1.00 89.75 980 THR A C 1
ATOM 7920 O O . THR A 1 980 ? -9.502 -32.868 -11.647 1.00 89.75 980 THR A O 1
ATOM 7923 N N . ASP A 1 981 ? -11.434 -31.841 -12.179 1.00 91.44 981 ASP A N 1
ATOM 7924 C CA . ASP A 1 981 ? -11.368 -32.135 -13.616 1.00 91.44 981 ASP A CA 1
ATOM 7925 C C . ASP A 1 981 ? -10.238 -31.377 -14.340 1.00 91.44 981 ASP A C 1
ATOM 7927 O O . ASP A 1 981 ? -9.851 -31.745 -15.452 1.00 91.44 981 ASP A O 1
ATOM 7931 N N . ASP A 1 982 ? -9.648 -30.359 -13.705 1.00 87.75 982 ASP A N 1
ATOM 7932 C CA . ASP A 1 982 ? -8.453 -29.665 -14.206 1.00 87.75 982 ASP A CA 1
ATOM 7933 C C . ASP A 1 982 ? -7.133 -30.414 -13.938 1.00 87.75 982 ASP A C 1
ATOM 7935 O O . ASP A 1 982 ? -6.062 -29.944 -14.324 1.00 87.75 982 ASP A O 1
ATOM 7939 N N . ASN A 1 983 ? -7.218 -31.624 -13.375 1.00 87.06 983 ASN A N 1
ATOM 7940 C CA . ASN A 1 983 ? -6.112 -32.490 -12.957 1.00 87.06 983 ASN A CA 1
ATOM 7941 C C . ASN A 1 983 ? -5.313 -32.000 -11.745 1.00 87.06 983 ASN A C 1
ATOM 7943 O O . ASN A 1 983 ? -4.284 -32.606 -11.434 1.00 87.06 983 ASN A O 1
ATOM 7947 N N . PHE A 1 984 ? -5.789 -30.984 -11.028 1.00 88.50 984 PHE A N 1
ATOM 7948 C CA . PHE A 1 984 ? -5.242 -30.621 -9.730 1.00 88.50 984 PHE A CA 1
ATOM 7949 C C . PHE A 1 984 ? -6.025 -31.251 -8.586 1.00 88.50 984 PHE A C 1
ATOM 7951 O O . PHE A 1 984 ? -7.225 -31.531 -8.674 1.00 88.50 984 PHE A O 1
ATOM 7958 N N . THR A 1 985 ? -5.312 -31.469 -7.488 1.00 89.00 985 THR A N 1
ATOM 7959 C CA . THR A 1 985 ? -5.875 -31.828 -6.196 1.00 89.00 985 THR A CA 1
ATOM 7960 C C . THR A 1 985 ? -5.868 -30.614 -5.283 1.00 89.00 985 THR A C 1
ATOM 7962 O O . THR A 1 985 ? -4.910 -29.849 -5.244 1.00 89.00 985 THR A O 1
ATOM 7965 N N . TYR A 1 986 ? -6.952 -30.431 -4.549 1.00 89.12 986 TYR A N 1
ATOM 7966 C CA . TYR A 1 986 ? -7.178 -29.288 -3.681 1.00 89.12 986 TYR A CA 1
ATOM 7967 C C . TYR A 1 986 ? -7.297 -29.774 -2.244 1.00 89.12 986 TYR A C 1
ATOM 7969 O O . TYR A 1 986 ? -7.969 -30.777 -2.001 1.00 89.12 986 TYR A O 1
ATOM 7977 N N . ILE A 1 987 ? -6.684 -29.062 -1.299 1.00 89.94 987 ILE A N 1
ATOM 7978 C CA . ILE A 1 987 ? -7.000 -29.243 0.121 1.00 89.94 987 ILE A CA 1
ATOM 7979 C C . ILE A 1 987 ? -8.395 -28.676 0.359 1.00 89.94 987 ILE A C 1
ATOM 7981 O O . ILE A 1 987 ? -8.710 -27.562 -0.061 1.00 89.94 987 ILE A O 1
ATOM 7985 N N . ASP A 1 988 ? -9.233 -29.467 1.014 1.00 91.25 988 ASP A N 1
ATOM 7986 C CA . ASP A 1 988 ? -10.642 -29.173 1.203 1.00 91.25 988 ASP A CA 1
ATOM 7987 C C . ASP A 1 988 ? -10.967 -28.990 2.688 1.00 91.25 988 ASP A C 1
ATOM 7989 O O . ASP A 1 988 ? -11.290 -29.940 3.401 1.00 91.25 988 ASP A O 1
ATOM 7993 N N . THR A 1 989 ? -10.869 -27.741 3.144 1.00 91.56 989 THR A N 1
ATOM 7994 C CA . THR A 1 989 ? -11.254 -27.287 4.492 1.00 91.56 989 THR A CA 1
ATOM 7995 C C . THR A 1 989 ? -12.674 -26.702 4.530 1.00 91.56 989 THR A C 1
ATOM 7997 O O . THR A 1 989 ? -13.081 -26.054 5.501 1.00 91.56 989 THR A O 1
ATOM 8000 N N . GLN A 1 990 ? -13.452 -26.865 3.455 1.00 92.25 990 GLN A N 1
ATOM 8001 C CA . GLN A 1 990 ? -14.812 -26.346 3.388 1.00 92.25 990 GLN A CA 1
ATOM 8002 C C . GLN A 1 990 ? -15.784 -27.214 4.191 1.00 92.25 990 GLN A C 1
ATOM 8004 O O . GLN A 1 990 ? -15.661 -28.433 4.254 1.00 92.25 990 GLN A O 1
ATOM 8009 N N . GLY A 1 991 ? -16.797 -26.593 4.797 1.00 94.06 991 GLY A N 1
ATOM 8010 C CA . GLY A 1 991 ? -17.734 -27.274 5.695 1.00 94.06 991 GLY A CA 1
ATOM 8011 C C . GLY A 1 991 ? -17.152 -27.661 7.061 1.00 94.06 991 GLY A C 1
ATOM 8012 O O . GLY A 1 991 ? -17.903 -28.185 7.894 1.00 94.06 991 GLY A O 1
ATOM 8013 N N . SER A 1 992 ? -15.867 -27.385 7.305 1.00 94.94 992 SER A N 1
ATOM 8014 C CA . SER A 1 992 ? -15.189 -27.591 8.583 1.00 94.94 992 SER A CA 1
ATOM 8015 C C . SER A 1 992 ? -15.851 -26.792 9.692 1.00 94.94 992 SER A C 1
ATOM 8017 O O . SER A 1 992 ? -16.154 -25.605 9.536 1.00 94.94 992 SER A O 1
ATOM 8019 N N . ALA A 1 993 ? -16.086 -27.457 10.821 1.00 96.88 993 ALA A N 1
ATOM 8020 C CA . ALA A 1 993 ? -16.665 -26.828 11.996 1.00 96.88 993 ALA A CA 1
ATOM 8021 C C . ALA A 1 993 ? -15.592 -26.080 12.789 1.00 96.88 993 ALA A C 1
ATOM 8023 O O . ALA A 1 993 ? -14.494 -26.590 13.012 1.00 96.88 993 ALA A O 1
ATOM 8024 N N . PHE A 1 994 ? -15.938 -24.891 13.264 1.00 98.12 994 PHE A N 1
ATOM 8025 C CA . PHE A 1 994 ? -15.073 -24.113 14.136 1.00 98.12 994 PHE A CA 1
ATOM 8026 C C . PHE A 1 994 ? -15.887 -23.362 15.178 1.00 98.12 994 PHE A C 1
ATOM 8028 O O . PHE A 1 994 ? -17.058 -23.050 14.969 1.00 98.12 994 PHE A O 1
ATOM 8035 N N . THR A 1 995 ? -15.251 -23.066 16.300 1.00 98.31 995 THR A N 1
ATOM 8036 C CA . THR A 1 995 ? -15.840 -22.287 17.387 1.00 98.31 995 THR A CA 1
ATOM 8037 C C . THR A 1 995 ? -15.149 -20.932 17.448 1.00 98.31 995 THR A C 1
ATOM 8039 O O . THR A 1 995 ? -13.933 -20.854 17.269 1.00 98.31 995 THR A O 1
ATOM 8042 N N . VAL A 1 996 ? -15.911 -19.874 17.721 1.00 97.81 996 VAL A N 1
ATOM 8043 C CA . VAL A 1 996 ? -15.369 -18.555 18.074 1.00 97.81 996 VAL A CA 1
ATOM 8044 C C . VAL A 1 996 ? -15.702 -18.268 19.531 1.00 97.81 996 VAL A C 1
ATOM 8046 O O . VAL A 1 996 ? -16.878 -18.230 19.896 1.00 97.81 996 VAL A O 1
ATOM 8049 N N . ASP A 1 997 ? -14.676 -18.077 20.360 1.00 98.12 997 ASP A N 1
ATOM 8050 C CA . ASP A 1 997 ? -14.785 -17.656 21.761 1.00 98.12 997 ASP A CA 1
ATOM 8051 C C . ASP A 1 997 ? -14.373 -16.186 21.887 1.00 98.12 997 ASP A C 1
ATOM 8053 O O . ASP A 1 997 ? -13.206 -15.866 21.685 1.00 98.12 997 ASP A O 1
ATOM 8057 N N . VAL A 1 998 ? -15.307 -15.295 22.224 1.00 97.75 998 VAL A N 1
ATOM 8058 C CA . VAL A 1 998 ? -15.026 -13.862 22.414 1.00 97.75 998 VAL A CA 1
ATOM 8059 C C . VAL A 1 998 ? -14.993 -13.529 23.894 1.00 97.75 998 VAL A C 1
ATOM 8061 O O . VAL A 1 998 ? -15.907 -13.883 24.650 1.00 97.75 998 VAL A O 1
ATOM 8064 N N . ARG A 1 999 ? -13.953 -12.807 24.305 1.00 97.19 999 ARG A N 1
ATOM 8065 C CA . ARG A 1 999 ? -13.702 -12.411 25.687 1.00 97.19 999 ARG A CA 1
ATOM 8066 C C . ARG A 1 999 ? -13.443 -10.917 25.793 1.00 97.19 999 ARG A C 1
ATOM 8068 O O . ARG A 1 999 ? -12.838 -10.335 24.900 1.00 97.19 999 ARG A O 1
ATOM 8075 N N . ASP A 1 1000 ? -13.916 -10.310 26.877 1.00 94.88 1000 ASP A N 1
ATOM 8076 C CA . ASP A 1 1000 ? -13.615 -8.911 27.198 1.00 94.88 1000 ASP A CA 1
ATOM 8077 C C . ASP A 1 1000 ? -12.205 -8.757 27.806 1.00 94.88 1000 ASP A C 1
ATOM 8079 O O . ASP A 1 1000 ? -11.548 -9.745 28.143 1.00 94.88 1000 ASP A O 1
ATOM 8083 N N . ALA A 1 1001 ? -11.758 -7.516 28.018 1.00 90.38 1001 ALA A N 1
ATOM 8084 C CA . ALA A 1 1001 ? -10.480 -7.199 28.671 1.00 90.38 1001 ALA A CA 1
ATOM 8085 C C . ALA A 1 1001 ? -10.342 -7.709 30.127 1.00 90.38 1001 ALA A C 1
ATOM 8087 O O . ALA A 1 1001 ? -9.265 -7.655 30.711 1.00 90.38 1001 ALA A O 1
ATOM 8088 N N . LYS A 1 1002 ? -11.421 -8.206 30.755 1.00 89.31 1002 LYS A N 1
ATOM 8089 C CA . LYS A 1 1002 ? -11.384 -8.893 32.064 1.00 89.31 1002 LYS A CA 1
ATOM 8090 C C . LYS A 1 1002 ? -11.325 -10.413 31.909 1.00 89.31 1002 LYS A C 1
ATOM 8092 O O . LYS A 1 1002 ? -11.463 -11.132 32.901 1.00 89.31 1002 LYS A O 1
ATOM 8097 N N . ASN A 1 1003 ? -11.145 -10.905 30.683 1.00 92.00 1003 ASN A N 1
ATOM 8098 C CA . ASN A 1 1003 ? -11.161 -12.314 30.316 1.00 92.00 1003 ASN A CA 1
ATOM 8099 C C . ASN A 1 1003 ? -12.518 -13.005 30.589 1.00 92.00 1003 ASN A C 1
ATOM 8101 O O . ASN A 1 1003 ? -12.594 -14.238 30.669 1.00 92.00 1003 ASN A O 1
ATOM 8105 N N . ASN A 1 1004 ? -13.609 -12.240 30.732 1.00 94.56 1004 ASN A N 1
ATOM 8106 C CA . ASN A 1 1004 ? -14.953 -12.801 30.814 1.00 94.56 1004 ASN A CA 1
ATOM 8107 C C . ASN A 1 1004 ? -15.404 -13.220 29.420 1.00 94.56 1004 ASN A C 1
ATOM 8109 O O . ASN A 1 1004 ? -15.267 -12.471 28.458 1.00 94.56 1004 ASN A O 1
ATOM 8113 N N . LYS A 1 1005 ? -16.012 -14.399 29.321 1.00 96.62 1005 LYS A N 1
ATOM 8114 C CA . LYS A 1 1005 ? -16.627 -14.888 28.086 1.00 96.62 1005 LYS A CA 1
ATOM 8115 C C . LYS A 1 1005 ? -17.887 -14.076 27.769 1.00 96.62 1005 LYS A C 1
ATOM 8117 O O . LYS A 1 1005 ? -18.815 -14.050 28.577 1.00 96.62 1005 LYS A O 1
ATOM 8122 N N . VAL A 1 1006 ? -17.907 -13.450 26.596 1.00 96.94 1006 VAL A N 1
ATOM 8123 C CA . VAL A 1 1006 ? -18.998 -12.599 26.093 1.00 96.94 1006 VAL A CA 1
ATOM 8124 C C . VAL A 1 1006 ? -19.846 -13.354 25.078 1.00 96.94 1006 VAL A C 1
ATOM 8126 O O . VAL A 1 1006 ? -21.072 -13.306 25.137 1.00 96.94 1006 VAL A O 1
ATOM 8129 N N . LEU A 1 1007 ? -19.193 -14.094 24.181 1.00 96.62 1007 LEU A N 1
ATOM 8130 C CA . LEU A 1 1007 ? -19.844 -14.859 23.126 1.00 96.62 1007 LEU A CA 1
ATOM 8131 C C . LEU A 1 1007 ? -19.116 -16.189 22.924 1.00 96.62 1007 LEU A C 1
ATOM 8133 O O . LEU A 1 1007 ? -17.892 -16.266 23.012 1.00 96.62 1007 LEU A O 1
ATOM 8137 N N . THR A 1 1008 ? -19.869 -17.248 22.642 1.00 97.12 1008 THR A N 1
ATOM 8138 C CA . THR A 1 1008 ? -19.316 -18.498 22.119 1.00 97.12 1008 THR A CA 1
ATOM 8139 C C . THR A 1 1008 ? -20.301 -19.073 21.129 1.00 97.12 1008 THR A C 1
ATOM 8141 O O . THR A 1 1008 ? -21.380 -19.501 21.534 1.00 97.12 1008 THR A O 1
ATOM 8144 N N . ASN A 1 1009 ? -19.912 -19.095 19.860 1.00 96.69 1009 ASN A N 1
ATOM 8145 C CA . ASN A 1 1009 ? -20.743 -19.608 18.783 1.00 96.69 1009 ASN A CA 1
ATOM 8146 C C . ASN A 1 1009 ? -19.966 -20.640 17.966 1.00 96.69 1009 ASN A C 1
ATOM 8148 O O . ASN A 1 1009 ? -18.762 -20.494 17.743 1.00 96.69 1009 ASN A O 1
ATOM 8152 N N . ASP A 1 1010 ? -20.687 -21.658 17.507 1.00 97.38 1010 ASP A N 1
ATOM 8153 C CA . ASP A 1 1010 ? -20.181 -22.662 16.580 1.00 97.38 1010 ASP A CA 1
ATOM 8154 C C . ASP A 1 1010 ? -20.621 -22.312 15.161 1.00 97.38 1010 ASP A C 1
ATOM 8156 O O . ASP A 1 1010 ? -21.790 -22.017 14.900 1.00 97.38 1010 ASP A O 1
ATOM 8160 N N . TYR A 1 1011 ? -19.679 -22.390 14.234 1.00 96.69 1011 TYR A N 1
ATOM 8161 C CA . TYR A 1 1011 ? -19.862 -22.065 12.831 1.00 96.69 1011 TYR A CA 1
ATOM 8162 C C . TYR A 1 1011 ? -19.294 -23.171 11.950 1.00 96.69 1011 TYR A C 1
ATOM 8164 O O . TYR A 1 1011 ? -18.682 -24.138 12.413 1.00 96.69 1011 TYR A O 1
ATOM 8172 N N . LYS A 1 1012 ? -19.515 -23.022 10.645 1.00 96.62 1012 LYS A N 1
ATOM 8173 C CA . LYS A 1 1012 ? -18.883 -23.840 9.617 1.00 96.62 1012 LYS A CA 1
ATOM 8174 C C . LYS A 1 1012 ? -18.388 -22.958 8.488 1.00 96.62 1012 LYS A C 1
ATOM 8176 O O . LYS A 1 1012 ? -19.049 -21.973 8.151 1.00 96.62 1012 LYS A O 1
ATOM 8181 N N . THR A 1 1013 ? -17.256 -23.319 7.894 1.00 95.44 1013 THR A N 1
ATOM 8182 C CA . THR A 1 1013 ? -16.831 -22.723 6.622 1.00 95.44 1013 THR A CA 1
ATOM 8183 C C . THR A 1 1013 ? -17.865 -23.038 5.539 1.00 95.44 1013 THR A C 1
ATOM 8185 O O . THR A 1 1013 ? -18.575 -24.049 5.598 1.00 95.44 1013 THR A O 1
ATOM 8188 N N . ARG A 1 1014 ? -18.005 -22.146 4.556 1.00 93.88 1014 ARG A N 1
ATOM 8189 C CA . ARG A 1 1014 ? -18.965 -22.323 3.462 1.00 93.88 1014 ARG A CA 1
ATOM 8190 C C . ARG A 1 1014 ? -18.575 -23.492 2.567 1.00 93.88 1014 ARG A C 1
ATOM 8192 O O . ARG A 1 1014 ? -17.397 -23.788 2.396 1.00 93.88 1014 ARG A O 1
ATOM 8199 N N . TRP A 1 1015 ? -19.590 -24.109 1.972 1.00 92.25 1015 TRP A N 1
ATOM 8200 C CA . TRP A 1 1015 ? -19.454 -25.193 1.004 1.00 92.25 1015 TRP A CA 1
ATOM 8201 C C . TRP A 1 1015 ? -19.570 -24.644 -0.426 1.00 92.25 1015 TRP A C 1
ATOM 8203 O O . TRP A 1 1015 ? -20.587 -24.819 -1.096 1.00 92.25 1015 TRP A O 1
ATOM 8213 N N . ASP A 1 1016 ? -18.533 -23.934 -0.863 1.00 89.31 1016 ASP A N 1
ATOM 8214 C CA . ASP A 1 1016 ? -18.452 -23.262 -2.161 1.00 89.31 1016 ASP A CA 1
ATOM 8215 C C . ASP A 1 1016 ? -17.784 -24.194 -3.195 1.00 89.31 1016 ASP A C 1
ATOM 8217 O O . ASP A 1 1016 ? -16.560 -24.376 -3.189 1.00 89.31 1016 ASP A O 1
ATOM 8221 N N . ARG A 1 1017 ? -18.583 -24.812 -4.079 1.00 90.75 1017 ARG A N 1
ATOM 8222 C CA . ARG A 1 1017 ? -18.119 -25.823 -5.049 1.00 90.75 1017 ARG A CA 1
ATOM 8223 C C . ARG A 1 1017 ? -18.157 -25.348 -6.497 1.00 90.75 1017 ARG A C 1
ATOM 8225 O O . ARG A 1 1017 ? -19.043 -24.604 -6.905 1.00 90.75 1017 ARG A O 1
ATOM 8232 N N . ARG A 1 1018 ? -17.195 -25.843 -7.272 1.00 88.88 1018 ARG A N 1
ATOM 8233 C CA . ARG A 1 1018 ? -17.154 -25.810 -8.737 1.00 88.88 1018 ARG A CA 1
ATOM 8234 C C . ARG A 1 1018 ? -18.127 -26.841 -9.322 1.00 88.88 1018 ARG A C 1
ATOM 8236 O O . ARG A 1 1018 ? -18.630 -27.708 -8.609 1.00 88.88 1018 ARG A O 1
ATOM 8243 N N . GLU A 1 1019 ? -18.356 -26.776 -10.634 1.00 90.25 1019 GLU A N 1
ATOM 8244 C CA . GLU A 1 1019 ? -19.216 -27.731 -11.358 1.00 90.25 1019 GLU A CA 1
ATOM 8245 C C . GLU A 1 1019 ? -18.719 -29.186 -11.258 1.00 90.25 1019 GLU A C 1
ATOM 8247 O O . GLU A 1 1019 ? -19.529 -30.109 -11.214 1.00 90.25 1019 GLU A O 1
ATOM 8252 N N . ASP A 1 1020 ? -17.402 -29.390 -11.153 1.00 88.75 1020 ASP A N 1
ATOM 8253 C CA . ASP A 1 1020 ? -16.746 -30.696 -10.955 1.00 88.75 1020 ASP A CA 1
ATOM 8254 C C . ASP A 1 1020 ? -16.776 -31.185 -9.488 1.00 88.75 1020 ASP A C 1
ATOM 8256 O O . ASP A 1 1020 ? -16.230 -32.236 -9.149 1.00 88.75 1020 ASP A O 1
ATOM 8260 N N . GLY A 1 1021 ? -17.420 -30.426 -8.595 1.00 89.38 1021 GLY A N 1
ATOM 8261 C CA . GLY A 1 1021 ? -17.493 -30.698 -7.161 1.00 89.38 1021 GLY A CA 1
ATOM 8262 C C . GLY A 1 1021 ? -16.263 -30.255 -6.365 1.00 89.38 1021 GLY A C 1
ATOM 8263 O O . GLY A 1 1021 ? -16.304 -30.316 -5.135 1.00 89.38 1021 GLY A O 1
ATOM 8264 N N . GLY A 1 1022 ? -15.197 -29.784 -7.019 1.00 88.88 1022 GLY A N 1
ATOM 8265 C CA . GLY A 1 1022 ? -14.005 -29.248 -6.365 1.00 88.88 1022 GLY A CA 1
ATOM 8266 C C . GLY A 1 1022 ? -14.282 -27.980 -5.552 1.00 88.88 1022 GLY A C 1
ATOM 8267 O O . GLY A 1 1022 ? -15.233 -27.255 -5.857 1.00 88.88 1022 GLY A O 1
ATOM 8268 N N . PRO A 1 1023 ? -13.481 -27.663 -4.520 1.00 89.31 1023 PRO A N 1
ATOM 8269 C CA . PRO A 1 1023 ? -13.624 -26.403 -3.795 1.00 89.31 1023 PRO A CA 1
ATOM 8270 C C . PRO A 1 1023 ? -13.297 -25.209 -4.710 1.00 89.31 1023 PRO A C 1
ATOM 8272 O O . PRO A 1 1023 ? -12.302 -25.214 -5.431 1.00 89.31 1023 PRO A O 1
ATOM 8275 N N . SER A 1 1024 ? -14.121 -24.158 -4.679 1.00 86.94 1024 SER A N 1
ATOM 8276 C CA . SER A 1 1024 ? -13.884 -22.906 -5.420 1.00 86.94 1024 SER A CA 1
ATOM 8277 C C . SER A 1 1024 ? -13.140 -21.836 -4.602 1.00 86.94 1024 SER A C 1
ATOM 8279 O O . SER A 1 1024 ? -12.998 -20.703 -5.058 1.00 86.94 1024 SER A O 1
ATOM 8281 N N . GLY A 1 1025 ? -12.714 -22.155 -3.374 1.00 88.31 1025 GLY A N 1
ATOM 8282 C CA . GLY A 1 1025 ? -12.043 -21.236 -2.449 1.00 88.31 1025 GLY A CA 1
ATOM 8283 C C . GLY A 1 1025 ? -11.873 -21.818 -1.037 1.00 88.31 1025 GLY A C 1
ATOM 8284 O O . GLY A 1 1025 ? -12.080 -23.010 -0.831 1.00 88.31 1025 GLY A O 1
ATOM 8285 N N . PHE A 1 1026 ? -11.573 -20.968 -0.042 1.00 89.56 1026 PHE A N 1
ATOM 8286 C CA . PHE A 1 1026 ? -11.310 -21.385 1.353 1.00 89.56 1026 PHE A CA 1
ATOM 8287 C C . PHE A 1 1026 ? -12.604 -21.655 2.146 1.00 89.56 1026 PHE A C 1
ATOM 8289 O O . PHE A 1 1026 ? -12.557 -21.989 3.325 1.00 89.56 1026 PHE A O 1
ATOM 8296 N N . GLY A 1 1027 ? -13.777 -21.430 1.541 1.00 9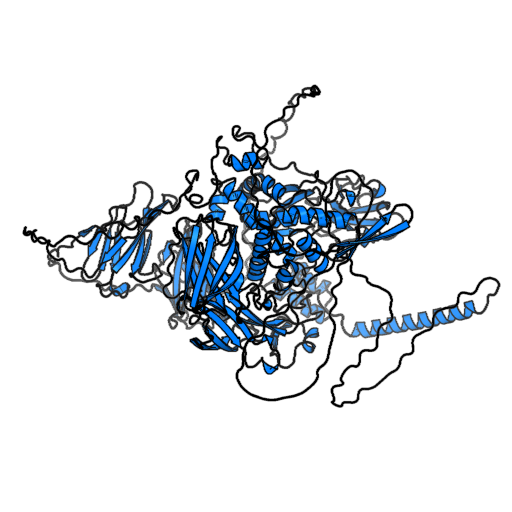1.25 1027 GLY A N 1
ATOM 8297 C CA . GLY A 1 1027 ? -15.051 -21.459 2.261 1.00 91.25 1027 GLY A CA 1
ATOM 8298 C C . GLY A 1 1027 ? -15.206 -20.303 3.258 1.00 91.25 1027 GLY A C 1
ATOM 8299 O O . GLY A 1 1027 ? -15.726 -20.507 4.353 1.00 91.25 1027 GLY A O 1
ATOM 8300 N N . TRP A 1 1028 ? -14.752 -19.094 2.898 1.00 92.19 1028 TRP A N 1
ATOM 8301 C CA . TRP A 1 1028 ? -14.866 -17.891 3.736 1.00 92.19 1028 TRP A CA 1
ATOM 8302 C C . TRP A 1 1028 ? -16.278 -17.693 4.272 1.00 92.19 1028 TRP A C 1
ATOM 8304 O O . TRP A 1 1028 ? -17.223 -17.557 3.496 1.00 92.19 1028 TRP A O 1
ATOM 8314 N N . VAL A 1 1029 ? -16.418 -17.587 5.589 1.00 91.94 1029 VAL A N 1
ATOM 8315 C CA . VAL A 1 1029 ? -17.702 -17.292 6.221 1.00 91.94 1029 VAL A CA 1
ATOM 8316 C C . VAL A 1 1029 ? -17.677 -15.902 6.843 1.00 91.94 1029 VAL A C 1
ATOM 8318 O O . VAL A 1 1029 ? -16.756 -15.544 7.573 1.00 91.94 1029 VAL A O 1
ATOM 8321 N N . LEU A 1 1030 ? -18.688 -15.102 6.508 1.00 89.94 1030 LEU A N 1
ATOM 8322 C CA . LEU A 1 1030 ? -18.959 -13.817 7.141 1.00 89.94 1030 LEU A CA 1
ATOM 8323 C C . LEU A 1 1030 ? -19.852 -14.053 8.353 1.00 89.94 1030 LEU A C 1
ATOM 8325 O O . LEU A 1 1030 ? -20.829 -14.793 8.244 1.00 89.94 1030 LEU A O 1
ATOM 8329 N N . LEU A 1 1031 ? -19.515 -13.434 9.483 1.00 90.06 1031 LEU A N 1
ATOM 8330 C CA . LEU A 1 1031 ? -20.183 -13.675 10.760 1.00 90.06 1031 LEU A CA 1
ATOM 8331 C C . LEU A 1 1031 ? -20.888 -12.395 11.244 1.00 90.06 1031 LEU A C 1
ATOM 8333 O O . LEU A 1 1031 ? -20.256 -11.576 11.909 1.00 90.06 1031 LEU A O 1
ATOM 8337 N N . PRO A 1 1032 ? -22.188 -12.199 10.929 1.00 89.31 1032 PRO A N 1
ATOM 8338 C CA . PRO A 1 1032 ? -22.941 -11.014 11.347 1.00 89.31 1032 PRO A CA 1
ATOM 8339 C C . PRO A 1 1032 ? -23.004 -10.832 12.865 1.00 89.31 1032 PRO A C 1
ATOM 8341 O O . PRO A 1 1032 ? -22.999 -9.702 13.342 1.00 89.31 1032 PRO A O 1
ATOM 8344 N N . ASP A 1 1033 ? -23.020 -11.929 13.626 1.00 90.19 1033 ASP A N 1
ATOM 8345 C CA . ASP A 1 1033 ? -23.009 -11.896 15.094 1.00 90.19 1033 ASP A CA 1
ATOM 8346 C C . ASP A 1 1033 ? -21.708 -11.291 15.644 1.00 90.19 1033 ASP A C 1
ATOM 8348 O O . ASP A 1 1033 ? -21.706 -10.733 16.739 1.00 90.19 1033 ASP A O 1
ATOM 8352 N N . LEU A 1 1034 ? -20.629 -11.336 14.855 1.00 91.06 1034 LEU A N 1
ATOM 8353 C CA . LEU A 1 1034 ? -19.345 -10.705 15.148 1.00 91.06 1034 LEU A CA 1
ATOM 8354 C C . LEU A 1 1034 ? -19.219 -9.288 14.561 1.00 91.06 1034 LEU A C 1
ATOM 8356 O O . LEU A 1 1034 ? -18.120 -8.753 14.438 1.00 91.06 1034 LEU A O 1
ATOM 8360 N N . ALA A 1 1035 ? -20.324 -8.651 14.163 1.00 90.62 1035 ALA A N 1
ATOM 8361 C CA . ALA A 1 1035 ? -20.279 -7.232 13.829 1.00 90.62 1035 ALA A CA 1
ATOM 8362 C C . ALA A 1 1035 ? -19.789 -6.425 15.040 1.00 90.62 1035 ALA A C 1
ATOM 8364 O O . ALA A 1 1035 ? -20.240 -6.651 16.165 1.00 90.62 1035 ALA A O 1
ATOM 8365 N N . PHE A 1 1036 ? -18.891 -5.466 14.817 1.00 91.31 1036 PHE A N 1
ATOM 8366 C CA . PHE A 1 1036 ? -18.309 -4.660 15.895 1.00 91.31 1036 PHE A CA 1
ATOM 8367 C C . PHE A 1 1036 ? -19.398 -3.899 16.664 1.00 91.31 1036 PHE A C 1
ATOM 8369 O O . PHE A 1 1036 ? -19.315 -3.737 17.879 1.00 91.31 1036 PHE A O 1
ATOM 8376 N N . GLU A 1 1037 ? -20.467 -3.503 15.974 1.00 91.44 1037 GLU A N 1
ATOM 8377 C CA . GLU A 1 1037 ? -21.643 -2.829 16.520 1.00 91.44 1037 GLU A CA 1
ATOM 8378 C C . GLU A 1 1037 ? -22.493 -3.709 17.465 1.00 91.44 1037 GLU A C 1
ATOM 8380 O O . GLU A 1 1037 ? -23.316 -3.173 18.206 1.00 91.44 1037 GLU A O 1
ATOM 8385 N N . ASN A 1 1038 ? -22.288 -5.033 17.505 1.00 93.81 1038 ASN A N 1
ATOM 8386 C CA . ASN A 1 1038 ? -22.984 -5.927 18.444 1.00 93.81 1038 ASN A CA 1
ATOM 8387 C C . ASN A 1 1038 ? -22.340 -5.958 19.838 1.00 93.81 1038 ASN A C 1
ATOM 8389 O O . ASN A 1 1038 ? -22.953 -6.442 20.792 1.00 93.81 1038 ASN A O 1
ATOM 8393 N N . PHE A 1 1039 ? -21.116 -5.448 19.976 1.00 94.62 1039 PHE A N 1
ATOM 8394 C CA . PHE A 1 1039 ? -20.361 -5.467 21.225 1.00 94.62 1039 PHE A CA 1
ATOM 8395 C C . PHE A 1 1039 ? -20.314 -4.070 21.829 1.00 94.62 1039 PHE A C 1
ATOM 8397 O O . PHE A 1 1039 ? -20.013 -3.100 21.138 1.00 94.62 1039 PHE A O 1
ATOM 8404 N N . GLU A 1 1040 ? -20.595 -3.960 23.130 1.00 95.88 1040 GLU A N 1
ATOM 8405 C CA . GLU A 1 1040 ? -20.401 -2.712 23.882 1.00 95.88 1040 GLU A CA 1
ATOM 8406 C C . GLU A 1 1040 ? -18.989 -2.151 23.675 1.00 95.88 1040 GLU A C 1
ATOM 8408 O O . GLU A 1 1040 ? -18.052 -2.926 23.498 1.00 95.88 1040 GLU A O 1
ATOM 8413 N N . GLN A 1 1041 ? -18.826 -0.827 23.734 1.00 95.56 1041 GLN A N 1
ATOM 8414 C CA . GLN A 1 1041 ? -17.507 -0.192 23.642 1.00 95.56 1041 GLN A CA 1
ATOM 8415 C C . GLN A 1 1041 ? -16.520 -0.831 24.629 1.00 95.56 1041 GLN A C 1
ATOM 8417 O O . GLN A 1 1041 ? -16.778 -0.888 25.834 1.00 95.56 1041 GLN A O 1
ATOM 8422 N N . GLY A 1 1042 ? -15.431 -1.375 24.090 1.00 96.88 1042 GLY A N 1
ATOM 8423 C CA . GLY A 1 1042 ? -14.445 -2.167 24.821 1.00 96.88 1042 GLY A CA 1
ATOM 8424 C C . GLY A 1 1042 ? -13.457 -2.855 23.879 1.00 96.88 1042 GLY A C 1
ATOM 8425 O O . GLY A 1 1042 ? -13.716 -2.964 22.677 1.00 96.88 1042 GLY A O 1
ATOM 8426 N N . LEU A 1 1043 ? -12.340 -3.327 24.433 1.00 97.62 1043 LEU A N 1
ATOM 8427 C CA . LEU A 1 1043 ? -11.411 -4.215 23.738 1.00 97.62 1043 LEU A CA 1
ATOM 8428 C C . LEU A 1 1043 ? -11.851 -5.668 23.944 1.00 97.62 1043 LEU A C 1
ATOM 8430 O O . LEU A 1 1043 ? -12.141 -6.089 25.070 1.00 97.62 1043 LEU A O 1
ATOM 8434 N N . TYR A 1 1044 ? -11.868 -6.433 22.854 1.00 96.88 1044 TYR A N 1
ATOM 8435 C CA . TYR A 1 1044 ? -12.221 -7.845 22.864 1.00 96.88 1044 TYR A CA 1
ATOM 8436 C C . TYR A 1 1044 ? -11.133 -8.683 22.211 1.00 96.88 1044 TYR A C 1
ATOM 8438 O O . TYR A 1 1044 ? -10.543 -8.295 21.202 1.00 96.88 1044 TYR A O 1
ATOM 8446 N N . LYS A 1 1045 ? -10.919 -9.865 22.785 1.00 96.44 1045 LYS A N 1
ATOM 8447 C CA . LYS A 1 1045 ? -10.091 -10.928 22.227 1.00 96.44 1045 LYS A CA 1
ATOM 8448 C C . LYS A 1 1045 ? -11.002 -12.041 21.742 1.00 96.44 1045 LYS A C 1
ATOM 8450 O O . LYS A 1 1045 ? -11.774 -12.596 22.525 1.00 96.44 1045 LYS A O 1
ATOM 8455 N N . GLU A 1 1046 ? -10.915 -12.372 20.467 1.00 96.25 1046 GLU A N 1
ATOM 8456 C CA . GLU A 1 1046 ? -11.585 -13.532 19.892 1.00 96.25 1046 GLU A CA 1
ATOM 8457 C C . GLU A 1 1046 ? -10.579 -14.650 19.649 1.00 96.25 1046 GLU A C 1
ATOM 8459 O O . GLU A 1 1046 ? -9.483 -14.407 19.158 1.00 96.25 1046 GLU A O 1
ATOM 8464 N N . THR A 1 1047 ? -10.947 -15.880 19.985 1.00 97.75 1047 THR A N 1
ATOM 8465 C CA . THR A 1 1047 ? -10.176 -17.079 19.660 1.00 97.75 1047 THR A CA 1
ATOM 8466 C C . THR A 1 1047 ? -11.001 -17.943 18.723 1.00 97.75 1047 THR A C 1
ATOM 8468 O O . THR A 1 1047 ? -12.104 -18.370 19.071 1.00 97.75 1047 THR A O 1
ATOM 8471 N N . VAL A 1 1048 ? -10.462 -18.198 17.536 1.00 98.06 1048 VAL A N 1
ATOM 8472 C CA . VAL A 1 1048 ? -11.073 -19.051 16.516 1.00 98.06 1048 VAL A CA 1
ATOM 8473 C C . VAL A 1 1048 ? -10.395 -20.409 16.573 1.00 98.06 1048 VAL A C 1
ATOM 8475 O O . VAL A 1 1048 ? -9.170 -20.476 16.504 1.00 98.06 1048 VAL A O 1
ATOM 8478 N N . THR A 1 1049 ? -11.172 -21.484 16.696 1.00 98.50 1049 THR A N 1
ATOM 8479 C CA . THR A 1 1049 ? -10.639 -22.842 16.863 1.00 98.50 1049 THR A CA 1
ATOM 8480 C C . THR A 1 1049 ? -11.355 -23.841 15.962 1.00 98.50 1049 THR A C 1
ATOM 8482 O O . THR A 1 1049 ? -12.530 -24.157 16.167 1.00 98.50 1049 THR A O 1
ATOM 8485 N N . PHE A 1 1050 ? -10.619 -24.420 15.017 1.00 97.88 1050 PHE A N 1
ATOM 8486 C CA . PHE A 1 1050 ? -11.053 -25.573 14.232 1.00 97.88 1050 PHE A CA 1
ATOM 8487 C C . PHE A 1 1050 ? -10.735 -26.859 14.996 1.00 97.88 1050 PHE A C 1
ATOM 8489 O O . PHE A 1 1050 ? -9.711 -27.505 14.782 1.00 97.88 1050 PHE A O 1
ATOM 8496 N N . SER A 1 1051 ? -11.610 -27.208 15.941 1.00 95.00 1051 SER A N 1
ATOM 8497 C CA . SER A 1 1051 ? -11.364 -28.265 16.936 1.00 95.00 1051 SER A CA 1
ATOM 8498 C C . SER A 1 1051 ? -11.037 -29.639 16.343 1.00 95.00 1051 SER A C 1
ATOM 8500 O O . SER A 1 1051 ? -10.388 -30.437 17.008 1.00 95.00 1051 SER A O 1
ATOM 8502 N N . GLU A 1 1052 ? -11.477 -29.927 15.116 1.00 95.81 1052 GLU A N 1
ATOM 8503 C CA . GLU A 1 1052 ? -11.161 -31.186 14.430 1.00 95.81 1052 GLU A CA 1
ATOM 8504 C C . GLU A 1 1052 ? -9.690 -31.300 14.006 1.00 95.81 1052 GLU A C 1
ATOM 8506 O O . GLU A 1 1052 ? -9.205 -32.409 13.807 1.00 95.81 1052 GLU A O 1
ATOM 8511 N N . PHE A 1 1053 ? -8.969 -30.177 13.918 1.00 96.75 1053 PHE A N 1
ATOM 8512 C CA . PHE A 1 1053 ? -7.578 -30.154 13.476 1.00 96.75 1053 PHE A CA 1
ATOM 8513 C C . PHE A 1 1053 ? -6.556 -29.848 14.577 1.00 96.75 1053 PHE A C 1
ATOM 8515 O O . PHE A 1 1053 ? -5.362 -30.058 14.375 1.00 96.75 1053 PHE A O 1
ATOM 8522 N N . THR A 1 1054 ? -6.992 -29.400 15.758 1.00 95.62 1054 THR A N 1
ATOM 8523 C CA . THR A 1 1054 ? -6.083 -28.979 16.844 1.00 95.62 1054 THR A CA 1
ATOM 8524 C C . THR A 1 1054 ? -5.238 -30.109 17.431 1.00 95.62 1054 THR A C 1
ATOM 8526 O O . THR A 1 1054 ? -4.218 -29.839 18.062 1.00 95.62 1054 THR A O 1
ATOM 8529 N N . GLU A 1 1055 ? -5.636 -31.371 17.238 1.00 96.38 1055 GLU A N 1
ATOM 8530 C CA . GLU A 1 1055 ? -4.814 -32.525 17.623 1.00 96.38 1055 GLU A CA 1
ATOM 8531 C C . GLU A 1 1055 ? -3.642 -32.780 16.660 1.00 96.38 1055 GLU A C 1
ATOM 8533 O O . GLU A 1 1055 ? -2.667 -33.422 17.056 1.00 96.38 1055 GLU A O 1
ATOM 8538 N N . TYR A 1 1056 ? -3.730 -32.274 15.425 1.00 96.19 1056 TYR A N 1
ATOM 8539 C CA . TYR A 1 1056 ? -2.713 -32.436 14.384 1.00 96.19 1056 TYR A CA 1
ATOM 8540 C C . TYR A 1 1056 ? -1.803 -31.214 14.282 1.00 96.19 1056 TYR A C 1
ATOM 8542 O O . TYR A 1 1056 ? -0.595 -31.372 14.123 1.00 96.19 1056 TYR A O 1
ATOM 8550 N N . ASP A 1 1057 ? -2.373 -30.013 14.400 1.00 96.38 1057 ASP A N 1
ATOM 8551 C CA . ASP A 1 1057 ? -1.647 -28.756 14.243 1.00 96.38 1057 ASP A CA 1
ATOM 8552 C C . ASP A 1 1057 ? -2.239 -27.659 15.142 1.00 96.38 1057 ASP A C 1
ATOM 8554 O O . ASP A 1 1057 ? -3.439 -27.371 15.116 1.00 96.38 1057 ASP A O 1
ATOM 8558 N N . SER A 1 1058 ? -1.386 -27.013 15.940 1.00 96.12 1058 SER A N 1
ATOM 8559 C CA . SER A 1 1058 ? -1.792 -25.913 16.820 1.00 96.12 1058 SER A CA 1
ATOM 8560 C C . SER A 1 1058 ? -2.235 -24.664 16.053 1.00 96.12 1058 SER A C 1
ATOM 8562 O O . SER A 1 1058 ? -2.997 -23.866 16.594 1.00 96.12 1058 SER A O 1
ATOM 8564 N N . GLY A 1 1059 ? -1.826 -24.510 14.790 1.00 96.00 1059 GLY A N 1
ATOM 8565 C CA . GLY A 1 1059 ? -2.270 -23.447 13.888 1.00 96.00 1059 GLY A CA 1
ATOM 8566 C C . GLY A 1 1059 ? -3.733 -23.524 13.463 1.00 96.00 1059 GLY A C 1
ATOM 8567 O O . GLY A 1 1059 ? -4.255 -22.568 12.897 1.00 96.00 1059 GLY A O 1
ATOM 8568 N N . ALA A 1 1060 ? -4.440 -24.595 13.829 1.00 97.19 1060 ALA A N 1
ATOM 8569 C CA . ALA A 1 1060 ? -5.898 -24.659 13.769 1.00 97.19 1060 ALA A CA 1
ATOM 8570 C C . ALA A 1 1060 ? -6.603 -23.747 14.798 1.00 97.19 1060 ALA A C 1
ATOM 8572 O O . ALA A 1 1060 ? -7.837 -23.689 14.821 1.00 97.19 1060 ALA A O 1
ATOM 8573 N N . SER A 1 1061 ? -5.850 -23.071 15.676 1.00 97.81 1061 SER A N 1
ATOM 8574 C CA . SER A 1 1061 ? -6.375 -22.100 16.630 1.00 97.81 1061 SER A CA 1
ATOM 8575 C C . SER A 1 1061 ? -5.537 -20.824 16.661 1.00 97.81 1061 SER A C 1
ATOM 8577 O O . SER A 1 1061 ? -4.332 -20.873 16.883 1.00 97.81 1061 SER A O 1
ATOM 8579 N N . GLU A 1 1062 ? -6.187 -19.670 16.535 1.00 96.88 1062 GLU A N 1
ATOM 8580 C CA . GLU A 1 1062 ? -5.524 -18.359 16.578 1.00 96.88 1062 GLU A CA 1
ATOM 8581 C C . GLU A 1 1062 ? -6.418 -17.339 17.288 1.00 96.88 1062 GLU A C 1
ATOM 8583 O O . GLU A 1 1062 ? -7.640 -17.509 17.349 1.00 96.88 1062 GLU A O 1
ATOM 8588 N N . SER A 1 1063 ? -5.806 -16.317 17.892 1.00 95.44 1063 SER A N 1
ATOM 8589 C CA . SER A 1 1063 ? -6.537 -15.233 18.551 1.00 95.44 1063 SER A CA 1
ATOM 8590 C C . SER A 1 1063 ? -6.325 -13.908 17.840 1.00 95.44 1063 SER A C 1
ATOM 8592 O O . SER A 1 1063 ? -5.218 -13.613 17.402 1.00 95.44 1063 SER A O 1
ATOM 8594 N N . PHE A 1 1064 ? -7.375 -13.098 17.798 1.00 94.81 1064 PHE A N 1
ATOM 8595 C CA . PHE A 1 1064 ? -7.384 -11.774 17.191 1.00 94.81 1064 PHE A CA 1
ATOM 8596 C C . PHE A 1 1064 ? -7.990 -10.766 18.169 1.00 94.81 1064 PHE A C 1
ATOM 8598 O O . PHE A 1 1064 ? -8.748 -11.137 19.070 1.00 94.81 1064 PHE A O 1
ATOM 8605 N N . TYR A 1 1065 ? -7.661 -9.489 17.990 1.00 94.81 1065 TYR A N 1
ATOM 8606 C CA . TYR A 1 1065 ? -8.236 -8.402 18.775 1.00 94.81 1065 TYR A CA 1
ATOM 8607 C C . TYR A 1 1065 ? -9.112 -7.513 17.903 1.00 94.81 1065 TYR A C 1
ATOM 8609 O O . TYR A 1 1065 ? -8.773 -7.224 16.754 1.00 94.81 1065 TYR A O 1
ATOM 8617 N N . PHE A 1 1066 ? -10.213 -7.035 18.473 1.00 94.69 1066 PHE A N 1
ATOM 8618 C CA . PHE A 1 1066 ? -11.071 -6.036 17.849 1.00 94.69 1066 PHE A CA 1
ATOM 8619 C C . PHE A 1 1066 ? -11.711 -5.121 18.898 1.00 94.69 1066 PHE A C 1
ATOM 8621 O O . PHE A 1 1066 ? -11.744 -5.428 20.093 1.00 94.69 1066 PHE A O 1
ATOM 8628 N N . ILE A 1 1067 ? -12.233 -3.985 18.439 1.00 94.69 1067 ILE A N 1
ATOM 8629 C CA . ILE A 1 1067 ? -12.911 -2.996 19.277 1.00 94.69 1067 ILE A CA 1
ATOM 8630 C C . ILE A 1 1067 ? -14.421 -3.091 19.055 1.00 94.69 1067 ILE A C 1
ATOM 8632 O O . ILE A 1 1067 ? -14.893 -3.011 17.920 1.00 94.69 1067 ILE A O 1
ATOM 8636 N N . GLY A 1 1068 ? -15.180 -3.241 20.142 1.00 94.56 1068 GLY A N 1
ATOM 8637 C CA . GLY A 1 1068 ? -16.639 -3.140 20.111 1.00 94.56 1068 GLY A CA 1
ATOM 8638 C C . GLY A 1 1068 ? -17.086 -1.694 19.906 1.00 94.56 1068 GLY A C 1
ATOM 8639 O O . GLY A 1 1068 ? -16.497 -0.769 20.461 1.00 94.56 1068 GLY A O 1
ATOM 8640 N N . LEU A 1 1069 ? -18.125 -1.490 19.098 1.00 92.38 1069 LEU A N 1
ATOM 8641 C CA . LEU A 1 1069 ? -18.585 -0.174 18.640 1.00 92.38 1069 LEU A CA 1
ATOM 8642 C C . LEU A 1 1069 ? -20.076 0.072 18.909 1.00 92.38 1069 LEU A C 1
ATOM 8644 O O . LEU A 1 1069 ? -20.647 1.028 18.385 1.00 92.38 1069 LEU A O 1
ATOM 8648 N N . ASN A 1 1070 ? -20.737 -0.751 19.724 1.00 93.25 1070 ASN A N 1
ATOM 8649 C CA . ASN A 1 1070 ? -22.138 -0.518 20.069 1.00 93.25 1070 ASN A CA 1
ATOM 8650 C C . ASN A 1 1070 ? -22.303 0.845 20.764 1.00 93.25 1070 ASN A C 1
ATOM 8652 O O . ASN A 1 1070 ? -21.627 1.162 21.747 1.00 93.25 1070 ASN A O 1
ATOM 8656 N N . GLY A 1 1071 ? -23.201 1.667 20.224 1.00 87.69 1071 GLY A N 1
ATOM 8657 C CA . GLY A 1 1071 ? -23.447 3.030 20.689 1.00 87.69 1071 GLY A CA 1
ATOM 8658 C C . GLY A 1 1071 ? -22.320 4.021 20.388 1.00 87.69 1071 GLY A C 1
ATOM 8659 O O . GLY A 1 1071 ? -22.410 5.168 20.819 1.00 87.69 1071 GLY A O 1
ATOM 8660 N N . PHE A 1 1072 ? -21.263 3.617 19.674 1.00 91.12 1072 PHE A N 1
ATOM 8661 C CA . PHE A 1 1072 ? -20.247 4.548 19.198 1.00 91.12 1072 PHE A CA 1
ATOM 8662 C C . PHE A 1 1072 ? -20.771 5.291 17.968 1.00 91.12 1072 PHE A C 1
ATOM 8664 O O . PHE A 1 1072 ? -21.251 4.693 17.005 1.00 91.12 1072 PHE A O 1
ATOM 8671 N N . SER A 1 1073 ? -20.650 6.613 17.984 1.00 89.62 1073 SER A N 1
ATOM 8672 C CA . SER A 1 1073 ? -20.934 7.465 16.834 1.00 89.62 1073 SER A CA 1
ATOM 8673 C C . SER A 1 1073 ? -19.782 8.431 16.633 1.00 89.62 1073 SER A C 1
ATOM 8675 O O . SER A 1 1073 ? -19.283 8.984 17.614 1.00 89.62 1073 SER A O 1
ATOM 8677 N N . GLN A 1 1074 ? -19.410 8.678 15.381 1.00 89.50 1074 GLN A N 1
ATOM 8678 C CA . GLN A 1 1074 ? -18.427 9.688 15.007 1.00 89.50 1074 GLN A CA 1
ATOM 8679 C C . GLN A 1 1074 ? -18.997 10.585 13.909 1.00 89.50 1074 GLN A C 1
ATOM 8681 O O . GLN A 1 1074 ? -19.556 10.078 12.929 1.00 89.50 1074 GLN A O 1
ATOM 8686 N N . ASP A 1 1075 ? -18.821 11.897 14.038 1.00 86.94 1075 ASP A N 1
ATOM 8687 C CA . ASP A 1 1075 ? -19.037 12.818 12.925 1.00 86.94 1075 ASP A CA 1
ATOM 8688 C C . ASP A 1 1075 ? -17.873 12.698 11.932 1.00 86.94 1075 ASP A C 1
ATOM 8690 O O . ASP A 1 1075 ? -16.766 13.175 12.172 1.00 86.94 1075 ASP A O 1
ATOM 8694 N N . ARG A 1 1076 ? -18.139 12.071 10.782 1.00 81.88 1076 ARG A N 1
ATOM 8695 C CA . ARG A 1 1076 ? -17.155 11.863 9.704 1.00 81.88 1076 ARG A CA 1
ATOM 8696 C C . ARG A 1 1076 ? -16.534 13.153 9.180 1.00 81.88 1076 ARG A C 1
ATOM 8698 O O . ARG A 1 1076 ? -15.432 13.113 8.641 1.00 81.88 1076 ARG A O 1
ATOM 8705 N N . SER A 1 1077 ? -17.264 14.259 9.269 1.00 82.12 1077 SER A N 1
ATOM 8706 C CA . SER A 1 1077 ? -16.833 15.543 8.723 1.00 82.12 1077 SER A CA 1
ATOM 8707 C C . SER A 1 1077 ? -16.050 16.345 9.746 1.00 82.12 1077 SER A C 1
ATOM 8709 O O . SER A 1 1077 ? -15.217 17.155 9.346 1.00 82.12 1077 SER A O 1
ATOM 8711 N N . ASN A 1 1078 ? -16.323 16.125 11.041 1.00 85.06 1078 ASN A N 1
ATOM 8712 C CA . ASN A 1 1078 ? -15.863 17.025 12.089 1.00 85.06 1078 ASN A CA 1
ATOM 8713 C C . ASN A 1 1078 ? -15.029 16.406 13.211 1.00 85.06 1078 ASN A C 1
ATOM 8715 O O . ASN A 1 1078 ? -14.272 17.148 13.829 1.00 85.06 1078 ASN A O 1
ATOM 8719 N N . GLU A 1 1079 ? -15.056 15.097 13.430 1.00 91.12 1079 GLU A N 1
ATOM 8720 C CA . GLU A 1 1079 ? -14.322 14.468 14.532 1.00 91.12 1079 GLU A CA 1
ATOM 8721 C C . GLU A 1 1079 ? -13.114 13.663 14.033 1.00 91.12 1079 GLU A C 1
ATOM 8723 O O . GLU A 1 1079 ? -13.233 12.823 13.138 1.00 91.12 1079 GLU A O 1
ATOM 8728 N N . TYR A 1 1080 ? -11.963 13.891 14.660 1.00 93.62 1080 TYR A N 1
ATOM 8729 C CA . TYR A 1 1080 ? -10.815 12.990 14.682 1.00 93.62 1080 TYR A CA 1
ATOM 8730 C C . TYR A 1 1080 ? -10.927 12.093 15.921 1.00 93.62 1080 TYR A C 1
ATOM 8732 O O . TYR A 1 1080 ? -11.211 12.589 17.013 1.00 93.62 1080 TYR A O 1
ATOM 8740 N N . VAL A 1 1081 ? -10.726 10.782 15.770 1.00 95.56 1081 VAL A N 1
ATOM 8741 C CA . VAL A 1 1081 ? -10.877 9.819 16.874 1.00 95.56 1081 VAL A CA 1
ATOM 8742 C C . VAL A 1 1081 ? -9.626 8.970 17.054 1.00 95.56 1081 VAL A C 1
ATOM 8744 O O . VAL A 1 1081 ? -9.139 8.349 16.113 1.00 95.56 1081 VAL A O 1
ATOM 8747 N N . VAL A 1 1082 ? -9.151 8.870 18.291 1.00 97.12 1082 VAL A N 1
ATOM 8748 C CA . VAL A 1 1082 ? -8.093 7.932 18.679 1.00 97.12 1082 VAL A CA 1
ATOM 8749 C C . VAL A 1 1082 ? -8.676 6.938 19.673 1.00 97.12 1082 VAL A C 1
ATOM 8751 O O . VAL A 1 1082 ? -9.241 7.320 20.695 1.00 97.12 1082 VAL A O 1
ATOM 8754 N N . MET A 1 1083 ? -8.571 5.653 19.350 1.00 97.94 1083 MET A N 1
ATOM 8755 C CA . MET A 1 1083 ? -9.010 4.555 20.205 1.00 97.94 1083 MET A CA 1
ATOM 8756 C C . MET A 1 1083 ? -7.792 3.808 20.732 1.00 97.94 1083 MET A C 1
ATOM 8758 O O . MET A 1 1083 ? -6.944 3.394 19.946 1.00 97.94 1083 MET A O 1
ATOM 8762 N N . ILE A 1 1084 ? -7.722 3.616 22.046 1.00 98.38 1084 ILE A N 1
ATOM 8763 C CA . ILE A 1 1084 ? -6.611 2.934 22.712 1.00 98.38 1084 ILE A CA 1
ATOM 8764 C C . ILE A 1 1084 ? -7.186 1.738 23.463 1.00 98.38 1084 ILE A C 1
ATOM 8766 O O . ILE A 1 1084 ? -7.837 1.887 24.500 1.00 98.38 1084 ILE A O 1
ATOM 8770 N N . GLY A 1 1085 ? -6.994 0.556 22.886 1.00 97.81 1085 GLY A N 1
ATOM 8771 C CA . GLY A 1 1085 ? -7.298 -0.728 23.495 1.00 97.81 1085 GLY A CA 1
ATOM 8772 C C . GLY A 1 1085 ? -6.123 -1.207 24.342 1.00 97.81 1085 GLY A C 1
ATOM 8773 O O . GLY A 1 1085 ? -4.984 -1.176 23.887 1.00 97.81 1085 GLY A O 1
ATOM 8774 N N . VAL A 1 1086 ? -6.396 -1.675 25.555 1.00 96.75 1086 VAL A N 1
ATOM 8775 C CA . VAL A 1 1086 ? -5.386 -2.171 26.493 1.00 96.75 1086 VAL A CA 1
ATOM 8776 C C . VAL A 1 1086 ? -5.802 -3.551 26.983 1.00 96.75 1086 VAL A C 1
ATOM 8778 O O . VAL A 1 1086 ? -6.788 -3.687 27.715 1.00 96.75 1086 VAL A O 1
ATOM 8781 N N . ASP A 1 1087 ? -5.067 -4.583 26.574 1.00 93.94 1087 ASP A N 1
ATOM 8782 C CA . ASP A 1 1087 ? -5.185 -5.902 27.195 1.00 93.94 1087 ASP A CA 1
ATOM 8783 C C . ASP A 1 1087 ? -4.456 -5.876 28.546 1.00 93.94 1087 ASP A C 1
ATOM 8785 O O . ASP A 1 1087 ? -3.428 -5.223 28.676 1.00 93.94 1087 ASP A O 1
ATOM 8789 N N . GLY A 1 1088 ? -5.013 -6.519 29.571 1.00 86.50 1088 GLY A N 1
ATOM 8790 C CA . GLY A 1 1088 ? -4.494 -6.475 30.949 1.00 86.50 1088 GLY A CA 1
ATOM 8791 C C . GLY A 1 1088 ? -5.082 -5.372 31.847 1.00 86.50 1088 GLY A C 1
ATOM 8792 O O . GLY A 1 1088 ? -5.210 -5.582 33.056 1.00 86.50 1088 GLY A O 1
ATOM 8793 N N . VAL A 1 1089 ? -5.560 -4.247 31.294 1.00 92.00 1089 VAL A N 1
ATOM 8794 C CA . VAL A 1 1089 ? -6.162 -3.142 32.077 1.00 92.00 1089 VAL A CA 1
ATOM 8795 C C . VAL A 1 1089 ? -7.605 -2.886 31.668 1.00 92.00 1089 VAL A C 1
ATOM 8797 O O . VAL A 1 1089 ? -7.897 -2.143 30.741 1.00 92.00 1089 VAL A O 1
ATOM 8800 N N . ALA A 1 1090 ? -8.555 -3.449 32.412 1.00 93.25 1090 ALA A N 1
ATOM 8801 C CA . ALA A 1 1090 ? -9.970 -3.271 32.090 1.00 93.25 1090 ALA A CA 1
ATOM 8802 C C . ALA A 1 1090 ? -10.579 -1.926 32.536 1.00 93.25 1090 ALA A C 1
ATOM 8804 O O . ALA A 1 1090 ? -11.614 -1.527 31.995 1.00 93.25 1090 ALA A O 1
ATOM 8805 N N . GLU A 1 1091 ? -9.997 -1.283 33.552 1.00 96.12 1091 GLU A N 1
ATOM 8806 C CA . GLU A 1 1091 ? -10.452 -0.023 34.160 1.00 96.12 1091 GLU A CA 1
ATOM 8807 C C . GLU A 1 1091 ? -9.236 0.797 34.613 1.00 96.12 1091 GLU A C 1
ATOM 8809 O O . GLU A 1 1091 ? -8.294 0.235 35.178 1.00 96.12 1091 GLU A O 1
ATOM 8814 N N . GLY A 1 1092 ? -9.272 2.112 34.400 1.00 96.88 1092 GLY A N 1
ATOM 8815 C CA . GLY A 1 1092 ? -8.130 3.000 34.618 1.00 96.88 1092 GLY A CA 1
ATOM 8816 C C . GLY A 1 1092 ? -8.276 4.322 33.866 1.00 96.88 1092 GLY A C 1
ATOM 8817 O O . GLY A 1 1092 ? -9.395 4.741 33.559 1.00 96.88 1092 GLY A O 1
ATOM 8818 N N . THR A 1 1093 ? -7.157 4.961 33.544 1.00 98.38 1093 THR A N 1
ATOM 8819 C CA . THR A 1 1093 ? -7.084 6.164 32.707 1.00 98.38 1093 THR A CA 1
ATOM 8820 C C . THR A 1 1093 ? -5.968 6.044 31.679 1.00 98.38 1093 THR A C 1
ATOM 8822 O O . THR A 1 1093 ? -4.953 5.389 31.922 1.00 98.38 1093 THR A O 1
ATOM 8825 N N . VAL A 1 1094 ? -6.152 6.704 30.541 1.00 98.44 1094 VAL A N 1
ATOM 8826 C CA . VAL A 1 1094 ? -5.107 6.935 29.547 1.00 98.44 1094 VAL A CA 1
ATOM 8827 C C . VAL A 1 1094 ? -4.866 8.431 29.439 1.00 98.44 1094 VAL A C 1
ATOM 8829 O O . VAL A 1 1094 ? -5.811 9.189 29.235 1.00 98.44 1094 VAL A O 1
ATOM 8832 N N . ASP A 1 1095 ? -3.607 8.834 29.559 1.00 98.50 1095 ASP A N 1
ATOM 8833 C CA . ASP A 1 1095 ? -3.144 10.205 29.382 1.00 98.50 1095 ASP A CA 1
ATOM 8834 C C . ASP A 1 1095 ? -2.188 10.269 28.188 1.00 98.50 1095 ASP A C 1
ATOM 8836 O O . ASP A 1 1095 ? -1.246 9.478 28.111 1.00 98.50 1095 ASP A O 1
ATOM 8840 N N . PHE A 1 1096 ? -2.395 11.214 27.276 1.00 98.38 1096 PHE A N 1
ATOM 8841 C CA . PHE A 1 1096 ? -1.475 11.457 26.163 1.00 98.38 1096 PHE A CA 1
ATOM 8842 C C . PHE A 1 1096 ? -1.607 12.884 25.620 1.00 98.38 1096 PHE A C 1
ATOM 8844 O O . PHE A 1 1096 ? -2.545 13.611 25.957 1.00 98.38 1096 PHE A O 1
ATOM 8851 N N . ILE A 1 1097 ? -0.650 13.299 24.791 1.00 97.81 1097 ILE A N 1
ATOM 8852 C CA . ILE A 1 1097 ? -0.642 14.612 24.137 1.00 97.81 1097 ILE A CA 1
ATOM 8853 C C . ILE A 1 1097 ? -0.515 14.393 22.631 1.00 97.81 1097 ILE A C 1
ATOM 8855 O O . ILE A 1 1097 ? 0.375 13.660 22.214 1.00 97.81 1097 ILE A O 1
ATOM 8859 N N . LEU A 1 1098 ? -1.382 15.032 21.843 1.00 95.69 1098 LEU A N 1
ATOM 8860 C CA . LEU A 1 1098 ? -1.278 15.097 20.381 1.00 95.69 1098 LEU A CA 1
ATOM 8861 C C . LEU A 1 1098 ? -1.370 16.547 19.930 1.00 95.69 1098 LEU A C 1
ATOM 8863 O O . LEU A 1 1098 ? -2.297 17.256 20.318 1.00 95.69 1098 LEU A O 1
ATOM 8867 N N . ASN A 1 1099 ? -0.416 17.000 19.124 1.00 93.00 1099 ASN A N 1
ATOM 8868 C CA . ASN A 1 1099 ? -0.351 18.342 18.556 1.00 93.00 1099 ASN A CA 1
ATOM 8869 C C . ASN A 1 1099 ? -0.535 19.445 19.622 1.00 93.00 1099 ASN A C 1
ATOM 8871 O O . ASN A 1 1099 ? -1.208 20.457 19.419 1.00 93.00 1099 ASN A O 1
ATOM 8875 N N . GLY A 1 1100 ? 0.023 19.208 20.816 1.00 93.69 1100 GLY A N 1
ATOM 8876 C CA . GLY A 1 1100 ? -0.091 20.084 21.988 1.00 93.69 1100 GLY A CA 1
ATOM 8877 C C . GLY A 1 1100 ? -1.425 20.019 22.750 1.00 93.69 1100 GLY A C 1
ATOM 8878 O O . GLY A 1 1100 ? -1.528 20.610 23.827 1.00 93.69 1100 GLY A O 1
ATOM 8879 N N . GLU A 1 1101 ? -2.428 19.297 22.251 1.00 95.25 1101 GLU A N 1
ATOM 8880 C CA . GLU A 1 1101 ? -3.695 19.026 22.937 1.00 95.25 1101 GLU A CA 1
ATOM 8881 C C . GLU A 1 1101 ? -3.522 17.844 23.903 1.00 95.25 1101 GLU A C 1
ATOM 8883 O O . GLU A 1 1101 ? -2.978 16.805 23.537 1.00 95.25 1101 GLU A O 1
ATOM 8888 N N . SER A 1 1102 ? -3.940 18.006 25.162 1.00 97.25 1102 SER A N 1
ATOM 8889 C CA . SER A 1 1102 ? -3.841 16.954 26.184 1.00 97.25 1102 SER A CA 1
ATOM 8890 C C . SER A 1 1102 ? -5.159 16.203 26.319 1.00 97.25 1102 SER A C 1
ATOM 8892 O O . SER A 1 1102 ? -6.204 16.824 26.512 1.00 97.25 1102 SER A O 1
ATOM 8894 N N . PHE A 1 1103 ? -5.085 14.877 26.307 1.00 98.25 1103 PHE A N 1
ATOM 8895 C CA . PHE A 1 1103 ? -6.216 13.975 26.479 1.00 98.25 1103 PHE A CA 1
ATOM 8896 C C . PHE A 1 1103 ? -6.032 13.175 27.767 1.00 98.25 1103 PHE A C 1
ATOM 8898 O O . PHE A 1 1103 ? -4.955 12.635 28.016 1.00 98.25 1103 PHE A O 1
ATOM 8905 N N . THR A 1 1104 ? -7.096 13.087 28.563 1.00 98.19 1104 THR A N 1
ATOM 8906 C CA . THR A 1 1104 ? -7.183 12.207 29.733 1.00 98.19 1104 THR A CA 1
ATOM 8907 C C . THR A 1 1104 ? -8.518 11.489 29.657 1.00 98.19 1104 THR A C 1
ATOM 8909 O O . THR A 1 1104 ? -9.556 12.060 29.994 1.00 98.19 1104 THR A O 1
ATOM 8912 N N . GLU A 1 1105 ? -8.489 10.240 29.210 1.00 98.25 1105 GLU A N 1
ATOM 8913 C CA . GLU A 1 1105 ? -9.692 9.459 28.940 1.00 98.25 1105 GLU A CA 1
ATOM 8914 C C . GLU A 1 1105 ? -9.818 8.276 29.908 1.00 98.25 1105 GLU A C 1
ATOM 8916 O O . GLU A 1 1105 ? -8.823 7.612 30.221 1.00 98.25 1105 GLU A O 1
ATOM 8921 N N . PRO A 1 1106 ? -11.026 7.975 30.413 1.00 98.00 1106 PRO A N 1
ATOM 8922 C CA . PRO A 1 1106 ? -11.239 6.794 31.233 1.00 98.00 1106 PRO A CA 1
ATOM 8923 C C . PRO A 1 1106 ? -11.128 5.521 30.385 1.00 98.00 1106 PRO A C 1
ATOM 8925 O O . PRO A 1 1106 ? -11.662 5.444 29.280 1.00 98.00 1106 PRO A O 1
ATOM 8928 N N . ILE A 1 1107 ? -10.509 4.483 30.947 1.00 97.94 1107 ILE A N 1
ATOM 8929 C CA . ILE A 1 1107 ? -10.536 3.138 30.369 1.00 97.94 1107 ILE A CA 1
ATOM 8930 C C . ILE A 1 1107 ? -11.812 2.446 30.831 1.00 97.94 1107 ILE A C 1
ATOM 8932 O O . ILE A 1 1107 ? -12.021 2.229 32.029 1.00 97.94 1107 ILE A O 1
ATOM 8936 N N . VAL A 1 1108 ? -12.651 2.059 29.875 1.00 94.62 1108 VAL A N 1
ATOM 8937 C CA . VAL A 1 1108 ? -13.876 1.294 30.104 1.00 94.62 1108 VAL A CA 1
ATOM 8938 C C . VAL A 1 1108 ? -13.787 0.002 29.304 1.00 94.62 1108 VAL A C 1
ATOM 8940 O O . VAL A 1 1108 ? -13.693 0.027 28.082 1.00 94.62 1108 VAL A O 1
ATOM 8943 N N . LYS A 1 1109 ? -13.798 -1.147 29.994 1.00 95.25 1109 LYS A N 1
ATOM 8944 C CA . LYS A 1 1109 ? -13.668 -2.480 29.369 1.00 95.25 1109 LYS A CA 1
ATOM 8945 C C . LYS A 1 1109 ? -12.424 -2.595 28.476 1.00 95.25 1109 LYS A C 1
ATOM 8947 O O . LYS A 1 1109 ? -12.481 -3.165 27.389 1.00 95.25 1109 LYS A O 1
ATOM 8952 N N . GLY A 1 1110 ? -11.311 -2.040 28.949 1.00 96.69 1110 GLY A N 1
ATOM 8953 C CA . GLY A 1 1110 ? -10.038 -2.050 28.227 1.00 96.69 1110 GLY A CA 1
ATOM 8954 C C . GLY A 1 1110 ? -9.982 -1.124 27.019 1.00 96.69 1110 GLY A C 1
ATOM 8955 O O . GLY A 1 1110 ? -9.111 -1.308 26.184 1.00 96.69 1110 GLY A O 1
ATOM 8956 N N . LEU A 1 1111 ? -10.893 -0.154 26.893 1.00 98.25 1111 LEU A N 1
ATOM 8957 C CA . LEU A 1 1111 ? -10.878 0.829 25.814 1.00 98.25 1111 LEU A CA 1
ATOM 8958 C C . LEU A 1 1111 ? -10.963 2.253 26.366 1.00 98.25 1111 LEU A C 1
ATOM 8960 O O . LEU A 1 1111 ? -11.847 2.555 27.167 1.00 98.25 1111 LEU A O 1
ATOM 8964 N N . ALA A 1 1112 ? -10.084 3.123 25.885 1.00 98.25 1112 ALA A N 1
ATOM 8965 C CA . ALA A 1 1112 ? -10.213 4.572 25.981 1.00 98.25 1112 ALA A CA 1
ATOM 8966 C C . ALA A 1 1112 ? -10.478 5.152 24.582 1.00 98.25 1112 ALA A C 1
ATOM 8968 O O . ALA A 1 1112 ? -9.915 4.680 23.590 1.00 98.25 1112 ALA A O 1
ATOM 8969 N N . ILE A 1 1113 ? -11.349 6.160 24.489 1.00 97.81 1113 ILE A N 1
ATOM 8970 C CA . ILE A 1 1113 ? -11.701 6.822 23.227 1.00 97.81 1113 ILE A CA 1
ATOM 8971 C C . ILE A 1 1113 ? -11.532 8.323 23.413 1.00 97.81 1113 ILE A C 1
ATOM 8973 O O . ILE A 1 1113 ? -12.302 8.937 24.143 1.00 97.81 1113 ILE A O 1
ATOM 8977 N N . ALA A 1 1114 ? -10.577 8.904 22.700 1.00 97.31 1114 ALA A N 1
ATOM 8978 C CA . ALA A 1 1114 ? -10.405 10.344 22.620 1.00 97.31 1114 ALA A CA 1
ATOM 8979 C C . ALA A 1 1114 ? -11.023 10.871 21.328 1.00 97.31 1114 ALA A C 1
ATOM 8981 O O . ALA A 1 1114 ? -10.872 10.276 20.254 1.00 97.31 1114 ALA A O 1
ATOM 8982 N N . LYS A 1 1115 ? -11.705 12.009 21.429 1.00 95.75 1115 LYS A N 1
ATOM 8983 C CA . LYS A 1 1115 ? -12.289 12.708 20.288 1.00 95.75 1115 LYS A CA 1
ATOM 8984 C C . LYS A 1 1115 ? -11.804 14.142 20.260 1.00 95.75 1115 LYS A C 1
ATOM 8986 O O . LYS A 1 1115 ? -11.834 14.813 21.285 1.00 95.75 1115 LYS A O 1
ATOM 8991 N N . SER A 1 1116 ? -11.447 14.623 19.079 1.00 94.50 1116 SER A N 1
ATOM 8992 C CA . SER A 1 1116 ? -11.084 16.020 18.872 1.00 94.50 1116 SER A CA 1
ATOM 8993 C C . SER A 1 1116 ? -11.752 16.573 17.620 1.00 94.50 1116 SER A C 1
ATOM 8995 O O . SER A 1 1116 ? -11.878 15.889 16.605 1.00 94.50 1116 SER A O 1
ATOM 8997 N N . ILE A 1 1117 ? -12.184 17.828 17.696 1.00 93.19 1117 ILE A N 1
ATOM 8998 C CA . ILE A 1 1117 ? -12.646 18.624 16.547 1.00 93.19 1117 ILE A CA 1
ATOM 8999 C C . ILE A 1 1117 ? -11.609 19.681 16.133 1.00 93.19 1117 ILE A C 1
ATOM 9001 O O . ILE A 1 1117 ? -11.831 20.446 15.192 1.00 93.19 1117 ILE A O 1
ATOM 9005 N N . THR A 1 1118 ? -10.499 19.754 16.866 1.00 92.19 1118 THR A N 1
ATOM 9006 C CA . THR A 1 1118 ? -9.413 20.723 16.696 1.00 92.19 1118 THR A CA 1
ATOM 9007 C C . THR A 1 1118 ? -8.210 20.120 15.986 1.00 92.19 1118 THR A C 1
ATOM 9009 O O . THR A 1 1118 ? -7.489 20.858 15.321 1.00 92.19 1118 THR A O 1
ATOM 9012 N N . LEU A 1 1119 ? -8.019 18.799 16.067 1.00 93.75 1119 LEU A N 1
ATOM 9013 C CA . LEU A 1 1119 ? -6.950 18.111 15.348 1.00 93.75 1119 LEU A CA 1
ATOM 9014 C C . LEU A 1 1119 ? -7.165 18.155 13.820 1.00 93.75 1119 LEU A C 1
ATOM 9016 O O . LEU A 1 1119 ? -8.232 17.751 13.333 1.00 93.75 1119 LEU A O 1
ATOM 9020 N N . PRO A 1 1120 ? -6.151 18.591 13.046 1.00 93.31 1120 PRO A N 1
ATOM 9021 C CA . PRO A 1 1120 ? -6.113 18.399 11.602 1.00 93.31 1120 PRO A CA 1
ATOM 9022 C C . PRO A 1 1120 ? -6.248 16.919 11.221 1.00 93.31 1120 PRO A C 1
ATOM 9024 O O . PRO A 1 1120 ? -5.862 16.013 11.962 1.00 93.31 1120 PRO A O 1
ATOM 9027 N N . PHE A 1 1121 ? -6.812 16.654 10.048 1.00 91.31 1121 PHE A N 1
ATOM 9028 C CA . PHE A 1 1121 ? -7.021 15.289 9.562 1.00 91.31 1121 PHE A CA 1
ATOM 9029 C C . PHE A 1 1121 ? -5.746 14.564 9.138 1.00 91.31 1121 PHE A C 1
ATOM 9031 O O . PHE A 1 1121 ? -5.735 13.336 9.106 1.00 91.31 1121 PHE A O 1
ATOM 9038 N N . ASP A 1 1122 ? -4.689 15.314 8.878 1.00 92.69 1122 ASP A N 1
ATOM 9039 C CA . ASP A 1 1122 ? -3.351 14.837 8.571 1.00 92.69 1122 ASP A CA 1
ATOM 9040 C C . ASP A 1 1122 ? -2.402 14.967 9.766 1.00 92.69 1122 ASP A C 1
ATOM 9042 O O . ASP A 1 1122 ? -1.195 15.090 9.588 1.00 92.69 1122 ASP A O 1
ATOM 9046 N N . THR A 1 1123 ? -2.934 14.962 10.994 1.00 93.88 1123 THR A N 1
ATOM 9047 C CA . THR A 1 1123 ? -2.095 14.921 12.199 1.00 93.88 1123 THR A CA 1
ATOM 9048 C C . THR A 1 1123 ? -1.230 13.654 12.168 1.00 93.88 1123 THR A C 1
ATOM 9050 O O . THR A 1 1123 ? -1.772 12.547 12.146 1.00 93.88 1123 THR A O 1
ATOM 9053 N N . GLN A 1 1124 ? 0.095 13.826 12.187 1.00 94.75 1124 GLN A N 1
ATOM 9054 C CA . GLN A 1 1124 ? 1.094 12.756 12.267 1.00 94.75 1124 GLN A CA 1
ATOM 9055 C C . GLN A 1 1124 ? 2.140 13.123 13.317 1.00 94.75 1124 GLN A C 1
ATOM 9057 O O . GLN A 1 1124 ? 2.710 14.211 13.255 1.00 94.75 1124 GLN A O 1
ATOM 9062 N N . GLU A 1 1125 ? 2.401 12.233 14.269 1.00 95.31 1125 GLU A N 1
ATOM 9063 C CA . GLU A 1 1125 ? 3.455 12.401 15.275 1.00 95.31 1125 GLU A CA 1
ATOM 9064 C C . GLU A 1 1125 ? 3.706 11.089 16.024 1.00 95.31 1125 GLU A C 1
ATOM 9066 O O . GLU A 1 1125 ? 2.826 10.229 16.111 1.00 95.31 1125 GLU A O 1
ATOM 9071 N N . SER A 1 1126 ? 4.889 10.961 16.623 1.00 96.06 1126 SER A N 1
ATOM 9072 C CA . SER A 1 1126 ? 5.152 9.936 17.632 1.00 96.06 1126 SER A CA 1
ATOM 9073 C C . SER A 1 1126 ? 4.904 10.507 19.028 1.00 96.06 1126 SER A C 1
ATOM 9075 O O . SER A 1 1126 ? 5.476 11.535 19.403 1.00 96.06 1126 SER A O 1
ATOM 9077 N N . PHE A 1 1127 ? 4.064 9.831 19.808 1.00 97.25 1127 PHE A N 1
ATOM 9078 C CA . PHE A 1 1127 ? 3.543 10.317 21.082 1.00 97.25 1127 PHE A CA 1
ATOM 9079 C C . PHE A 1 1127 ? 3.518 9.223 22.151 1.00 97.25 1127 PHE A C 1
ATOM 9081 O O . PHE A 1 1127 ? 3.491 8.026 21.858 1.00 97.25 1127 PHE A O 1
ATOM 9088 N N . ASP A 1 1128 ? 3.512 9.663 23.406 1.00 98.25 1128 ASP A N 1
ATOM 9089 C CA . ASP A 1 1128 ? 3.525 8.783 24.567 1.00 98.25 1128 ASP A CA 1
ATOM 9090 C C . ASP A 1 1128 ? 2.105 8.587 25.100 1.00 98.25 1128 ASP A C 1
ATOM 9092 O O . ASP A 1 1128 ? 1.381 9.546 25.377 1.00 98.25 1128 ASP A O 1
ATOM 9096 N N . ILE A 1 1129 ? 1.734 7.327 25.297 1.00 98.38 1129 ILE A N 1
ATOM 9097 C CA . ILE A 1 1129 ? 0.480 6.890 25.896 1.00 98.38 1129 ILE A CA 1
ATOM 9098 C C . ILE A 1 1129 ? 0.783 6.400 27.304 1.00 98.38 1129 ILE A C 1
ATOM 9100 O O . ILE A 1 1129 ? 1.306 5.301 27.498 1.00 98.38 1129 ILE A O 1
ATOM 9104 N N . LYS A 1 1130 ? 0.435 7.198 28.311 1.00 98.50 1130 LYS A N 1
ATOM 9105 C CA . LYS A 1 1130 ? 0.545 6.791 29.708 1.00 98.50 1130 LYS A CA 1
ATOM 9106 C C . LYS A 1 1130 ? -0.750 6.126 30.153 1.00 98.50 1130 LYS A C 1
ATOM 9108 O O . LYS A 1 1130 ? -1.794 6.764 30.239 1.00 98.50 1130 LYS A O 1
ATOM 9113 N N . ILE A 1 1131 ? -0.665 4.854 30.508 1.00 98.44 1131 ILE A N 1
ATOM 9114 C CA . ILE A 1 1131 ? -1.778 4.068 31.038 1.00 98.44 1131 ILE A CA 1
ATOM 9115 C C . ILE A 1 1131 ? -1.626 3.994 32.547 1.00 98.44 1131 ILE A C 1
ATOM 9117 O O . ILE A 1 1131 ? -0.549 3.663 33.034 1.00 98.44 1131 ILE A O 1
ATOM 9121 N N . THR A 1 1132 ? -2.694 4.279 33.285 1.00 98.31 1132 THR A N 1
ATOM 9122 C CA . THR A 1 1132 ? -2.761 4.080 34.736 1.00 98.31 1132 THR A CA 1
ATOM 9123 C C . THR A 1 1132 ? -3.932 3.169 35.064 1.00 98.31 1132 THR A C 1
ATOM 9125 O O . THR A 1 1132 ? -5.071 3.495 34.736 1.00 98.31 1132 THR A O 1
ATOM 9128 N N . ASP A 1 1133 ? -3.679 2.030 35.702 1.00 96.56 1133 ASP A N 1
ATOM 9129 C CA . ASP A 1 1133 ? -4.746 1.124 36.120 1.00 96.56 1133 ASP A CA 1
ATOM 9130 C C . ASP A 1 1133 ? -5.533 1.674 37.327 1.00 96.56 1133 ASP A C 1
ATOM 9132 O O . ASP A 1 1133 ? -5.188 2.684 37.950 1.00 96.56 1133 ASP A O 1
ATOM 9136 N N . LYS A 1 1134 ? -6.624 0.995 37.689 1.00 95.50 1134 LYS A N 1
ATOM 9137 C CA . LYS A 1 1134 ? -7.447 1.340 38.861 1.00 95.50 1134 LYS A CA 1
ATOM 9138 C C . LYS A 1 1134 ? -6.697 1.316 40.207 1.00 95.50 1134 LYS A C 1
ATOM 9140 O O . LYS A 1 1134 ? -7.190 1.900 41.173 1.00 95.50 1134 LYS A O 1
ATOM 9145 N N . ASP A 1 1135 ? -5.576 0.598 40.292 1.00 95.44 1135 ASP A N 1
ATOM 9146 C CA . ASP A 1 1135 ? -4.776 0.417 41.506 1.00 95.44 1135 ASP A CA 1
ATOM 9147 C C . ASP A 1 1135 ? -3.632 1.458 41.587 1.00 95.44 1135 ASP A C 1
ATOM 9149 O O . ASP A 1 1135 ? -2.954 1.568 42.614 1.00 95.44 1135 ASP A O 1
ATOM 9153 N N . GLY A 1 1136 ? -3.482 2.291 40.549 1.00 95.94 1136 GLY A N 1
ATOM 9154 C CA . GLY A 1 1136 ? -2.526 3.392 40.455 1.00 95.94 1136 GLY A CA 1
ATOM 9155 C C . GLY A 1 1136 ? -1.165 2.996 39.881 1.00 95.94 1136 GLY A C 1
ATOM 9156 O O . GLY A 1 1136 ? -0.227 3.790 39.977 1.00 95.94 1136 GLY A O 1
ATOM 9157 N N . VAL A 1 1137 ? -1.033 1.791 39.318 1.00 97.12 1137 VAL A N 1
ATOM 9158 C CA . VAL A 1 1137 ? 0.160 1.368 38.575 1.00 97.12 1137 VAL A CA 1
ATOM 9159 C C . VAL A 1 1137 ? 0.125 2.028 37.204 1.00 97.12 1137 VAL A C 1
ATOM 9161 O O . VAL A 1 1137 ? -0.917 2.027 36.550 1.00 97.12 1137 VAL A O 1
ATOM 9164 N N . SER A 1 1138 ? 1.250 2.600 36.773 1.00 97.81 1138 SER A N 1
ATOM 9165 C CA . SER A 1 1138 ? 1.339 3.279 35.483 1.00 97.81 1138 SER A CA 1
ATOM 9166 C C . SER A 1 1138 ? 2.504 2.781 34.643 1.00 97.81 1138 SER A C 1
ATOM 9168 O O . SER A 1 1138 ? 3.616 2.645 35.153 1.00 97.81 1138 SER A O 1
ATOM 9170 N N . HIS A 1 1139 ? 2.256 2.650 33.343 1.00 98.00 1139 HIS A N 1
ATOM 9171 C CA . HIS A 1 1139 ? 3.255 2.374 32.314 1.00 98.00 1139 HIS A CA 1
ATOM 9172 C C . HIS A 1 1139 ? 3.049 3.320 31.129 1.00 98.00 1139 HIS A C 1
ATOM 9174 O O . HIS A 1 1139 ? 1.942 3.819 30.914 1.00 98.00 1139 HIS A O 1
ATOM 9180 N N . THR A 1 1140 ? 4.117 3.593 30.385 1.00 97.88 1140 THR A N 1
ATOM 9181 C CA . THR A 1 1140 ? 4.088 4.469 29.211 1.00 97.88 1140 THR A CA 1
ATOM 9182 C C . THR A 1 1140 ? 4.478 3.664 27.985 1.00 97.88 1140 THR A C 1
ATOM 9184 O O . THR A 1 1140 ? 5.466 2.938 28.028 1.00 97.88 1140 THR A O 1
ATOM 9187 N N . TYR A 1 1141 ? 3.714 3.824 26.910 1.00 97.56 1141 TYR A N 1
ATOM 9188 C CA . TYR A 1 1141 ? 3.928 3.165 25.628 1.00 97.56 1141 TYR A CA 1
ATOM 9189 C C . TYR A 1 1141 ? 4.022 4.229 24.551 1.00 97.56 1141 TYR A C 1
ATOM 9191 O O . TYR A 1 1141 ? 3.141 5.084 24.462 1.00 97.56 1141 TYR A O 1
ATOM 9199 N N . ARG A 1 1142 ? 5.053 4.174 23.716 1.00 97.19 1142 ARG A N 1
ATOM 9200 C CA . ARG A 1 1142 ? 5.162 5.083 22.579 1.00 97.19 1142 ARG A CA 1
ATOM 9201 C C . ARG A 1 1142 ? 4.423 4.518 21.371 1.00 97.19 1142 ARG A C 1
ATOM 9203 O O . ARG A 1 1142 ? 4.383 3.300 21.160 1.00 97.19 1142 ARG A O 1
ATOM 9210 N N . ARG A 1 1143 ? 3.774 5.401 20.613 1.00 97.00 1143 ARG A N 1
ATOM 9211 C CA . ARG A 1 1143 ? 3.047 5.079 19.381 1.00 97.00 1143 ARG A CA 1
ATOM 9212 C C . ARG A 1 1143 ? 3.264 6.148 18.324 1.00 97.00 1143 ARG A C 1
ATOM 9214 O O . ARG A 1 1143 ? 3.380 7.325 18.646 1.00 97.00 1143 ARG A O 1
ATOM 9221 N N . THR A 1 1144 ? 3.220 5.730 17.067 1.00 96.94 1144 THR A N 1
ATOM 9222 C CA . THR A 1 1144 ? 3.242 6.614 15.903 1.00 96.94 1144 THR A CA 1
ATOM 9223 C C . THR A 1 1144 ? 1.840 6.757 15.319 1.00 96.94 1144 THR A C 1
ATOM 9225 O O . THR A 1 1144 ? 1.226 5.776 14.893 1.00 96.94 1144 THR A O 1
ATOM 9228 N N . LEU A 1 1145 ? 1.335 7.988 15.286 1.00 96.44 1145 LEU A N 1
ATOM 9229 C CA . LEU A 1 1145 ? 0.128 8.369 14.563 1.00 96.44 1145 LEU A CA 1
ATOM 9230 C C . LEU A 1 1145 ? 0.491 8.726 13.120 1.00 96.44 1145 LEU A C 1
ATOM 9232 O O . LEU A 1 1145 ? 1.411 9.508 12.891 1.00 96.44 1145 LEU A O 1
ATOM 9236 N N . LEU A 1 1146 ? -0.250 8.173 12.160 1.00 95.81 1146 LEU A N 1
ATOM 9237 C CA . LEU A 1 1146 ? -0.056 8.420 10.733 1.00 95.81 1146 LEU A CA 1
ATOM 9238 C C . LEU A 1 1146 ? -1.245 9.178 10.141 1.00 95.81 1146 LEU A C 1
ATOM 9240 O O . LEU A 1 1146 ? -2.338 9.221 10.707 1.00 95.81 1146 LEU A O 1
ATOM 9244 N N . GLU A 1 1147 ? -1.054 9.729 8.948 1.00 93.38 1147 GLU A N 1
ATOM 9245 C CA . GLU A 1 1147 ? -2.142 10.299 8.164 1.00 93.38 1147 GLU A CA 1
ATOM 9246 C C . GLU A 1 1147 ? -2.908 9.162 7.502 1.00 93.38 1147 GLU A C 1
ATOM 9248 O O . GLU A 1 1147 ? -2.569 8.663 6.431 1.00 93.38 1147 GLU A O 1
ATOM 9253 N N . ALA A 1 1148 ? -3.936 8.696 8.197 1.00 91.44 1148 ALA A N 1
ATOM 9254 C CA . ALA A 1 1148 ? -4.795 7.647 7.696 1.00 91.44 1148 ALA A CA 1
ATOM 9255 C C . ALA A 1 1148 ? -6.205 7.739 8.274 1.00 91.44 1148 ALA A C 1
ATOM 9257 O O . ALA A 1 1148 ? -6.535 8.547 9.146 1.00 91.44 1148 ALA A O 1
ATOM 9258 N N . GLY A 1 1149 ? -7.056 6.856 7.775 1.00 88.69 1149 GLY A N 1
ATOM 9259 C CA . GLY A 1 1149 ? -8.401 6.684 8.271 1.00 88.69 1149 GLY A CA 1
ATOM 9260 C C . GLY A 1 1149 ? -8.970 5.332 7.883 1.00 88.69 1149 GLY A C 1
ATOM 9261 O O . GLY A 1 1149 ? -8.337 4.487 7.248 1.00 88.69 1149 GLY A O 1
ATOM 9262 N N . THR A 1 1150 ? -10.225 5.130 8.248 1.00 88.12 1150 THR A N 1
ATOM 9263 C CA . THR A 1 1150 ? -10.925 3.892 7.930 1.00 88.12 1150 THR A CA 1
ATOM 9264 C C . THR A 1 1150 ? -11.343 3.866 6.468 1.00 88.12 1150 THR A C 1
ATOM 9266 O O . THR A 1 1150 ? -11.551 4.888 5.812 1.00 88.12 1150 THR A O 1
ATOM 9269 N N . VAL A 1 1151 ? -11.650 2.668 5.992 1.00 79.62 1151 VAL A N 1
ATOM 9270 C CA . VAL A 1 1151 ? -12.288 2.437 4.691 1.00 79.62 1151 VAL A CA 1
ATOM 9271 C C . VAL A 1 1151 ? -13.643 3.128 4.484 1.00 79.62 1151 VAL A C 1
ATOM 9273 O O . VAL A 1 1151 ? -14.154 3.168 3.369 1.00 79.62 1151 VAL A O 1
ATOM 9276 N N . ARG A 1 1152 ? -14.273 3.595 5.570 1.00 80.19 1152 ARG A N 1
ATOM 9277 C CA . ARG A 1 1152 ? -15.582 4.261 5.578 1.00 80.19 1152 ARG A CA 1
ATOM 9278 C C . ARG A 1 1152 ? -15.414 5.788 5.641 1.00 80.19 1152 ARG A C 1
ATOM 9280 O O . ARG A 1 1152 ? -16.391 6.488 5.910 1.00 80.19 1152 ARG A O 1
ATOM 9287 N N . ASN A 1 1153 ? -14.199 6.285 5.386 1.00 82.12 1153 ASN A N 1
ATOM 9288 C CA . ASN A 1 1153 ? -13.802 7.694 5.433 1.00 82.12 1153 ASN A CA 1
ATOM 9289 C C . ASN A 1 1153 ? -13.914 8.336 6.825 1.00 82.12 1153 ASN A C 1
ATOM 9291 O O . ASN A 1 1153 ? -14.077 9.548 6.922 1.00 82.12 1153 ASN A O 1
ATOM 9295 N N . PHE A 1 1154 ? -13.847 7.544 7.901 1.00 87.88 1154 PHE A N 1
ATOM 9296 C CA . PHE A 1 1154 ? -13.666 8.095 9.249 1.00 87.88 1154 PHE A CA 1
ATOM 9297 C C . PHE A 1 1154 ? -12.190 8.373 9.512 1.00 87.88 1154 PHE A C 1
ATOM 9299 O O . PHE A 1 1154 ? -11.357 7.505 9.249 1.00 87.88 1154 PHE A O 1
ATOM 9306 N N . PHE A 1 1155 ? -11.895 9.529 10.095 1.00 90.12 1155 PHE A N 1
ATOM 9307 C CA . PHE A 1 1155 ? -10.568 9.871 10.595 1.00 90.12 1155 PHE A CA 1
ATOM 9308 C C . PHE A 1 1155 ? -10.409 9.277 11.978 1.00 90.12 1155 PHE A C 1
ATOM 9310 O O . PHE A 1 1155 ? -10.884 9.821 12.977 1.00 90.12 1155 PHE A O 1
ATOM 9317 N N . GLN A 1 1156 ? -9.867 8.071 11.991 1.00 91.94 1156 GLN A N 1
ATOM 9318 C CA . GLN A 1 1156 ? -9.813 7.248 13.176 1.00 91.94 1156 GLN A CA 1
ATOM 9319 C C . GLN A 1 1156 ? -8.543 6.408 13.158 1.00 91.94 1156 GLN A C 1
ATOM 9321 O O . GLN A 1 1156 ? -8.229 5.789 12.139 1.00 91.94 1156 GLN A O 1
ATOM 9326 N N . HIS A 1 1157 ? -7.888 6.318 14.311 1.00 94.12 1157 HIS A N 1
ATOM 9327 C CA . HIS A 1 1157 ? -6.797 5.383 14.570 1.00 94.12 1157 HIS A CA 1
ATOM 9328 C C . HIS A 1 1157 ? -7.134 4.467 15.742 1.00 94.12 1157 HIS A C 1
ATOM 9330 O O . HIS A 1 1157 ? -7.804 4.882 16.690 1.00 94.12 1157 HIS A O 1
ATOM 9336 N N . GLN A 1 1158 ? -6.698 3.210 15.650 1.00 94.94 1158 GLN A N 1
ATOM 9337 C CA . GLN A 1 1158 ? -6.804 2.238 16.732 1.00 94.94 1158 GLN A CA 1
ATOM 9338 C C . GLN A 1 1158 ? -5.400 1.784 17.108 1.00 94.94 1158 GLN A C 1
ATOM 9340 O O . GLN A 1 1158 ? -4.657 1.295 16.259 1.00 94.94 1158 GLN A O 1
ATOM 9345 N N . PHE A 1 1159 ? -5.074 1.934 18.383 1.00 97.31 1159 PHE A N 1
ATOM 9346 C CA . PHE A 1 1159 ? -3.880 1.376 18.991 1.00 97.31 1159 PHE A CA 1
ATOM 9347 C C . PHE A 1 1159 ? -4.305 0.263 19.936 1.00 97.31 1159 PHE A C 1
ATOM 9349 O O . PHE A 1 1159 ? -5.221 0.455 20.737 1.00 97.31 1159 PHE A O 1
ATOM 9356 N N . ILE A 1 1160 ? -3.666 -0.897 19.840 1.00 97.12 1160 ILE A N 1
ATOM 9357 C CA . ILE A 1 1160 ? -3.887 -2.016 20.755 1.00 97.12 1160 ILE A CA 1
ATOM 9358 C C . ILE A 1 1160 ? -2.561 -2.293 21.452 1.00 97.12 1160 ILE A C 1
ATOM 9360 O O . ILE A 1 1160 ? -1.542 -2.538 20.809 1.00 97.12 1160 ILE A O 1
ATOM 9364 N N . ILE A 1 1161 ? -2.581 -2.199 22.776 1.00 96.62 1161 ILE A N 1
ATOM 9365 C CA . ILE A 1 1161 ? -1.454 -2.482 23.659 1.00 96.62 1161 ILE A CA 1
ATOM 9366 C C . ILE A 1 1161 ? -1.741 -3.833 24.300 1.00 96.62 1161 ILE A C 1
ATOM 9368 O O . ILE A 1 1161 ? -2.686 -3.964 25.083 1.00 96.62 1161 ILE A O 1
ATOM 9372 N N . VAL A 1 1162 ? -0.971 -4.848 23.912 1.00 94.75 1162 VAL A N 1
ATOM 9373 C CA . VAL A 1 1162 ? -1.126 -6.212 24.431 1.00 94.75 1162 VAL A CA 1
ATOM 9374 C C . VAL A 1 1162 ? -0.082 -6.443 25.513 1.00 94.75 1162 VAL A C 1
ATOM 9376 O O . VAL A 1 1162 ? 1.012 -6.901 25.218 1.00 94.75 1162 VAL A O 1
ATOM 9379 N N . ASP A 1 1163 ? -0.414 -6.105 26.756 1.00 93.69 1163 ASP A N 1
ATOM 9380 C CA . ASP A 1 1163 ? 0.417 -6.367 27.939 1.00 93.69 1163 ASP A CA 1
ATOM 9381 C C . ASP A 1 1163 ? -0.465 -7.019 29.014 1.00 93.69 1163 ASP A C 1
ATOM 9383 O O . ASP A 1 1163 ? -0.979 -6.377 29.935 1.00 93.69 1163 ASP A O 1
ATOM 9387 N N . THR A 1 1164 ? -0.715 -8.322 28.858 1.00 91.94 1164 THR A N 1
ATOM 9388 C CA . THR A 1 1164 ? -1.675 -9.055 29.699 1.00 91.94 1164 THR A CA 1
ATOM 9389 C C . THR A 1 1164 ? -1.284 -9.095 31.172 1.00 91.94 1164 THR A C 1
ATOM 9391 O O . THR A 1 1164 ? -2.145 -9.298 32.036 1.00 91.94 1164 THR A O 1
ATOM 9394 N N . ASN A 1 1165 ? 0.005 -8.935 31.468 1.00 93.00 1165 ASN A N 1
ATOM 9395 C CA . ASN A 1 1165 ? 0.541 -8.949 32.820 1.00 93.00 1165 ASN A CA 1
ATOM 9396 C C . ASN A 1 1165 ? 0.769 -7.527 33.390 1.00 93.00 1165 ASN A C 1
ATOM 9398 O O . ASN A 1 1165 ? 1.012 -7.398 34.594 1.00 93.00 1165 ASN A O 1
ATOM 9402 N N . PHE A 1 1166 ? 0.601 -6.503 32.549 1.00 94.44 1166 PHE A N 1
ATOM 9403 C CA . PHE A 1 1166 ? 0.779 -5.078 32.804 1.00 94.44 1166 PHE A CA 1
ATOM 9404 C C . PHE A 1 1166 ? 2.127 -4.745 33.459 1.00 94.44 1166 PHE A C 1
ATOM 9406 O O . PHE A 1 1166 ? 2.171 -4.082 34.497 1.00 94.44 1166 PHE A O 1
ATOM 9413 N N . ASN A 1 1167 ? 3.227 -5.257 32.895 1.00 94.31 1167 ASN A N 1
ATOM 9414 C CA . ASN A 1 1167 ? 4.590 -5.002 33.377 1.00 94.31 1167 ASN A CA 1
ATOM 9415 C C . ASN A 1 1167 ? 5.298 -3.831 32.667 1.00 94.31 1167 ASN A C 1
ATOM 9417 O O . ASN A 1 1167 ? 6.397 -3.446 33.086 1.00 94.31 1167 ASN A O 1
ATOM 9421 N N . GLY A 1 1168 ? 4.672 -3.245 31.645 1.00 93.50 1168 GLY A N 1
ATOM 9422 C CA . GLY A 1 1168 ? 5.217 -2.162 30.832 1.00 93.50 1168 GLY A CA 1
ATOM 9423 C C . GLY A 1 1168 ? 5.932 -2.613 29.561 1.00 93.50 1168 GLY A C 1
ATOM 9424 O O . GLY A 1 1168 ? 6.575 -1.782 28.925 1.00 93.50 1168 GLY A O 1
ATOM 9425 N N . ILE A 1 1169 ? 5.850 -3.894 29.203 1.00 92.62 1169 ILE A N 1
ATOM 9426 C CA . ILE A 1 1169 ? 6.391 -4.477 27.976 1.00 92.62 1169 ILE A CA 1
ATOM 9427 C C . ILE A 1 1169 ? 5.259 -5.262 27.320 1.00 92.62 1169 ILE A C 1
ATOM 9429 O O . ILE A 1 1169 ? 4.624 -6.099 27.948 1.00 92.62 1169 ILE A O 1
ATOM 9433 N N . GLU A 1 1170 ? 4.983 -4.991 26.046 1.00 93.88 1170 GLU A N 1
ATOM 9434 C CA . GLU A 1 1170 ? 3.949 -5.754 25.348 1.00 93.88 1170 GLU A CA 1
ATOM 9435 C C . GLU A 1 1170 ? 4.398 -7.198 25.122 1.00 93.88 1170 GLU A C 1
ATOM 9437 O O . GLU A 1 1170 ? 5.510 -7.442 24.652 1.00 93.88 1170 GLU A O 1
ATOM 9442 N N . ASP A 1 1171 ? 3.489 -8.141 25.366 1.00 92.06 1171 ASP A N 1
ATOM 9443 C CA . ASP A 1 1171 ? 3.717 -9.590 25.347 1.00 92.06 1171 ASP A CA 1
ATOM 9444 C C . ASP A 1 1171 ? 4.294 -10.091 24.008 1.00 92.06 1171 ASP A C 1
ATOM 9446 O O . ASP A 1 1171 ? 4.895 -11.156 23.937 1.00 92.06 1171 ASP A O 1
ATOM 9450 N N . GLN A 1 1172 ? 4.086 -9.347 22.918 1.00 88.69 1172 GLN A N 1
ATOM 9451 C CA . GLN A 1 1172 ? 4.598 -9.681 21.583 1.00 88.69 1172 GLN A CA 1
ATOM 9452 C C . GLN A 1 1172 ? 6.088 -9.349 21.382 1.00 88.69 1172 GLN A C 1
ATOM 9454 O O . GLN A 1 1172 ? 6.666 -9.759 20.375 1.00 88.69 1172 GLN A O 1
ATOM 9459 N N . PHE A 1 1173 ? 6.689 -8.581 22.295 1.00 90.50 1173 PHE A N 1
ATOM 9460 C CA . PHE A 1 1173 ? 8.103 -8.190 22.271 1.00 90.50 1173 PHE A CA 1
ATOM 9461 C C . PHE A 1 1173 ? 8.920 -8.827 23.410 1.00 90.50 1173 PHE A C 1
ATOM 9463 O O . PHE A 1 1173 ? 10.124 -8.572 23.498 1.00 90.50 1173 PHE A O 1
ATOM 9470 N N . GLU A 1 1174 ? 8.280 -9.636 24.264 1.00 83.75 1174 GLU A N 1
ATOM 9471 C CA . GLU A 1 1174 ? 8.926 -10.519 25.251 1.00 83.75 1174 GLU A CA 1
ATOM 9472 C C . GLU A 1 1174 ? 9.325 -11.866 24.632 1.00 83.75 1174 GLU A C 1
ATOM 9474 O O . GLU A 1 1174 ? 10.428 -12.362 24.975 1.00 83.75 1174 GLU A O 1
#

Radius of gyration: 38.82 Å; chains: 1; bounding box: 131×90×107 Å